Protein AF-0000000077598534 (afdb_homodimer)

Nearest PDB structures (foldseek):
  6v0t-assembly1_A  TM=7.546E-01  e=3.413E-24  Bos taurus
  7l4i-assembly1_B  TM=6.271E-01  e=1.918E-11  Homo sapiens
  2y09-assembly1_A  TM=6.834E-01  e=5.719E-09  Synechococcus elongatus
  5d2u-assembly1_A  TM=6.611E-01  e=3.705E-09  Thermosynechococcus vestitus BP-1
  2j82-assembly1_A-2  TM=6.887E-01  e=1.222E-08  Synechococcus elongatus

Sequence (996 aa):
MLSRLLGPATARRNARQLGSAVGFLGVILSGVRTIYADDEIEHGDDAPEPLLRRLISDAASRYRTPSEEPPSSKADSVLRKYEGSGVIKGDTGIARFDDISVPCESIKCSELAINSIKLSTGNSWTLFGLYDGRNGPHTSNYLGRVLLSTILDSLLSVYTKYTAQPDQHMPLEYSTIDAPPNEPLTNALDKSFIEAFLEVDRNVVESPVEALPSNPSRSHAVSMLEVAQSTSSALVMLYDSDTRLLKVGLTGDSRAVLGRNIGRHSGRAVYNVHVLTTEQDTNNQAELSRLRGLHPNENLMVDNRLLGRATTLRSFGDAALKWSNDVQQRLHEDYFGDRPLPGAKTPPYITAEPEVTTFEVQPGDFLIMGSSGLWKSLTNEEAVGLVGVWLESQSNPFDEDNILRPPGDGQNDDEGQARIIRRDQLPIRLREDDTSMYSRWRTEKKFIAVDDNAATHLARNALGGADRDLTDALLSVFPPFAARLRPDISTIVVFFKDMLSRLLGPATARRNARQLGSAVGFLGVILSGVRTIYADDEIEHGDDAPEPLLRRLISDAASRYRTPSEEPPSSKADSVLRKYEGSGVIKGDTGIARFDDISVPCESIKCSELAINSIKLSTGNSWTLFGLYDGRNGPHTSNYLGRVLLSTILDSLLSVYTKYTAQPDQHMPLEYSTIDAPPNEPLTNALDKSFIEAFLEVDRNVVESPVEALPSNPSRSHAVSMLEVAQSTSSALVMLYDSDTRLLKVGLTGDSRAVLGRNIGRHSGRAVYNVHVLTTEQDTNNQAELSRLRGLHPNENLMVDNRLLGRATTLRSFGDAALKWSNDVQQRLHEDYFGDRPLPGAKTPPYITAEPEVTTFEVQPGDFLIMGSSGLWKSLTNEEAVGLVGVWLESQSNPFDEDNILRPPGDGQNDDEGQARIIRRDQLPIRLREDDTSMYSRWRTEKKFIAVDDNAATHLARNALGGADRDLTDALLSVFPPFAARLRPDISTIVVFFKD

Structure (mmCIF, N/CA/C/O backbone):
data_AF-0000000077598534-model_v1
#
loop_
_entity.id
_entity.type
_entity.pdbx_description
1 polymer 'PPM-type phosphatase domain-containing protein'
#
loop_
_atom_site.group_PDB
_atom_site.id
_atom_site.type_symbol
_atom_site.label_atom_id
_atom_site.label_alt_id
_atom_site.label_comp_id
_atom_site.label_asym_id
_atom_site.label_entity_id
_atom_site.label_seq_id
_atom_site.pdbx_PDB_ins_code
_atom_site.Cartn_x
_atom_site.Cartn_y
_atom_site.Cartn_z
_atom_site.occupancy
_atom_site.B_iso_or_equiv
_atom_site.auth_seq_id
_atom_site.auth_comp_id
_atom_site.auth_asym_id
_atom_site.auth_atom_id
_atom_site.pdbx_PDB_model_num
ATOM 1 N N . MET A 1 1 ? 35.656 -44.719 -91.25 1 18.97 1 MET A N 1
ATOM 2 C CA . MET A 1 1 ? 37.094 -44.75 -91 1 18.97 1 MET A CA 1
ATOM 3 C C . MET A 1 1 ? 37.469 -44.031 -89.75 1 18.97 1 MET A C 1
ATOM 5 O O . MET A 1 1 ? 38.312 -44.469 -88.938 1 18.97 1 MET A O 1
ATOM 9 N N . LEU A 1 2 ? 37.031 -42.75 -89.625 1 15.84 2 LEU A N 1
ATOM 10 C CA . LEU A 1 2 ? 37.688 -41.5 -89.25 1 15.84 2 LEU A CA 1
ATOM 11 C C . LEU A 1 2 ? 37.812 -41.375 -87.75 1 15.84 2 LEU A C 1
ATOM 13 O O . LEU A 1 2 ? 38.75 -40.781 -87.25 1 15.84 2 LEU A O 1
ATOM 17 N N . SER A 1 3 ? 36.719 -41.531 -87.062 1 16.56 3 SER A N 1
ATOM 18 C CA . SER A 1 3 ? 36.281 -40.562 -86.062 1 16.56 3 SER A CA 1
ATOM 19 C C . SER A 1 3 ? 37.094 -40.688 -84.75 1 16.56 3 SER A C 1
ATOM 21 O O . SER A 1 3 ? 37.125 -41.75 -84.125 1 16.56 3 SER A O 1
ATOM 23 N N . ARG A 1 4 ? 38.031 -39.844 -84.688 1 19.05 4 ARG A N 1
ATOM 24 C CA . ARG A 1 4 ? 39.312 -39.375 -84.125 1 19.05 4 ARG A CA 1
ATOM 25 C C . ARG A 1 4 ? 39.219 -39.281 -82.625 1 19.05 4 ARG A C 1
ATOM 27 O O . ARG A 1 4 ? 38.219 -38.75 -82.062 1 19.05 4 ARG A O 1
ATOM 34 N N . LEU A 1 5 ? 39.812 -40.125 -81.875 1 18.58 5 LEU A N 1
ATOM 35 C CA . LEU A 1 5 ? 40.062 -40.594 -80.5 1 18.58 5 LEU A CA 1
ATOM 36 C C . LEU A 1 5 ? 40.625 -39.5 -79.625 1 18.58 5 LEU A C 1
ATOM 38 O O . LEU A 1 5 ? 41.812 -39.125 -79.75 1 18.58 5 LEU A O 1
ATOM 42 N N . LEU A 1 6 ? 39.781 -38.344 -79.812 1 19.42 6 LEU A N 1
ATOM 43 C CA . LEU A 1 6 ? 40.188 -37.031 -79.375 1 19.42 6 LEU A CA 1
ATOM 44 C C . LEU A 1 6 ? 40.781 -37.094 -77.938 1 19.42 6 LEU A C 1
ATOM 46 O O . LEU A 1 6 ? 40.188 -37.656 -77.062 1 19.42 6 LEU A O 1
ATOM 50 N N . GLY A 1 7 ? 42.031 -37.062 -77.875 1 17.44 7 GLY A N 1
ATOM 51 C CA . GLY A 1 7 ? 43.125 -37.188 -76.938 1 17.44 7 GLY A CA 1
ATOM 52 C C . GLY A 1 7 ? 42.906 -36.344 -75.688 1 17.44 7 GLY A C 1
ATOM 53 O O . GLY A 1 7 ? 41.969 -35.562 -75.625 1 17.44 7 GLY A O 1
ATOM 54 N N . PRO A 1 8 ? 44.031 -36 -75.062 1 18.94 8 PRO A N 1
ATOM 55 C CA . PRO A 1 8 ? 44.531 -35.844 -73.688 1 18.94 8 PRO A CA 1
ATOM 56 C C . PRO A 1 8 ? 44.25 -34.469 -73.062 1 18.94 8 PRO A C 1
ATOM 58 O O . PRO A 1 8 ? 44.781 -34.156 -72 1 18.94 8 PRO A O 1
ATOM 61 N N . ALA A 1 9 ? 43.375 -33.688 -73.75 1 16.22 9 ALA A N 1
ATOM 62 C CA . ALA A 1 9 ? 43.531 -32.25 -73.625 1 16.22 9 ALA A CA 1
ATOM 63 C C . ALA A 1 9 ? 43.812 -31.828 -72.188 1 16.22 9 ALA A C 1
ATOM 65 O O . ALA A 1 9 ? 43.344 -32.469 -71.25 1 16.22 9 ALA A O 1
ATOM 66 N N . THR A 1 10 ? 44.562 -30.625 -71.938 1 15.88 10 THR A N 1
ATOM 67 C CA . THR A 1 10 ? 45.469 -29.812 -71.188 1 15.88 10 THR A CA 1
ATOM 68 C C . THR A 1 10 ? 44.812 -29.312 -69.875 1 15.88 10 THR A C 1
ATOM 70 O O . THR A 1 10 ? 45.344 -29.438 -68.812 1 15.88 10 THR A O 1
ATOM 73 N N . ALA A 1 11 ? 44.219 -28.016 -70 1 15.69 11 ALA A N 1
ATOM 74 C CA . ALA A 1 11 ? 44.625 -26.766 -69.375 1 15.69 11 ALA A CA 1
ATOM 75 C C . ALA A 1 11 ? 44.188 -26.672 -67.938 1 15.69 11 ALA A C 1
ATOM 77 O O . ALA A 1 11 ? 43.312 -27.422 -67.5 1 15.69 11 ALA A O 1
ATOM 78 N N . ARG A 1 12 ? 43.875 -25.328 -67.438 1 16.83 12 ARG A N 1
ATOM 79 C CA . ARG A 1 12 ? 44.125 -24.266 -66.438 1 16.83 12 ARG A CA 1
ATOM 80 C C . ARG A 1 12 ? 43.219 -24.375 -65.25 1 16.83 12 ARG A C 1
ATOM 82 O O . ARG A 1 12 ? 42.125 -24.922 -65.312 1 16.83 12 ARG A O 1
ATOM 89 N N . ARG A 1 13 ? 43.688 -23.703 -64.062 1 17.64 13 ARG A N 1
ATOM 90 C CA . ARG A 1 13 ? 43.875 -23.594 -62.625 1 17.64 13 ARG A CA 1
ATOM 91 C C . ARG A 1 13 ? 42.688 -22.938 -61.938 1 17.64 13 ARG A C 1
ATOM 93 O O . ARG A 1 13 ? 42.688 -22.688 -60.719 1 17.64 13 ARG A O 1
ATOM 100 N N . ASN A 1 14 ? 41.625 -22.469 -62.562 1 15.88 14 ASN A N 1
ATOM 101 C CA . ASN A 1 14 ? 40.969 -21.328 -61.938 1 15.88 14 ASN A CA 1
ATOM 102 C C . ASN A 1 14 ? 40.344 -21.703 -60.594 1 15.88 14 ASN A C 1
ATOM 104 O O . ASN A 1 14 ? 39.5 -22.609 -60.531 1 15.88 14 ASN A O 1
ATOM 108 N N . ALA A 1 15 ? 41 -21.344 -59.438 1 17.03 15 ALA A N 1
ATOM 109 C CA . ALA A 1 15 ? 40.812 -21.422 -58 1 17.03 15 ALA A CA 1
ATOM 110 C C . ALA A 1 15 ? 39.5 -20.797 -57.562 1 17.03 15 ALA A C 1
ATOM 112 O O . ALA A 1 15 ? 39.344 -19.578 -57.594 1 17.03 15 ALA A O 1
ATOM 113 N N . ARG A 1 16 ? 38.344 -21.172 -57.938 1 17.06 16 ARG A N 1
ATOM 114 C CA . ARG A 1 16 ? 37.031 -20.625 -57.562 1 17.06 16 ARG A CA 1
ATOM 115 C C . ARG A 1 16 ? 36.875 -20.562 -56.062 1 17.06 16 ARG A C 1
ATOM 117 O O . ARG A 1 16 ? 36.938 -21.594 -55.375 1 17.06 16 ARG A O 1
ATOM 124 N N . GLN A 1 17 ? 37.156 -19.375 -55.406 1 18.16 17 GLN A N 1
ATOM 125 C CA . GLN A 1 17 ? 37.125 -18.812 -54.062 1 18.16 17 GLN A CA 1
ATOM 126 C C . GLN A 1 17 ? 35.75 -18.984 -53.438 1 18.16 17 GLN A C 1
ATOM 128 O O . GLN A 1 17 ? 34.781 -18.312 -53.844 1 18.16 17 GLN A O 1
ATOM 133 N N . LEU A 1 18 ? 35.188 -20.125 -53.344 1 18.3 18 LEU A N 1
ATOM 134 C CA . LEU A 1 18 ? 33.875 -20.328 -52.75 1 18.3 18 LEU A CA 1
ATOM 135 C C . LEU A 1 18 ? 33.812 -19.656 -51.375 1 18.3 18 LEU A C 1
ATOM 137 O O . LEU A 1 18 ? 34.531 -20.078 -50.438 1 18.3 18 LEU A O 1
ATOM 141 N N . GLY A 1 19 ? 33.688 -18.328 -51.25 1 18.75 19 GLY A N 1
ATOM 142 C CA . GLY A 1 19 ? 33.531 -17.469 -50.062 1 18.75 19 GLY A CA 1
ATOM 143 C C . GLY A 1 19 ? 32.438 -17.938 -49.156 1 18.75 19 GLY A C 1
ATOM 144 O O . GLY A 1 19 ? 31.266 -18.031 -49.531 1 18.75 19 GLY A O 1
ATOM 145 N N . SER A 1 20 ? 32.625 -19.016 -48.312 1 19.28 20 SER A N 1
ATOM 146 C CA . SER A 1 20 ? 31.766 -19.609 -47.281 1 19.28 20 SER A CA 1
ATOM 147 C C . SER A 1 20 ? 31.234 -18.547 -46.312 1 19.28 20 SER A C 1
ATOM 149 O O . SER A 1 20 ? 32 -17.906 -45.625 1 19.28 20 SER A O 1
ATOM 151 N N . ALA A 1 21 ? 30.25 -17.688 -46.625 1 19.62 21 ALA A N 1
ATOM 152 C CA . ALA A 1 21 ? 29.609 -16.688 -45.781 1 19.62 21 ALA A CA 1
ATOM 153 C C . ALA A 1 21 ? 29.109 -17.297 -44.5 1 19.62 21 ALA A C 1
ATOM 155 O O . ALA A 1 21 ? 28.109 -18.016 -44.469 1 19.62 21 ALA A O 1
ATOM 156 N N . VAL A 1 22 ? 29.984 -17.953 -43.688 1 21.75 22 VAL A N 1
ATOM 157 C CA . VAL A 1 22 ? 29.641 -18.391 -42.344 1 21.75 22 VAL A CA 1
ATOM 158 C C . VAL A 1 22 ? 28.953 -17.266 -41.562 1 21.75 22 VAL A C 1
ATOM 160 O O . VAL A 1 22 ? 29.562 -16.234 -41.281 1 21.75 22 VAL A O 1
ATOM 163 N N . GLY A 1 23 ? 27.766 -16.891 -41.969 1 19.77 23 GLY A N 1
ATOM 164 C CA . GLY A 1 23 ? 27.031 -15.875 -41.219 1 19.77 23 GLY A CA 1
ATOM 165 C C . GLY A 1 23 ? 27.141 -16.062 -39.719 1 19.77 23 GLY A C 1
ATOM 166 O O . GLY A 1 23 ? 26.938 -17.172 -39.188 1 19.77 23 GLY A O 1
ATOM 167 N N . PHE A 1 24 ? 28.078 -15.367 -38.969 1 20.06 24 PHE A N 1
ATOM 168 C CA . PHE A 1 24 ? 28.328 -15.188 -37.562 1 20.06 24 PHE A CA 1
ATOM 169 C C . PHE A 1 24 ? 27.016 -14.977 -36.812 1 20.06 24 PHE A C 1
ATOM 171 O O . PHE A 1 24 ? 26.328 -13.969 -37 1 20.06 24 PHE A O 1
ATOM 178 N N . LEU A 1 25 ? 26.234 -16.047 -36.688 1 20.98 25 LEU A N 1
ATOM 179 C CA . LEU A 1 25 ? 25.125 -15.969 -35.719 1 20.98 25 LEU A CA 1
ATOM 180 C C . LEU A 1 25 ? 25.578 -15.367 -34.406 1 20.98 25 LEU A C 1
ATOM 182 O O . LEU A 1 25 ? 26.484 -15.906 -33.75 1 20.98 25 LEU A O 1
ATOM 186 N N . GLY A 1 26 ? 25.609 -14.031 -34.312 1 21.12 26 GLY A N 1
ATOM 187 C CA . GLY A 1 26 ? 25.859 -13.227 -33.125 1 21.12 26 GLY A CA 1
ATOM 188 C C . GLY A 1 26 ? 25.25 -13.82 -31.859 1 21.12 26 GLY A C 1
ATOM 189 O O . GLY A 1 26 ? 24.031 -13.906 -31.75 1 21.12 26 GLY A O 1
ATOM 190 N N . VAL A 1 27 ? 25.828 -14.891 -31.391 1 21.2 27 VAL A N 1
ATOM 191 C CA . VAL A 1 27 ? 25.547 -15.359 -30.031 1 21.2 27 VAL A CA 1
ATOM 192 C C . VAL A 1 27 ? 25.562 -14.18 -29.062 1 21.2 27 VAL A C 1
ATOM 194 O O . VAL A 1 27 ? 26.594 -13.508 -28.906 1 21.2 27 VAL A O 1
ATOM 197 N N . ILE A 1 28 ? 24.516 -13.438 -29.016 1 21.73 28 ILE A N 1
ATOM 198 C CA . ILE A 1 28 ? 24.375 -12.445 -27.953 1 21.73 28 ILE A CA 1
ATOM 199 C C . ILE A 1 28 ? 24.719 -13.086 -26.609 1 21.73 28 ILE A C 1
ATOM 201 O O . ILE A 1 28 ? 24.016 -13.992 -26.156 1 21.73 28 ILE A O 1
ATOM 205 N N . LEU A 1 29 ? 25.969 -13.383 -26.406 1 21.47 29 LEU A N 1
ATOM 206 C CA . LEU A 1 29 ? 26.469 -13.641 -25.062 1 21.47 29 LEU A CA 1
ATOM 207 C C . LEU A 1 29 ? 25.891 -12.641 -24.062 1 21.47 29 LEU A C 1
ATOM 209 O O . LEU A 1 29 ? 26.219 -11.453 -24.109 1 21.47 29 LEU A O 1
ATOM 213 N N . SER A 1 30 ? 24.672 -12.695 -23.875 1 24.61 30 SER A N 1
ATOM 214 C CA . SER A 1 30 ? 24.094 -11.906 -22.781 1 24.61 30 SER A CA 1
ATOM 215 C C . SER A 1 30 ? 24.891 -12.07 -21.5 1 24.61 30 SER A C 1
ATOM 217 O O . SER A 1 30 ? 24.938 -13.164 -20.922 1 24.61 30 SER A O 1
ATOM 219 N N . GLY A 1 31 ? 26.203 -11.695 -21.438 1 22.5 31 GLY A N 1
ATOM 220 C CA . GLY A 1 31 ? 26.906 -11.461 -20.203 1 22.5 31 GLY A CA 1
ATOM 221 C C . GLY A 1 31 ? 26 -11.023 -19.062 1 22.5 31 GLY A C 1
ATOM 222 O O . GLY A 1 31 ? 24.969 -10.375 -19.297 1 22.5 31 GLY A O 1
ATOM 223 N N . VAL A 1 32 ? 26.078 -11.805 -18.062 1 21.61 32 VAL A N 1
ATOM 224 C CA . VAL A 1 32 ? 25.516 -11.492 -16.75 1 21.61 32 VAL A CA 1
ATOM 225 C C . VAL A 1 32 ? 25.828 -10.039 -16.391 1 21.61 32 VAL A C 1
ATOM 227 O O . VAL A 1 32 ? 26.984 -9.688 -16.141 1 21.61 32 VAL A O 1
ATOM 230 N N . ARG A 1 33 ? 25.344 -9.047 -17.188 1 23.03 33 ARG A N 1
ATOM 231 C CA . ARG A 1 33 ? 25.5 -7.691 -16.656 1 23.03 33 ARG A CA 1
ATOM 232 C C . ARG A 1 33 ? 25.141 -7.637 -15.18 1 23.03 33 ARG A C 1
ATOM 234 O O . ARG A 1 33 ? 24.109 -8.156 -14.766 1 23.03 33 ARG A O 1
ATOM 241 N N . THR A 1 34 ? 26.141 -7.543 -14.383 1 22.7 34 THR A N 1
ATOM 242 C CA . THR A 1 34 ? 26.016 -7.023 -13.031 1 22.7 34 THR A CA 1
ATOM 243 C C . THR A 1 34 ? 24.984 -5.895 -12.977 1 22.7 34 THR A C 1
ATOM 245 O O . THR A 1 34 ? 25 -4.988 -13.812 1 22.7 34 THR A O 1
ATOM 248 N N . ILE A 1 35 ? 23.844 -6.18 -12.5 1 25.41 35 ILE A N 1
ATOM 249 C CA . ILE A 1 35 ? 22.812 -5.164 -12.242 1 25.41 35 ILE A CA 1
ATOM 250 C C . ILE A 1 35 ? 23.469 -3.93 -11.625 1 25.41 35 ILE A C 1
ATOM 252 O O . ILE A 1 35 ? 23.938 -3.975 -10.484 1 25.41 35 ILE A O 1
ATOM 256 N N . TYR A 1 36 ? 24.438 -3.178 -12.398 1 23.22 36 TYR A N 1
ATOM 257 C CA . TYR A 1 36 ? 24.844 -1.883 -11.867 1 23.22 36 TYR A CA 1
ATOM 258 C C . TYR A 1 36 ? 23.656 -0.95 -11.719 1 23.22 36 TYR A C 1
ATOM 260 O O . TYR A 1 36 ? 22.781 -0.901 -12.586 1 23.22 36 TYR A O 1
ATOM 268 N N . ALA A 1 37 ? 23.391 -0.476 -10.508 1 24.83 37 ALA A N 1
ATOM 269 C CA . ALA A 1 37 ? 22.453 0.546 -10.031 1 24.83 37 ALA A CA 1
ATOM 270 C C . ALA A 1 37 ? 22.562 1.812 -10.875 1 24.83 37 ALA A C 1
ATOM 272 O O . ALA A 1 37 ? 21.797 2.76 -10.672 1 24.83 37 ALA A O 1
ATOM 273 N N . ASP A 1 38 ? 23.625 2.02 -11.625 1 25 38 ASP A N 1
ATOM 274 C CA . ASP A 1 38 ? 23.766 3.355 -12.195 1 25 38 ASP A CA 1
ATOM 275 C C . ASP A 1 38 ? 22.766 3.6 -13.305 1 25 38 ASP A C 1
ATOM 277 O O . ASP A 1 38 ? 22.859 4.586 -14.039 1 25 38 ASP A O 1
ATOM 281 N N . ASP A 1 39 ? 22.266 2.676 -14.016 1 26.77 39 ASP A N 1
ATOM 282 C CA . ASP A 1 39 ? 21.453 3.232 -15.094 1 26.77 39 ASP A CA 1
ATOM 283 C C . ASP A 1 39 ? 20.328 4.102 -14.539 1 26.77 39 ASP A C 1
ATOM 285 O O . ASP A 1 39 ? 19.656 3.715 -13.594 1 26.77 39 ASP A O 1
ATOM 289 N N . GLU A 1 40 ? 20.438 5.41 -14.812 1 25.25 40 GLU A N 1
ATOM 290 C CA . GLU A 1 40 ? 19.609 6.574 -14.492 1 25.25 40 GLU A CA 1
ATOM 291 C C . GLU A 1 40 ? 18.125 6.266 -14.68 1 25.25 40 GLU A C 1
ATOM 293 O O . GLU A 1 40 ? 17.688 5.973 -15.789 1 25.25 40 GLU A O 1
ATOM 298 N N . ILE A 1 41 ? 17.562 5.555 -13.844 1 26.45 41 ILE A N 1
ATOM 299 C CA . ILE A 1 41 ? 16.094 5.512 -13.859 1 26.45 41 ILE A CA 1
ATOM 300 C C . ILE A 1 41 ? 15.547 6.918 -14.094 1 26.45 41 ILE A C 1
ATOM 302 O O . ILE A 1 41 ? 15.68 7.789 -13.227 1 26.45 41 ILE A O 1
ATOM 306 N N . GLU A 1 42 ? 15.781 7.434 -15.312 1 26.53 42 GLU A N 1
ATOM 307 C CA . GLU A 1 42 ? 15.031 8.641 -15.656 1 26.53 42 GLU A CA 1
ATOM 308 C C . GLU A 1 42 ? 13.602 8.578 -15.125 1 26.53 42 GLU A C 1
ATOM 310 O O . GLU A 1 42 ? 12.844 7.672 -15.477 1 26.53 42 GLU A O 1
ATOM 315 N N . HIS A 1 43 ? 13.414 8.953 -13.977 1 27.34 43 HIS A N 1
ATOM 316 C CA . HIS A 1 43 ? 12.156 9.156 -13.273 1 27.34 43 HIS A CA 1
ATOM 317 C C . HIS A 1 43 ? 11.234 10.086 -14.055 1 27.34 43 HIS A C 1
ATOM 319 O O . HIS A 1 43 ? 10.945 11.195 -13.609 1 27.34 43 HIS A O 1
ATOM 325 N N . GLY A 1 44 ? 11.492 10.32 -15.406 1 26.03 44 GLY A N 1
ATOM 326 C CA . GLY A 1 44 ? 10.461 11.188 -15.961 1 26.03 44 GLY A CA 1
ATOM 327 C C . GLY A 1 44 ? 9.062 10.828 -15.484 1 26.03 44 GLY A C 1
ATOM 328 O O . GLY A 1 44 ? 8.852 9.758 -14.914 1 26.03 44 GLY A O 1
ATOM 329 N N . ASP A 1 45 ? 8.07 11.82 -15.664 1 28.55 45 ASP A N 1
ATOM 330 C CA . ASP A 1 45 ? 6.652 11.766 -15.328 1 28.55 45 ASP A CA 1
ATOM 331 C C . ASP A 1 45 ? 6.102 10.352 -15.5 1 28.55 45 ASP A C 1
ATOM 333 O O . ASP A 1 45 ? 4.906 10.117 -15.297 1 28.55 45 ASP A O 1
ATOM 337 N N . ASP A 1 46 ? 6.641 9.727 -16.516 1 27.06 46 ASP A N 1
ATOM 338 C CA . ASP A 1 46 ? 6.258 8.367 -16.891 1 27.06 46 ASP A CA 1
ATOM 339 C C . ASP A 1 46 ? 6.691 7.359 -15.82 1 27.06 46 ASP A C 1
ATOM 341 O O . ASP A 1 46 ? 7.875 7.27 -15.484 1 27.06 46 ASP A O 1
ATOM 345 N N . ALA A 1 47 ? 5.922 7.133 -14.773 1 27.5 47 ALA A N 1
ATOM 346 C CA . ALA A 1 47 ? 6.199 5.898 -14.039 1 27.5 47 ALA A CA 1
ATOM 347 C C . ALA A 1 47 ? 7.094 4.969 -14.852 1 27.5 47 ALA A C 1
ATOM 349 O O . ALA A 1 47 ? 7.004 4.926 -16.078 1 27.5 47 ALA A O 1
ATOM 350 N N . PRO A 1 48 ? 8.406 4.785 -14.359 1 25.97 48 PRO A N 1
ATOM 351 C CA . PRO A 1 48 ? 9.086 3.82 -15.234 1 25.97 48 PRO A CA 1
ATOM 352 C C . PRO A 1 48 ? 8.109 2.941 -16.016 1 25.97 48 PRO A C 1
ATOM 354 O O . PRO A 1 48 ? 7.176 2.381 -15.422 1 25.97 48 PRO A O 1
ATOM 357 N N . GLU A 1 49 ? 7.691 3.484 -17.125 1 25.7 49 GLU A N 1
ATOM 358 C CA . GLU A 1 49 ? 7.172 2.432 -17.984 1 25.7 49 GLU A CA 1
ATOM 359 C C . GLU A 1 49 ? 7.902 1.111 -17.75 1 25.7 49 GLU A C 1
ATOM 361 O O . GLU A 1 49 ? 9.133 1.08 -17.672 1 25.7 49 GLU A O 1
ATOM 366 N N . PRO A 1 50 ? 7.324 0.275 -16.938 1 24.55 50 PRO A N 1
ATOM 367 C CA . PRO A 1 50 ? 8.031 -1 -16.812 1 24.55 50 PRO A CA 1
ATOM 368 C C . PRO A 1 50 ? 8.953 -1.281 -18 1 24.55 50 PRO A C 1
ATOM 370 O O . PRO A 1 50 ? 8.594 -0.994 -19.141 1 24.55 50 PRO A O 1
ATOM 373 N N . LEU A 1 51 ? 10.25 -0.88 -17.844 1 24.38 51 LEU A N 1
ATOM 374 C CA . LEU A 1 51 ? 11.211 -1.546 -18.703 1 24.38 51 LEU A CA 1
ATOM 375 C C . LEU A 1 51 ? 10.641 -2.848 -19.266 1 24.38 51 LEU A C 1
ATOM 377 O O . LEU A 1 51 ? 11.328 -3.568 -20 1 24.38 51 LEU A O 1
ATOM 381 N N . LEU A 1 52 ? 9.812 -3.234 -18.422 1 23.86 52 LEU A N 1
ATOM 382 C CA . LEU A 1 52 ? 9.375 -4.555 -18.859 1 23.86 52 LEU A CA 1
ATOM 383 C C . LEU A 1 52 ? 8.883 -4.52 -20.297 1 23.86 52 LEU A C 1
ATOM 385 O O . LEU A 1 52 ? 7.703 -4.262 -20.547 1 23.86 52 LEU A O 1
ATOM 389 N N . ARG A 1 53 ? 9.438 -3.66 -21.016 1 25.7 53 ARG A N 1
ATOM 390 C CA . ARG A 1 53 ? 9.195 -4.301 -22.312 1 25.7 53 ARG A CA 1
ATOM 391 C C . ARG A 1 53 ? 9.547 -5.785 -22.25 1 25.7 53 ARG A C 1
ATOM 393 O O . ARG A 1 53 ? 10.656 -6.152 -21.875 1 25.7 53 ARG A O 1
ATOM 400 N N . ARG A 1 54 ? 8.531 -6.508 -22.016 1 27.25 54 ARG A N 1
ATOM 401 C CA . ARG A 1 54 ? 8.312 -7.945 -22.141 1 27.25 54 ARG A CA 1
ATOM 402 C C . ARG A 1 54 ? 9.336 -8.578 -23.062 1 27.25 54 ARG A C 1
ATOM 404 O O . ARG A 1 54 ? 9.422 -8.219 -24.25 1 27.25 54 ARG A O 1
ATOM 411 N N . LEU A 1 55 ? 10.391 -8.555 -22.484 1 24.52 55 LEU A N 1
ATOM 412 C CA . LEU A 1 55 ? 11.039 -9.586 -23.281 1 24.52 55 LEU A CA 1
ATOM 413 C C . LEU A 1 55 ? 10.031 -10.633 -23.734 1 24.52 55 LEU A C 1
ATOM 415 O O . LEU A 1 55 ? 9.836 -11.656 -23.078 1 24.52 55 LEU A O 1
ATOM 419 N N . ILE A 1 56 ? 8.797 -10.156 -23.719 1 29.77 56 ILE A N 1
ATOM 420 C CA . ILE A 1 56 ? 8.023 -11.055 -24.562 1 29.77 56 ILE A CA 1
ATOM 421 C C . ILE A 1 56 ? 8.797 -11.344 -25.844 1 29.77 56 ILE A C 1
ATOM 423 O O . ILE A 1 56 ? 9.102 -10.438 -26.625 1 29.77 56 ILE A O 1
ATOM 427 N N . SER A 1 57 ? 9.562 -12.133 -25.734 1 28.33 57 SER A N 1
ATOM 428 C CA . SER A 1 57 ? 9.906 -12.523 -27.094 1 28.33 57 SER A CA 1
ATOM 429 C C . SER A 1 57 ? 8.797 -12.156 -28.078 1 28.33 57 SER A C 1
ATOM 431 O O . SER A 1 57 ? 7.633 -12.031 -27.688 1 28.33 57 SER A O 1
ATOM 433 N N . ASP A 1 58 ? 9.133 -11.523 -29.141 1 32.09 58 ASP A N 1
ATOM 434 C CA . ASP A 1 58 ? 8.32 -11.375 -30.344 1 32.09 58 ASP A CA 1
ATOM 435 C C . ASP A 1 58 ? 7.203 -12.414 -30.391 1 32.09 58 ASP A C 1
ATOM 437 O O . ASP A 1 58 ? 6.367 -12.398 -31.297 1 32.09 58 ASP A O 1
ATOM 441 N N . ALA A 1 59 ? 7.43 -13.352 -29.625 1 31.67 59 ALA A N 1
ATOM 442 C CA . ALA A 1 59 ? 6.523 -14.438 -29.984 1 31.67 59 ALA A CA 1
ATOM 443 C C . ALA A 1 59 ? 5.148 -14.242 -29.359 1 31.67 59 ALA A C 1
ATOM 445 O O . ALA A 1 59 ? 4.145 -14.734 -29.875 1 31.67 59 ALA A O 1
ATOM 446 N N . ALA A 1 60 ? 5.09 -13.922 -27.953 1 35.41 60 ALA A N 1
ATOM 447 C CA . ALA A 1 60 ? 3.717 -13.93 -27.469 1 35.41 60 ALA A CA 1
ATOM 448 C C . ALA A 1 60 ? 3.096 -12.539 -27.531 1 35.41 60 ALA A C 1
ATOM 450 O O . ALA A 1 60 ? 3.711 -11.555 -27.125 1 35.41 60 ALA A O 1
ATOM 451 N N . SER A 1 61 ? 2.465 -12.188 -28.516 1 35.62 61 SER A N 1
ATOM 452 C CA . SER A 1 61 ? 1.649 -10.984 -28.641 1 35.62 61 SER A CA 1
ATOM 453 C C . SER A 1 61 ? 0.644 -10.875 -27.5 1 35.62 61 SER A C 1
ATOM 455 O O . SER A 1 61 ? -0.285 -11.688 -27.406 1 35.62 61 SER A O 1
ATOM 457 N N . ARG A 1 62 ? 1.123 -10.609 -26.328 1 39.84 62 ARG A N 1
ATOM 458 C CA . ARG A 1 62 ? 0.12 -10.328 -25.312 1 39.84 62 ARG A CA 1
ATOM 459 C C . ARG A 1 62 ? -0.751 -9.141 -25.703 1 39.84 62 ARG A C 1
ATOM 461 O O . ARG A 1 62 ? -0.238 -8.07 -26.016 1 39.84 62 ARG A O 1
ATOM 468 N N . TYR A 1 63 ? -1.802 -9.289 -26.328 1 38.91 63 TYR A N 1
ATOM 469 C CA . TYR A 1 63 ? -2.697 -8.188 -26.656 1 38.91 63 TYR A CA 1
ATOM 470 C C . TYR A 1 63 ? -3.543 -7.789 -25.453 1 38.91 63 TYR A C 1
ATOM 472 O O . TYR A 1 63 ? -4.145 -8.641 -24.797 1 38.91 63 TYR A O 1
ATOM 480 N N . ARG A 1 64 ? -2.955 -6.914 -24.672 1 44 64 ARG A N 1
ATOM 481 C CA . ARG A 1 64 ? -3.904 -6.277 -23.766 1 44 64 ARG A CA 1
ATOM 482 C C . ARG A 1 64 ? -5.152 -5.82 -24.516 1 44 64 ARG A C 1
ATOM 484 O O . ARG A 1 64 ? -5.055 -5.129 -25.531 1 44 64 ARG A O 1
ATOM 491 N N . THR A 1 65 ? -6.219 -6.457 -24.406 1 37.69 65 THR A N 1
ATOM 492 C CA . THR A 1 65 ? -7.441 -6.051 -25.078 1 37.69 65 THR A CA 1
ATOM 493 C C . THR A 1 65 ? -8.039 -4.805 -24.438 1 37.69 65 THR A C 1
ATOM 495 O O . THR A 1 65 ? -8.531 -4.863 -23.312 1 37.69 65 THR A O 1
ATOM 498 N N . PRO A 1 66 ? -7.465 -3.641 -24.391 1 38.47 66 PRO A N 1
ATOM 499 C CA . PRO A 1 66 ? -8.367 -2.6 -23.891 1 38.47 66 PRO A CA 1
ATOM 500 C C . PRO A 1 66 ? -9.75 -2.656 -24.531 1 38.47 66 PRO A C 1
ATOM 502 O O . PRO A 1 66 ? -9.859 -2.705 -25.766 1 38.47 66 PRO A O 1
ATOM 505 N N . SER A 1 67 ? -10.633 -3.264 -23.906 1 38.16 67 SER A N 1
ATOM 506 C CA . SER A 1 67 ? -11.953 -3.223 -24.516 1 38.16 67 SER A CA 1
ATOM 507 C C . SER A 1 67 ? -12.453 -1.788 -24.656 1 38.16 67 SER A C 1
ATOM 509 O O . SER A 1 67 ? -12.344 -0.991 -23.734 1 38.16 67 SER A O 1
ATOM 511 N N . GLU A 1 68 ? -12.461 -1.408 -25.75 1 41.75 68 GLU A N 1
ATOM 512 C CA . GLU A 1 68 ? -13.062 -0.113 -26.062 1 41.75 68 GLU A CA 1
ATOM 513 C C . GLU A 1 68 ? -14.461 0.005 -25.484 1 41.75 68 GLU A C 1
ATOM 515 O O . GLU A 1 68 ? -15.047 1.092 -25.469 1 41.75 68 GLU A O 1
ATOM 520 N N . GLU A 1 69 ? -15.047 -1.244 -25.188 1 43.44 69 GLU A N 1
ATOM 521 C CA . GLU A 1 69 ? -16.422 -1.073 -24.719 1 43.44 69 GLU A CA 1
ATOM 522 C C . GLU A 1 69 ? -16.453 -0.608 -23.266 1 43.44 69 GLU A C 1
ATOM 524 O O . GLU A 1 69 ? -15.633 -1.043 -22.453 1 43.44 69 GLU A O 1
ATOM 529 N N . PRO A 1 70 ? -17.328 0.247 -23.031 1 51.94 70 PRO A N 1
ATOM 530 C CA . PRO A 1 70 ? -17.453 0.669 -21.641 1 51.94 70 PRO A CA 1
ATOM 531 C C . PRO A 1 70 ? -17.828 -0.4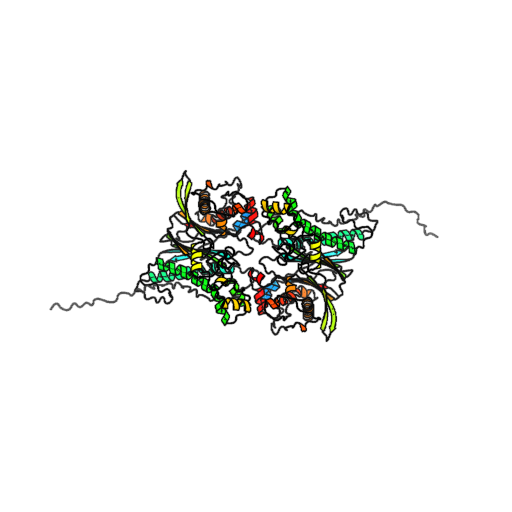83 -20.703 1 51.94 70 PRO A C 1
ATOM 533 O O . PRO A 1 70 ? -18.641 -1.331 -21.062 1 51.94 70 PRO A O 1
ATOM 536 N N . PRO A 1 71 ? -17.156 -0.806 -19.781 1 54.34 71 PRO A N 1
ATOM 537 C CA . PRO A 1 71 ? -17.453 -1.898 -18.859 1 54.34 71 PRO A CA 1
ATOM 538 C C . PRO A 1 71 ? -18.875 -1.866 -18.328 1 54.34 71 PRO A C 1
ATOM 540 O O . PRO A 1 71 ? -19.438 -0.787 -18.125 1 54.34 71 PRO A O 1
ATOM 543 N N . SER A 1 72 ? -19.609 -3.1 -18.297 1 56.38 72 SER A N 1
ATOM 544 C CA . SER A 1 72 ? -20.984 -3.256 -17.844 1 56.38 72 SER A CA 1
ATOM 545 C C . SER A 1 72 ? -21.094 -2.994 -16.344 1 56.38 72 SER A C 1
ATOM 547 O O . SER A 1 72 ? -22.156 -2.627 -15.844 1 56.38 72 SER A O 1
ATOM 549 N N . SER A 1 73 ? -20.047 -3.33 -15.703 1 73.38 73 SER A N 1
ATOM 550 C CA . SER A 1 73 ? -20 -3.152 -14.258 1 73.38 73 SER A CA 1
ATOM 551 C C . SER A 1 73 ? -18.609 -2.736 -13.781 1 73.38 73 SER A C 1
ATOM 553 O O . SER A 1 73 ? -17.656 -2.793 -14.547 1 73.38 73 SER A O 1
ATOM 555 N N . LYS A 1 74 ? -18.625 -2.33 -12.656 1 78.75 74 LYS A N 1
ATOM 556 C CA . LYS A 1 74 ? -17.344 -1.98 -12.039 1 78.75 74 LYS A CA 1
ATOM 557 C C . LYS A 1 74 ? -16.422 -3.193 -11.961 1 78.75 74 LYS A C 1
ATOM 559 O O . LYS A 1 74 ? -15.219 -3.084 -12.211 1 78.75 74 LYS A O 1
ATOM 564 N N . ALA A 1 75 ? -17.062 -4.309 -11.789 1 86.62 75 ALA A N 1
ATOM 565 C CA . ALA A 1 75 ? -16.297 -5.547 -11.703 1 86.62 75 ALA A CA 1
ATOM 566 C C . ALA A 1 75 ? -15.672 -5.898 -13.055 1 86.62 75 ALA A C 1
ATOM 568 O O . ALA A 1 75 ? -14.5 -6.27 -13.133 1 86.62 75 ALA A O 1
ATOM 569 N N . ASP A 1 76 ? -16.406 -5.703 -14.039 1 88.12 76 ASP A N 1
ATOM 570 C CA . ASP A 1 76 ? -15.922 -6.004 -15.383 1 88.12 76 ASP A CA 1
ATOM 571 C C . ASP A 1 76 ? -14.758 -5.09 -15.758 1 88.12 76 ASP A C 1
ATOM 573 O O . ASP A 1 76 ? -13.766 -5.543 -16.328 1 88.12 76 ASP A O 1
ATOM 577 N N . SER A 1 77 ? -14.977 -3.879 -15.383 1 86.31 77 SER A N 1
ATOM 578 C CA . SER A 1 77 ? -13.938 -2.908 -15.703 1 86.31 77 SER A CA 1
ATOM 579 C C . SER A 1 77 ? -12.625 -3.262 -15.016 1 86.31 77 SER A C 1
ATOM 581 O O . SER A 1 77 ? -11.562 -3.215 -15.633 1 86.31 77 SER A O 1
ATOM 583 N N . VAL A 1 78 ? -12.695 -3.662 -13.844 1 88.38 78 VAL A N 1
ATOM 584 C CA . VAL A 1 78 ? -11.5 -3.98 -13.07 1 88.38 78 VAL A CA 1
ATOM 585 C C . VAL A 1 78 ? -10.859 -5.254 -13.609 1 88.38 78 VAL A C 1
ATOM 587 O O . VAL A 1 78 ? -9.648 -5.301 -13.836 1 88.38 78 VAL A O 1
ATOM 590 N N . LEU A 1 79 ? -11.617 -6.262 -13.844 1 93.12 79 LEU A N 1
ATOM 591 C CA . LEU A 1 79 ? -11.086 -7.543 -14.297 1 93.12 79 LEU A CA 1
ATOM 592 C C . LEU A 1 79 ? -10.445 -7.406 -15.672 1 93.12 79 LEU A C 1
ATOM 594 O O . LEU A 1 79 ? -9.367 -7.957 -15.914 1 93.12 79 LEU A O 1
ATOM 598 N N . ARG A 1 80 ? -11.023 -6.637 -16.484 1 87.94 80 ARG A N 1
ATOM 599 C CA . ARG A 1 80 ? -10.508 -6.465 -17.828 1 87.94 80 ARG A CA 1
ATOM 600 C C . ARG A 1 80 ? -9.18 -5.719 -17.828 1 87.94 80 ARG A C 1
ATOM 602 O O . ARG A 1 80 ? -8.32 -5.953 -18.672 1 87.94 80 ARG A O 1
ATOM 609 N N . LYS A 1 81 ? -9.055 -4.902 -16.875 1 86.94 81 LYS A N 1
ATOM 610 C CA . LYS A 1 81 ? -7.82 -4.137 -16.75 1 86.94 81 LYS A CA 1
ATOM 611 C C . LYS A 1 81 ? -6.629 -5.051 -16.484 1 86.94 81 LYS A C 1
ATOM 613 O O . LYS A 1 81 ? -5.504 -4.746 -16.891 1 86.94 81 LYS A O 1
ATOM 618 N N . TYR A 1 82 ? -6.863 -6.199 -15.953 1 90.69 82 TYR A N 1
ATOM 619 C CA . TYR A 1 82 ? -5.746 -7 -15.461 1 90.69 82 TYR A CA 1
ATOM 620 C C . TYR A 1 82 ? -5.652 -8.32 -16.219 1 90.69 82 TYR A C 1
ATOM 622 O O . TYR A 1 82 ? -4.918 -9.227 -15.797 1 90.69 82 TYR A O 1
ATOM 630 N N . GLU A 1 83 ? -6.406 -8.492 -17.266 1 92.31 83 GLU A N 1
ATOM 631 C CA . GLU A 1 83 ? -6.422 -9.773 -17.969 1 92.31 83 GLU A CA 1
ATOM 632 C C . GLU A 1 83 ? -5.637 -9.703 -19.281 1 92.31 83 GLU A C 1
ATOM 634 O O . GLU A 1 83 ? -5.355 -8.609 -19.781 1 92.31 83 GLU A O 1
ATOM 639 N N . GLY A 1 84 ? -5.219 -10.891 -19.781 1 88.88 84 GLY A N 1
ATOM 640 C CA . GLY A 1 84 ? -4.586 -11.047 -21.078 1 88.88 84 GLY A CA 1
ATOM 641 C C . GLY A 1 84 ? -4.816 -12.414 -21.703 1 88.88 84 GLY A C 1
ATOM 642 O O . GLY A 1 84 ? -4.926 -13.414 -20.984 1 88.88 84 GLY A O 1
ATOM 643 N N . SER A 1 85 ? -5.004 -12.406 -23.047 1 90.69 85 SER A N 1
ATOM 644 C CA . SER A 1 85 ? -5.082 -13.641 -23.812 1 90.69 85 SER A CA 1
ATOM 645 C C . SER A 1 85 ? -4.082 -13.641 -24.969 1 90.69 85 SER A C 1
ATOM 647 O O . SER A 1 85 ? -3.729 -12.586 -25.484 1 90.69 85 SER A O 1
ATOM 649 N N . GLY A 1 86 ? -3.623 -14.891 -25.25 1 88.5 86 GLY A N 1
ATOM 650 C CA . GLY A 1 86 ? -2.676 -14.914 -26.359 1 88.5 86 GLY A CA 1
ATOM 651 C C . GLY A 1 86 ? -2.432 -16.312 -26.906 1 88.5 86 GLY A C 1
ATOM 652 O O . GLY A 1 86 ? -3.014 -17.281 -26.422 1 88.5 86 GLY A O 1
ATOM 653 N N . VAL A 1 87 ? -1.772 -16.312 -28.047 1 88 87 VAL A N 1
ATOM 654 C CA . VAL A 1 87 ? -1.261 -17.516 -28.703 1 88 87 VAL A CA 1
ATOM 655 C C . VAL A 1 87 ? 0.251 -17.406 -28.875 1 88 87 VAL A C 1
ATOM 657 O O . VAL A 1 87 ? 0.796 -16.297 -28.906 1 88 87 VAL A O 1
ATOM 660 N N . ILE A 1 88 ? 0.859 -18.5 -28.766 1 85.94 88 ILE A N 1
ATOM 661 C CA . ILE A 1 88 ? 2.295 -18.516 -29.031 1 85.94 88 ILE A CA 1
ATOM 662 C C . ILE A 1 88 ? 2.551 -18.953 -30.469 1 85.94 88 ILE A C 1
ATOM 664 O O . ILE A 1 88 ? 2.076 -20.016 -30.906 1 85.94 88 ILE A O 1
ATOM 668 N N . LYS A 1 89 ? 3.295 -18.172 -31.203 1 81.56 89 LYS A N 1
ATOM 669 C CA . LYS A 1 89 ? 3.576 -18.469 -32.594 1 81.56 89 LYS A CA 1
ATOM 670 C C . LYS A 1 89 ? 4.461 -19.703 -32.719 1 81.56 89 LYS A C 1
ATOM 672 O O . LYS A 1 89 ? 5.355 -19.922 -31.906 1 81.56 89 LYS A O 1
ATOM 677 N N . GLY A 1 90 ? 4.172 -20.391 -33.812 1 79.81 90 GLY A N 1
ATOM 678 C CA . GLY A 1 90 ? 4.949 -21.594 -34.094 1 79.81 90 GLY A CA 1
ATOM 679 C C . GLY A 1 90 ? 4.285 -22.859 -33.594 1 79.81 90 GLY A C 1
ATOM 680 O O . GLY A 1 90 ? 3.137 -22.828 -33.125 1 79.81 90 GLY A O 1
ATOM 681 N N . ASP A 1 91 ? 5.047 -23.922 -33.812 1 83.94 91 ASP A N 1
ATOM 682 C CA . ASP A 1 91 ? 4.539 -25.219 -33.406 1 83.94 91 ASP A CA 1
ATOM 683 C C . ASP A 1 91 ? 4.957 -25.516 -31.953 1 83.94 91 ASP A C 1
ATOM 685 O O . ASP A 1 91 ? 5.809 -26.375 -31.719 1 83.94 91 ASP A O 1
ATOM 689 N N . THR A 1 92 ? 4.277 -24.922 -30.984 1 91 92 THR A N 1
ATOM 690 C CA . THR A 1 92 ? 4.656 -25.016 -29.578 1 91 92 THR A CA 1
ATOM 691 C C . THR A 1 92 ? 3.807 -26.062 -28.859 1 91 92 THR A C 1
ATOM 693 O O . THR A 1 92 ? 4.086 -26.422 -27.719 1 91 92 THR A O 1
ATOM 696 N N . GLY A 1 93 ? 2.742 -26.547 -29.531 1 93.56 93 GLY A N 1
ATOM 697 C CA . GLY A 1 93 ? 1.812 -27.484 -28.906 1 93.56 93 GLY A CA 1
ATOM 698 C C . GLY A 1 93 ? 0.816 -26.797 -27.984 1 93.56 93 GLY A C 1
ATOM 699 O O . GLY A 1 93 ? -0 -27.453 -27.344 1 93.56 93 GLY A O 1
ATOM 700 N N . ILE A 1 94 ? 0.87 -25.516 -27.938 1 94.75 94 ILE A N 1
ATOM 701 C CA . ILE A 1 94 ? -0.041 -24.719 -27.125 1 94.75 94 ILE A CA 1
ATOM 702 C C . ILE A 1 94 ? -1.021 -23.969 -28.031 1 94.75 94 ILE A C 1
ATOM 704 O O . ILE A 1 94 ? -0.608 -23.266 -28.953 1 94.75 94 ILE A O 1
ATOM 708 N N . ALA A 1 95 ? -2.277 -24.125 -27.797 1 93.5 95 ALA A N 1
ATOM 709 C CA . ALA A 1 95 ? -3.32 -23.547 -28.641 1 93.5 95 ALA A CA 1
ATOM 710 C C . ALA A 1 95 ? -3.641 -22.125 -28.219 1 93.5 95 ALA A C 1
ATOM 712 O O . ALA A 1 95 ? -3.922 -21.266 -29.062 1 93.5 95 ALA A O 1
ATOM 713 N N . ARG A 1 96 ? -3.674 -21.984 -26.906 1 92.75 96 ARG A N 1
ATOM 714 C CA . ARG A 1 96 ? -4.105 -20.719 -26.328 1 92.75 96 ARG A CA 1
ATOM 715 C C . ARG A 1 96 ? -3.67 -20.594 -24.875 1 92.75 96 ARG A C 1
ATOM 717 O O . ARG A 1 96 ? -3.465 -21.609 -24.203 1 92.75 96 ARG A O 1
ATOM 724 N N . PHE A 1 97 ? -3.451 -19.328 -24.469 1 95.19 97 PHE A N 1
ATOM 725 C CA . PHE A 1 97 ? -3.326 -19.094 -23.031 1 95.19 97 PHE A CA 1
ATOM 726 C C . PHE A 1 97 ? -4.094 -17.844 -22.609 1 95.19 97 PHE A C 1
ATOM 728 O O . PHE A 1 97 ? -4.25 -16.906 -23.406 1 95.19 97 PHE A O 1
ATOM 735 N N . ASP A 1 98 ? -4.609 -17.891 -21.438 1 96.06 98 ASP A N 1
ATOM 736 C CA . ASP A 1 98 ? -5.309 -16.781 -20.781 1 96.06 98 ASP A CA 1
ATOM 737 C C . ASP A 1 98 ? -4.703 -16.484 -19.422 1 96.06 98 ASP A C 1
ATOM 739 O O . ASP A 1 98 ? -4.344 -17.406 -18.672 1 96.06 98 ASP A O 1
ATOM 743 N N . ASP A 1 99 ? -4.508 -15.203 -19.125 1 96.25 99 ASP A N 1
ATOM 744 C CA . ASP A 1 99 ? -3.957 -14.867 -17.812 1 96.25 99 ASP A CA 1
ATOM 745 C C . ASP A 1 99 ? -4.684 -13.672 -17.203 1 96.25 99 ASP A C 1
ATOM 747 O O . ASP A 1 99 ? -5.387 -12.945 -17.906 1 96.25 99 ASP A O 1
ATOM 751 N N . ILE A 1 100 ? -4.574 -13.562 -15.883 1 96.44 100 ILE A N 1
ATOM 752 C CA . ILE A 1 100 ? -5.094 -12.414 -15.148 1 96.44 100 ILE A CA 1
ATOM 753 C C . ILE A 1 100 ? -4.32 -12.25 -13.836 1 96.44 100 ILE A C 1
ATOM 755 O O . ILE A 1 100 ? -3.846 -13.234 -13.266 1 96.44 100 ILE A O 1
ATOM 759 N N . SER A 1 101 ? -4.105 -11.016 -13.422 1 95.88 101 SER A N 1
ATOM 760 C CA . SER A 1 101 ? -3.473 -10.711 -12.148 1 95.88 101 SER A CA 1
ATOM 761 C C . SER A 1 101 ? -4.168 -9.539 -11.453 1 95.88 101 SER A C 1
ATOM 763 O O . SER A 1 101 ? -3.764 -8.391 -11.609 1 95.88 101 SER A O 1
ATOM 765 N N . VAL A 1 102 ? -5.109 -9.891 -10.57 1 94.88 102 VAL A N 1
ATOM 766 C CA . VAL A 1 102 ? -5.887 -8.875 -9.867 1 94.88 102 VAL A CA 1
ATOM 767 C C . VAL A 1 102 ? -5.227 -8.555 -8.531 1 94.88 102 VAL A C 1
ATOM 769 O O . VAL A 1 102 ? -5.172 -9.398 -7.637 1 94.88 102 VAL A O 1
ATOM 772 N N . PRO A 1 103 ? -4.754 -7.281 -8.383 1 92.81 103 PRO A N 1
ATOM 773 C CA . PRO A 1 103 ? -4.117 -6.93 -7.105 1 92.81 103 PRO A CA 1
ATOM 774 C C . PRO A 1 103 ? -5.129 -6.594 -6.016 1 92.81 103 PRO A C 1
ATOM 776 O O . PRO A 1 103 ? -6.301 -6.34 -6.312 1 92.81 103 PRO A O 1
ATOM 779 N N . CYS A 1 104 ? -4.652 -6.754 -4.746 1 91.12 104 CYS A N 1
ATOM 780 C CA . CYS A 1 104 ? -5.465 -6.285 -3.631 1 91.12 104 CYS A CA 1
ATOM 781 C C . CYS A 1 104 ? -4.758 -5.168 -2.873 1 91.12 104 CYS A C 1
ATOM 783 O O . CYS A 1 104 ? -5.316 -4.598 -1.933 1 91.12 104 CYS A O 1
ATOM 785 N N . GLU A 1 105 ? -3.574 -4.918 -3.24 1 86.88 105 GLU A N 1
ATOM 786 C CA . GLU A 1 105 ? -2.801 -3.795 -2.717 1 86.88 105 GLU A CA 1
ATOM 787 C C . GLU A 1 105 ? -2.625 -2.707 -3.771 1 86.88 105 GLU A C 1
ATOM 789 O O . GLU A 1 105 ? -2.926 -2.92 -4.949 1 86.88 105 GLU A O 1
ATOM 794 N N . SER A 1 106 ? -2.182 -1.587 -3.309 1 81.38 106 SER A N 1
ATOM 795 C CA . SER A 1 106 ? -1.997 -0.47 -4.23 1 81.38 106 SER A CA 1
ATOM 796 C C . SER A 1 106 ? -0.916 -0.775 -5.258 1 81.38 106 SER A C 1
ATOM 798 O O . SER A 1 106 ? -0.963 -0.274 -6.383 1 81.38 106 SER A O 1
ATOM 800 N N . ILE A 1 107 ? -0.037 -1.507 -4.809 1 81.5 107 ILE A N 1
ATOM 801 C CA . ILE A 1 107 ? 1.014 -1.93 -5.73 1 81.5 107 ILE A CA 1
ATOM 802 C C . ILE A 1 107 ? 0.851 -3.412 -6.051 1 81.5 107 ILE A C 1
ATOM 804 O O . ILE A 1 107 ? 0.658 -4.234 -5.152 1 81.5 107 ILE A O 1
ATOM 808 N N . LYS A 1 108 ? 0.838 -3.668 -7.332 1 83.75 108 LYS A N 1
ATOM 809 C CA . LYS A 1 108 ? 0.749 -5.062 -7.754 1 83.75 108 LYS A CA 1
ATOM 810 C C . LYS A 1 108 ? 2.023 -5.824 -7.402 1 83.75 108 LYS A C 1
ATOM 812 O O . LYS A 1 108 ? 3.113 -5.457 -7.848 1 83.75 108 LYS A O 1
ATOM 817 N N . CYS A 1 109 ? 1.865 -6.895 -6.672 1 87.94 109 CYS A N 1
ATOM 818 C CA . CYS A 1 109 ? 3.037 -7.625 -6.199 1 87.94 109 CYS A CA 1
ATOM 819 C C . CYS A 1 109 ? 3.23 -8.914 -6.984 1 87.94 109 CYS A C 1
ATOM 821 O O . CYS A 1 109 ? 4.281 -9.555 -6.891 1 87.94 109 CYS A O 1
ATOM 823 N N . SER A 1 110 ? 2.277 -9.312 -7.758 1 93.56 110 SER A N 1
ATOM 824 C CA . SER A 1 110 ? 2.408 -10.539 -8.539 1 93.56 110 SER A CA 1
ATOM 825 C C . SER A 1 110 ? 2.867 -10.242 -9.961 1 93.56 110 SER A C 1
ATOM 827 O O . SER A 1 110 ? 2.555 -9.188 -10.516 1 93.56 110 SER A O 1
ATOM 829 N N . GLU A 1 111 ? 3.604 -11.203 -10.484 1 94.5 111 GLU A N 1
ATOM 830 C CA . GLU A 1 111 ? 4.109 -11.078 -11.844 1 94.5 111 GLU A CA 1
ATOM 831 C C . GLU A 1 111 ? 3.918 -12.367 -12.633 1 94.5 111 GLU A C 1
ATOM 833 O O . GLU A 1 111 ? 4.047 -13.461 -12.078 1 94.5 111 GLU A O 1
ATOM 838 N N . LEU A 1 112 ? 3.52 -12.219 -13.867 1 95.88 112 LEU A N 1
ATOM 839 C CA . LEU A 1 112 ? 3.416 -13.328 -14.812 1 95.88 112 LEU A CA 1
ATOM 840 C C . LEU A 1 112 ? 4.43 -13.18 -15.938 1 95.88 112 LEU A C 1
ATOM 842 O O . LEU A 1 112 ? 4.73 -12.062 -16.359 1 95.88 112 LEU A O 1
ATOM 846 N N . ALA A 1 113 ? 4.977 -14.32 -16.359 1 95 113 ALA A N 1
ATOM 847 C CA . ALA A 1 113 ? 5.973 -14.289 -17.422 1 95 113 ALA A CA 1
ATOM 848 C C . ALA A 1 113 ? 5.805 -15.477 -18.359 1 95 113 ALA A C 1
ATOM 850 O O . ALA A 1 113 ? 5.305 -16.531 -17.969 1 95 113 ALA A O 1
ATOM 851 N N . ILE A 1 114 ? 6.141 -15.242 -19.609 1 94.38 114 ILE A N 1
ATOM 852 C CA . ILE A 1 114 ? 6.137 -16.281 -20.641 1 94.38 114 ILE A CA 1
ATOM 853 C C . ILE A 1 114 ? 7.426 -16.203 -21.453 1 94.38 114 ILE A C 1
ATOM 855 O O . ILE A 1 114 ? 7.93 -15.109 -21.719 1 94.38 114 ILE A O 1
ATOM 859 N N . ASN A 1 115 ? 7.984 -17.312 -21.719 1 92.19 115 ASN A N 1
ATOM 860 C CA . ASN A 1 115 ? 9.133 -17.438 -22.594 1 92.19 115 ASN A CA 1
ATOM 861 C C . ASN A 1 115 ? 9.07 -18.703 -23.438 1 92.19 115 ASN A C 1
ATOM 863 O O . ASN A 1 115 ? 8.578 -19.734 -22.984 1 92.19 115 ASN A O 1
ATOM 867 N N . SER A 1 116 ? 9.445 -18.609 -24.688 1 91.38 116 SER A N 1
ATOM 868 C CA . SER A 1 116 ? 9.438 -19.75 -25.578 1 91.38 116 SER A CA 1
ATOM 869 C C . SER A 1 116 ? 10.648 -19.734 -26.5 1 91.38 116 SER A C 1
ATOM 871 O O . SER A 1 116 ? 11.055 -18.672 -26.984 1 91.38 116 SER A O 1
ATOM 873 N N . ILE A 1 117 ? 11.219 -20.953 -26.734 1 89 117 ILE A N 1
ATOM 874 C CA . ILE A 1 117 ? 12.359 -21.047 -27.641 1 89 117 ILE A CA 1
ATOM 875 C C . ILE A 1 117 ? 12.156 -22.234 -28.578 1 89 117 ILE A C 1
ATOM 877 O O . ILE A 1 117 ? 11.609 -23.266 -28.172 1 89 117 ILE A O 1
ATOM 881 N N . LYS A 1 118 ? 12.625 -22.031 -29.797 1 88.94 118 LYS A N 1
ATOM 882 C CA . LYS A 1 118 ? 12.672 -23.125 -30.766 1 88.94 118 LYS A CA 1
ATOM 883 C C . LYS A 1 118 ? 14.023 -23.828 -30.734 1 88.94 118 LYS A C 1
ATOM 885 O O . LYS A 1 118 ? 15.07 -23.172 -30.766 1 88.94 118 LYS A O 1
ATOM 890 N N . LEU A 1 119 ? 13.914 -25.125 -30.625 1 83.38 119 LEU A N 1
ATOM 891 C CA . LEU A 1 119 ? 15.141 -25.922 -30.562 1 83.38 119 LEU A CA 1
ATOM 892 C C . LEU A 1 119 ? 15.586 -26.328 -31.969 1 83.38 119 LEU A C 1
ATOM 894 O O . LEU A 1 119 ? 14.812 -26.219 -32.938 1 83.38 119 LEU A O 1
ATOM 898 N N . SER A 1 120 ? 16.859 -26.719 -32.062 1 77.94 120 SER A N 1
ATOM 899 C CA . SER A 1 120 ? 17.438 -27.109 -33.344 1 77.94 120 SER A CA 1
ATOM 900 C C . SER A 1 120 ? 16.719 -28.312 -33.938 1 77.94 120 SER A C 1
ATOM 902 O O . SER A 1 120 ? 16.672 -28.469 -35.156 1 77.94 120 SER A O 1
ATOM 904 N N . THR A 1 121 ? 16.172 -29.094 -33.125 1 79.12 121 THR A N 1
ATOM 905 C CA . THR A 1 121 ? 15.461 -30.297 -33.562 1 79.12 121 THR A CA 1
ATOM 906 C C . THR A 1 121 ? 14.078 -29.938 -34.094 1 79.12 121 THR A C 1
ATOM 908 O O . THR A 1 121 ? 13.367 -30.797 -34.594 1 79.12 121 THR A O 1
ATOM 911 N N . GLY A 1 122 ? 13.711 -28.719 -34.062 1 80.88 122 GLY A N 1
ATOM 912 C CA . GLY A 1 122 ? 12.422 -28.281 -34.562 1 80.88 122 GLY A CA 1
ATOM 913 C C . GLY A 1 122 ? 11.359 -28.125 -33.5 1 80.88 122 GLY A C 1
ATOM 914 O O . GLY A 1 122 ? 10.375 -27.406 -33.688 1 80.88 122 GLY A O 1
ATOM 915 N N . ASN A 1 123 ? 11.578 -28.859 -32.406 1 86.75 123 ASN A N 1
ATOM 916 C CA . ASN A 1 123 ? 10.617 -28.75 -31.297 1 86.75 123 ASN A CA 1
ATOM 917 C C . ASN A 1 123 ? 10.836 -27.469 -30.5 1 86.75 123 ASN A C 1
ATOM 919 O O . ASN A 1 123 ? 11.812 -26.75 -30.719 1 86.75 123 ASN A O 1
ATOM 923 N N . SER A 1 124 ? 9.844 -27.141 -29.594 1 90.88 124 SER A N 1
ATOM 924 C CA . SER A 1 124 ? 9.914 -25.906 -28.812 1 90.88 124 SER A CA 1
ATOM 925 C C . SER A 1 124 ? 9.812 -26.203 -27.312 1 90.88 124 SER A C 1
ATOM 927 O O . SER A 1 124 ? 9.172 -27.172 -26.906 1 90.88 124 SER A O 1
ATOM 929 N N . TRP A 1 125 ? 10.516 -25.438 -26.578 1 92.81 125 TRP A N 1
ATOM 930 C CA . TRP A 1 125 ? 10.305 -25.328 -25.141 1 92.81 125 TRP A CA 1
ATOM 931 C C . TRP A 1 125 ? 9.555 -24.047 -24.797 1 92.81 125 TRP A C 1
ATOM 933 O O . TRP A 1 125 ? 9.953 -22.953 -25.203 1 92.81 125 TRP A O 1
ATOM 943 N N . THR A 1 126 ? 8.469 -24.234 -24.172 1 95.25 126 THR A N 1
ATOM 944 C CA . THR A 1 126 ? 7.695 -23.078 -23.734 1 95.25 126 THR A CA 1
ATOM 945 C C . THR A 1 126 ? 7.586 -23.047 -22.219 1 95.25 126 THR A C 1
ATOM 947 O O . THR A 1 126 ? 7.266 -24.062 -21.594 1 95.25 126 THR A O 1
ATOM 950 N N . LEU A 1 127 ? 7.871 -21.859 -21.625 1 96.75 127 LEU A N 1
ATOM 951 C CA . LEU A 1 127 ? 7.828 -21.703 -20.172 1 96.75 127 LEU A CA 1
ATOM 952 C C . LEU A 1 127 ? 6.812 -20.641 -19.781 1 96.75 127 LEU A C 1
ATOM 954 O O . LEU A 1 127 ? 6.703 -19.594 -20.438 1 96.75 127 LEU A O 1
ATOM 958 N N . PHE A 1 128 ? 6.039 -20.922 -18.797 1 97.88 128 PHE A N 1
ATOM 959 C CA . PHE A 1 128 ? 5.207 -19.953 -18.094 1 97.88 128 PHE A CA 1
ATOM 960 C C . PHE A 1 128 ? 5.645 -19.812 -16.641 1 97.88 128 PHE A C 1
ATOM 962 O O . PHE A 1 128 ? 6 -20.797 -16 1 97.88 128 PHE A O 1
ATOM 969 N N . GLY A 1 129 ? 5.703 -18.594 -16.156 1 98.44 129 GLY A N 1
ATOM 970 C CA . GLY A 1 129 ? 6.031 -18.312 -14.758 1 98.44 129 GLY A CA 1
ATOM 971 C C . GLY A 1 129 ? 4.977 -17.484 -14.055 1 98.44 129 GLY A C 1
ATOM 972 O O . GLY A 1 129 ? 4.453 -16.516 -14.617 1 98.44 129 GLY A O 1
ATOM 973 N N . LEU A 1 130 ? 4.57 -17.922 -12.898 1 98.69 130 LEU A N 1
ATOM 974 C CA . LEU A 1 130 ? 3.699 -17.188 -11.984 1 98.69 130 LEU A CA 1
ATOM 975 C C . LEU A 1 130 ? 4.418 -16.891 -10.672 1 98.69 130 LEU A C 1
ATOM 977 O O . LEU A 1 130 ? 4.809 -17.812 -9.945 1 98.69 130 LEU A O 1
ATOM 981 N N . TYR A 1 131 ? 4.617 -15.586 -10.398 1 98.5 131 TYR A N 1
ATOM 982 C CA . TYR A 1 131 ? 5.34 -15.133 -9.219 1 98.5 131 TYR A CA 1
ATOM 983 C C . TYR A 1 131 ? 4.422 -14.344 -8.289 1 98.5 131 TYR A C 1
ATOM 985 O O . TYR A 1 131 ? 3.98 -13.25 -8.625 1 98.5 131 TYR A O 1
ATOM 993 N N . ASP A 1 132 ? 4.141 -14.945 -7.133 1 97.38 132 ASP A N 1
ATOM 994 C CA . ASP A 1 132 ? 3.273 -14.336 -6.129 1 97.38 132 ASP A CA 1
ATOM 995 C C . ASP A 1 132 ? 4.09 -13.633 -5.047 1 97.38 132 ASP A C 1
ATOM 997 O O . ASP A 1 132 ? 4.488 -14.258 -4.062 1 97.38 132 ASP A O 1
ATOM 1001 N N . GLY A 1 133 ? 4.188 -12.336 -5.25 1 95 133 GLY A N 1
ATOM 1002 C CA . GLY A 1 133 ? 5.051 -11.547 -4.383 1 95 133 GLY A CA 1
ATOM 1003 C C . GLY A 1 133 ? 4.359 -11.086 -3.117 1 95 133 GLY A C 1
ATOM 1004 O O . GLY A 1 133 ? 3.141 -10.891 -3.104 1 95 133 GLY A O 1
ATOM 1005 N N . ARG A 1 134 ? 5.141 -10.922 -2.051 1 91.31 134 ARG A N 1
ATOM 1006 C CA . ARG A 1 134 ? 4.719 -10.359 -0.77 1 91.31 134 ARG A CA 1
ATOM 1007 C C . ARG A 1 134 ? 5.77 -9.406 -0.214 1 91.31 134 ARG A C 1
ATOM 1009 O O . ARG A 1 134 ? 6.957 -9.539 -0.514 1 91.31 134 ARG A O 1
ATOM 1016 N N . ASN A 1 135 ? 5.262 -8.469 0.601 1 88.75 135 ASN A N 1
ATOM 1017 C CA . ASN A 1 135 ? 6.133 -7.473 1.214 1 88.75 135 ASN A CA 1
ATOM 1018 C C . ASN A 1 135 ? 6.844 -6.625 0.161 1 88.75 135 ASN A C 1
ATOM 1020 O O . ASN A 1 135 ? 8.055 -6.406 0.248 1 88.75 135 ASN A O 1
ATOM 1024 N N . GLY A 1 136 ? 6.129 -6.301 -0.878 1 87.31 136 GLY A N 1
ATOM 1025 C CA . GLY A 1 136 ? 6.633 -5.484 -1.97 1 87.31 136 GLY A CA 1
ATOM 1026 C C . GLY A 1 136 ? 6.719 -6.234 -3.285 1 87.31 136 GLY A C 1
ATOM 1027 O O . GLY A 1 136 ? 6.703 -7.469 -3.305 1 87.31 136 GLY A O 1
ATOM 1028 N N . PRO A 1 137 ? 6.879 -5.535 -4.355 1 90.12 137 PRO A N 1
ATOM 1029 C CA . PRO A 1 137 ? 6.859 -6.141 -5.691 1 90.12 137 PRO A CA 1
ATOM 1030 C C . PRO A 1 137 ? 8.258 -6.496 -6.199 1 90.12 137 PRO A C 1
ATOM 1032 O O . PRO A 1 137 ? 8.398 -7.039 -7.297 1 90.12 137 PRO A O 1
ATOM 1035 N N . HIS A 1 138 ? 9.297 -6.281 -5.445 1 90.25 138 HIS A N 1
ATOM 1036 C CA . HIS A 1 138 ? 10.664 -6.234 -5.969 1 90.25 138 HIS A CA 1
ATOM 1037 C C . HIS A 1 138 ? 11.148 -7.629 -6.363 1 90.25 138 HIS A C 1
ATOM 1039 O O . HIS A 1 138 ? 11.688 -7.816 -7.453 1 90.25 138 HIS A O 1
ATOM 1045 N N . THR A 1 139 ? 10.922 -8.57 -5.5 1 94.69 139 THR A N 1
ATOM 1046 C CA . THR A 1 139 ? 11.398 -9.922 -5.801 1 94.69 139 THR A CA 1
ATOM 1047 C C . THR A 1 139 ? 10.617 -10.516 -6.969 1 94.69 139 THR A C 1
ATOM 1049 O O . THR A 1 139 ? 11.219 -11.07 -7.898 1 94.69 139 THR A O 1
ATOM 1052 N N . SER A 1 140 ? 9.32 -10.438 -6.926 1 95.94 140 SER A N 1
ATOM 1053 C CA . SER A 1 140 ? 8.516 -10.984 -8.008 1 95.94 140 SER A CA 1
ATOM 1054 C C . SER A 1 140 ? 8.836 -10.305 -9.336 1 95.94 140 SER A C 1
ATOM 1056 O O . SER A 1 140 ? 8.898 -10.961 -10.375 1 95.94 140 SER A O 1
ATOM 1058 N N . ASN A 1 141 ? 9.031 -9.008 -9.273 1 91.75 141 ASN A N 1
ATOM 1059 C CA . ASN A 1 141 ? 9.422 -8.273 -10.469 1 91.75 141 ASN A CA 1
ATOM 1060 C C . ASN A 1 141 ? 10.758 -8.766 -11.023 1 91.75 141 ASN A C 1
ATOM 1062 O O . ASN A 1 141 ? 10.906 -8.938 -12.234 1 91.75 141 ASN A O 1
ATOM 1066 N N . TYR A 1 142 ? 11.656 -8.953 -10.141 1 92.12 142 TYR A N 1
ATOM 1067 C CA . TYR A 1 142 ? 12.969 -9.461 -10.531 1 92.12 142 TYR A CA 1
ATOM 1068 C C . TYR A 1 142 ? 12.844 -10.836 -11.172 1 92.12 142 TYR A C 1
ATOM 1070 O O . TYR A 1 142 ? 13.438 -1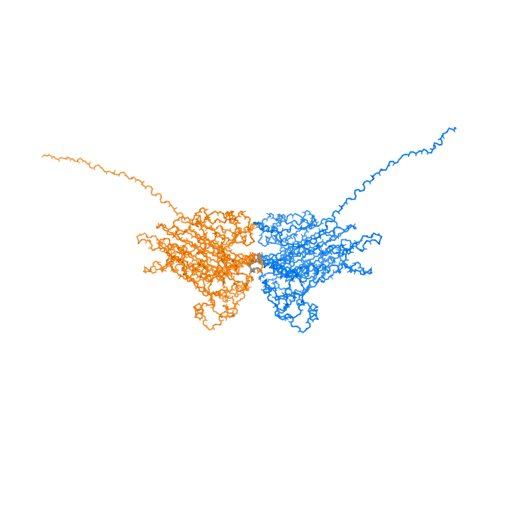1.094 -12.219 1 92.12 142 TYR A O 1
ATOM 1078 N N . LEU A 1 143 ? 12.086 -11.664 -10.594 1 96.38 143 LEU A N 1
ATOM 1079 C CA . LEU A 1 143 ? 11.875 -13.008 -11.125 1 96.38 143 LEU A CA 1
ATOM 1080 C C . LEU A 1 143 ? 11.234 -12.953 -12.508 1 96.38 143 LEU A C 1
ATOM 1082 O O . LEU A 1 143 ? 11.617 -13.703 -13.406 1 96.38 143 LEU A O 1
ATOM 1086 N N . GLY A 1 144 ? 10.242 -12.141 -12.617 1 94.12 144 GLY A N 1
ATOM 1087 C CA . GLY A 1 144 ? 9.562 -12 -13.898 1 94.12 144 GLY A CA 1
ATOM 1088 C C . GLY A 1 144 ? 10.508 -11.672 -15.039 1 94.12 144 GLY A C 1
ATOM 1089 O O . GLY A 1 144 ? 10.266 -12.047 -16.188 1 94.12 144 GLY A O 1
ATOM 1090 N N . ARG A 1 145 ? 11.664 -11.141 -14.711 1 91 145 ARG A N 1
ATOM 1091 C CA . ARG A 1 145 ? 12.602 -10.68 -15.727 1 91 145 ARG A CA 1
ATOM 1092 C C . ARG A 1 145 ? 13.695 -11.719 -15.969 1 91 145 ARG A C 1
ATOM 1094 O O . ARG A 1 145 ? 14.219 -11.82 -17.078 1 91 145 ARG A O 1
ATOM 1101 N N . VAL A 1 146 ? 13.93 -12.492 -14.984 1 93.75 146 VAL A N 1
ATOM 1102 C CA . VAL A 1 146 ? 15.227 -13.156 -15.078 1 93.75 146 VAL A CA 1
ATOM 1103 C C . VAL A 1 146 ? 15.031 -14.672 -15 1 93.75 146 VAL A C 1
ATOM 1105 O O . VAL A 1 146 ? 15.789 -15.438 -15.609 1 93.75 146 VAL A O 1
ATOM 1108 N N . LEU A 1 147 ? 14.094 -15.141 -14.297 1 96.81 147 LEU A N 1
ATOM 1109 C CA . LEU A 1 147 ? 14.086 -16.547 -13.883 1 96.81 147 LEU A CA 1
ATOM 1110 C C . LEU A 1 147 ? 13.898 -17.453 -15.094 1 96.81 147 LEU A C 1
ATOM 1112 O O . LEU A 1 147 ? 14.648 -18.422 -15.258 1 96.81 147 LEU A O 1
ATOM 1116 N N . LEU A 1 148 ? 12.938 -17.156 -15.953 1 96.25 148 LEU A N 1
ATOM 1117 C CA . LEU A 1 148 ? 12.672 -18.047 -17.094 1 96.25 148 LEU A CA 1
ATOM 1118 C C . LEU A 1 148 ? 13.875 -18.109 -18.016 1 96.25 148 LEU A C 1
ATOM 1120 O O . LEU A 1 148 ? 14.234 -19.188 -18.5 1 96.25 148 LEU A O 1
ATOM 1124 N N . SER A 1 149 ? 14.5 -16.984 -18.234 1 93.5 149 SER A N 1
ATOM 1125 C CA . SER A 1 149 ? 15.68 -16.969 -19.094 1 93.5 149 SER A CA 1
ATOM 1126 C C . SER A 1 149 ? 16.828 -17.75 -18.484 1 93.5 149 SER A C 1
ATOM 1128 O O . SER A 1 149 ? 17.562 -18.453 -19.188 1 93.5 149 SER A O 1
ATOM 1130 N N . THR A 1 150 ? 16.984 -17.609 -17.219 1 95.06 150 THR A N 1
ATOM 1131 C CA . THR A 1 150 ? 18.031 -18.344 -16.531 1 95.06 150 THR A CA 1
ATOM 1132 C C . THR A 1 150 ? 17.781 -19.859 -16.641 1 95.06 150 THR A C 1
ATOM 1134 O O . THR A 1 150 ? 18.719 -20.625 -16.859 1 95.06 150 THR A O 1
ATOM 1137 N N . ILE A 1 151 ? 16.578 -20.25 -16.469 1 96.19 151 ILE A N 1
ATOM 1138 C CA . ILE A 1 151 ? 16.234 -21.656 -16.594 1 96.19 151 ILE A CA 1
ATOM 1139 C C . ILE A 1 151 ? 16.531 -22.156 -18 1 96.19 151 ILE A C 1
ATOM 1141 O O . ILE A 1 151 ? 17.172 -23.188 -18.188 1 96.19 151 ILE A O 1
ATOM 1145 N N . LEU A 1 152 ? 16.109 -21.422 -19 1 92.62 152 LEU A N 1
ATOM 1146 C CA . LEU A 1 152 ? 16.312 -21.812 -20.391 1 92.62 152 LEU A CA 1
ATOM 1147 C C . LEU A 1 152 ? 17.797 -21.938 -20.703 1 92.62 152 LEU A C 1
ATOM 1149 O O . LEU A 1 152 ? 18.219 -22.906 -21.328 1 92.62 152 LEU A O 1
ATOM 1153 N N . ASP A 1 153 ? 18.531 -20.969 -20.25 1 89.75 153 ASP A N 1
ATOM 1154 C CA . ASP A 1 153 ? 19.969 -20.984 -20.484 1 89.75 153 ASP A CA 1
ATOM 1155 C C . ASP A 1 153 ? 20.609 -22.219 -19.859 1 89.75 153 ASP A C 1
ATOM 1157 O O . ASP A 1 153 ? 21.469 -22.859 -20.469 1 89.75 153 ASP A O 1
ATOM 1161 N N . SER A 1 154 ? 20.203 -22.469 -18.703 1 90.81 154 SER A N 1
ATOM 1162 C CA . SER A 1 154 ? 20.734 -23.625 -17.984 1 90.81 154 SER A CA 1
ATOM 1163 C C . SER A 1 154 ? 20.359 -24.922 -18.688 1 90.81 154 SER A C 1
ATOM 1165 O O . SER A 1 154 ? 21.203 -25.812 -18.828 1 90.81 154 SER A O 1
ATOM 1167 N N . LEU A 1 155 ? 19.203 -25.047 -19.125 1 90.75 155 LEU A N 1
ATOM 1168 C CA . LEU A 1 155 ? 18.719 -26.266 -19.781 1 90.75 155 LEU A CA 1
ATOM 1169 C C . LEU A 1 155 ? 19.391 -26.438 -21.141 1 90.75 155 LEU A C 1
ATOM 1171 O O . LEU A 1 155 ? 19.75 -27.562 -21.516 1 90.75 155 LEU A O 1
ATOM 1175 N N . LEU A 1 156 ? 19.531 -25.375 -21.844 1 87.19 156 LEU A N 1
ATOM 1176 C CA . LEU A 1 156 ? 20.172 -25.422 -23.156 1 87.19 156 LEU A CA 1
ATOM 1177 C C . LEU A 1 156 ? 21.625 -25.875 -23.047 1 87.19 156 LEU A C 1
ATOM 1179 O O . LEU A 1 156 ? 22.109 -26.609 -23.906 1 87.19 156 LEU A O 1
ATOM 1183 N N . SER A 1 157 ? 22.234 -25.391 -22.047 1 85.31 157 SER A N 1
ATOM 1184 C CA . SER A 1 157 ? 23.609 -25.797 -21.812 1 85.31 157 SER A CA 1
ATOM 1185 C C . SER A 1 157 ? 23.719 -27.312 -21.609 1 85.31 157 SER A C 1
ATOM 1187 O O . SER A 1 157 ? 24.609 -27.953 -22.172 1 85.31 157 SER A O 1
ATOM 1189 N N . VAL A 1 158 ? 22.844 -27.844 -20.828 1 85.75 158 VAL A N 1
ATOM 1190 C CA . VAL A 1 158 ? 22.812 -29.281 -20.578 1 85.75 158 VAL A CA 1
ATOM 1191 C C . VAL A 1 158 ? 22.422 -30.031 -21.859 1 85.75 158 VAL A C 1
ATOM 1193 O O . VAL A 1 158 ? 23.031 -31.031 -22.219 1 85.75 158 VAL A O 1
ATOM 1196 N N . TYR A 1 159 ? 21.469 -29.516 -22.516 1 81.31 159 TYR A N 1
ATOM 1197 C CA . TYR A 1 159 ? 20.953 -30.141 -23.719 1 81.31 159 TYR A CA 1
ATOM 1198 C C . TYR A 1 159 ? 22.031 -30.219 -24.797 1 81.31 159 TYR A C 1
ATOM 1200 O O . TYR A 1 159 ? 22.203 -31.266 -25.438 1 81.31 159 TYR A O 1
ATOM 1208 N N . THR A 1 160 ? 22.719 -29.219 -25.031 1 79.06 160 THR A N 1
ATOM 1209 C CA . THR A 1 160 ? 23.781 -29.156 -26.047 1 79.06 160 THR A CA 1
ATOM 1210 C C . THR A 1 160 ? 24.906 -30.109 -25.703 1 79.06 160 THR A C 1
ATOM 1212 O O . THR A 1 160 ? 25.469 -30.75 -26.594 1 79.06 160 THR A O 1
ATOM 1215 N N . LYS A 1 161 ? 25.203 -30.203 -24.5 1 77.06 161 LYS A N 1
ATOM 1216 C CA . LYS A 1 161 ? 26.25 -31.109 -24.047 1 77.06 161 LYS A CA 1
ATOM 1217 C C . LYS A 1 161 ? 25.875 -32.562 -24.328 1 77.06 161 LYS A C 1
ATOM 1219 O O . LYS A 1 161 ? 26.719 -33.375 -24.688 1 77.06 161 LYS A O 1
ATOM 1224 N N . TYR A 1 162 ? 24.672 -32.812 -24.141 1 76.56 162 TYR A N 1
ATOM 1225 C CA . TYR A 1 162 ? 24.203 -34.188 -24.312 1 76.56 162 TYR A CA 1
ATOM 1226 C C . TYR A 1 162 ? 24 -34.531 -25.797 1 76.56 162 TYR A C 1
ATOM 1228 O O . TYR A 1 162 ? 24.156 -35.688 -26.203 1 76.56 162 TYR A O 1
ATOM 1236 N N . THR A 1 163 ? 23.625 -33.594 -26.547 1 65.38 163 THR A N 1
ATOM 1237 C CA . THR A 1 163 ? 23.359 -33.844 -27.953 1 65.38 163 THR A CA 1
ATOM 1238 C C . THR A 1 163 ? 24.625 -33.688 -28.797 1 65.38 163 THR A C 1
ATOM 1240 O O . THR A 1 163 ? 24.672 -34.094 -29.953 1 65.38 163 THR A O 1
ATOM 1243 N N . ALA A 1 164 ? 25.688 -32.969 -28.266 1 59.34 164 ALA A N 1
ATOM 1244 C CA . ALA A 1 164 ? 26.938 -32.781 -29 1 59.34 164 ALA A CA 1
ATOM 1245 C C . ALA A 1 164 ? 27.609 -34.125 -29.234 1 59.34 164 ALA A C 1
ATOM 1247 O O . ALA A 1 164 ? 27.734 -34.938 -28.312 1 59.34 164 ALA A O 1
ATOM 1248 N N . GLN A 1 165 ? 27.359 -34.688 -30.312 1 50.97 165 GLN A N 1
ATOM 1249 C CA . GLN A 1 165 ? 28.094 -35.844 -30.812 1 50.97 165 GLN A CA 1
ATOM 1250 C C . GLN A 1 165 ? 29.578 -35.75 -30.469 1 50.97 165 GLN A C 1
ATOM 1252 O O . GLN A 1 165 ? 30.125 -34.656 -30.406 1 50.97 165 GLN A O 1
ATOM 1257 N N . PRO A 1 166 ? 30.234 -36.906 -29.906 1 45.59 166 PRO A N 1
ATOM 1258 C CA . PRO A 1 166 ? 31.641 -37 -29.531 1 45.59 166 PRO A CA 1
ATOM 1259 C C . PRO A 1 166 ? 32.562 -36.188 -30.438 1 45.59 166 PRO A C 1
ATOM 1261 O O . PRO A 1 166 ? 33.656 -35.781 -30.016 1 45.59 166 PRO A O 1
ATOM 1264 N N . ASP A 1 167 ? 32.406 -36.188 -31.734 1 41.09 167 ASP A N 1
ATOM 1265 C CA . ASP A 1 167 ? 33.469 -35.688 -32.594 1 41.09 167 ASP A CA 1
ATOM 1266 C C . ASP A 1 167 ? 33.594 -34.156 -32.5 1 41.09 167 ASP A C 1
ATOM 1268 O O . ASP A 1 167 ? 34.5 -33.562 -33.031 1 41.09 167 ASP A O 1
ATOM 1272 N N . GLN A 1 168 ? 32.531 -33.438 -32.375 1 38.94 168 GLN A N 1
ATOM 1273 C CA . GLN A 1 168 ? 32.719 -31.984 -32.438 1 38.94 168 GLN A CA 1
ATOM 1274 C C . GLN A 1 168 ? 33.125 -31.406 -31.078 1 38.94 168 GLN A C 1
ATOM 1276 O O . GLN A 1 168 ? 32.375 -31.484 -30.109 1 38.94 168 GLN A O 1
ATOM 1281 N N . HIS A 1 169 ? 34.406 -31.344 -30.656 1 36.56 169 HIS A N 1
ATOM 1282 C CA . HIS A 1 169 ? 35.219 -30.766 -29.594 1 36.56 169 HIS A CA 1
ATOM 1283 C C . HIS A 1 169 ? 34.75 -29.375 -29.234 1 36.56 169 HIS A C 1
ATOM 1285 O O . HIS A 1 169 ? 35.406 -28.375 -29.547 1 36.56 169 HIS A O 1
ATOM 1291 N N . MET A 1 170 ? 33.531 -29.016 -29.438 1 36.19 170 MET A N 1
ATOM 1292 C CA . MET A 1 170 ? 33.375 -27.641 -28.969 1 36.19 170 MET A CA 1
ATOM 1293 C C . MET A 1 170 ? 33.625 -27.547 -27.469 1 36.19 170 MET A C 1
ATOM 1295 O O . MET A 1 170 ? 33.031 -28.281 -26.688 1 36.19 170 MET A O 1
ATOM 1299 N N . PRO A 1 171 ? 34.781 -27.031 -26.906 1 34.03 171 PRO A N 1
ATOM 1300 C CA . PRO A 1 171 ? 35.031 -26.719 -25.5 1 34.03 171 PRO A CA 1
ATOM 1301 C C . PRO A 1 171 ? 33.875 -25.984 -24.844 1 34.03 171 PRO A C 1
ATOM 1303 O O . PRO A 1 171 ? 33.594 -24.828 -25.172 1 34.03 171 PRO A O 1
ATOM 1306 N N . LEU A 1 172 ? 32.719 -26.484 -24.891 1 36.28 172 LEU A N 1
ATOM 1307 C CA . LEU A 1 172 ? 31.797 -25.688 -24.078 1 36.28 172 LEU A CA 1
ATOM 1308 C C . LEU A 1 172 ? 32.312 -25.578 -22.641 1 36.28 172 LEU A C 1
ATOM 1310 O O . LEU A 1 172 ? 32.375 -26.578 -21.922 1 36.28 172 LEU A O 1
ATOM 1314 N N . GLU A 1 173 ? 33.281 -24.734 -22.297 1 35.09 173 GLU A N 1
ATOM 1315 C CA . GLU A 1 173 ? 33.875 -24.359 -21.031 1 35.09 173 GLU A CA 1
ATOM 1316 C C . GLU A 1 173 ? 32.812 -24.219 -19.938 1 35.09 173 GLU A C 1
ATOM 1318 O O . GLU A 1 173 ? 33.156 -24.141 -18.75 1 35.09 173 GLU A O 1
ATOM 1323 N N . TYR A 1 174 ? 31.609 -23.75 -20.203 1 33.19 174 TYR A N 1
ATOM 1324 C CA . TYR A 1 174 ? 30.922 -23.125 -19.094 1 33.19 174 TYR A CA 1
ATOM 1325 C C . TYR A 1 174 ? 30.188 -24.156 -18.25 1 33.19 174 TYR A C 1
ATOM 1327 O O . TYR A 1 174 ? 29.453 -23.797 -17.312 1 33.19 174 TYR A O 1
ATOM 1335 N N . SER A 1 175 ? 29.922 -25.391 -18.75 1 35.88 175 SER A N 1
ATOM 1336 C CA . SER A 1 175 ? 28.938 -26.078 -17.922 1 35.88 175 SER A CA 1
ATOM 1337 C C . SER A 1 175 ? 29.578 -26.641 -16.656 1 35.88 175 SER A C 1
ATOM 1339 O O . SER A 1 175 ? 30.5 -27.453 -16.734 1 35.88 175 SER A O 1
ATOM 1341 N N . THR A 1 176 ? 29.734 -25.891 -15.711 1 37.62 176 THR A N 1
ATOM 1342 C CA . THR A 1 176 ? 30.156 -26.344 -14.391 1 37.62 176 THR A CA 1
ATOM 1343 C C . THR A 1 176 ? 29.344 -27.562 -13.953 1 37.62 176 THR A C 1
ATOM 1345 O O . THR A 1 176 ? 29.547 -28.078 -12.844 1 37.62 176 THR A O 1
ATOM 1348 N N . ILE A 1 177 ? 28.172 -27.797 -14.531 1 40.56 177 ILE A N 1
ATOM 1349 C CA . ILE A 1 177 ? 27.469 -28.922 -13.953 1 40.56 177 ILE A CA 1
ATOM 1350 C C . ILE A 1 177 ? 28.125 -30.234 -14.422 1 40.56 177 ILE A C 1
ATOM 1352 O O . ILE A 1 177 ? 28.141 -30.531 -15.617 1 40.56 177 ILE A O 1
ATOM 1356 N N . ASP A 1 178 ? 29.094 -30.844 -13.789 1 41.53 178 ASP A N 1
ATOM 1357 C CA . ASP A 1 178 ? 29.688 -32.156 -13.984 1 41.53 178 ASP A CA 1
ATOM 1358 C C . ASP A 1 178 ? 28.609 -33.25 -14.031 1 41.53 178 ASP A C 1
ATOM 1360 O O . ASP A 1 178 ? 28.109 -33.688 -12.984 1 41.53 178 ASP A O 1
ATOM 1364 N N . ALA A 1 179 ? 27.766 -33.312 -15.031 1 43.44 179 ALA A N 1
ATOM 1365 C CA . ALA A 1 179 ? 26.938 -34.5 -15.094 1 43.44 179 ALA A CA 1
ATOM 1366 C C . ALA A 1 179 ? 27.797 -35.75 -15.312 1 43.44 179 ALA A C 1
ATOM 1368 O O . ALA A 1 179 ? 28.703 -35.75 -16.141 1 43.44 179 ALA A O 1
ATOM 1369 N N . PRO A 1 180 ? 27.688 -36.594 -14.43 1 47.66 180 PRO A N 1
ATOM 1370 C CA . PRO A 1 180 ? 28.391 -37.844 -14.742 1 47.66 180 PRO A CA 1
ATOM 1371 C C . PRO A 1 180 ? 28.062 -38.375 -16.141 1 47.66 180 PRO A C 1
ATOM 1373 O O . PRO A 1 180 ? 26.969 -38.125 -16.656 1 47.66 180 PRO A O 1
ATOM 1376 N N . PRO A 1 181 ? 28.969 -38.844 -16.969 1 50.12 181 PRO A N 1
ATOM 1377 C CA . PRO A 1 181 ? 28.812 -39.344 -18.328 1 50.12 181 PRO A CA 1
ATOM 1378 C C . PRO A 1 181 ? 27.562 -40.219 -18.484 1 50.12 181 PRO A C 1
ATOM 1380 O O . PRO A 1 181 ? 26.969 -40.281 -19.562 1 50.12 181 PRO A O 1
ATOM 1383 N N . ASN A 1 182 ? 26.969 -40.906 -17.375 1 54.09 182 ASN A N 1
ATOM 1384 C CA . ASN A 1 182 ? 25.906 -41.875 -17.547 1 54.09 182 ASN A CA 1
ATOM 1385 C C . ASN A 1 182 ? 24.578 -41.375 -17.016 1 54.09 182 ASN A C 1
ATOM 1387 O O . ASN A 1 182 ? 23.656 -42.156 -16.75 1 54.09 182 ASN A O 1
ATOM 1391 N N . GLU A 1 183 ? 24.375 -40.125 -16.812 1 63.94 183 GLU A N 1
ATOM 1392 C CA . GLU A 1 183 ? 23.094 -39.688 -16.266 1 63.94 183 GLU A CA 1
ATOM 1393 C C . GLU A 1 183 ? 22.094 -39.406 -17.391 1 63.94 183 GLU A C 1
ATOM 1395 O O . GLU A 1 183 ? 22.438 -38.781 -18.406 1 63.94 183 GLU A O 1
ATOM 1400 N N . PRO A 1 184 ? 20.891 -40 -17.188 1 71 184 PRO A N 1
ATOM 1401 C CA . PRO A 1 184 ? 19.859 -39.719 -18.172 1 71 184 PRO A CA 1
ATOM 1402 C C . PRO A 1 184 ? 19.578 -38.219 -18.344 1 71 184 PRO A C 1
ATOM 1404 O O . PRO A 1 184 ? 19.672 -37.469 -17.359 1 71 184 PRO A O 1
ATOM 1407 N N . LEU A 1 185 ? 19.422 -37.875 -19.531 1 78.38 185 LEU A N 1
ATOM 1408 C CA . LEU A 1 185 ? 19.203 -36.469 -19.891 1 78.38 185 LEU A CA 1
ATOM 1409 C C . LEU A 1 185 ? 18.094 -35.844 -19.031 1 78.38 185 LEU A C 1
ATOM 1411 O O . LEU A 1 185 ? 18.203 -34.719 -18.594 1 78.38 185 LEU A O 1
ATOM 1415 N N . THR A 1 186 ? 17.094 -36.625 -18.688 1 80.5 186 THR A N 1
ATOM 1416 C CA . THR A 1 186 ? 15.945 -36.156 -17.938 1 80.5 186 THR A CA 1
ATOM 1417 C C . THR A 1 186 ? 16.375 -35.719 -16.531 1 80.5 186 THR A C 1
ATOM 1419 O O . THR A 1 186 ? 15.945 -34.656 -16.047 1 80.5 186 THR A O 1
ATOM 1422 N N . ASN A 1 187 ? 17.172 -36.469 -15.938 1 86.44 187 ASN A N 1
ATOM 1423 C CA . ASN A 1 187 ? 17.672 -36.125 -14.609 1 86.44 187 ASN A CA 1
ATOM 1424 C C . ASN A 1 187 ? 18.562 -34.906 -14.633 1 86.44 187 ASN A C 1
ATOM 1426 O O . ASN A 1 187 ? 18.516 -34.062 -13.719 1 86.44 187 ASN A O 1
ATOM 1430 N N . ALA A 1 188 ? 19.359 -34.844 -15.648 1 86.88 188 ALA A N 1
ATOM 1431 C CA . ALA A 1 188 ? 20.25 -33.688 -15.789 1 86.88 188 ALA A CA 1
ATOM 1432 C C . ALA A 1 188 ? 19.438 -32.406 -16 1 86.88 188 ALA A C 1
ATOM 1434 O O . ALA A 1 188 ? 19.812 -31.344 -15.484 1 86.88 188 ALA A O 1
ATOM 1435 N N . LEU A 1 189 ? 18.422 -32.531 -16.703 1 88.06 189 LEU A N 1
ATOM 1436 C CA . LEU A 1 189 ? 17.562 -31.375 -16.953 1 88.06 189 LEU A CA 1
ATOM 1437 C C . LEU A 1 189 ? 16.875 -30.938 -15.672 1 88.06 189 LEU A C 1
ATOM 1439 O O . LEU A 1 189 ? 16.75 -29.734 -15.406 1 88.06 189 LEU A O 1
ATOM 1443 N N . ASP A 1 190 ? 16.469 -31.875 -14.859 1 92 190 ASP A N 1
ATOM 1444 C CA . ASP A 1 190 ? 15.82 -31.547 -13.586 1 92 190 ASP A CA 1
ATOM 1445 C C . ASP A 1 190 ? 16.797 -30.828 -12.648 1 92 190 ASP A C 1
ATOM 1447 O O . ASP A 1 190 ? 16.438 -29.844 -12.008 1 92 190 ASP A O 1
ATOM 1451 N N . LYS A 1 191 ? 17.938 -31.375 -12.578 1 93.12 191 LYS A N 1
ATOM 1452 C CA . LYS A 1 191 ? 18.953 -30.75 -11.734 1 93.12 191 LYS A CA 1
ATOM 1453 C C . LYS A 1 191 ? 19.266 -29.328 -12.188 1 93.12 191 LYS A C 1
ATOM 1455 O O . LYS A 1 191 ? 19.422 -28.422 -11.359 1 93.12 191 LYS A O 1
ATOM 1460 N N . SER A 1 192 ? 19.359 -29.219 -13.477 1 92.62 192 SER A N 1
ATOM 1461 C CA . SER A 1 192 ? 19.609 -27.891 -14.039 1 92.62 192 SER A CA 1
ATOM 1462 C C . SER A 1 192 ? 18.469 -26.938 -13.734 1 92.62 192 SER A C 1
ATOM 1464 O O . SER A 1 192 ? 18.703 -25.75 -13.461 1 92.62 192 SER A O 1
ATOM 1466 N N . PHE A 1 193 ? 17.281 -27.469 -13.852 1 93.94 193 PHE A N 1
ATOM 1467 C CA . PHE A 1 193 ? 16.078 -26.719 -13.523 1 93.94 193 PHE A CA 1
ATOM 1468 C C . PHE A 1 193 ? 16.125 -26.234 -12.078 1 93.94 193 PHE A C 1
ATOM 1470 O O . PHE A 1 193 ? 15.891 -25.047 -11.812 1 93.94 193 PHE A O 1
ATOM 1477 N N . ILE A 1 194 ? 16.5 -26.984 -11.164 1 97.19 194 ILE A N 1
ATOM 1478 C CA . ILE A 1 194 ? 16.578 -26.703 -9.734 1 97.19 194 ILE A CA 1
ATOM 1479 C C . ILE A 1 194 ? 17.719 -25.703 -9.484 1 97.19 194 ILE A C 1
ATOM 1481 O O . ILE A 1 194 ? 17.531 -24.719 -8.766 1 97.19 194 ILE A O 1
ATOM 1485 N N . GLU A 1 195 ? 18.781 -25.906 -10.148 1 96.31 195 GLU A N 1
ATOM 1486 C CA . GLU A 1 195 ? 19.953 -25.062 -9.945 1 96.31 195 GLU A CA 1
ATOM 1487 C C . GLU A 1 195 ? 19.688 -23.625 -10.422 1 96.31 195 GLU A C 1
ATOM 1489 O O . GLU A 1 195 ? 20.188 -22.672 -9.836 1 96.31 195 GLU A O 1
ATOM 1494 N N . ALA A 1 196 ? 18.922 -23.547 -11.445 1 96.62 196 ALA A N 1
ATOM 1495 C CA . ALA A 1 196 ? 18.578 -22.219 -11.945 1 96.62 196 ALA A CA 1
ATOM 1496 C C . ALA A 1 196 ? 17.797 -21.422 -10.906 1 96.62 196 ALA A C 1
ATOM 1498 O O . ALA A 1 196 ? 18.047 -20.234 -10.711 1 96.62 196 ALA A O 1
ATOM 1499 N N . PHE A 1 197 ? 16.844 -22.094 -10.18 1 98.44 197 PHE A N 1
ATOM 1500 C CA . PHE A 1 197 ? 16.109 -21.453 -9.094 1 98.44 197 PHE A CA 1
ATOM 1501 C C . PHE A 1 197 ? 17.062 -20.969 -8.008 1 98.44 197 PHE A C 1
ATOM 1503 O O . PHE A 1 197 ? 16.984 -19.812 -7.574 1 98.44 197 PHE A O 1
ATOM 1510 N N . LEU A 1 198 ? 17.953 -21.828 -7.66 1 98.06 198 LEU A N 1
ATOM 1511 C CA . LEU A 1 198 ? 18.859 -21.547 -6.559 1 98.06 198 LEU A CA 1
ATOM 1512 C C . LEU A 1 198 ? 19.828 -20.438 -6.922 1 98.06 198 LEU A C 1
ATOM 1514 O O . LEU A 1 198 ? 20.141 -19.578 -6.094 1 98.06 198 LEU A O 1
ATOM 1518 N N . GLU A 1 199 ? 20.25 -20.453 -8.148 1 96.5 199 GLU A N 1
ATOM 1519 C CA . GLU A 1 199 ? 21.188 -19.422 -8.617 1 96.5 199 GLU A CA 1
ATOM 1520 C C . GLU A 1 199 ? 20.531 -18.031 -8.586 1 96.5 199 GLU A C 1
ATOM 1522 O O . GLU A 1 199 ? 21.141 -17.078 -8.109 1 96.5 199 GLU A O 1
ATOM 1527 N N . VAL A 1 200 ? 19.359 -17.969 -9.055 1 96.75 200 VAL A N 1
ATOM 1528 C CA . VAL A 1 200 ? 18.656 -16.703 -9.086 1 96.75 200 VAL A CA 1
ATOM 1529 C C . VAL A 1 200 ? 18.438 -16.203 -7.66 1 96.75 200 VAL A C 1
ATOM 1531 O O . VAL A 1 200 ? 18.625 -15.016 -7.371 1 96.75 200 VAL A O 1
ATOM 1534 N N . ASP A 1 201 ? 18.031 -17.047 -6.73 1 98 201 ASP A N 1
ATOM 1535 C CA . ASP A 1 201 ? 17.797 -16.656 -5.348 1 98 201 ASP A CA 1
ATOM 1536 C C . ASP A 1 201 ? 19.094 -16.219 -4.672 1 98 201 ASP A C 1
ATOM 1538 O O . ASP A 1 201 ? 19.094 -15.266 -3.883 1 98 201 ASP A O 1
ATOM 1542 N N . ARG A 1 202 ? 20.125 -16.938 -4.984 1 95.88 202 ARG A N 1
ATOM 1543 C CA . ARG A 1 202 ? 21.422 -16.562 -4.43 1 95.88 202 ARG A CA 1
ATOM 1544 C C . ARG A 1 202 ? 21.797 -15.141 -4.832 1 95.88 202 ARG A C 1
ATOM 1546 O O . ARG A 1 202 ? 22.297 -14.367 -4.008 1 95.88 202 ARG A O 1
ATOM 1553 N N . ASN A 1 203 ? 21.562 -14.844 -6.027 1 92.88 203 ASN A N 1
ATOM 1554 C CA . ASN A 1 203 ? 21.859 -13.5 -6.5 1 92.88 203 ASN A CA 1
ATOM 1555 C C . ASN A 1 203 ? 21.031 -12.453 -5.746 1 92.88 203 ASN A C 1
ATOM 1557 O O . ASN A 1 203 ? 21.547 -11.375 -5.422 1 92.88 203 ASN A O 1
ATOM 1561 N N . VAL A 1 204 ? 19.844 -12.734 -5.465 1 92.75 204 VAL A N 1
ATOM 1562 C CA . VAL A 1 204 ? 18.938 -11.828 -4.773 1 92.75 204 VAL A CA 1
ATOM 1563 C C . VAL A 1 204 ? 19.391 -11.656 -3.324 1 92.75 204 VAL A C 1
ATOM 1565 O O . VAL A 1 204 ? 19.5 -10.531 -2.834 1 92.75 204 VAL A O 1
ATOM 1568 N N . VAL A 1 205 ? 19.688 -12.703 -2.674 1 94.5 205 VAL A N 1
ATOM 1569 C CA . VAL A 1 205 ? 19.906 -12.742 -1.23 1 94.5 205 VAL A CA 1
ATOM 1570 C C . VAL A 1 205 ? 21.328 -12.297 -0.909 1 94.5 205 VAL A C 1
ATOM 1572 O O . VAL A 1 205 ? 21.578 -11.641 0.108 1 94.5 205 VAL A O 1
ATOM 1575 N N . GLU A 1 206 ? 22.266 -12.633 -1.763 1 91.81 206 GLU A N 1
ATOM 1576 C CA . GLU A 1 206 ? 23.672 -12.391 -1.451 1 91.81 206 GLU A CA 1
ATOM 1577 C C . GLU A 1 206 ? 24.109 -11.008 -1.922 1 91.81 206 GLU A C 1
ATOM 1579 O O . GLU A 1 206 ? 25.141 -10.492 -1.479 1 91.81 206 GLU A O 1
ATOM 1584 N N . SER A 1 207 ? 23.375 -10.398 -2.777 1 85.5 207 SER A N 1
ATOM 1585 C CA . SER A 1 207 ? 23.781 -9.125 -3.361 1 85.5 207 SER A CA 1
ATOM 1586 C C . SER A 1 207 ? 24.078 -8.086 -2.281 1 85.5 207 SER A C 1
ATOM 1588 O O . SER A 1 207 ? 25.141 -7.473 -2.277 1 85.5 207 SER A O 1
ATOM 1590 N N . PRO A 1 208 ? 23.188 -7.855 -1.299 1 83.56 208 PRO A N 1
ATOM 1591 C CA . PRO A 1 208 ? 23.5 -6.883 -0.25 1 83.56 208 PRO A CA 1
ATOM 1592 C C . PRO A 1 208 ? 24.719 -7.285 0.585 1 83.56 208 PRO A C 1
ATOM 1594 O O . PRO A 1 208 ? 25.5 -6.426 1.007 1 83.56 208 PRO A O 1
ATOM 1597 N N . VAL A 1 209 ? 24.875 -8.523 0.79 1 87.19 209 VAL A N 1
ATOM 1598 C CA . VAL A 1 209 ? 25.953 -9.047 1.615 1 87.19 209 VAL A CA 1
ATOM 1599 C C . VAL A 1 209 ? 27.297 -8.836 0.913 1 87.19 209 VAL A C 1
ATOM 1601 O O . VAL A 1 209 ? 28.266 -8.406 1.536 1 87.19 209 VAL A O 1
ATOM 1604 N N . GLU A 1 210 ? 27.266 -9.094 -0.311 1 87.25 210 GLU A N 1
ATOM 1605 C CA . GLU A 1 210 ? 28.484 -8.977 -1.101 1 87.25 210 GLU A CA 1
ATOM 1606 C C . GLU A 1 210 ? 28.922 -7.52 -1.229 1 87.25 210 GLU A C 1
ATOM 1608 O O . GLU A 1 210 ? 30.094 -7.23 -1.451 1 87.25 210 GLU A O 1
ATOM 1613 N N . ALA A 1 211 ? 27.969 -6.645 -1.096 1 84.75 211 ALA A N 1
ATOM 1614 C CA . ALA A 1 211 ? 28.281 -5.223 -1.238 1 84.75 211 ALA A CA 1
ATOM 1615 C C . ALA A 1 211 ? 28.844 -4.648 0.058 1 84.75 211 ALA A C 1
ATOM 1617 O O . ALA A 1 211 ? 29.469 -3.584 0.053 1 84.75 211 ALA A O 1
ATOM 1618 N N . LEU A 1 212 ? 28.672 -5.277 1.195 1 83.62 212 LEU A N 1
ATOM 1619 C CA . LEU A 1 212 ? 28.953 -4.75 2.525 1 83.62 212 LEU A CA 1
ATOM 1620 C C . LEU A 1 212 ? 30.438 -4.375 2.656 1 83.62 212 LEU A C 1
ATOM 1622 O O . LEU A 1 212 ? 30.766 -3.303 3.162 1 83.62 212 LEU A O 1
ATOM 1626 N N . PRO A 1 213 ? 31.359 -5.266 2.107 1 81.75 213 PRO A N 1
ATOM 1627 C CA . PRO A 1 213 ? 32.781 -4.945 2.268 1 81.75 213 PRO A CA 1
ATOM 1628 C C . PRO A 1 213 ? 33.156 -3.631 1.593 1 81.75 213 PRO A C 1
ATOM 1630 O O . PRO A 1 213 ? 34.125 -2.98 2.004 1 81.75 213 PRO A O 1
ATOM 1633 N N . SER A 1 214 ? 32.406 -3.213 0.629 1 84.81 214 SER A N 1
ATOM 1634 C CA . SER A 1 214 ? 32.719 -1.986 -0.1 1 84.81 214 SER A CA 1
ATOM 1635 C C . SER A 1 214 ? 32.094 -0.769 0.579 1 84.81 214 SER A C 1
ATOM 1637 O O . SER A 1 214 ? 32.219 0.353 0.081 1 84.81 214 SER A O 1
ATOM 1639 N N . ASN A 1 215 ? 31.5 -0.969 1.682 1 83.62 215 ASN A N 1
ATOM 1640 C CA . ASN A 1 215 ? 30.828 0.098 2.416 1 83.62 215 ASN A CA 1
ATOM 1641 C C . ASN A 1 215 ? 29.984 0.974 1.492 1 83.62 215 ASN A C 1
ATOM 1643 O O . ASN A 1 215 ? 30.219 2.178 1.386 1 83.62 215 ASN A O 1
ATOM 1647 N N . PRO A 1 216 ? 29.047 0.377 0.917 1 84.88 216 PRO A N 1
ATOM 1648 C CA . PRO A 1 216 ? 28.203 1.133 -0.013 1 84.88 216 PRO A CA 1
ATOM 1649 C C . PRO A 1 216 ? 27.484 2.307 0.656 1 84.88 216 PRO A C 1
ATOM 1651 O O . PRO A 1 216 ? 27.391 2.359 1.885 1 84.88 216 PRO A O 1
ATOM 1654 N N . SER A 1 217 ? 27.094 3.227 -0.206 1 88.31 217 SER A N 1
ATOM 1655 C CA . SER A 1 217 ? 26.234 4.285 0.313 1 88.31 217 SER A CA 1
ATOM 1656 C C . SER A 1 217 ? 24.938 3.715 0.882 1 88.31 217 SER A C 1
ATOM 1658 O O . SER A 1 217 ? 24.531 2.613 0.518 1 88.31 217 SER A O 1
ATOM 1660 N N . ARG A 1 218 ? 24.297 4.336 1.808 1 88.12 218 ARG A N 1
ATOM 1661 C CA . ARG A 1 218 ? 23.031 3.896 2.379 1 88.12 218 ARG A CA 1
ATOM 1662 C C . ARG A 1 218 ? 21.953 3.779 1.304 1 88.12 218 ARG A C 1
ATOM 1664 O O . ARG A 1 218 ? 21.141 2.855 1.332 1 88.12 218 ARG A O 1
ATOM 1671 N N . SER A 1 219 ? 21.984 4.719 0.395 1 84.94 219 SER A N 1
ATOM 1672 C CA . SER A 1 219 ? 21.016 4.695 -0.689 1 84.94 219 SER A CA 1
ATOM 1673 C C . SER A 1 219 ? 21.156 3.436 -1.536 1 84.94 219 SER A C 1
ATOM 1675 O O . SER A 1 219 ? 20.156 2.805 -1.892 1 84.94 219 SER A O 1
ATOM 1677 N N . HIS A 1 220 ? 22.328 3.074 -1.79 1 84.94 220 HIS A N 1
ATOM 1678 C CA . HIS A 1 220 ? 22.578 1.868 -2.572 1 84.94 220 HIS A CA 1
ATOM 1679 C C . HIS A 1 220 ? 22.234 0.614 -1.777 1 84.94 220 HIS A C 1
ATOM 1681 O O . HIS A 1 220 ? 21.625 -0.317 -2.311 1 84.94 220 HIS A O 1
ATOM 1687 N N . ALA A 1 221 ? 22.594 0.64 -0.535 1 85.38 221 ALA A N 1
ATOM 1688 C CA . ALA A 1 221 ? 22.344 -0.508 0.329 1 85.38 221 ALA A CA 1
ATOM 1689 C C . ALA A 1 221 ? 20.844 -0.756 0.479 1 85.38 221 ALA A C 1
ATOM 1691 O O . ALA A 1 221 ? 20.391 -1.902 0.429 1 85.38 221 ALA A O 1
ATOM 1692 N N . VAL A 1 222 ? 20.141 0.262 0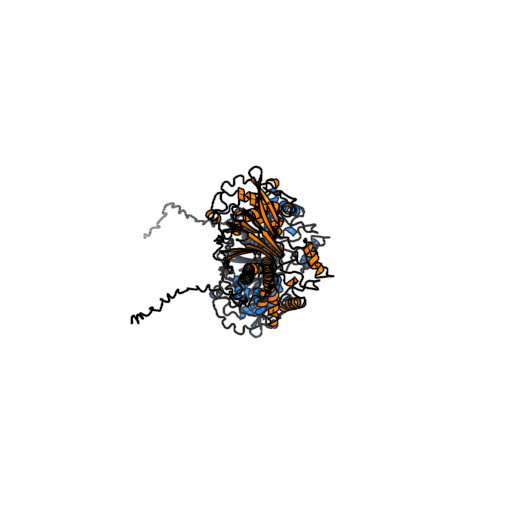.613 1 85.5 222 VAL A N 1
ATOM 1693 C CA . VAL A 1 222 ? 18.703 0.153 0.811 1 85.5 222 VAL A CA 1
ATOM 1694 C C . VAL A 1 222 ? 18.047 -0.431 -0.441 1 85.5 222 VAL A C 1
ATOM 1696 O O . VAL A 1 222 ? 17.109 -1.228 -0.346 1 85.5 222 VAL A O 1
ATOM 1699 N N . SER A 1 223 ? 18.531 -0.114 -1.555 1 82.31 223 SER A N 1
ATOM 1700 C CA . SER A 1 223 ? 17.984 -0.64 -2.801 1 82.31 223 SER A CA 1
ATOM 1701 C C . SER A 1 223 ? 18.188 -2.145 -2.91 1 82.31 223 SER A C 1
ATOM 1703 O O . SER A 1 223 ? 17.312 -2.871 -3.387 1 82.31 223 SER A O 1
ATOM 1705 N N . MET A 1 224 ? 19.297 -2.551 -2.484 1 84.31 224 MET A N 1
ATOM 1706 C CA . MET A 1 224 ? 19.594 -3.98 -2.506 1 84.31 224 MET A CA 1
ATOM 1707 C C . MET A 1 224 ? 18.781 -4.719 -1.445 1 84.31 224 MET A C 1
ATOM 1709 O O . MET A 1 224 ? 18.328 -5.836 -1.678 1 84.31 224 MET A O 1
ATOM 1713 N N . LEU A 1 225 ? 18.594 -4.035 -0.357 1 87.12 225 LEU A N 1
ATOM 1714 C CA . LEU A 1 225 ? 17.844 -4.633 0.75 1 87.12 225 LEU A CA 1
ATOM 1715 C C . LEU A 1 225 ? 16.375 -4.816 0.386 1 87.12 225 LEU A C 1
ATOM 1717 O O . LEU A 1 225 ? 15.758 -5.801 0.794 1 87.12 225 LEU A O 1
ATOM 1721 N N . GLU A 1 226 ? 15.859 -3.941 -0.418 1 87.38 226 GLU A N 1
ATOM 1722 C CA . GLU A 1 226 ? 14.461 -4.023 -0.811 1 87.38 226 GLU A CA 1
ATOM 1723 C C . GLU A 1 226 ? 14.18 -5.305 -1.593 1 87.38 226 GLU A C 1
ATOM 1725 O O . GLU A 1 226 ? 13.172 -5.973 -1.36 1 87.38 226 GLU A O 1
ATOM 1730 N N . VAL A 1 227 ? 15.031 -5.672 -2.471 1 88.12 227 VAL A N 1
ATOM 1731 C CA . VAL A 1 227 ? 14.844 -6.867 -3.289 1 88.12 227 VAL A CA 1
ATOM 1732 C C . VAL A 1 227 ? 15.023 -8.117 -2.428 1 88.12 227 VAL A C 1
ATOM 1734 O O . VAL A 1 227 ? 14.211 -9.047 -2.502 1 88.12 227 VAL A O 1
ATOM 1737 N N . ALA A 1 228 ? 16 -8.008 -1.556 1 91.12 228 ALA A N 1
ATOM 1738 C CA . ALA A 1 228 ? 16.344 -9.18 -0.753 1 91.12 228 ALA A CA 1
ATOM 1739 C C . ALA A 1 228 ? 15.289 -9.43 0.322 1 91.12 228 ALA A C 1
ATOM 1741 O O . ALA A 1 228 ? 15.039 -10.578 0.697 1 91.12 228 ALA A O 1
ATOM 1742 N N . GLN A 1 229 ? 14.688 -8.391 0.738 1 89.25 229 GLN A N 1
ATOM 1743 C CA . GLN A 1 229 ? 13.766 -8.523 1.859 1 89.25 229 GLN A CA 1
ATOM 1744 C C . GLN A 1 229 ? 12.344 -8.805 1.373 1 89.25 229 GLN A C 1
ATOM 1746 O O . GLN A 1 229 ? 11.523 -9.328 2.123 1 89.25 229 GLN A O 1
ATOM 1751 N N . SER A 1 230 ? 12.039 -8.43 0.103 1 92.38 230 SER A N 1
ATOM 1752 C CA . SER A 1 230 ? 10.773 -8.859 -0.484 1 92.38 230 SER A CA 1
ATOM 1753 C C . SER A 1 230 ? 10.766 -10.367 -0.726 1 92.38 230 SER A C 1
ATOM 1755 O O . SER A 1 230 ? 11.812 -11.016 -0.702 1 92.38 230 SER A O 1
ATOM 1757 N N . THR A 1 231 ? 9.586 -10.883 -0.86 1 95.31 231 THR A N 1
ATOM 1758 C CA . THR A 1 231 ? 9.484 -12.328 -1.064 1 95.31 231 THR A CA 1
ATOM 1759 C C . THR A 1 231 ? 8.586 -12.641 -2.256 1 95.31 231 THR A C 1
ATOM 1761 O O . THR A 1 231 ? 7.777 -11.812 -2.668 1 95.31 231 THR A O 1
ATOM 1764 N N . SER A 1 232 ? 8.789 -13.859 -2.814 1 97.88 232 SER A N 1
ATOM 1765 C CA . SER A 1 232 ? 7.926 -14.312 -3.9 1 97.88 232 SER A CA 1
ATOM 1766 C C . SER A 1 232 ? 7.914 -15.828 -4.004 1 97.88 232 SER A C 1
ATOM 1768 O O . SER A 1 232 ? 8.961 -16.469 -3.867 1 97.88 232 SER A O 1
ATOM 1770 N N . SER A 1 233 ? 6.711 -16.359 -4.125 1 98.25 233 SER A N 1
ATOM 1771 C CA . SER A 1 233 ? 6.625 -17.719 -4.648 1 98.25 233 SER A CA 1
ATOM 1772 C C . SER A 1 233 ? 6.926 -17.766 -6.145 1 98.25 233 SER A C 1
ATOM 1774 O O . SER A 1 233 ? 6.902 -16.719 -6.812 1 98.25 233 SER A O 1
ATOM 1776 N N . ALA A 1 234 ? 7.324 -18.906 -6.598 1 98.75 234 ALA A N 1
ATOM 1777 C CA . ALA A 1 234 ? 7.535 -19.094 -8.031 1 98.75 234 ALA A CA 1
ATOM 1778 C C . ALA A 1 234 ? 6.961 -20.438 -8.492 1 98.75 234 ALA A C 1
ATOM 1780 O O . ALA A 1 234 ? 7.344 -21.484 -7.984 1 98.75 234 ALA A O 1
ATOM 1781 N N . LEU A 1 235 ? 6.016 -20.359 -9.328 1 98.88 235 LEU A N 1
ATOM 1782 C CA . LEU A 1 235 ? 5.473 -21.516 -10.047 1 98.88 235 LEU A CA 1
ATOM 1783 C C . LEU A 1 235 ? 5.832 -21.438 -11.531 1 98.88 235 LEU A C 1
ATOM 1785 O O . LEU A 1 235 ? 5.402 -20.531 -12.234 1 98.88 235 LEU A O 1
ATOM 1789 N N . VAL A 1 236 ? 6.676 -22.422 -11.961 1 98.75 236 VAL A N 1
ATOM 1790 C CA . VAL A 1 236 ? 7.16 -22.391 -13.336 1 98.75 236 VAL A CA 1
ATOM 1791 C C . VAL A 1 236 ? 6.816 -23.703 -14.039 1 98.75 236 VAL A C 1
ATOM 1793 O O . VAL A 1 236 ? 7.008 -24.781 -13.469 1 98.75 236 VAL A O 1
ATOM 1796 N N . MET A 1 237 ? 6.27 -23.625 -15.203 1 98.19 237 MET A N 1
ATOM 1797 C CA . MET A 1 237 ? 6.07 -24.812 -16.016 1 98.19 237 MET A CA 1
ATOM 1798 C C . MET A 1 237 ? 6.926 -24.766 -17.281 1 98.19 237 MET A C 1
ATOM 1800 O O . MET A 1 237 ? 7.164 -23.688 -17.828 1 98.19 237 MET A O 1
ATOM 1804 N N . LEU A 1 238 ? 7.453 -25.844 -17.688 1 96.94 238 LEU A N 1
ATOM 1805 C CA . LEU A 1 238 ? 8.172 -26.078 -18.938 1 96.94 238 LEU A CA 1
ATOM 1806 C C . LEU A 1 238 ? 7.504 -27.172 -19.75 1 96.94 238 LEU A C 1
ATOM 1808 O O . LEU A 1 238 ? 7.352 -28.297 -19.281 1 96.94 238 LEU A O 1
ATOM 1812 N N . TYR A 1 239 ? 7.098 -26.781 -20.938 1 96.94 239 TYR A N 1
ATOM 1813 C CA . TYR A 1 239 ? 6.461 -27.75 -21.828 1 96.94 239 TYR A CA 1
ATOM 1814 C C . TYR A 1 239 ? 7.344 -28.031 -23.031 1 96.94 239 TYR A C 1
ATOM 1816 O O . TYR A 1 239 ? 7.809 -27.109 -23.703 1 96.94 239 TYR A O 1
ATOM 1824 N N . ASP A 1 240 ? 7.555 -29.281 -23.203 1 93.44 240 ASP A N 1
ATOM 1825 C CA . ASP A 1 240 ? 8.273 -29.75 -24.391 1 93.44 240 ASP A CA 1
ATOM 1826 C C . ASP A 1 240 ? 7.309 -30.25 -25.453 1 93.44 240 ASP A C 1
ATOM 1828 O O . ASP A 1 240 ? 6.637 -31.266 -25.281 1 93.44 240 ASP A O 1
ATOM 1832 N N . SER A 1 241 ? 7.352 -29.625 -26.641 1 93.81 241 SER A N 1
ATOM 1833 C CA . SER A 1 241 ? 6.355 -29.891 -27.672 1 93.81 241 SER A CA 1
ATOM 1834 C C . SER A 1 241 ? 6.594 -31.25 -28.328 1 93.81 241 SER A C 1
ATOM 1836 O O . SER A 1 241 ? 5.699 -31.797 -28.984 1 93.81 241 SER A O 1
ATOM 1838 N N . ASP A 1 242 ? 7.766 -31.781 -28.234 1 90.38 242 ASP A N 1
ATOM 1839 C CA . ASP A 1 242 ? 8.086 -33.062 -28.844 1 90.38 242 ASP A CA 1
ATOM 1840 C C . ASP A 1 242 ? 7.645 -34.219 -27.953 1 90.38 242 ASP A C 1
ATOM 1842 O O . ASP A 1 242 ? 6.855 -35.062 -28.375 1 90.38 242 ASP A O 1
ATOM 1846 N N . THR A 1 243 ? 8.117 -34.188 -26.781 1 89.94 243 THR A N 1
ATOM 1847 C CA . THR A 1 243 ? 7.832 -35.281 -25.875 1 89.94 243 THR A CA 1
ATOM 1848 C C . THR A 1 243 ? 6.469 -35.125 -25.219 1 89.94 243 THR A C 1
ATOM 1850 O O . THR A 1 243 ? 5.938 -36.031 -24.609 1 89.94 243 THR A O 1
ATOM 1853 N N . ARG A 1 244 ? 5.902 -33.938 -25.203 1 95.06 244 ARG A N 1
ATOM 1854 C CA . ARG A 1 244 ? 4.656 -33.531 -24.547 1 95.06 244 ARG A CA 1
ATOM 1855 C C . ARG A 1 244 ? 4.762 -33.656 -23.031 1 95.06 244 ARG A C 1
ATOM 1857 O O . ARG A 1 244 ? 3.76 -33.875 -22.359 1 95.06 244 ARG A O 1
ATOM 1864 N N . LEU A 1 245 ? 5.98 -33.625 -22.625 1 94.81 245 LEU A N 1
ATOM 1865 C CA . LEU A 1 245 ? 6.207 -33.625 -21.188 1 94.81 245 LEU A CA 1
ATOM 1866 C C . LEU A 1 245 ? 6.113 -32.219 -20.609 1 94.81 245 LEU A C 1
ATOM 1868 O O . LEU A 1 245 ? 6.578 -31.266 -21.219 1 94.81 245 LEU A O 1
ATOM 1872 N N . LEU A 1 246 ? 5.402 -32.188 -19.484 1 96.94 246 LEU A N 1
ATOM 1873 C CA . LEU A 1 246 ? 5.238 -30.953 -18.703 1 96.94 246 LEU A CA 1
ATOM 1874 C C . LEU A 1 246 ? 6 -31.047 -17.391 1 96.94 246 LEU A C 1
ATOM 1876 O O . LEU A 1 246 ? 5.699 -31.891 -16.547 1 96.94 246 LEU A O 1
ATOM 1880 N N . LYS A 1 247 ? 7.043 -30.25 -17.281 1 96.56 247 LYS A N 1
ATOM 1881 C CA . LYS A 1 247 ? 7.75 -30.109 -16.016 1 96.56 247 LYS A CA 1
ATOM 1882 C C . LYS A 1 247 ? 7.246 -28.906 -15.227 1 96.56 247 LYS A C 1
ATOM 1884 O O . LYS A 1 247 ? 7.129 -27.812 -15.766 1 96.56 247 LYS A O 1
ATOM 1889 N N . VAL A 1 248 ? 6.922 -29.125 -13.945 1 98.31 248 VAL A N 1
ATOM 1890 C CA . VAL A 1 248 ? 6.422 -28.047 -13.102 1 98.31 248 VAL A CA 1
ATOM 1891 C C . VAL A 1 248 ? 7.293 -27.922 -11.859 1 98.31 248 VAL A C 1
ATOM 1893 O O . VAL A 1 248 ? 7.504 -28.891 -11.133 1 98.31 248 VAL A O 1
ATOM 1896 N N . GLY A 1 249 ? 7.91 -26.719 -11.711 1 98.56 249 GLY A N 1
ATOM 1897 C CA . GLY A 1 249 ? 8.672 -26.406 -10.508 1 98.56 249 GLY A CA 1
ATOM 1898 C C . GLY A 1 249 ? 7.965 -25.422 -9.594 1 98.56 249 GLY A C 1
ATOM 1899 O O . GLY A 1 249 ? 7.5 -24.375 -10.047 1 98.56 249 GLY A O 1
ATOM 1900 N N . LEU A 1 250 ? 7.875 -25.797 -8.258 1 98.75 250 LEU A N 1
ATOM 1901 C CA . LEU A 1 250 ? 7.211 -24.922 -7.305 1 98.75 250 LEU A CA 1
ATOM 1902 C C . LEU A 1 250 ? 8.148 -24.562 -6.156 1 98.75 250 LEU A C 1
ATOM 1904 O O . LEU A 1 250 ? 8.797 -25.438 -5.582 1 98.75 250 LEU A O 1
ATOM 1908 N N . THR A 1 251 ? 8.273 -23.297 -5.91 1 98.75 251 THR A N 1
ATOM 1909 C CA . THR A 1 251 ? 8.758 -22.719 -4.668 1 98.75 251 THR A CA 1
ATOM 1910 C C . THR A 1 251 ? 7.695 -21.812 -4.043 1 98.75 251 THR A C 1
ATOM 1912 O O . THR A 1 251 ? 7.391 -20.75 -4.574 1 98.75 251 THR A O 1
ATOM 1915 N N . GLY A 1 252 ? 7.094 -22.312 -2.941 1 98.38 252 GLY A N 1
ATOM 1916 C CA . GLY A 1 252 ? 6.117 -21.453 -2.287 1 98.38 252 GLY A CA 1
ATOM 1917 C C . GLY A 1 252 ? 4.738 -22.078 -2.197 1 98.38 252 GLY A C 1
ATOM 1918 O O . GLY A 1 252 ? 4.613 -23.281 -1.937 1 98.38 252 GLY A O 1
ATOM 1919 N N . ASP A 1 253 ? 3.736 -21.203 -2.359 1 97.69 253 ASP A N 1
ATOM 1920 C CA . ASP A 1 253 ? 2.404 -21.688 -2.014 1 97.69 253 ASP A CA 1
ATOM 1921 C C . ASP A 1 253 ? 1.434 -21.516 -3.178 1 97.69 253 ASP A C 1
ATOM 1923 O O . ASP A 1 253 ? 0.22 -21.422 -2.975 1 97.69 253 ASP A O 1
ATOM 1927 N N . SER A 1 254 ? 1.929 -21.328 -4.418 1 98.31 254 SER A N 1
ATOM 1928 C CA . SER A 1 254 ? 1.083 -21.406 -5.605 1 98.31 254 SER A CA 1
ATOM 1929 C C . SER A 1 254 ? 0.797 -22.859 -5.98 1 98.31 254 SER A C 1
ATOM 1931 O O . SER A 1 254 ? 1.368 -23.781 -5.398 1 98.31 254 SER A O 1
ATOM 1933 N N . ARG A 1 255 ? -0.187 -23.016 -6.98 1 98.62 255 ARG A N 1
ATOM 1934 C CA . ARG A 1 255 ? -0.579 -24.391 -7.297 1 98.62 255 ARG A CA 1
ATOM 1935 C C . ARG A 1 255 ? -0.86 -24.547 -8.789 1 98.62 255 ARG A C 1
ATOM 1937 O O . ARG A 1 255 ? -1.43 -23.656 -9.414 1 98.62 255 ARG A O 1
ATOM 1944 N N . ALA A 1 256 ? -0.417 -25.656 -9.32 1 98.88 256 ALA A N 1
ATOM 1945 C CA . ALA A 1 256 ? -0.732 -26.062 -10.688 1 98.88 256 ALA A CA 1
ATOM 1946 C C . ALA A 1 256 ? -1.658 -27.266 -10.711 1 98.88 256 ALA A C 1
ATOM 1948 O O . ALA A 1 256 ? -1.41 -28.266 -10.023 1 98.88 256 ALA A O 1
ATOM 1949 N N . VAL A 1 257 ? -2.725 -27.156 -11.469 1 98.81 257 VAL A N 1
ATOM 1950 C CA . VAL A 1 257 ? -3.719 -28.203 -11.609 1 98.81 257 VAL A CA 1
ATOM 1951 C C . VAL A 1 257 ? -4.016 -28.438 -13.094 1 98.81 257 VAL A C 1
ATOM 1953 O O . VAL A 1 257 ? -4.25 -27.484 -13.836 1 98.81 257 VAL A O 1
ATOM 1956 N N . LEU A 1 258 ? -3.984 -29.719 -13.5 1 98.81 258 LEU A N 1
ATOM 1957 C CA . LEU A 1 258 ? -4.27 -30.047 -14.891 1 98.81 258 LEU A CA 1
ATOM 1958 C C . LEU A 1 258 ? -5.641 -30.703 -15.023 1 98.81 258 LEU A C 1
ATOM 1960 O O . LEU A 1 258 ? -6.008 -31.562 -14.211 1 98.81 258 LEU A O 1
ATOM 1964 N N . GLY A 1 259 ? -6.438 -30.25 -15.992 1 98.69 259 GLY A N 1
ATOM 1965 C CA . GLY A 1 259 ? -7.699 -30.875 -16.359 1 98.69 259 GLY A CA 1
ATOM 1966 C C . GLY A 1 259 ? -7.609 -31.719 -17.609 1 98.69 259 GLY A C 1
ATOM 1967 O O . GLY A 1 259 ? -6.996 -31.312 -18.594 1 98.69 259 GLY A O 1
ATOM 1968 N N . ARG A 1 260 ? -8.211 -32.938 -17.516 1 97.94 260 ARG A N 1
ATOM 1969 C CA . ARG A 1 260 ? -8.234 -33.844 -18.656 1 97.94 260 ARG A CA 1
ATOM 1970 C C . ARG A 1 260 ? -9.656 -34.312 -18.953 1 97.94 260 ARG A C 1
ATOM 1972 O O . ARG A 1 260 ? -10.352 -34.812 -18.047 1 97.94 260 ARG A O 1
ATOM 1979 N N . ASN A 1 261 ? -10.008 -34.062 -20.172 1 95.94 261 ASN A N 1
ATOM 1980 C CA . ASN A 1 261 ? -11.297 -34.562 -20.609 1 95.94 261 ASN A CA 1
ATOM 1981 C C . ASN A 1 261 ? -11.297 -36.094 -20.641 1 95.94 261 ASN A C 1
ATOM 1983 O O . ASN A 1 261 ? -10.469 -36.719 -21.312 1 95.94 261 ASN A O 1
ATOM 1987 N N . ILE A 1 262 ? -12.227 -36.75 -19.938 1 94.69 262 ILE A N 1
ATOM 1988 C CA . ILE A 1 262 ? -12.211 -38.219 -19.844 1 94.69 262 ILE A CA 1
ATOM 1989 C C . ILE A 1 262 ? -13.406 -38.812 -20.594 1 94.69 262 ILE A C 1
ATOM 1991 O O . ILE A 1 262 ? -13.75 -39.969 -20.406 1 94.69 262 ILE A O 1
ATOM 1995 N N . GLY A 1 263 ? -13.992 -38 -21.328 1 91.25 263 GLY A N 1
ATOM 1996 C CA . GLY A 1 263 ? -15.125 -38.469 -22.109 1 91.25 263 GLY A CA 1
ATOM 1997 C C . GLY A 1 263 ? -16.375 -37.625 -21.922 1 91.25 263 GLY A C 1
ATOM 1998 O O . GLY A 1 263 ? -16.281 -36.438 -21.594 1 91.25 263 GLY A O 1
ATOM 1999 N N . ARG A 1 264 ? -17.438 -38.188 -22.406 1 89 264 ARG A N 1
ATOM 2000 C CA . ARG A 1 264 ? -18.719 -37.5 -22.328 1 89 264 ARG A CA 1
ATOM 2001 C C . ARG A 1 264 ? -19.719 -38.25 -21.469 1 89 264 ARG A C 1
ATOM 2003 O O . ARG A 1 264 ? -19.719 -39.5 -21.469 1 89 264 ARG A O 1
ATOM 2010 N N . HIS A 1 265 ? -20.328 -37.625 -20.609 1 84.69 265 HIS A N 1
ATOM 2011 C CA . HIS A 1 265 ? -21.469 -38.156 -19.844 1 84.69 265 HIS A CA 1
ATOM 2012 C C . HIS A 1 265 ? -22.719 -37.344 -20.125 1 84.69 265 HIS A C 1
ATOM 2014 O O . HIS A 1 265 ? -22.734 -36.125 -19.891 1 84.69 265 HIS A O 1
ATOM 2020 N N . SER A 1 266 ? -23.828 -37.969 -20.625 1 83.75 266 SER A N 1
ATOM 2021 C CA . SER A 1 266 ? -25.078 -37.312 -20.969 1 83.75 266 SER A CA 1
ATOM 2022 C C . SER A 1 266 ? -24.859 -36.156 -21.938 1 83.75 266 SER A C 1
ATOM 2024 O O . SER A 1 266 ? -25.375 -35.062 -21.719 1 83.75 266 SER A O 1
ATOM 2026 N N . GLY A 1 267 ? -23.938 -36.25 -22.891 1 82.88 267 GLY A N 1
ATOM 2027 C CA . GLY A 1 267 ? -23.688 -35.281 -23.969 1 82.88 267 GLY A CA 1
ATOM 2028 C C . GLY A 1 267 ? -22.734 -34.188 -23.562 1 82.88 267 GLY A C 1
ATOM 2029 O O . GLY A 1 267 ? -22.406 -33.312 -24.375 1 82.88 267 GLY A O 1
ATOM 2030 N N . ARG A 1 268 ? -22.297 -34.25 -22.297 1 85.94 268 ARG A N 1
ATOM 2031 C CA . ARG A 1 268 ? -21.391 -33.188 -21.828 1 85.94 268 ARG A CA 1
ATOM 2032 C C . ARG A 1 268 ? -20.016 -33.75 -21.484 1 85.94 268 ARG A C 1
ATOM 2034 O O . ARG A 1 268 ? -19.906 -34.875 -21 1 85.94 268 ARG A O 1
ATOM 2041 N N . ALA A 1 269 ? -19.031 -33 -21.734 1 91.69 269 ALA A N 1
ATOM 2042 C CA . ALA A 1 269 ? -17.656 -33.406 -21.391 1 91.69 269 ALA A CA 1
ATOM 2043 C C . ALA A 1 269 ? -17.5 -33.531 -19.875 1 91.69 269 ALA A C 1
ATOM 2045 O O . ALA A 1 269 ? -18.141 -32.781 -19.109 1 91.69 269 ALA A O 1
ATOM 2046 N N . VAL A 1 270 ? -16.703 -34.531 -19.469 1 95 270 VAL A N 1
ATOM 2047 C CA . VAL A 1 270 ? -16.359 -34.719 -18.062 1 95 270 VAL A CA 1
ATOM 2048 C C . VAL A 1 270 ? -14.844 -34.688 -17.891 1 95 270 VAL A C 1
ATOM 2050 O O . VAL A 1 270 ? -14.102 -35.188 -18.719 1 95 270 VAL A O 1
ATOM 2053 N N . TYR A 1 271 ? -14.469 -34.062 -16.766 1 97.44 271 TYR A N 1
ATOM 2054 C CA . TYR A 1 271 ? -13.031 -33.844 -16.609 1 97.44 271 TYR A CA 1
ATOM 2055 C C . TYR A 1 271 ? -12.516 -34.5 -15.344 1 97.44 271 TYR A C 1
ATOM 2057 O O . TYR A 1 271 ? -13.273 -34.719 -14.391 1 97.44 271 TYR A O 1
ATOM 2065 N N . ASN A 1 272 ? -11.312 -34.906 -15.383 1 97.44 272 ASN A N 1
ATOM 2066 C CA . ASN A 1 272 ? -10.555 -35.312 -14.211 1 97.44 272 ASN A CA 1
ATOM 2067 C C . ASN A 1 272 ? -9.508 -34.281 -13.812 1 97.44 272 ASN A C 1
ATOM 2069 O O . ASN A 1 272 ? -9.016 -33.531 -14.656 1 97.44 272 ASN A O 1
ATOM 2073 N N . VAL A 1 273 ? -9.188 -34.344 -12.484 1 98 273 VAL A N 1
ATOM 2074 C CA . VAL A 1 273 ? -8.234 -33.375 -11.922 1 98 273 VAL A CA 1
ATOM 2075 C C . VAL A 1 273 ? -6.891 -34.062 -11.688 1 98 273 VAL A C 1
ATOM 2077 O O . VAL A 1 273 ? -6.844 -35.188 -11.125 1 98 273 VAL A O 1
ATOM 2080 N N . HIS A 1 274 ? -5.812 -33.469 -12.148 1 98.5 274 HIS A N 1
ATOM 2081 C CA . HIS A 1 274 ? -4.453 -33.875 -11.789 1 98.5 274 HIS A CA 1
ATOM 2082 C C . HIS A 1 274 ? -3.721 -32.75 -11.078 1 98.5 274 HIS A C 1
ATOM 2084 O O . HIS A 1 274 ? -3.342 -31.75 -11.711 1 98.5 274 HIS A O 1
ATOM 2090 N N . VAL A 1 275 ? -3.535 -32.875 -9.766 1 98.31 275 VAL A N 1
ATOM 2091 C CA . VAL A 1 275 ? -2.801 -31.875 -9 1 98.31 275 VAL A CA 1
ATOM 2092 C C . VAL A 1 275 ? -1.3 -32.094 -9.172 1 98.31 275 VAL A C 1
ATOM 2094 O O . VAL A 1 275 ? -0.778 -33.156 -8.852 1 98.31 275 VAL A O 1
ATOM 2097 N N . LEU A 1 276 ? -0.581 -31.047 -9.633 1 98.56 276 LEU A N 1
ATOM 2098 C CA . LEU A 1 276 ? 0.8 -31.266 -10.055 1 98.56 276 LEU A CA 1
ATOM 2099 C C . LEU A 1 276 ? 1.774 -30.734 -9 1 98.56 276 LEU A C 1
ATOM 2101 O O . LEU A 1 276 ? 2.963 -31.078 -9.031 1 98.56 276 LEU A O 1
ATOM 2105 N N . THR A 1 277 ? 1.29 -29.891 -8.094 1 98.38 277 THR A N 1
ATOM 2106 C CA . THR A 1 277 ? 2.176 -29.328 -7.078 1 98.38 277 THR A CA 1
ATOM 2107 C C . THR A 1 277 ? 1.512 -29.359 -5.707 1 98.38 277 THR A C 1
ATOM 2109 O O . THR A 1 277 ? 0.287 -29.453 -5.605 1 98.38 277 THR A O 1
ATOM 2112 N N . THR A 1 278 ? 2.338 -29.328 -4.711 1 97.25 278 THR A N 1
ATOM 2113 C CA . THR A 1 278 ? 1.878 -29.234 -3.33 1 97.25 278 THR A CA 1
ATOM 2114 C C . THR A 1 278 ? 2.455 -28 -2.654 1 97.25 278 THR A C 1
ATOM 2116 O O . THR A 1 278 ? 3.67 -27.781 -2.656 1 97.25 278 THR A O 1
ATOM 2119 N N . GLU A 1 279 ? 1.572 -27.219 -2.039 1 97.19 279 GLU A N 1
ATOM 2120 C CA . GLU A 1 279 ? 1.985 -25.969 -1.403 1 97.19 279 GLU A CA 1
ATOM 2121 C C . GLU A 1 279 ? 2.973 -26.234 -0.269 1 97.19 279 GLU A C 1
ATOM 2123 O O . GLU A 1 279 ? 2.832 -27.203 0.475 1 97.19 279 GLU A O 1
ATOM 2128 N N . GLN A 1 280 ? 3.889 -25.359 -0.152 1 98.06 280 GLN A N 1
ATOM 2129 C CA . GLN A 1 280 ? 4.953 -25.484 0.837 1 98.06 280 GLN A CA 1
ATOM 2130 C C . GLN A 1 280 ? 4.773 -24.484 1.975 1 98.06 280 GLN A C 1
ATOM 2132 O O . GLN A 1 280 ? 5.594 -23.578 2.15 1 98.06 280 GLN A O 1
ATOM 2137 N N . ASP A 1 281 ? 3.725 -24.672 2.725 1 95.88 281 ASP A N 1
ATOM 2138 C CA . ASP A 1 281 ? 3.393 -23.781 3.834 1 95.88 281 ASP A CA 1
ATOM 2139 C C . ASP A 1 281 ? 3.354 -24.547 5.156 1 95.88 281 ASP A C 1
ATOM 2141 O O . ASP A 1 281 ? 3.824 -25.688 5.238 1 95.88 281 ASP A O 1
ATOM 2145 N N . THR A 1 282 ? 2.908 -23.953 6.191 1 95.31 282 THR A N 1
ATOM 2146 C CA . THR A 1 282 ? 2.992 -24.484 7.547 1 95.31 282 THR A CA 1
ATOM 2147 C C . THR A 1 282 ? 2.006 -25.641 7.738 1 95.31 282 THR A C 1
ATOM 2149 O O . THR A 1 282 ? 2.053 -26.344 8.75 1 95.31 282 THR A O 1
ATOM 2152 N N . ASN A 1 283 ? 1.14 -25.906 6.695 1 93.31 283 ASN A N 1
ATOM 2153 C CA . ASN A 1 283 ? 0.244 -27.047 6.758 1 93.31 283 ASN A CA 1
ATOM 2154 C C . ASN A 1 283 ? 0.87 -28.281 6.113 1 93.31 283 ASN A C 1
ATOM 2156 O O . ASN A 1 283 ? 0.32 -29.375 6.199 1 93.31 283 ASN A O 1
ATOM 2160 N N . ASN A 1 284 ? 1.964 -28.156 5.461 1 96.38 284 ASN A N 1
ATOM 2161 C CA . ASN A 1 284 ? 2.668 -29.234 4.793 1 96.38 284 ASN A CA 1
ATOM 2162 C C . ASN A 1 284 ? 3.562 -30.016 5.758 1 96.38 284 ASN A C 1
ATOM 2164 O O . ASN A 1 284 ? 4.668 -29.562 6.078 1 96.38 284 ASN A O 1
ATOM 2168 N N . GLN A 1 285 ? 3.199 -31.188 6.113 1 95.94 285 GLN A N 1
ATOM 2169 C CA . GLN A 1 285 ? 3.893 -31.969 7.125 1 95.94 285 GLN A CA 1
ATOM 2170 C C . GLN A 1 285 ? 5.297 -32.344 6.664 1 95.94 285 GLN A C 1
ATOM 2172 O O . GLN A 1 285 ? 6.223 -32.438 7.473 1 95.94 285 GLN A O 1
ATOM 2177 N N . ALA A 1 286 ? 5.441 -32.594 5.434 1 96.5 286 ALA A N 1
ATOM 2178 C CA . ALA A 1 286 ? 6.758 -32.938 4.902 1 96.5 286 ALA A CA 1
ATOM 2179 C C . ALA A 1 286 ? 7.73 -31.781 5.047 1 96.5 286 ALA A C 1
ATOM 2181 O O . ALA A 1 286 ? 8.898 -31.984 5.379 1 96.5 286 ALA A O 1
ATOM 2182 N N . GLU A 1 287 ? 7.227 -30.562 4.785 1 96.56 287 GLU A N 1
ATOM 2183 C CA . GLU A 1 287 ? 8.055 -29.359 4.93 1 96.56 287 GLU A CA 1
ATOM 2184 C C . GLU A 1 287 ? 8.422 -29.125 6.387 1 96.56 287 GLU A C 1
ATOM 2186 O O . GLU A 1 287 ? 9.555 -28.719 6.691 1 96.56 287 GLU A O 1
ATOM 2191 N N . LEU A 1 288 ? 7.492 -29.344 7.27 1 95.81 288 LEU A N 1
ATOM 2192 C CA . LEU A 1 288 ? 7.75 -29.156 8.695 1 95.81 288 LEU A CA 1
ATOM 2193 C C . LEU A 1 288 ? 8.797 -30.156 9.188 1 95.81 288 LEU A C 1
ATOM 2195 O O . LEU A 1 288 ? 9.688 -29.797 9.961 1 95.81 288 LEU A O 1
ATOM 2199 N N . SER A 1 289 ? 8.656 -31.375 8.711 1 96.25 289 SER A N 1
ATOM 2200 C CA . SER A 1 289 ? 9.633 -32.406 9.078 1 96.25 289 SER A CA 1
ATOM 2201 C C . SER A 1 289 ? 11.023 -32.031 8.57 1 96.25 289 SER A C 1
ATOM 2203 O O . SER A 1 289 ? 12.016 -32.219 9.281 1 96.25 289 SER A O 1
ATOM 2205 N N . ARG A 1 290 ? 11.047 -31.547 7.352 1 95.69 290 ARG A N 1
ATOM 2206 C CA . ARG A 1 290 ? 12.312 -31.125 6.77 1 95.69 290 ARG A CA 1
ATOM 2207 C C . ARG A 1 290 ? 12.969 -30.047 7.625 1 95.69 290 ARG A C 1
ATOM 2209 O O . ARG A 1 290 ? 14.164 -30.141 7.938 1 95.69 290 ARG A O 1
ATOM 2216 N N . LEU A 1 291 ? 12.219 -29.078 8.062 1 95.88 291 LEU A N 1
ATOM 2217 C CA . LEU A 1 291 ? 12.727 -27.953 8.844 1 95.88 291 LEU A CA 1
ATOM 2218 C C . LEU A 1 291 ? 13.203 -28.422 10.219 1 95.88 291 LEU A C 1
ATOM 2220 O O . LEU A 1 291 ? 14.25 -27.984 10.703 1 95.88 291 LEU A O 1
ATOM 2224 N N . ARG A 1 292 ? 12.469 -29.281 10.82 1 95.25 292 ARG A N 1
ATOM 2225 C CA . ARG A 1 292 ? 12.828 -29.812 12.133 1 95.25 292 ARG A CA 1
ATOM 2226 C C . ARG A 1 292 ? 14.125 -30.609 12.062 1 95.25 292 ARG A C 1
ATOM 2228 O O . ARG A 1 292 ? 14.914 -30.609 13.008 1 95.25 292 ARG A O 1
ATOM 2235 N N . GLY A 1 293 ? 14.258 -31.25 10.969 1 96.44 293 GLY A N 1
ATOM 2236 C CA . GLY A 1 293 ? 15.492 -32 10.773 1 96.44 293 GLY A CA 1
ATOM 2237 C C . GLY A 1 293 ? 16.703 -31.109 10.617 1 96.44 293 GLY A C 1
ATOM 2238 O O . GLY A 1 293 ? 17.781 -31.438 11.117 1 96.44 293 GLY A O 1
ATOM 2239 N N . LEU A 1 294 ? 16.547 -30 10.008 1 95.81 294 LEU A N 1
ATOM 2240 C CA . LEU A 1 294 ? 17.656 -29.078 9.727 1 95.81 294 LEU A CA 1
ATOM 2241 C C . LEU A 1 294 ? 17.969 -28.219 10.938 1 95.81 294 LEU A C 1
ATOM 2243 O O . LEU A 1 294 ? 19.094 -27.734 11.086 1 95.81 294 LEU A O 1
ATOM 2247 N N . HIS A 1 295 ? 16.984 -27.984 11.727 1 95.81 295 HIS A N 1
ATOM 2248 C CA . HIS A 1 295 ? 17.125 -27.109 12.891 1 95.81 295 HIS A CA 1
ATOM 2249 C C . HIS A 1 295 ? 16.641 -27.797 14.164 1 95.81 295 HIS A C 1
ATOM 2251 O O . HIS A 1 295 ? 15.695 -27.344 14.797 1 95.81 295 HIS A O 1
ATOM 2257 N N . PRO A 1 296 ? 17.5 -28.688 14.531 1 91.62 296 PRO A N 1
ATOM 2258 C CA . PRO A 1 296 ? 17.078 -29.438 15.711 1 91.62 296 PRO A CA 1
ATOM 2259 C C . PRO A 1 296 ? 17.125 -28.609 16.984 1 91.62 296 PRO A C 1
ATOM 2261 O O . PRO A 1 296 ? 17.984 -27.75 17.141 1 91.62 296 PRO A O 1
ATOM 2264 N N . ASN A 1 297 ? 16.125 -28.594 17.875 1 89.31 297 ASN A N 1
ATOM 2265 C CA . ASN A 1 297 ? 16.094 -27.984 19.203 1 89.31 297 ASN A CA 1
ATOM 2266 C C . ASN A 1 297 ? 15.656 -26.531 19.141 1 89.31 297 ASN A C 1
ATOM 2268 O O . ASN A 1 297 ? 16.031 -25.719 20 1 89.31 297 ASN A O 1
ATOM 2272 N N . GLU A 1 298 ? 15.156 -26.141 18.062 1 93.31 298 GLU A N 1
ATOM 2273 C CA . GLU A 1 298 ? 14.625 -24.781 17.953 1 93.31 298 GLU A CA 1
ATOM 2274 C C . GLU A 1 298 ? 13.102 -24.797 17.906 1 93.31 298 GLU A C 1
ATOM 2276 O O . GLU A 1 298 ? 12.5 -25.719 17.359 1 93.31 298 GLU A O 1
ATOM 2281 N N . ASN A 1 299 ? 12.547 -23.844 18.578 1 92.69 299 ASN A N 1
ATOM 2282 C CA . ASN A 1 299 ? 11.117 -23.609 18.438 1 92.69 299 ASN A CA 1
ATOM 2283 C C . ASN A 1 299 ? 10.805 -22.812 17.172 1 92.69 299 ASN A C 1
ATOM 2285 O O . ASN A 1 299 ? 10.75 -21.578 17.203 1 92.69 299 ASN A O 1
ATOM 2289 N N . LEU A 1 300 ? 10.469 -23.5 16.172 1 94.19 300 LEU A N 1
ATOM 2290 C CA . LEU A 1 300 ? 10.414 -22.906 14.852 1 94.19 300 LEU A CA 1
ATOM 2291 C C . LEU A 1 300 ? 9.055 -22.25 14.609 1 94.19 300 LEU A C 1
ATOM 2293 O O . LEU A 1 300 ? 8.961 -21.297 13.836 1 94.19 300 LEU A O 1
ATOM 2297 N N . MET A 1 301 ? 8.016 -22.781 15.211 1 93 301 MET A N 1
ATOM 2298 C CA . MET A 1 301 ? 6.668 -22.297 14.906 1 93 301 MET A CA 1
ATOM 2299 C C . MET A 1 301 ? 6.121 -21.438 16.031 1 93 301 MET A C 1
ATOM 2301 O O . MET A 1 301 ? 6.094 -21.875 17.188 1 93 301 MET A O 1
ATOM 2305 N N . VAL A 1 302 ? 5.867 -20.172 15.695 1 91.69 302 VAL A N 1
ATOM 2306 C CA . VAL A 1 302 ? 5.195 -19.25 16.609 1 91.69 302 VAL A CA 1
ATOM 2307 C C . VAL A 1 302 ? 3.881 -18.781 15.984 1 91.69 302 VAL A C 1
ATOM 2309 O O . VAL A 1 302 ? 3.881 -18.109 14.945 1 91.69 302 VAL A O 1
ATOM 2312 N N . ASP A 1 303 ? 2.717 -19.109 16.5 1 91 303 ASP A N 1
ATOM 2313 C CA . ASP A 1 303 ? 1.398 -18.766 15.977 1 91 303 ASP A CA 1
ATOM 2314 C C . ASP A 1 303 ? 1.25 -19.234 14.523 1 91 303 ASP A C 1
ATOM 2316 O O . ASP A 1 303 ? 0.875 -18.438 13.656 1 91 303 ASP A O 1
ATOM 2320 N N . ASN A 1 304 ? 1.688 -20.422 14.273 1 91.38 304 ASN A N 1
ATOM 2321 C CA . ASN A 1 304 ? 1.574 -21.109 12.984 1 91.38 304 ASN A CA 1
ATOM 2322 C C . ASN A 1 304 ? 2.377 -20.391 11.898 1 91.38 304 ASN A C 1
ATOM 2324 O O . ASN A 1 304 ? 2.014 -20.438 10.727 1 91.38 304 ASN A O 1
ATOM 2328 N N . ARG A 1 305 ? 3.406 -19.703 12.398 1 95.06 305 ARG A N 1
ATOM 2329 C CA . ARG A 1 305 ? 4.332 -19.047 11.484 1 95.06 305 ARG A CA 1
ATOM 2330 C C . ARG A 1 305 ? 5.777 -19.406 11.812 1 95.06 305 ARG A C 1
ATOM 2332 O O . ARG A 1 305 ? 6.141 -19.531 12.984 1 95.06 305 ARG A O 1
ATOM 2339 N N . LEU A 1 306 ? 6.547 -19.578 10.758 1 96.06 306 LEU A N 1
ATOM 2340 C CA . LEU A 1 306 ? 7.973 -19.828 10.953 1 96.06 306 LEU A CA 1
ATOM 2341 C C . LEU A 1 306 ? 8.641 -18.641 11.648 1 96.06 306 LEU A C 1
ATOM 2343 O O . LEU A 1 306 ? 8.695 -17.547 11.094 1 96.06 306 LEU A O 1
ATOM 2347 N N . LEU A 1 307 ? 9.055 -18.844 12.938 1 94.44 307 LEU A N 1
ATOM 2348 C CA . LEU A 1 307 ? 9.688 -17.844 13.789 1 94.44 307 LEU A CA 1
ATOM 2349 C C . LEU A 1 307 ? 8.797 -16.609 13.938 1 94.44 307 LEU A C 1
ATOM 2351 O O . LEU A 1 307 ? 9.289 -15.492 14.07 1 94.44 307 LEU A O 1
ATOM 2355 N N . GLY A 1 308 ? 7.516 -16.844 13.711 1 91.69 308 GLY A N 1
ATOM 2356 C CA . GLY A 1 308 ? 6.531 -15.789 13.867 1 91.69 308 GLY A CA 1
ATOM 2357 C C . GLY A 1 308 ? 6.445 -14.875 12.656 1 91.69 308 GLY A C 1
ATOM 2358 O O . GLY A 1 308 ? 5.773 -13.844 12.695 1 91.69 308 GLY A O 1
ATOM 2359 N N . ARG A 1 309 ? 7.078 -15.25 11.578 1 90.5 309 ARG A N 1
ATOM 2360 C CA . ARG A 1 309 ? 7.184 -14.336 10.438 1 90.5 309 ARG A CA 1
ATOM 2361 C C . ARG A 1 309 ? 6.512 -14.922 9.203 1 90.5 309 ARG A C 1
ATOM 2363 O O . ARG A 1 309 ? 5.629 -14.297 8.617 1 90.5 309 ARG A O 1
ATOM 2370 N N . ALA A 1 310 ? 6.824 -16.109 8.883 1 93.38 310 ALA A N 1
ATOM 2371 C CA . ALA A 1 310 ? 6.477 -16.594 7.547 1 93.38 310 ALA A CA 1
ATOM 2372 C C . ALA A 1 310 ? 5.484 -17.75 7.621 1 93.38 310 ALA A C 1
ATOM 2374 O O . ALA A 1 310 ? 5.574 -18.594 8.516 1 93.38 310 ALA A O 1
ATOM 2375 N N . THR A 1 311 ? 4.598 -17.781 6.645 1 94.31 311 THR A N 1
ATOM 2376 C CA . THR A 1 311 ? 3.666 -18.891 6.512 1 94.31 311 THR A CA 1
ATOM 2377 C C . THR A 1 311 ? 4.125 -19.859 5.422 1 94.31 311 THR A C 1
ATOM 2379 O O . THR A 1 311 ? 3.658 -20.984 5.352 1 94.31 311 THR A O 1
ATOM 2382 N N . THR A 1 312 ? 4.988 -19.406 4.539 1 96.62 312 THR A N 1
ATOM 2383 C CA . THR A 1 312 ? 5.57 -20.234 3.488 1 96.62 312 THR A CA 1
ATOM 2384 C C . THR A 1 312 ? 6.965 -20.703 3.885 1 96.62 312 THR A C 1
ATOM 2386 O O . THR A 1 312 ? 7.754 -19.938 4.438 1 96.62 312 THR A O 1
ATOM 2389 N N . LEU A 1 313 ? 7.277 -21.922 3.586 1 97.81 313 LEU A N 1
ATOM 2390 C CA . LEU A 1 313 ? 8.508 -22.531 4.082 1 97.81 313 LEU A CA 1
ATOM 2391 C C . LEU A 1 313 ? 9.555 -22.625 2.975 1 97.81 313 LEU A C 1
ATOM 2393 O O . LEU A 1 313 ? 10.68 -23.062 3.215 1 97.81 313 LEU A O 1
ATOM 2397 N N . ARG A 1 314 ? 9.195 -22.234 1.8 1 98.06 314 ARG A N 1
ATOM 2398 C CA . ARG A 1 314 ? 10.102 -21.969 0.684 1 98.06 314 ARG A CA 1
ATOM 2399 C C . ARG A 1 314 ? 9.734 -20.672 -0.02 1 98.06 314 ARG A C 1
ATOM 2401 O O . ARG A 1 314 ? 8.547 -20.344 -0.157 1 98.06 314 ARG A O 1
ATOM 2408 N N . SER A 1 315 ? 10.75 -19.938 -0.339 1 97.88 315 SER A N 1
ATOM 2409 C CA . SER A 1 315 ? 10.469 -18.672 -1.013 1 97.88 315 SER A CA 1
ATOM 2410 C C . SER A 1 315 ? 11.734 -18.078 -1.631 1 97.88 315 SER A C 1
ATOM 2412 O O . SER A 1 315 ? 12.844 -18.391 -1.203 1 97.88 315 SER A O 1
ATOM 2414 N N . PHE A 1 316 ? 11.539 -17.328 -2.719 1 98.06 316 PHE A N 1
ATOM 2415 C CA . PHE A 1 316 ? 12.594 -16.422 -3.168 1 98.06 316 PHE A CA 1
ATOM 2416 C C . PHE A 1 316 ? 12.672 -15.195 -2.264 1 98.06 316 PHE A C 1
ATOM 2418 O O . PHE A 1 316 ? 11.664 -14.766 -1.697 1 98.06 316 PHE A O 1
ATOM 2425 N N . GLY A 1 317 ? 13.875 -14.68 -2.17 1 96.44 317 GLY A N 1
ATOM 2426 C CA . GLY A 1 317 ? 14.039 -13.531 -1.293 1 96.44 317 GLY A CA 1
ATOM 2427 C C . GLY A 1 317 ? 13.914 -13.875 0.177 1 96.44 317 GLY A C 1
ATOM 2428 O O . GLY A 1 317 ? 14.555 -14.812 0.658 1 96.44 317 GLY A O 1
ATOM 2429 N N . ASP A 1 318 ? 13.109 -13.078 0.927 1 95.25 318 ASP A N 1
ATOM 2430 C CA . ASP A 1 318 ? 12.953 -13.273 2.365 1 95.25 318 ASP A CA 1
ATOM 2431 C C . ASP A 1 318 ? 14.305 -13.5 3.039 1 95.25 318 ASP A C 1
ATOM 2433 O O . ASP A 1 318 ? 14.484 -14.469 3.783 1 95.25 318 ASP A O 1
ATOM 2437 N N . ALA A 1 319 ? 15.203 -12.633 2.781 1 94.38 319 ALA A N 1
ATOM 2438 C CA . ALA A 1 319 ? 16.609 -12.805 3.156 1 94.38 319 ALA A CA 1
ATOM 2439 C C . ALA A 1 319 ? 16.766 -12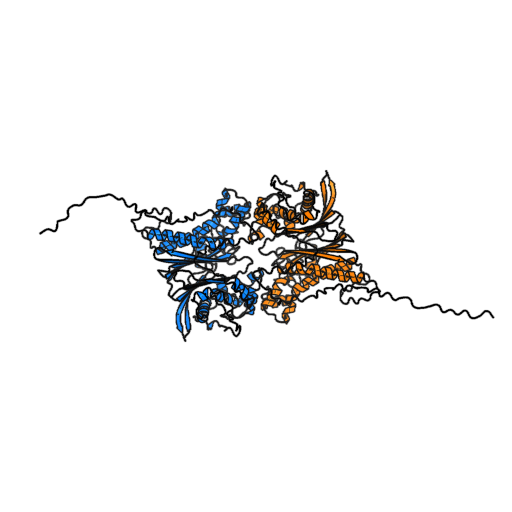.797 4.672 1 94.38 319 ALA A C 1
ATOM 2441 O O . ALA A 1 319 ? 17.734 -13.352 5.199 1 94.38 319 ALA A O 1
ATOM 2442 N N . ALA A 1 320 ? 15.844 -12.258 5.375 1 92.06 320 ALA A N 1
ATOM 2443 C CA . ALA A 1 320 ? 15.883 -12.227 6.832 1 92.06 320 ALA A CA 1
ATOM 2444 C C . ALA A 1 320 ? 15.836 -13.633 7.414 1 92.06 320 ALA A C 1
ATOM 2446 O O . ALA A 1 320 ? 16.281 -13.867 8.539 1 92.06 320 ALA A O 1
ATOM 2447 N N . LEU A 1 321 ? 15.367 -14.578 6.672 1 95.44 321 LEU A N 1
ATOM 2448 C CA . LEU A 1 321 ? 15.305 -15.961 7.133 1 95.44 321 LEU A CA 1
ATOM 2449 C C . LEU A 1 321 ? 16.469 -16.781 6.578 1 95.44 321 LEU A C 1
ATOM 2451 O O . LEU A 1 321 ? 16.594 -17.969 6.867 1 95.44 321 LEU A O 1
ATOM 2455 N N . LYS A 1 322 ? 17.312 -16.109 5.812 1 96.06 322 LYS A N 1
ATOM 2456 C CA . LYS A 1 322 ? 18.406 -16.828 5.141 1 96.06 322 LYS A CA 1
ATOM 2457 C C . LYS A 1 322 ? 19.766 -16.312 5.602 1 96.06 322 LYS A C 1
ATOM 2459 O O . LYS A 1 322 ? 20.719 -17.094 5.699 1 96.06 322 LYS A O 1
ATOM 2464 N N . TRP A 1 323 ? 19.844 -15.047 5.953 1 95.62 323 TRP A N 1
ATOM 2465 C CA . TRP A 1 323 ? 21.109 -14.43 6.348 1 95.62 323 TRP A CA 1
ATOM 2466 C C . TRP A 1 323 ? 21.547 -14.906 7.734 1 95.62 323 TRP A C 1
ATOM 2468 O O . TRP A 1 323 ? 20.703 -15.172 8.594 1 95.62 323 TRP A O 1
ATOM 2478 N N . SER A 1 324 ? 22.859 -14.953 7.883 1 94.44 324 SER A N 1
ATOM 2479 C CA . SER A 1 324 ? 23.391 -15.195 9.219 1 94.44 324 SER A CA 1
ATOM 2480 C C . SER A 1 324 ? 23.047 -14.047 10.164 1 94.44 324 SER A C 1
ATOM 2482 O O . SER A 1 324 ? 22.766 -12.938 9.719 1 94.44 324 SER A O 1
ATOM 2484 N N . ASN A 1 325 ? 23.078 -14.352 11.445 1 93.88 325 ASN A N 1
ATOM 2485 C CA . ASN A 1 325 ? 22.781 -13.328 12.438 1 93.88 325 ASN A CA 1
ATOM 2486 C C . ASN A 1 325 ? 23.781 -12.18 12.383 1 93.88 325 ASN A C 1
ATOM 2488 O O . ASN A 1 325 ? 23.422 -11.023 12.578 1 93.88 325 ASN A O 1
ATOM 2492 N N . ASP A 1 326 ? 25.016 -12.5 12.109 1 92.5 326 ASP A N 1
ATOM 2493 C CA . ASP A 1 326 ? 26.062 -11.477 12.016 1 92.5 326 ASP A CA 1
ATOM 2494 C C . ASP A 1 326 ? 25.781 -10.508 10.875 1 92.5 326 ASP A C 1
ATOM 2496 O O . ASP A 1 326 ? 25.906 -9.289 11.039 1 92.5 326 ASP A O 1
ATOM 2500 N N . VAL A 1 327 ? 25.391 -11.094 9.781 1 92.38 327 VAL A N 1
ATOM 2501 C CA . VAL A 1 327 ? 25.078 -10.273 8.617 1 92.38 327 VAL A CA 1
ATOM 2502 C C . VAL A 1 327 ? 23.859 -9.398 8.906 1 92.38 327 VAL A C 1
ATOM 2504 O O . VAL A 1 327 ? 23.859 -8.203 8.602 1 92.38 327 VAL A O 1
ATOM 2507 N N . GLN A 1 328 ? 22.875 -9.93 9.523 1 92.56 328 GLN A N 1
ATOM 2508 C CA . GLN A 1 328 ? 21.656 -9.188 9.836 1 92.56 328 GLN A CA 1
ATOM 2509 C C . GLN A 1 328 ? 21.938 -8.047 10.812 1 92.56 328 GLN A C 1
ATOM 2511 O O . GLN A 1 328 ? 21.391 -6.953 10.672 1 92.56 328 GLN A O 1
ATOM 2516 N N . GLN A 1 329 ? 22.766 -8.312 11.734 1 91.69 329 GLN A N 1
ATOM 2517 C CA . GLN A 1 329 ? 23.125 -7.285 12.711 1 91.69 329 GLN A CA 1
ATOM 2518 C C . GLN A 1 329 ? 23.844 -6.113 12.031 1 91.69 329 GLN A C 1
ATOM 2520 O O . GLN A 1 329 ? 23.547 -4.953 12.328 1 91.69 329 GLN A O 1
ATOM 2525 N N . ARG A 1 330 ? 24.734 -6.418 11.219 1 89.62 330 ARG A N 1
ATOM 2526 C CA . ARG A 1 330 ? 25.469 -5.379 10.508 1 89.62 330 ARG A CA 1
ATOM 2527 C C . ARG A 1 330 ? 24.531 -4.551 9.625 1 89.62 330 ARG A C 1
ATOM 2529 O O . ARG A 1 330 ? 24.641 -3.322 9.594 1 89.62 330 ARG A O 1
ATOM 2536 N N . LEU A 1 331 ? 23.688 -5.266 8.922 1 89.69 331 LEU A N 1
ATOM 2537 C CA . LEU A 1 331 ? 22.734 -4.582 8.047 1 89.69 331 LEU A CA 1
ATOM 2538 C C . LEU A 1 331 ? 21.781 -3.703 8.852 1 89.69 331 LEU A C 1
ATOM 2540 O O . LEU A 1 331 ? 21.422 -2.613 8.406 1 89.69 331 LEU A O 1
ATOM 2544 N N . HIS A 1 332 ? 21.344 -4.16 9.984 1 88.81 332 HIS A N 1
ATOM 2545 C CA . HIS A 1 332 ? 20.453 -3.41 10.859 1 88.81 332 HIS A CA 1
ATOM 2546 C C . HIS A 1 332 ? 21.125 -2.145 11.375 1 88.81 332 HIS A C 1
ATOM 2548 O O . HIS A 1 332 ? 20.516 -1.071 11.391 1 88.81 332 HIS A O 1
ATOM 2554 N N . GLU A 1 333 ? 22.328 -2.244 11.75 1 87.44 333 GLU A N 1
ATOM 2555 C CA . GLU A 1 333 ? 23.031 -1.143 12.383 1 87.44 333 GLU A CA 1
ATOM 2556 C C . GLU A 1 333 ? 23.453 -0.089 11.359 1 87.44 333 GLU A C 1
ATOM 2558 O O . GLU A 1 333 ? 23.359 1.111 11.633 1 87.44 333 GLU A O 1
ATOM 2563 N N . ASP A 1 334 ? 23.766 -0.576 10.172 1 86.5 334 ASP A N 1
ATOM 2564 C CA . ASP A 1 334 ? 24.438 0.353 9.266 1 86.5 334 ASP A CA 1
ATOM 2565 C C . ASP A 1 334 ? 23.516 0.753 8.109 1 86.5 334 ASP A C 1
ATOM 2567 O O . ASP A 1 334 ? 23.734 1.785 7.469 1 86.5 334 ASP A O 1
ATOM 2571 N N . TYR A 1 335 ? 22.562 -0.089 7.82 1 87.81 335 TYR A N 1
ATOM 2572 C CA . TYR A 1 335 ? 21.875 0.138 6.551 1 87.81 335 TYR A CA 1
ATOM 2573 C C . TYR A 1 335 ? 20.359 -0.056 6.703 1 87.81 335 TYR A C 1
ATOM 2575 O O . TYR A 1 335 ? 19.688 -0.467 5.754 1 87.81 335 TYR A O 1
ATOM 2583 N N . PHE A 1 336 ? 19.781 0.079 7.812 1 85.31 336 PHE A N 1
ATOM 2584 C CA . PHE A 1 336 ? 18.359 0.114 8.086 1 85.31 336 PHE A CA 1
ATOM 2585 C C . PHE A 1 336 ? 17.734 -1.268 7.902 1 85.31 336 PHE A C 1
ATOM 2587 O O . PHE A 1 336 ? 16.547 -1.386 7.578 1 85.31 336 PHE A O 1
ATOM 2594 N N . GLY A 1 337 ? 18.531 -2.258 7.941 1 85.19 337 GLY A N 1
ATOM 2595 C CA . GLY A 1 337 ? 17.969 -3.602 7.914 1 85.19 337 GLY A CA 1
ATOM 2596 C C . GLY A 1 337 ? 17.109 -3.922 9.125 1 85.19 337 GLY A C 1
ATOM 2597 O O . GLY A 1 337 ? 17.141 -3.197 10.117 1 85.19 337 GLY A O 1
ATOM 2598 N N . ASP A 1 338 ? 16.328 -4.957 8.953 1 84.5 338 ASP A N 1
ATOM 2599 C CA . ASP A 1 338 ? 15.508 -5.402 10.078 1 84.5 338 ASP A CA 1
ATOM 2600 C C . ASP A 1 338 ? 16.375 -5.977 11.195 1 84.5 338 ASP A C 1
ATOM 2602 O O . ASP A 1 338 ? 17.484 -6.449 10.945 1 84.5 338 ASP A O 1
ATOM 2606 N N . ARG A 1 339 ? 15.844 -5.895 12.406 1 85.06 339 ARG A N 1
ATOM 2607 C CA . ARG A 1 339 ? 16.5 -6.582 13.516 1 85.06 339 ARG A CA 1
ATOM 2608 C C . ARG A 1 339 ? 16.453 -8.094 13.32 1 85.06 339 ARG A C 1
ATOM 2610 O O . ARG A 1 339 ? 15.453 -8.633 12.859 1 85.06 339 ARG A O 1
ATOM 2617 N N . PRO A 1 340 ? 17.531 -8.672 13.734 1 88.44 340 PRO A N 1
ATOM 2618 C CA . PRO A 1 340 ? 17.484 -10.133 13.672 1 88.44 340 PRO A CA 1
ATOM 2619 C C . PRO A 1 340 ? 16.281 -10.719 14.414 1 88.44 340 PRO A C 1
ATOM 2621 O O . PRO A 1 340 ? 15.898 -10.211 15.477 1 88.44 340 PRO A O 1
ATOM 2624 N N . LEU A 1 341 ? 15.609 -11.758 13.797 1 87.94 341 LEU A N 1
ATOM 2625 C CA . LEU A 1 341 ? 14.422 -12.383 14.367 1 87.94 341 LEU A CA 1
ATOM 2626 C C . LEU A 1 341 ? 14.75 -13.055 15.695 1 87.94 341 LEU A C 1
ATOM 2628 O O . LEU A 1 341 ? 15.773 -13.734 15.82 1 87.94 341 LEU A O 1
ATOM 2632 N N . PRO A 1 342 ? 13.828 -12.766 16.578 1 85.81 342 PRO A N 1
ATOM 2633 C CA . PRO A 1 342 ? 14.039 -13.469 17.844 1 85.81 342 PRO A CA 1
ATOM 2634 C C . PRO A 1 342 ? 13.945 -14.992 17.688 1 85.81 342 PRO A C 1
ATOM 2636 O O . PRO A 1 342 ? 13.078 -15.484 16.969 1 85.81 342 PRO A O 1
ATOM 2639 N N . GLY A 1 343 ? 14.812 -15.766 18.156 1 86.19 343 GLY A N 1
ATOM 2640 C CA . GLY A 1 343 ? 14.758 -17.219 18.141 1 86.19 343 GLY A CA 1
ATOM 2641 C C . GLY A 1 343 ? 15.562 -17.828 17.016 1 86.19 343 GLY A C 1
ATOM 2642 O O . GLY A 1 343 ? 15.758 -19.047 16.969 1 86.19 343 GLY A O 1
ATOM 2643 N N . ALA A 1 344 ? 15.852 -16.906 16.078 1 90.69 344 ALA A N 1
ATOM 2644 C CA . ALA A 1 344 ? 16.656 -17.422 14.969 1 90.69 344 ALA A CA 1
ATOM 2645 C C . ALA A 1 344 ? 18.062 -17.75 15.422 1 90.69 344 ALA A C 1
ATOM 2647 O O . ALA A 1 344 ? 18.875 -16.844 15.648 1 90.69 344 ALA A O 1
ATOM 2648 N N . LYS A 1 345 ? 18.391 -19.062 15.445 1 93.69 345 LYS A N 1
ATOM 2649 C CA . LYS A 1 345 ? 19.719 -19.453 15.93 1 93.69 345 LYS A CA 1
ATOM 2650 C C . LYS A 1 345 ? 20.578 -20 14.797 1 93.69 345 LYS A C 1
ATOM 2652 O O . LYS A 1 345 ? 21.797 -19.812 14.789 1 93.69 345 LYS A O 1
ATOM 2657 N N . THR A 1 346 ? 19.875 -20.656 13.844 1 94.81 346 THR A N 1
ATOM 2658 C CA . THR A 1 346 ? 20.688 -21.359 12.859 1 94.81 346 THR A CA 1
ATOM 2659 C C . THR A 1 346 ? 20.203 -21.047 11.445 1 94.81 346 THR A C 1
ATOM 2661 O O . THR A 1 346 ? 19.922 -21.969 10.664 1 94.81 346 THR A O 1
ATOM 2664 N N . PRO A 1 347 ? 20.125 -19.828 11.047 1 94.81 347 PRO A N 1
ATOM 2665 C CA . PRO A 1 347 ? 19.797 -19.609 9.641 1 94.81 347 PRO A CA 1
ATOM 2666 C C . PRO A 1 347 ? 20.797 -20.25 8.688 1 94.81 347 PRO A C 1
ATOM 2668 O O . PRO A 1 347 ? 21.938 -20.5 9.07 1 94.81 347 PRO A O 1
ATOM 2671 N N . PRO A 1 348 ? 20.406 -20.516 7.5 1 95.94 348 PRO A N 1
ATOM 2672 C CA . PRO A 1 348 ? 19.156 -20.188 6.805 1 95.94 348 PRO A CA 1
ATOM 2673 C C . PRO A 1 348 ? 18.016 -21.141 7.152 1 95.94 348 PRO A C 1
ATOM 2675 O O . PRO A 1 348 ? 18.234 -22.344 7.273 1 95.94 348 PRO A O 1
ATOM 2678 N N . TYR A 1 349 ? 16.781 -20.672 7.172 1 96.75 349 TYR A N 1
ATOM 2679 C CA . TYR A 1 349 ? 15.625 -21.469 7.555 1 96.75 349 TYR A CA 1
ATOM 2680 C C . TYR A 1 349 ? 14.82 -21.875 6.328 1 96.75 349 TYR A C 1
ATOM 2682 O O . TYR A 1 349 ? 14.102 -22.875 6.355 1 96.75 349 TYR A O 1
ATOM 2690 N N . ILE A 1 350 ? 14.828 -21.016 5.312 1 96.94 350 ILE A N 1
ATOM 2691 C CA . ILE A 1 350 ? 14.031 -21.328 4.133 1 96.94 350 ILE A CA 1
ATOM 2692 C C . ILE A 1 350 ? 14.93 -21.391 2.9 1 96.94 350 ILE A C 1
ATOM 2694 O O . ILE A 1 350 ? 16.094 -20.969 2.953 1 96.94 350 ILE A O 1
ATOM 2698 N N . THR A 1 351 ? 14.414 -21.969 1.82 1 97.38 351 THR A N 1
ATOM 2699 C CA . THR A 1 351 ? 15.141 -22.156 0.57 1 97.38 351 THR A CA 1
ATOM 2700 C C . THR A 1 351 ? 14.258 -21.812 -0.626 1 97.38 351 THR A C 1
ATOM 2702 O O . THR A 1 351 ? 13.031 -21.734 -0.5 1 97.38 351 THR A O 1
ATOM 2705 N N . ALA A 1 352 ? 14.891 -21.484 -1.698 1 98.31 352 ALA A N 1
ATOM 2706 C CA . ALA A 1 352 ? 14.156 -21.266 -2.945 1 98.31 352 ALA A CA 1
ATOM 2707 C C . ALA A 1 352 ? 14.148 -22.547 -3.793 1 98.31 352 ALA A C 1
ATOM 2709 O O . ALA A 1 352 ? 13.688 -22.531 -4.938 1 98.31 352 ALA A O 1
ATOM 2710 N N . GLU A 1 353 ? 14.672 -23.609 -3.26 1 98.31 353 GLU A N 1
ATOM 2711 C CA . GLU A 1 353 ? 14.703 -24.875 -4 1 98.31 353 GLU A CA 1
ATOM 2712 C C . GLU A 1 353 ? 13.297 -25.328 -4.371 1 98.31 353 GLU A C 1
ATOM 2714 O O . GLU A 1 353 ? 12.453 -25.516 -3.5 1 98.31 353 GLU A O 1
ATOM 2719 N N . PRO A 1 354 ? 13.062 -25.547 -5.676 1 98.44 354 PRO A N 1
ATOM 2720 C CA . PRO A 1 354 ? 11.727 -26.016 -6.074 1 98.44 354 PRO A CA 1
ATOM 2721 C C . PRO A 1 354 ? 11.555 -27.516 -5.934 1 98.44 354 PRO A C 1
ATOM 2723 O O . PRO A 1 354 ? 12.539 -28.266 -5.938 1 98.44 354 PRO A O 1
ATOM 2726 N N . GLU A 1 355 ? 10.367 -27.906 -5.676 1 97.69 355 GLU A N 1
ATOM 2727 C CA . GLU A 1 355 ? 9.977 -29.281 -5.969 1 97.69 355 GLU A CA 1
ATOM 2728 C C . GLU A 1 355 ? 9.508 -29.422 -7.414 1 97.69 355 GLU A C 1
ATOM 2730 O O . GLU A 1 355 ? 8.695 -28.625 -7.891 1 97.69 355 GLU A O 1
ATOM 2735 N N . VAL A 1 356 ? 10.086 -30.422 -8.102 1 97 356 VAL A N 1
ATOM 2736 C CA . VAL A 1 356 ? 9.82 -30.562 -9.531 1 97 356 VAL A CA 1
ATOM 2737 C C . VAL A 1 356 ? 9 -31.828 -9.781 1 97 356 VAL A C 1
ATOM 2739 O O . VAL A 1 356 ? 9.297 -32.875 -9.227 1 97 356 VAL A O 1
ATOM 2742 N N . THR A 1 357 ? 7.977 -31.688 -10.578 1 96.69 357 THR A N 1
ATOM 2743 C CA . THR A 1 357 ? 7.184 -32.812 -11.047 1 96.69 357 THR A CA 1
ATOM 2744 C C . THR A 1 357 ? 7.141 -32.844 -12.57 1 96.69 357 THR A C 1
ATOM 2746 O O . THR A 1 357 ? 7.344 -31.828 -13.227 1 96.69 357 THR A O 1
ATOM 2749 N N . THR A 1 358 ? 7.023 -34.031 -13.078 1 95.69 358 THR A N 1
ATOM 2750 C CA . THR A 1 358 ? 6.875 -34.219 -14.516 1 95.69 358 THR A CA 1
ATOM 2751 C C . THR A 1 358 ? 5.574 -34.938 -14.836 1 95.69 358 THR A C 1
ATOM 2753 O O . THR A 1 358 ? 5.199 -35.906 -14.141 1 95.69 358 THR A O 1
ATOM 2756 N N . PHE A 1 359 ? 4.898 -34.469 -15.867 1 96.94 359 PHE A N 1
ATOM 2757 C CA . PHE A 1 359 ? 3.607 -35 -16.25 1 96.94 359 PHE A CA 1
ATOM 2758 C C . PHE A 1 359 ? 3.48 -35.062 -17.766 1 96.94 359 PHE A C 1
ATOM 2760 O O . PHE A 1 359 ? 3.926 -34.156 -18.469 1 96.94 359 PHE A O 1
ATOM 2767 N N . GLU A 1 360 ? 2.871 -36.156 -18.281 1 97.06 360 GLU A N 1
ATOM 2768 C CA . GLU A 1 360 ? 2.633 -36.25 -19.719 1 97.06 360 GLU A CA 1
ATOM 2769 C C . GLU A 1 360 ? 1.307 -35.594 -20.109 1 97.06 360 GLU A C 1
ATOM 2771 O O . GLU A 1 360 ? 0.244 -36.031 -19.656 1 97.06 360 GLU A O 1
ATOM 2776 N N . VAL A 1 361 ? 1.383 -34.656 -20.969 1 97.81 361 VAL A N 1
ATOM 2777 C CA . VAL A 1 361 ? 0.203 -33.938 -21.438 1 97.81 361 VAL A CA 1
ATOM 2778 C C . VAL A 1 361 ? -0.448 -34.688 -22.594 1 97.81 361 VAL A C 1
ATOM 2780 O O . VAL A 1 361 ? 0.245 -35.219 -23.469 1 97.81 361 VAL A O 1
ATOM 2783 N N . GLN A 1 362 ? -1.742 -34.781 -22.547 1 96.75 362 GLN A N 1
ATOM 2784 C CA . GLN A 1 362 ? -2.514 -35.375 -23.641 1 96.75 362 GLN A CA 1
ATOM 2785 C C . GLN A 1 362 ? -3.238 -34.281 -24.438 1 96.75 362 GLN A C 1
ATOM 2787 O O . GLN A 1 362 ? -3.467 -33.188 -23.938 1 96.75 362 GLN A O 1
ATOM 2792 N N . PRO A 1 363 ? -3.543 -34.625 -25.766 1 93.19 363 PRO A N 1
ATOM 2793 C CA . PRO A 1 363 ? -4.301 -33.656 -26.547 1 93.19 363 PRO A CA 1
ATOM 2794 C C . PRO A 1 363 ? -5.594 -33.219 -25.859 1 93.19 363 PRO A C 1
ATOM 2796 O O . PRO A 1 363 ? -6.348 -34.062 -25.359 1 93.19 363 PRO A O 1
ATOM 2799 N N . GLY A 1 364 ? -5.789 -31.938 -25.734 1 92.62 364 GLY A N 1
ATOM 2800 C CA . GLY A 1 364 ? -7.02 -31.422 -25.172 1 92.62 364 GLY A CA 1
ATOM 2801 C C . GLY A 1 364 ? -6.895 -31.062 -23.703 1 92.62 364 GLY A C 1
ATOM 2802 O O . GLY A 1 364 ? -7.785 -30.422 -23.125 1 92.62 364 GLY A O 1
ATOM 2803 N N . ASP A 1 365 ? -5.785 -31.453 -23.078 1 97.88 365 ASP A N 1
ATOM 2804 C CA . ASP A 1 365 ? -5.543 -31.078 -21.688 1 97.88 365 ASP A CA 1
ATOM 2805 C C . ASP A 1 365 ? -5.445 -29.562 -21.531 1 97.88 365 ASP A C 1
ATOM 2807 O O . ASP A 1 365 ? -5.172 -28.844 -22.5 1 97.88 365 ASP A O 1
ATOM 2811 N N . PHE A 1 366 ? -5.766 -29.062 -20.422 1 98.5 366 PHE A N 1
ATOM 2812 C CA . PHE A 1 366 ? -5.453 -27.672 -20.062 1 98.5 366 PHE A CA 1
ATOM 2813 C C . PHE A 1 366 ? -4.832 -27.609 -18.672 1 98.5 366 PHE A C 1
ATOM 2815 O O . PHE A 1 366 ? -5.059 -28.484 -17.844 1 98.5 366 PHE A O 1
ATOM 2822 N N . LEU A 1 367 ? -3.982 -26.609 -18.469 1 98.88 367 LEU A N 1
ATOM 2823 C CA . LEU A 1 367 ? -3.273 -26.375 -17.203 1 98.88 367 LEU A CA 1
ATOM 2824 C C . LEU A 1 367 ? -3.732 -25.094 -16.547 1 98.88 367 LEU A C 1
ATOM 2826 O O . LEU A 1 367 ? -3.857 -24.062 -17.203 1 98.88 367 LEU A O 1
ATOM 2830 N N . ILE A 1 368 ? -4.043 -25.188 -15.234 1 98.94 368 ILE A N 1
ATOM 2831 C CA . ILE A 1 368 ? -4.352 -24.016 -14.43 1 98.94 368 ILE A CA 1
ATOM 2832 C C . ILE A 1 368 ? -3.205 -23.734 -13.461 1 98.94 368 ILE A C 1
ATOM 2834 O O . ILE A 1 368 ? -2.895 -24.578 -12.602 1 98.94 368 ILE A O 1
ATOM 2838 N N . MET A 1 369 ? -2.559 -22.625 -13.633 1 98.88 369 MET A N 1
ATOM 2839 C CA . MET A 1 369 ? -1.606 -22.109 -12.656 1 98.88 369 MET A CA 1
ATOM 2840 C C . MET A 1 369 ? -2.225 -20.969 -11.836 1 98.88 369 MET A C 1
ATOM 2842 O O . MET A 1 369 ? -2.678 -19.969 -12.398 1 98.88 369 MET A O 1
ATOM 2846 N N . GLY A 1 370 ? -2.252 -21.141 -10.516 1 98.81 370 GLY A N 1
ATOM 2847 C CA . GLY A 1 370 ? -2.904 -20.141 -9.688 1 98.81 370 GLY A CA 1
ATOM 2848 C C . GLY A 1 370 ? -2.115 -19.797 -8.445 1 98.81 370 GLY A C 1
ATOM 2849 O O . GLY A 1 370 ? -1.488 -20.656 -7.832 1 98.81 370 GLY A O 1
ATOM 2850 N N . SER A 1 371 ? -2.184 -18.516 -8.102 1 98.25 371 SER A N 1
ATOM 2851 C CA . SER A 1 371 ? -1.649 -18.078 -6.812 1 98.25 371 SER A CA 1
ATOM 2852 C C . SER A 1 371 ? -2.518 -18.578 -5.66 1 98.25 371 SER A C 1
ATOM 2854 O O . SER A 1 371 ? -3.6 -19.125 -5.883 1 98.25 371 SER A O 1
ATOM 2856 N N . SER A 1 372 ? -2.037 -18.422 -4.453 1 96.81 372 SER A N 1
ATOM 2857 C CA . SER A 1 372 ? -2.74 -18.922 -3.279 1 96.81 372 SER A CA 1
ATOM 2858 C C . SER A 1 372 ? -4.141 -18.328 -3.172 1 96.81 372 SER A C 1
ATOM 2860 O O . SER A 1 372 ? -5.066 -18.984 -2.699 1 96.81 372 SER A O 1
ATOM 2862 N N . GLY A 1 373 ? -4.273 -17.094 -3.656 1 97 373 GLY A N 1
ATOM 2863 C CA . GLY A 1 373 ? -5.562 -16.438 -3.555 1 97 373 GLY A CA 1
ATOM 2864 C C . GLY A 1 373 ? -6.668 -17.156 -4.301 1 97 373 GLY A C 1
ATOM 2865 O O . GLY A 1 373 ? -7.82 -17.156 -3.863 1 97 373 GLY A O 1
ATOM 2866 N N . LEU A 1 374 ? -6.363 -17.719 -5.441 1 98.5 374 LEU A N 1
ATOM 2867 C CA . LEU A 1 374 ? -7.344 -18.469 -6.211 1 98.5 374 LEU A CA 1
ATOM 2868 C C . LEU A 1 374 ? -7.863 -19.656 -5.418 1 98.5 374 LEU A C 1
ATOM 2870 O O . LEU A 1 374 ? -9.07 -19.891 -5.363 1 98.5 374 LEU A O 1
ATOM 2874 N N . TRP A 1 375 ? -7.012 -20.266 -4.758 1 98.19 375 TRP A N 1
ATOM 2875 C CA . TRP A 1 375 ? -7.301 -21.547 -4.145 1 98.19 375 TRP A CA 1
ATOM 2876 C C . TRP A 1 375 ? -7.938 -21.375 -2.77 1 98.19 375 TRP A C 1
ATOM 2878 O O . TRP A 1 375 ? -8.445 -22.328 -2.182 1 98.19 375 TRP A O 1
ATOM 2888 N N . LYS A 1 376 ? -7.922 -20.203 -2.246 1 97.19 376 LYS A N 1
ATOM 2889 C CA . LYS A 1 376 ? -8.688 -19.891 -1.037 1 97.19 376 LYS A CA 1
ATOM 2890 C C . LYS A 1 376 ? -10.188 -19.859 -1.326 1 97.19 376 LYS A C 1
ATOM 2892 O O . LYS A 1 376 ? -11 -19.984 -0.412 1 97.19 376 LYS A O 1
ATOM 2897 N N . SER A 1 377 ? -10.492 -19.766 -2.621 1 98.06 377 SER A N 1
ATOM 2898 C CA . SER A 1 377 ? -11.898 -19.609 -3 1 98.06 377 SER A CA 1
ATOM 2899 C C . SER A 1 377 ? -12.398 -20.812 -3.779 1 98.06 377 SER A C 1
ATOM 2901 O O . SER A 1 377 ? -13.594 -21.125 -3.74 1 98.06 377 SER A O 1
ATOM 2903 N N . LEU A 1 378 ? -11.57 -21.438 -4.559 1 98.56 378 LEU A N 1
ATOM 2904 C CA . LEU A 1 378 ? -11.984 -22.531 -5.426 1 98.56 378 LEU A CA 1
ATOM 2905 C C . LEU A 1 378 ? -11.211 -23.797 -5.105 1 98.56 378 LEU A C 1
ATOM 2907 O O . LEU A 1 378 ? -9.992 -23.75 -4.922 1 98.56 378 LEU A O 1
ATOM 2911 N N . THR A 1 379 ? -11.938 -24.906 -5.062 1 98.19 379 THR A N 1
ATOM 2912 C CA . THR A 1 379 ? -11.266 -26.203 -5 1 98.19 379 THR A CA 1
ATOM 2913 C C . THR A 1 379 ? -10.672 -26.562 -6.355 1 98.19 379 THR A C 1
ATOM 2915 O O . THR A 1 379 ? -11 -25.953 -7.371 1 98.19 379 THR A O 1
ATOM 2918 N N . ASN A 1 380 ? -9.836 -27.609 -6.316 1 98.38 380 ASN A N 1
ATOM 2919 C CA . ASN A 1 380 ? -9.297 -28.109 -7.574 1 98.38 380 ASN A CA 1
ATOM 2920 C C . ASN A 1 380 ? -10.406 -28.5 -8.555 1 98.38 380 ASN A C 1
ATOM 2922 O O . ASN A 1 380 ? -10.344 -28.125 -9.727 1 98.38 380 ASN A O 1
ATOM 2926 N N . GLU A 1 381 ? -11.352 -29.188 -8.016 1 98.12 381 GLU A N 1
ATOM 2927 C CA . GLU A 1 381 ? -12.453 -29.703 -8.828 1 98.12 381 GLU A CA 1
ATOM 2928 C C . GLU A 1 381 ? -13.289 -28.562 -9.398 1 98.12 381 GLU A C 1
ATOM 2930 O O . GLU A 1 381 ? -13.672 -28.594 -10.57 1 98.12 381 GLU A O 1
ATOM 2935 N N . GLU A 1 382 ? -13.508 -27.625 -8.555 1 98.44 382 GLU A N 1
ATOM 2936 C CA . GLU A 1 382 ? -14.297 -26.484 -9.016 1 98.44 382 GLU A CA 1
ATOM 2937 C C . GLU A 1 382 ? -13.57 -25.734 -10.133 1 98.44 382 GLU A C 1
ATOM 2939 O O . GLU A 1 382 ? -14.195 -25.344 -11.125 1 98.44 382 GLU A O 1
ATOM 2944 N N . ALA A 1 383 ? -12.312 -25.453 -9.969 1 98.81 383 ALA A N 1
ATOM 2945 C CA . ALA A 1 383 ? -11.547 -24.734 -10.977 1 98.81 383 ALA A CA 1
ATOM 2946 C C . ALA A 1 383 ? -11.555 -25.469 -12.312 1 98.81 383 ALA A C 1
ATOM 2948 O O . ALA A 1 383 ? -11.828 -24.875 -13.352 1 98.81 383 ALA A O 1
ATOM 2949 N N . VAL A 1 384 ? -11.305 -26.75 -12.305 1 98.69 384 VAL A N 1
ATOM 2950 C CA . VAL A 1 384 ? -11.289 -27.547 -13.523 1 98.69 384 VAL A CA 1
ATOM 2951 C C . VAL A 1 384 ? -12.695 -27.594 -14.125 1 98.69 384 VAL A C 1
ATOM 2953 O O . VAL A 1 384 ? -12.859 -27.438 -15.336 1 98.69 384 VAL A O 1
ATOM 2956 N N . GLY A 1 385 ? -13.664 -27.875 -13.297 1 98.12 385 GLY A N 1
ATOM 2957 C CA . GLY A 1 385 ? -15.039 -27.859 -13.773 1 98.12 385 GLY A CA 1
ATOM 2958 C C . GLY A 1 385 ? -15.438 -26.562 -14.43 1 98.12 385 GLY A C 1
ATOM 2959 O O . GLY A 1 385 ? -16.125 -26.562 -15.453 1 98.12 385 GLY A O 1
ATOM 2960 N N . LEU A 1 386 ? -15.031 -25.5 -13.805 1 98.31 386 LEU A N 1
ATOM 2961 C CA . LEU A 1 386 ? -15.352 -24.172 -14.344 1 98.31 386 LEU A CA 1
ATOM 2962 C C . LEU A 1 386 ? -14.703 -23.969 -15.703 1 98.31 386 LEU A C 1
ATOM 2964 O O . LEU A 1 386 ? -15.305 -23.375 -16.594 1 98.31 386 LEU A O 1
ATOM 2968 N N . VAL A 1 387 ? -13.453 -24.344 -15.859 1 98.38 387 VAL A N 1
ATOM 2969 C CA . VAL A 1 387 ? -12.836 -24.25 -17.188 1 98.38 387 VAL A CA 1
ATOM 2970 C C . VAL A 1 387 ? -13.609 -25.109 -18.172 1 98.38 387 VAL A C 1
ATOM 2972 O O . VAL A 1 387 ? -13.789 -24.719 -19.328 1 98.38 387 VAL A O 1
ATOM 2975 N N . GLY A 1 388 ? -14.062 -26.312 -17.75 1 96.62 388 GLY A N 1
ATOM 2976 C CA . GLY A 1 388 ? -14.922 -27.125 -18.594 1 96.62 388 GLY A CA 1
ATOM 2977 C C . GLY A 1 388 ? -16.172 -26.406 -19.062 1 96.62 388 GLY A C 1
ATOM 2978 O O . GLY A 1 388 ? -16.516 -26.438 -20.234 1 96.62 388 GLY A O 1
ATOM 2979 N N . VAL A 1 389 ? -16.812 -25.766 -18.109 1 95.19 389 VAL A N 1
ATOM 2980 C CA . VAL A 1 389 ? -18 -24.969 -18.422 1 95.19 389 VAL A CA 1
ATOM 2981 C C . VAL A 1 389 ? -17.625 -23.859 -19.406 1 95.19 389 VAL A C 1
ATOM 2983 O O . VAL A 1 389 ? -18.391 -23.562 -20.328 1 95.19 389 VAL A O 1
ATOM 2986 N N . TRP A 1 390 ? -16.547 -23.234 -19.172 1 95.75 390 TRP A N 1
ATOM 2987 C CA . TRP A 1 390 ? -16.078 -22.172 -20.062 1 95.75 390 TRP A CA 1
ATOM 2988 C C . TRP A 1 390 ? -15.906 -22.672 -21.484 1 95.75 390 TRP A C 1
ATOM 2990 O O . TRP A 1 390 ? -16.344 -22.047 -22.438 1 95.75 390 TRP A O 1
ATOM 3000 N N . LEU A 1 391 ? -15.305 -23.797 -21.672 1 94.69 391 LEU A N 1
ATOM 3001 C CA . LEU A 1 391 ? -15.07 -24.406 -22.969 1 94.69 391 LEU A CA 1
ATOM 3002 C C . LEU A 1 391 ? -16.391 -24.703 -23.672 1 94.69 391 LEU A C 1
ATOM 3004 O O . LEU A 1 391 ? -16.516 -24.531 -24.891 1 94.69 391 LEU A O 1
ATOM 3008 N N . GLU A 1 392 ? -17.344 -25.109 -22.906 1 90.06 392 GLU A N 1
ATOM 3009 C CA . GLU A 1 392 ? -18.656 -25.406 -23.469 1 90.06 392 GLU A CA 1
ATOM 3010 C C . GLU A 1 392 ? -19.359 -24.141 -23.953 1 90.06 392 GLU A C 1
ATOM 3012 O O . GLU A 1 392 ? -20.141 -24.172 -24.906 1 90.06 392 GLU A O 1
ATOM 3017 N N . SER A 1 393 ? -19.047 -23.141 -23.25 1 87.44 393 SER A N 1
ATOM 3018 C CA . SER A 1 393 ? -19.75 -21.891 -23.5 1 87.44 393 SER A CA 1
ATOM 3019 C C . SER A 1 393 ? -19.156 -21.156 -24.688 1 87.44 393 SER A C 1
ATOM 3021 O O . SER A 1 393 ? -19.797 -20.281 -25.281 1 87.44 393 SER A O 1
ATOM 3023 N N . GLN A 1 394 ? -17.953 -21.547 -25.031 1 84.31 394 GLN A N 1
ATOM 3024 C CA . GLN A 1 394 ? -17.266 -20.844 -26.094 1 84.31 394 GLN A CA 1
ATOM 3025 C C . GLN A 1 394 ? -17.547 -21.469 -27.453 1 84.31 394 GLN A C 1
ATOM 3027 O O . GLN A 1 394 ? -17.609 -22.703 -27.578 1 84.31 394 GLN A O 1
ATOM 3032 N N . SER A 1 395 ? -17.922 -20.75 -28.453 1 72.56 395 SER A N 1
ATOM 3033 C CA . SER A 1 395 ? -18.188 -21.281 -29.781 1 72.56 395 SER A CA 1
ATOM 3034 C C . SER A 1 395 ? -16.891 -21.719 -30.469 1 72.56 395 SER A C 1
ATOM 3036 O O . SER A 1 395 ? -16.797 -22.828 -30.984 1 72.56 395 SER A O 1
ATOM 3038 N N . ASN A 1 396 ? -15.859 -20.859 -30.531 1 78.06 396 ASN A N 1
ATOM 3039 C CA . ASN A 1 396 ? -14.57 -21.125 -31.141 1 78.06 396 ASN A CA 1
ATOM 3040 C C . ASN A 1 396 ? -13.422 -20.578 -30.312 1 78.06 396 ASN A C 1
ATOM 3042 O O . ASN A 1 396 ? -12.727 -19.641 -30.734 1 78.06 396 ASN A O 1
ATOM 3046 N N . PRO A 1 397 ? -13.195 -21.281 -29.25 1 80 397 PRO A N 1
ATOM 3047 C CA . PRO A 1 397 ? -12.242 -20.703 -28.312 1 80 397 PRO A CA 1
ATOM 3048 C C . PRO A 1 397 ? -10.805 -20.75 -28.828 1 80 397 PRO A C 1
ATOM 3050 O O . PRO A 1 397 ? -9.93 -20.062 -28.281 1 80 397 PRO A O 1
ATOM 3053 N N . PHE A 1 398 ? -10.547 -21.469 -29.922 1 80.31 398 PHE A N 1
ATOM 3054 C CA . PHE A 1 398 ? -9.172 -21.656 -30.359 1 80.31 398 PHE A CA 1
ATOM 3055 C C . PHE A 1 398 ? -8.922 -20.984 -31.703 1 80.31 398 PHE A C 1
ATOM 3057 O O . PHE A 1 398 ? -7.871 -21.172 -32.312 1 80.31 398 PHE A O 1
ATOM 3064 N N . ASP A 1 399 ? -9.898 -20.234 -32.094 1 80.31 399 ASP A N 1
ATOM 3065 C CA . ASP A 1 399 ? -9.719 -19.406 -33.281 1 80.31 399 ASP A CA 1
ATOM 3066 C C . ASP A 1 399 ? -8.867 -18.172 -32.969 1 80.31 399 ASP A C 1
ATOM 3068 O O . ASP A 1 399 ? -9.211 -17.375 -32.094 1 80.31 399 ASP A O 1
ATOM 3072 N N . GLU A 1 400 ? -7.816 -18.062 -33.75 1 75 400 GLU A N 1
ATOM 3073 C CA . GLU A 1 400 ? -6.832 -17.016 -33.469 1 75 400 GLU A CA 1
ATOM 3074 C C . GLU A 1 400 ? -7.461 -15.633 -33.562 1 75 400 GLU A C 1
ATOM 3076 O O . GLU A 1 400 ? -7.129 -14.758 -32.75 1 75 400 GLU A O 1
ATOM 3081 N N . ASP A 1 401 ? -8.32 -15.406 -34.469 1 70.19 401 ASP A N 1
ATOM 3082 C CA . ASP A 1 401 ? -8.969 -14.109 -34.625 1 70.19 401 ASP A CA 1
ATOM 3083 C C . ASP A 1 401 ? -9.828 -13.773 -33.406 1 70.19 401 ASP A C 1
ATOM 3085 O O . ASP A 1 401 ? -9.906 -12.617 -33 1 70.19 401 ASP A O 1
ATOM 3089 N N . ASN A 1 402 ? -10.383 -14.836 -32.906 1 70.38 402 ASN A N 1
ATOM 3090 C CA . ASN A 1 402 ? -11.227 -14.648 -31.719 1 70.38 402 ASN A CA 1
ATOM 3091 C C . ASN A 1 402 ? -10.398 -14.406 -30.469 1 70.38 402 ASN A C 1
ATOM 3093 O O . ASN A 1 402 ? -10.805 -13.648 -29.594 1 70.38 402 ASN A O 1
ATOM 3097 N N . ILE A 1 403 ? -9.289 -15.039 -30.422 1 69.94 403 ILE A N 1
ATOM 3098 C CA . ILE A 1 403 ? -8.414 -14.953 -29.266 1 69.94 403 ILE A CA 1
ATOM 3099 C C . ILE A 1 403 ? -7.828 -13.547 -29.156 1 69.94 403 ILE A C 1
ATOM 3101 O O . ILE A 1 403 ? -7.707 -12.992 -28.062 1 69.94 403 ILE A O 1
ATOM 3105 N N . LEU A 1 404 ? -7.473 -13.008 -30.312 1 66.25 404 LEU A N 1
ATOM 3106 C CA . LEU A 1 404 ? -6.719 -11.758 -30.359 1 66.25 404 LEU A CA 1
ATOM 3107 C C . LEU A 1 404 ? -7.656 -10.562 -30.5 1 66.25 404 LEU A C 1
ATOM 3109 O O . LEU A 1 404 ? -7.207 -9.414 -30.516 1 66.25 404 LEU A O 1
ATOM 3113 N N . ARG A 1 405 ? -8.945 -10.977 -30.734 1 57.66 405 ARG A N 1
ATOM 3114 C CA . ARG A 1 405 ? -9.914 -9.891 -30.859 1 57.66 405 ARG A CA 1
ATOM 3115 C C . ARG A 1 405 ? -10.094 -9.164 -29.531 1 57.66 405 ARG A C 1
ATOM 3117 O O . ARG A 1 405 ? -10.18 -9.805 -28.469 1 57.66 405 ARG A O 1
ATOM 3124 N N . PRO A 1 406 ? -9.836 -7.883 -29.672 1 54.28 406 PRO A N 1
ATOM 3125 C CA . PRO A 1 406 ? -10.203 -7.188 -28.422 1 54.28 406 PRO A CA 1
ATOM 3126 C C . PRO A 1 406 ? -11.609 -7.527 -27.953 1 54.28 406 PRO A C 1
ATOM 3128 O O . PRO A 1 406 ? -12.477 -7.848 -28.766 1 54.28 406 PRO A O 1
ATOM 3131 N N . PRO A 1 407 ? -11.68 -7.977 -26.828 1 48.56 407 PRO A N 1
ATOM 3132 C CA . PRO A 1 407 ? -13.039 -8.297 -26.391 1 48.56 407 PRO A CA 1
ATOM 3133 C C . PRO A 1 407 ? -14.086 -7.336 -26.969 1 48.56 407 PRO A C 1
ATOM 3135 O O . PRO A 1 407 ? -13.891 -6.117 -26.938 1 48.56 407 PRO A O 1
ATOM 3138 N N . GLY A 1 408 ? -14.367 -7.547 -28.234 1 38.72 408 GLY A N 1
ATOM 3139 C CA . GLY A 1 408 ? -15.422 -6.73 -28.828 1 38.72 408 GLY A CA 1
ATOM 3140 C C . GLY A 1 408 ? -16.641 -6.613 -27.938 1 38.72 408 GLY A C 1
ATOM 3141 O O . GLY A 1 408 ? -16.734 -7.27 -26.891 1 38.72 408 GLY A O 1
ATOM 3142 N N . ASP A 1 409 ? -17.438 -5.52 -28.406 1 36.28 409 ASP A N 1
ATOM 3143 C CA . ASP A 1 409 ? -18.812 -5.367 -27.938 1 36.28 409 ASP A CA 1
ATOM 3144 C C . ASP A 1 409 ? -19.547 -6.703 -27.938 1 36.28 409 ASP A C 1
ATOM 3146 O O . ASP A 1 409 ? -20.781 -6.738 -28.062 1 36.28 409 ASP A O 1
ATOM 3150 N N . GLY A 1 410 ? -18.906 -7.621 -28.422 1 34.88 410 GLY A N 1
ATOM 3151 C CA . GLY A 1 410 ? -19.969 -8.625 -28.453 1 34.88 410 GLY A CA 1
ATOM 3152 C C . GLY A 1 410 ? -20.844 -8.594 -27.219 1 34.88 410 GLY A C 1
ATOM 3153 O O . GLY A 1 410 ? -20.344 -8.516 -26.094 1 34.88 410 GLY A O 1
ATOM 3154 N N . GLN A 1 411 ? -21.812 -7.703 -27.453 1 34.28 411 GLN A N 1
ATOM 3155 C CA . GLN A 1 411 ? -23.062 -7.637 -26.703 1 34.28 411 GLN A CA 1
ATOM 3156 C C . GLN A 1 411 ? -23.375 -8.977 -26.031 1 34.28 411 GLN A C 1
ATOM 3158 O O . GLN A 1 411 ? -23.891 -9.883 -26.672 1 34.28 411 GLN A O 1
ATOM 3163 N N . ASN A 1 412 ? -22.422 -9.664 -25.594 1 36.53 412 ASN A N 1
ATOM 3164 C CA . ASN A 1 412 ? -23.391 -10.484 -24.875 1 36.53 412 ASN A CA 1
ATOM 3165 C C . ASN A 1 412 ? -24.438 -9.633 -24.172 1 36.53 412 ASN A C 1
ATOM 3167 O O . ASN A 1 412 ? -24.219 -9.133 -23.062 1 36.53 412 ASN A O 1
ATOM 3171 N N . ASP A 1 413 ? -24.875 -8.539 -24.859 1 38.31 413 ASP A N 1
ATOM 3172 C CA . ASP A 1 413 ? -26.031 -7.703 -24.594 1 38.31 413 ASP A CA 1
ATOM 3173 C C . ASP A 1 413 ? -26.969 -8.383 -23.594 1 38.31 413 ASP A C 1
ATOM 3175 O O . ASP A 1 413 ? -27.859 -7.73 -23.031 1 38.31 413 ASP A O 1
ATOM 3179 N N . ASP A 1 414 ? -27.422 -9.586 -24.031 1 35.97 414 ASP A N 1
ATOM 3180 C CA . ASP A 1 414 ? -28.484 -10.047 -23.141 1 35.97 414 ASP A CA 1
ATOM 3181 C C . ASP A 1 414 ? -27.953 -10.234 -21.719 1 35.97 414 ASP A C 1
ATOM 3183 O O . ASP A 1 414 ? -27.5 -11.32 -21.359 1 35.97 414 ASP A O 1
ATOM 3187 N N . GLU A 1 415 ? -27.156 -9.367 -21.219 1 43.19 415 GLU A N 1
ATOM 3188 C CA . GLU A 1 415 ? -27.141 -9.312 -19.766 1 43.19 415 GLU A CA 1
ATOM 3189 C C . GLU A 1 415 ? -28.297 -10.117 -19.172 1 43.19 415 GLU A C 1
ATOM 3191 O O . GLU A 1 415 ? -28.562 -10.047 -17.969 1 43.19 415 GLU A O 1
ATOM 3196 N N . GLY A 1 416 ? -29.25 -10.297 -20.016 1 43.28 416 GLY A N 1
ATOM 3197 C CA . GLY A 1 416 ? -30.281 -11.219 -19.562 1 43.28 416 GLY A CA 1
ATOM 3198 C C . GLY A 1 416 ? -29.75 -12.289 -18.625 1 43.28 416 GLY A C 1
ATOM 3199 O O . GLY A 1 416 ? -28.562 -12.266 -18.25 1 43.28 416 GLY A O 1
ATOM 3200 N N . GLN A 1 417 ? -30.391 -13.547 -18.438 1 55.09 417 GLN A N 1
ATOM 3201 C CA . GLN A 1 417 ? -30.344 -14.555 -17.391 1 55.09 417 GLN A CA 1
ATOM 3202 C C . GLN A 1 417 ? -29.062 -15.375 -17.469 1 55.09 417 GLN A C 1
ATOM 3204 O O . GLN A 1 417 ? -29.047 -16.453 -18.062 1 55.09 417 GLN A O 1
ATOM 3209 N N . ALA A 1 418 ? -27.734 -14.703 -17.391 1 72.38 418 ALA A N 1
ATOM 3210 C CA . ALA A 1 418 ? -26.578 -15.594 -17.25 1 72.38 418 ALA A CA 1
ATOM 3211 C C . ALA A 1 418 ? -26.922 -16.797 -16.375 1 72.38 418 ALA A C 1
ATOM 3213 O O . ALA A 1 418 ? -27.594 -16.656 -15.344 1 72.38 418 ALA A O 1
ATOM 3214 N N . ARG A 1 419 ? -26.656 -17.797 -17.016 1 81.06 419 ARG A N 1
ATOM 3215 C CA . ARG A 1 419 ? -26.969 -19.047 -16.344 1 81.06 419 ARG A CA 1
ATOM 3216 C C . ARG A 1 419 ? -26.141 -19.219 -15.07 1 81.06 419 ARG A C 1
ATOM 3218 O O . ARG A 1 419 ? -24.906 -19.078 -15.109 1 81.06 419 ARG A O 1
ATOM 3225 N N . ILE A 1 420 ? -26.797 -19.281 -14.008 1 92.81 420 ILE A N 1
ATOM 3226 C CA . ILE A 1 420 ? -26.188 -19.609 -12.727 1 92.81 420 ILE A CA 1
ATOM 3227 C C . ILE A 1 420 ? -25.828 -21.094 -12.695 1 92.81 420 ILE A C 1
ATOM 3229 O O . ILE A 1 420 ? -26.625 -21.938 -13.094 1 92.81 420 ILE A O 1
ATOM 3233 N N . ILE A 1 421 ? -24.594 -21.312 -12.359 1 95.56 421 ILE A N 1
ATOM 3234 C CA . ILE A 1 421 ? -24.094 -22.688 -12.297 1 95.56 421 ILE A CA 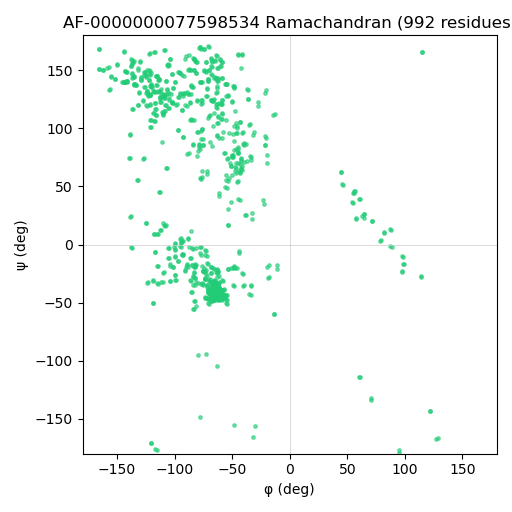1
ATOM 3235 C C . ILE A 1 421 ? -23.906 -23.094 -10.836 1 95.56 421 ILE A C 1
ATOM 3237 O O . ILE A 1 421 ? -23.125 -22.469 -10.109 1 95.56 421 ILE A O 1
ATOM 3241 N N . ARG A 1 422 ? -24.609 -24.125 -10.469 1 95.06 422 ARG A N 1
ATOM 3242 C CA . ARG A 1 422 ? -24.406 -24.672 -9.133 1 95.06 422 ARG A CA 1
ATOM 3243 C C . ARG A 1 422 ? -23.203 -25.625 -9.094 1 95.06 422 ARG A C 1
ATOM 3245 O O . ARG A 1 422 ? -22.797 -26.141 -10.133 1 95.06 422 ARG A O 1
ATOM 3252 N N . ARG A 1 423 ? -22.703 -25.828 -7.938 1 94.5 423 ARG A N 1
ATOM 3253 C CA . ARG A 1 423 ? -21.516 -26.641 -7.746 1 94.5 423 ARG A CA 1
ATOM 3254 C C . ARG A 1 423 ? -21.719 -28.047 -8.312 1 94.5 423 ARG A C 1
ATOM 3256 O O . ARG A 1 423 ? -20.828 -28.609 -8.945 1 94.5 423 ARG A O 1
ATOM 3263 N N . ASP A 1 424 ? -22.891 -28.594 -8.148 1 92.56 424 ASP A N 1
ATOM 3264 C CA . ASP A 1 424 ? -23.188 -29.969 -8.547 1 92.56 424 ASP A CA 1
ATOM 3265 C C . ASP A 1 424 ? -23.391 -30.062 -10.055 1 92.56 424 ASP A C 1
ATOM 3267 O O . ASP A 1 424 ? -23.453 -31.172 -10.602 1 92.56 424 ASP A O 1
ATOM 3271 N N . GLN A 1 425 ? -23.453 -28.953 -10.75 1 93.38 425 GLN A N 1
ATOM 3272 C CA . GLN A 1 425 ? -23.656 -28.938 -12.195 1 93.38 425 GLN A CA 1
ATOM 3273 C C . GLN A 1 425 ? -22.328 -28.875 -12.938 1 93.38 425 GLN A C 1
ATOM 3275 O O . GLN A 1 425 ? -22.297 -28.922 -14.164 1 93.38 425 GLN A O 1
ATOM 3280 N N . LEU A 1 426 ? -21.266 -28.797 -12.258 1 95.38 426 LEU A N 1
ATOM 3281 C CA . LEU A 1 426 ? -19.953 -28.766 -12.898 1 95.38 426 LEU A CA 1
ATOM 3282 C C . LEU A 1 426 ? -19.609 -30.125 -13.5 1 95.38 426 LEU A C 1
ATOM 3284 O O . LEU A 1 426 ? -19.953 -31.156 -12.938 1 95.38 426 LEU A O 1
ATOM 3288 N N . PRO A 1 427 ? -18.969 -30.125 -14.656 1 95.38 427 PRO A N 1
ATOM 3289 C CA . PRO A 1 427 ? -18.656 -31.375 -15.344 1 95.38 427 PRO A CA 1
ATOM 3290 C C . PRO A 1 427 ? -17.453 -32.094 -14.742 1 95.38 427 PRO A C 1
ATOM 3292 O O . PRO A 1 427 ? -16.516 -32.438 -15.453 1 95.38 427 PRO A O 1
ATOM 3295 N N . ILE A 1 428 ? -17.516 -32.406 -13.461 1 95.19 428 ILE A N 1
ATOM 3296 C CA . ILE A 1 428 ? -16.422 -33 -12.703 1 95.19 428 ILE A CA 1
ATOM 3297 C C . ILE A 1 428 ? -16.969 -33.688 -11.469 1 95.19 428 ILE A C 1
ATOM 3299 O O . ILE A 1 428 ? -18.062 -33.344 -10.984 1 95.19 428 ILE A O 1
ATOM 3303 N N . ARG A 1 429 ? -16.25 -34.719 -11.023 1 92.81 429 ARG A N 1
ATOM 3304 C CA . ARG A 1 429 ? -16.594 -35.312 -9.734 1 92.81 429 ARG A CA 1
ATOM 3305 C C . ARG A 1 429 ? -16.109 -34.438 -8.586 1 92.81 429 ARG A C 1
ATOM 3307 O O . ARG A 1 429 ? -14.906 -34.219 -8.422 1 92.81 429 ARG A O 1
ATOM 3314 N N . LEU A 1 430 ? -17.047 -34.062 -7.816 1 92.94 430 LEU A N 1
ATOM 3315 C CA . LEU A 1 430 ? -16.734 -33.094 -6.773 1 92.94 430 LEU A CA 1
ATOM 3316 C C . LEU A 1 430 ? -16.266 -33.781 -5.5 1 92.94 430 LEU A C 1
ATOM 3318 O O . LEU A 1 430 ? -16.641 -34.938 -5.246 1 92.94 430 LEU A O 1
ATOM 3322 N N . ARG A 1 431 ? -15.414 -33.031 -4.789 1 91.94 431 ARG A N 1
ATOM 3323 C CA . ARG A 1 431 ? -15.039 -33.375 -3.426 1 91.94 431 ARG A CA 1
ATOM 3324 C C . ARG A 1 431 ? -15.516 -32.344 -2.432 1 91.94 431 ARG A C 1
ATOM 3326 O O . ARG A 1 431 ? -16.25 -31.406 -2.799 1 91.94 431 ARG A O 1
ATOM 3333 N N . GLU A 1 432 ? -15.156 -32.562 -1.172 1 92.19 432 GLU A N 1
ATOM 3334 C CA . GLU A 1 432 ? -15.539 -31.609 -0.133 1 92.19 432 GLU A CA 1
ATOM 3335 C C . GLU A 1 432 ? -14.914 -30.234 -0.386 1 92.19 432 GLU A C 1
ATOM 3337 O O . GLU A 1 432 ? -13.789 -30.141 -0.869 1 92.19 432 GLU A O 1
ATOM 3342 N N . ASP A 1 433 ? -15.695 -29.266 -0.12 1 93.31 433 ASP A N 1
ATOM 3343 C CA . ASP A 1 433 ? -15.227 -27.891 -0.257 1 93.31 433 ASP A CA 1
ATOM 3344 C C . ASP A 1 433 ? -14.523 -27.422 1.017 1 93.31 433 ASP A C 1
ATOM 3346 O O . ASP A 1 433 ? -15.188 -27.062 1.996 1 93.31 433 ASP A O 1
ATOM 3350 N N . ASP A 1 434 ? -13.273 -27.281 0.978 1 91.75 434 ASP A N 1
ATOM 3351 C CA . ASP A 1 434 ? -12.5 -26.875 2.148 1 91.75 434 ASP A CA 1
ATOM 3352 C C . ASP A 1 434 ? -11.992 -25.438 1.989 1 91.75 434 ASP A C 1
ATOM 3354 O O . ASP A 1 434 ? -11.078 -25.016 2.703 1 91.75 434 ASP A O 1
ATOM 3358 N N . THR A 1 435 ? -12.562 -24.688 1.052 1 95.5 435 THR A N 1
ATOM 3359 C CA . THR A 1 435 ? -12.141 -23.312 0.844 1 95.5 435 THR A CA 1
ATOM 3360 C C . THR A 1 435 ? -12.82 -22.375 1.842 1 95.5 435 THR A C 1
ATOM 3362 O O . THR A 1 435 ? -13.859 -22.719 2.414 1 95.5 435 THR A O 1
ATOM 3365 N N . SER A 1 436 ? -12.242 -21.203 2.09 1 94.62 436 SER A N 1
ATOM 3366 C CA . SER A 1 436 ? -12.68 -20.422 3.242 1 94.62 436 SER A CA 1
ATOM 3367 C C . SER A 1 436 ? -13.336 -19.109 2.811 1 94.62 436 SER A C 1
ATOM 3369 O O . SER A 1 436 ? -14.125 -18.531 3.559 1 94.62 436 SER A O 1
ATOM 3371 N N . MET A 1 437 ? -13.141 -18.609 1.608 1 95.94 437 MET A N 1
ATOM 3372 C CA . MET A 1 437 ? -13.477 -17.219 1.29 1 95.94 437 MET A CA 1
ATOM 3373 C C . MET A 1 437 ? -14.984 -17.047 1.18 1 95.94 437 MET A C 1
ATOM 3375 O O . MET A 1 437 ? -15.539 -16.078 1.726 1 95.94 437 MET A O 1
ATOM 3379 N N . TYR A 1 438 ? -15.711 -17.938 0.496 1 96.06 438 TYR A N 1
ATOM 3380 C CA . TYR A 1 438 ? -17.156 -17.797 0.341 1 96.06 438 TYR A CA 1
ATOM 3381 C C . TYR A 1 438 ? -17.859 -17.859 1.692 1 96.06 438 TYR A C 1
ATOM 3383 O O . TYR A 1 438 ? -18.844 -17.156 1.916 1 96.06 438 TYR A O 1
ATOM 3391 N N . SER A 1 439 ? -17.297 -18.719 2.545 1 93.81 439 SER A N 1
ATOM 3392 C CA . SER A 1 439 ? -17.828 -18.781 3.902 1 93.81 439 SER A CA 1
ATOM 3393 C C . SER A 1 439 ? -17.594 -17.469 4.645 1 93.81 439 SER A C 1
ATOM 3395 O O . SER A 1 439 ? -18.469 -16.984 5.359 1 93.81 439 SER A O 1
ATOM 3397 N N . ARG A 1 440 ? -16.438 -16.922 4.414 1 91.5 440 ARG A N 1
ATOM 3398 C CA . ARG A 1 440 ? -16.094 -15.648 5.043 1 91.5 440 ARG A CA 1
ATOM 3399 C C . ARG A 1 440 ? -17.016 -14.531 4.57 1 91.5 440 ARG A C 1
ATOM 3401 O O . ARG A 1 440 ? -17.391 -13.656 5.352 1 91.5 440 ARG A O 1
ATOM 3408 N N . TRP A 1 441 ? -17.391 -14.578 3.322 1 92.81 441 TRP A N 1
ATOM 3409 C CA . TRP A 1 441 ? -18.266 -13.555 2.754 1 92.81 441 TRP A CA 1
ATOM 3410 C C . TRP A 1 441 ? -19.734 -13.883 3.021 1 92.81 441 TRP A C 1
ATOM 3412 O O . TRP A 1 441 ? -20.625 -13.141 2.602 1 92.81 441 TRP A O 1
ATOM 3422 N N . ARG A 1 442 ? -20.047 -14.984 3.619 1 90 442 ARG A N 1
ATOM 3423 C CA . ARG A 1 442 ? -21.391 -15.445 3.963 1 90 442 ARG A CA 1
ATOM 3424 C C . ARG A 1 442 ? -22.281 -15.508 2.727 1 90 442 ARG A C 1
ATOM 3426 O O . ARG A 1 442 ? -23.391 -14.961 2.723 1 90 442 ARG A O 1
ATOM 3433 N N . THR A 1 443 ? -21.75 -16.062 1.726 1 92.81 443 THR A N 1
ATOM 3434 C CA . THR A 1 443 ? -22.469 -16.234 0.469 1 92.81 443 THR A CA 1
ATOM 3435 C C . THR A 1 443 ? -22.375 -17.688 -0.018 1 92.81 443 THR A C 1
ATOM 3437 O O . THR A 1 443 ? -21.344 -18.344 0.198 1 92.81 443 THR A O 1
ATOM 3440 N N . GLU A 1 444 ? -23.484 -18.141 -0.611 1 93.38 444 GLU A N 1
ATOM 3441 C CA . GLU A 1 444 ? -23.469 -19.469 -1.206 1 93.38 444 GLU A CA 1
ATOM 3442 C C . GLU A 1 444 ? -22.609 -19.5 -2.469 1 93.38 444 GLU A C 1
ATOM 3444 O O . GLU A 1 444 ? -22.656 -18.578 -3.277 1 93.38 444 GLU A O 1
ATOM 3449 N N . LYS A 1 445 ? -21.891 -20.594 -2.604 1 94.69 445 LYS A N 1
ATOM 3450 C CA . LYS A 1 445 ? -21.016 -20.734 -3.76 1 94.69 445 LYS A CA 1
ATOM 3451 C C . LYS A 1 445 ? -21.812 -21.078 -5.016 1 94.69 445 LYS A C 1
ATOM 3453 O O . LYS A 1 445 ? -22.203 -22.234 -5.207 1 94.69 445 LYS A O 1
ATOM 3458 N N . LYS A 1 446 ? -22.078 -20.094 -5.812 1 97.06 446 LYS A N 1
ATOM 3459 C CA . LYS A 1 446 ? -22.656 -20.219 -7.145 1 97.06 446 LYS A CA 1
ATOM 3460 C C . LYS A 1 446 ? -21.797 -19.531 -8.195 1 97.06 446 LYS A C 1
ATOM 3462 O O . LYS A 1 446 ? -21.172 -18.5 -7.914 1 97.06 446 LYS A O 1
ATOM 3467 N N . PHE A 1 447 ? -21.812 -20.109 -9.375 1 97.62 447 PHE A N 1
ATOM 3468 C CA . PHE A 1 447 ? -20.859 -19.641 -10.383 1 97.62 447 PHE A CA 1
ATOM 3469 C C . PHE A 1 447 ? -21.594 -19.062 -11.586 1 97.62 447 PHE A C 1
ATOM 3471 O O . PHE A 1 447 ? -22.812 -19.203 -11.703 1 97.62 447 PHE A O 1
ATOM 3478 N N . ILE A 1 448 ? -20.859 -18.359 -12.414 1 95.75 448 ILE A N 1
ATOM 3479 C CA . ILE A 1 448 ? -21.391 -17.75 -13.625 1 95.75 448 ILE A CA 1
ATOM 3480 C C . ILE A 1 448 ? -20.359 -17.828 -14.742 1 95.75 448 ILE A C 1
ATOM 3482 O O . ILE A 1 448 ? -19.156 -17.922 -14.484 1 95.75 448 ILE A O 1
ATOM 3486 N N . ALA A 1 449 ? -20.812 -17.922 -15.977 1 93.75 449 ALA A N 1
ATOM 3487 C CA . ALA A 1 449 ? -19.938 -17.953 -17.141 1 93.75 449 ALA A CA 1
ATOM 3488 C C . ALA A 1 449 ? -20.25 -16.797 -18.094 1 93.75 449 ALA A C 1
ATOM 3490 O O . ALA A 1 449 ? -21.203 -16.875 -18.891 1 93.75 449 ALA A O 1
ATOM 3491 N N . VAL A 1 450 ? -19.406 -15.734 -18.031 1 90.88 450 VAL A N 1
ATOM 3492 C CA . VAL A 1 450 ? -19.719 -14.562 -18.844 1 90.88 450 VAL A CA 1
ATOM 3493 C C . VAL A 1 450 ? -18.438 -14.031 -19.5 1 90.88 450 VAL A C 1
ATOM 3495 O O . VAL A 1 450 ? -18.484 -13.102 -20.297 1 90.88 450 VAL A O 1
ATOM 3498 N N . ASP A 1 451 ? -17.328 -14.648 -19.188 1 91.75 451 ASP A N 1
ATOM 3499 C CA . ASP A 1 451 ? -16.047 -14.094 -19.609 1 91.75 451 ASP A CA 1
ATOM 3500 C C . ASP A 1 451 ? -15.492 -14.844 -20.828 1 91.75 451 ASP A C 1
ATOM 3502 O O . ASP A 1 451 ? -15.617 -16.062 -20.922 1 91.75 451 ASP A O 1
ATOM 3506 N N . ASP A 1 452 ? -14.797 -14.109 -21.672 1 89.56 452 ASP A N 1
ATOM 3507 C CA . ASP A 1 452 ? -14.125 -14.719 -22.812 1 89.56 452 ASP A CA 1
ATOM 3508 C C . ASP A 1 452 ? -12.758 -15.273 -22.422 1 89.56 452 ASP A C 1
ATOM 3510 O O . ASP A 1 452 ? -12.219 -16.141 -23.109 1 89.56 452 ASP A O 1
ATOM 3514 N N . ASN A 1 453 ? -12.219 -14.68 -21.438 1 93.44 453 ASN A N 1
ATOM 3515 C CA . ASN A 1 453 ? -10.938 -15.102 -20.891 1 93.44 453 ASN A CA 1
ATOM 3516 C C . ASN A 1 453 ? -11.117 -16.125 -19.781 1 93.44 453 ASN A C 1
ATOM 3518 O O . ASN A 1 453 ? -11.742 -15.844 -18.75 1 93.44 453 ASN A O 1
ATOM 3522 N N . ALA A 1 454 ? -10.531 -17.297 -20 1 97.19 454 ALA A N 1
ATOM 3523 C CA . ALA A 1 454 ? -10.742 -18.406 -19.062 1 97.19 454 ALA A CA 1
ATOM 3524 C C . ALA A 1 454 ? -10.188 -18.062 -17.688 1 97.19 454 ALA A C 1
ATOM 3526 O O . ALA A 1 454 ? -10.742 -18.469 -16.672 1 97.19 454 ALA A O 1
ATOM 3527 N N . ALA A 1 455 ? -9.008 -17.391 -17.641 1 98.25 455 ALA A N 1
ATOM 3528 C CA . ALA A 1 455 ? -8.438 -16.984 -16.359 1 98.25 455 ALA A CA 1
ATOM 3529 C C . ALA A 1 455 ? -9.336 -15.969 -15.664 1 98.25 455 ALA A C 1
ATOM 3531 O O . ALA A 1 455 ? -9.523 -16.047 -14.445 1 98.25 455 ALA A O 1
ATOM 3532 N N . THR A 1 456 ? -9.883 -15.039 -16.438 1 96.62 456 THR A N 1
ATOM 3533 C CA . THR A 1 456 ? -10.836 -14.078 -15.898 1 96.62 456 THR A CA 1
ATOM 3534 C C . THR A 1 456 ? -12.086 -14.781 -15.375 1 96.62 456 THR A C 1
ATOM 3536 O O . THR A 1 456 ? -12.617 -14.406 -14.328 1 96.62 456 THR A O 1
ATOM 3539 N N . HIS A 1 457 ? -12.5 -15.758 -16.125 1 97.06 457 HIS A N 1
ATOM 3540 C CA . HIS A 1 457 ? -13.625 -16.594 -15.719 1 97.06 457 HIS A CA 1
ATOM 3541 C C . HIS A 1 457 ? -13.375 -17.219 -14.352 1 97.06 457 HIS A C 1
ATOM 3543 O O . HIS A 1 457 ? -14.258 -17.188 -13.484 1 97.06 457 HIS A O 1
ATOM 3549 N N . LEU A 1 458 ? -12.227 -17.719 -14.125 1 98.69 458 LEU A N 1
ATOM 3550 C CA . LEU A 1 458 ? -11.875 -18.312 -12.844 1 98.69 458 LEU A CA 1
ATOM 3551 C C . LEU A 1 458 ? -11.797 -17.266 -11.742 1 98.69 458 LEU A C 1
ATOM 3553 O O . LEU A 1 458 ? -12.328 -17.453 -10.648 1 98.69 458 LEU A O 1
ATOM 3557 N N . ALA A 1 459 ? -11.172 -16.125 -12.016 1 98.38 459 ALA A N 1
ATOM 3558 C CA . ALA A 1 459 ? -11.023 -15.07 -11.031 1 98.38 459 ALA A CA 1
ATOM 3559 C C . ALA A 1 459 ? -12.375 -14.523 -10.594 1 98.38 459 ALA A C 1
ATOM 3561 O O . ALA A 1 459 ? -12.617 -14.312 -9.398 1 98.38 459 ALA A O 1
ATOM 3562 N N . ARG A 1 460 ? -13.227 -14.273 -11.602 1 97.56 460 ARG A N 1
ATOM 3563 C CA . ARG A 1 460 ? -14.562 -13.773 -11.289 1 97.56 460 ARG A CA 1
ATOM 3564 C C . ARG A 1 460 ? -15.289 -14.727 -10.344 1 97.56 460 ARG A C 1
ATOM 3566 O O . ARG A 1 460 ? -15.898 -14.289 -9.367 1 97.56 460 ARG A O 1
ATOM 3573 N N . ASN A 1 461 ? -15.219 -15.992 -10.625 1 98.44 461 ASN A N 1
ATOM 3574 C CA . ASN A 1 461 ? -15.938 -16.969 -9.82 1 98.44 461 ASN A CA 1
ATOM 3575 C C . ASN A 1 461 ? -15.258 -17.203 -8.477 1 98.44 461 ASN A C 1
ATOM 3577 O O . ASN A 1 461 ? -15.891 -17.656 -7.523 1 98.44 461 ASN A O 1
ATOM 3581 N N . ALA A 1 462 ? -14 -16.922 -8.414 1 98.62 462 ALA A N 1
ATOM 3582 C CA . ALA A 1 462 ? -13.312 -16.938 -7.129 1 98.62 462 ALA A CA 1
ATOM 3583 C C . ALA A 1 462 ? -13.703 -15.742 -6.27 1 98.62 462 ALA A C 1
ATOM 3585 O O . ALA A 1 462 ? -13.531 -15.758 -5.051 1 98.62 462 ALA A O 1
ATOM 3586 N N . LEU A 1 463 ? -14.188 -14.711 -6.918 1 97.5 463 LEU A N 1
ATOM 3587 C CA . LEU A 1 463 ? -14.5 -13.469 -6.219 1 97.5 463 LEU A CA 1
ATOM 3588 C C . LEU A 1 463 ? -16 -13.211 -6.227 1 97.5 463 LEU A C 1
ATOM 3590 O O . LEU A 1 463 ? -16.453 -12.117 -6.574 1 97.5 463 LEU A O 1
ATOM 3594 N N . GLY A 1 464 ? -16.766 -14.219 -5.941 1 96.19 464 GLY A N 1
ATOM 3595 C CA . GLY A 1 464 ? -18.188 -14.031 -5.711 1 96.19 464 GLY A CA 1
ATOM 3596 C C . GLY A 1 464 ? -19.062 -14.703 -6.766 1 96.19 464 GLY A C 1
ATOM 3597 O O . GLY A 1 464 ? -20.234 -14.984 -6.52 1 96.19 464 GLY A O 1
ATOM 3598 N N . GLY A 1 465 ? -18.562 -14.859 -8.008 1 96.31 465 GLY A N 1
ATOM 3599 C CA . GLY A 1 465 ? -19.25 -15.617 -9.055 1 96.31 465 GLY A CA 1
ATOM 3600 C C . GLY A 1 465 ? -20.594 -15.047 -9.414 1 96.31 465 GLY A C 1
ATOM 3601 O O . GLY A 1 465 ? -20.703 -13.883 -9.805 1 96.31 465 GLY A O 1
ATOM 3602 N N . ALA A 1 466 ? -21.672 -15.812 -9.117 1 95.88 466 ALA A N 1
ATOM 3603 C CA . ALA A 1 466 ? -23.016 -15.438 -9.508 1 95.88 466 ALA A CA 1
ATOM 3604 C C . ALA A 1 466 ? -23.562 -14.32 -8.617 1 95.88 466 ALA A C 1
ATOM 3606 O O . ALA A 1 466 ? -24.531 -13.648 -8.969 1 95.88 466 ALA A O 1
ATOM 3607 N N . ASP A 1 467 ? -23 -14.211 -7.441 1 94.56 467 ASP A N 1
ATOM 3608 C CA . ASP A 1 467 ? -23.344 -13.078 -6.598 1 94.56 467 ASP A CA 1
ATOM 3609 C C . ASP A 1 467 ? -22.672 -11.797 -7.098 1 94.56 467 ASP A C 1
ATOM 3611 O O . ASP A 1 467 ? -21.656 -11.367 -6.547 1 94.56 467 ASP A O 1
ATOM 3615 N N . ARG A 1 468 ? -23.344 -11.195 -8.008 1 92.56 468 ARG A N 1
ATOM 3616 C CA . ARG A 1 468 ? -22.766 -10.062 -8.719 1 92.56 468 ARG A CA 1
ATOM 3617 C C . ARG A 1 468 ? -22.562 -8.867 -7.785 1 92.56 468 ARG A C 1
ATOM 3619 O O . ARG A 1 468 ? -21.609 -8.102 -7.945 1 92.56 468 ARG A O 1
ATOM 3626 N N . ASP A 1 469 ? -23.422 -8.703 -6.852 1 92.62 469 ASP A N 1
ATOM 3627 C CA . ASP A 1 469 ? -23.281 -7.629 -5.875 1 92.62 469 ASP A CA 1
ATOM 3628 C C . ASP A 1 469 ? -22 -7.805 -5.055 1 92.62 469 ASP A C 1
ATOM 3630 O O . ASP A 1 469 ? -21.266 -6.84 -4.824 1 92.62 469 ASP A O 1
ATOM 3634 N N . LEU A 1 470 ? -21.766 -9.031 -4.68 1 93.69 470 LEU A N 1
ATOM 3635 C CA . LEU A 1 470 ? -20.547 -9.32 -3.932 1 93.69 470 LEU A CA 1
ATOM 3636 C C . LEU A 1 470 ? -19.312 -9.086 -4.793 1 93.69 470 LEU A C 1
ATOM 3638 O O . LEU A 1 470 ? -18.344 -8.477 -4.34 1 93.69 470 LEU A O 1
ATOM 3642 N N . THR A 1 471 ? -19.359 -9.562 -5.992 1 95.25 471 THR A N 1
ATOM 3643 C CA . THR A 1 471 ? -18.234 -9.391 -6.898 1 95.25 471 THR A CA 1
ATOM 3644 C C . THR A 1 471 ? -17.922 -7.914 -7.105 1 95.25 471 THR A C 1
ATOM 3646 O O . THR A 1 471 ? -16.766 -7.508 -7.059 1 95.25 471 THR A O 1
ATOM 3649 N N . ASP A 1 472 ? -18.953 -7.16 -7.27 1 92.62 472 ASP A N 1
ATOM 3650 C CA . ASP A 1 472 ? -18.781 -5.719 -7.438 1 92.62 472 ASP A CA 1
ATOM 3651 C C . ASP A 1 472 ? -18.188 -5.086 -6.18 1 92.62 472 ASP A C 1
ATOM 3653 O O . ASP A 1 472 ? -17.312 -4.227 -6.27 1 92.62 472 ASP A O 1
ATOM 3657 N N . ALA A 1 473 ? -18.656 -5.496 -5.09 1 91.81 473 ALA A N 1
ATOM 3658 C CA . ALA A 1 473 ? -18.156 -4.961 -3.822 1 91.81 473 ALA A CA 1
ATOM 3659 C C . ALA A 1 473 ? -16.672 -5.27 -3.633 1 91.81 473 ALA A C 1
ATOM 3661 O O . ALA A 1 473 ? -15.891 -4.387 -3.297 1 91.81 473 ALA A O 1
ATOM 3662 N N . LEU A 1 474 ? -16.328 -6.5 -3.902 1 94 474 LEU A N 1
ATOM 3663 C CA . LEU A 1 474 ? -14.961 -6.957 -3.686 1 94 474 LEU A CA 1
ATOM 3664 C C . LEU A 1 474 ? -13.992 -6.242 -4.625 1 94 474 LEU A C 1
ATOM 3666 O O . LEU A 1 474 ? -12.844 -5.988 -4.262 1 94 474 LEU A O 1
ATOM 3670 N N . LEU A 1 475 ? -14.484 -5.898 -5.762 1 92.56 475 LEU A N 1
ATOM 3671 C CA . LEU A 1 475 ? -13.578 -5.355 -6.77 1 92.56 475 LEU A CA 1
ATOM 3672 C C . LEU A 1 475 ? -13.656 -3.832 -6.812 1 92.56 475 LEU A C 1
ATOM 3674 O O . LEU A 1 475 ? -12.852 -3.182 -7.477 1 92.56 475 LEU A O 1
ATOM 3678 N N . SER A 1 476 ? -14.539 -3.256 -6.051 1 83.94 476 SER A N 1
ATOM 3679 C CA . SER A 1 476 ? -14.68 -1.804 -6.027 1 83.94 476 SER A CA 1
ATOM 3680 C C . SER A 1 476 ? -13.914 -1.192 -4.859 1 83.94 476 SER A C 1
ATOM 3682 O O . SER A 1 476 ? -13.68 0.017 -4.832 1 83.94 476 SER A O 1
ATOM 3684 N N . VAL A 1 477 ? -13.531 -2.01 -3.971 1 83.12 477 VAL A N 1
ATOM 3685 C CA . VAL A 1 477 ? -12.875 -1.524 -2.76 1 83.12 477 VAL A CA 1
ATOM 3686 C C . VAL A 1 477 ? -11.422 -1.182 -3.061 1 83.12 477 VAL A C 1
ATOM 3688 O O . VAL A 1 477 ? -10.75 -1.9 -3.805 1 83.12 477 VAL A O 1
ATOM 3691 N N . PHE A 1 478 ? -11.016 -0.04 -2.426 1 78.06 478 PHE A N 1
ATOM 3692 C CA . PHE A 1 478 ? -9.648 0.438 -2.619 1 78.06 478 PHE A CA 1
ATOM 3693 C C . PHE A 1 478 ? -8.742 -0.057 -1.501 1 78.06 478 PHE A C 1
ATOM 3695 O O . PHE A 1 478 ? -9.188 -0.274 -0.375 1 78.06 478 PHE A O 1
ATOM 3702 N N . PRO A 1 479 ? -7.484 -0.271 -1.932 1 80.56 479 PRO A N 1
ATOM 3703 C CA . PRO A 1 479 ? -6.527 -0.524 -0.852 1 80.56 479 PRO A CA 1
ATOM 3704 C C . PRO A 1 479 ? -6.445 0.63 0.145 1 80.56 479 PRO A C 1
ATOM 3706 O O . PRO A 1 479 ? -6.617 1.791 -0.234 1 80.56 479 PRO A O 1
ATOM 3709 N N . PRO A 1 480 ? -6.273 0.283 1.4 1 80.75 480 PRO A N 1
ATOM 3710 C CA . PRO A 1 480 ? -5.879 -0.999 1.989 1 80.75 480 PRO A CA 1
ATOM 3711 C C . PRO A 1 480 ? -7.074 -1.869 2.365 1 80.75 480 PRO A C 1
ATOM 3713 O O . PRO A 1 480 ? -6.902 -3.021 2.77 1 80.75 480 PRO A O 1
ATOM 3716 N N . PHE A 1 481 ? -8.211 -1.42 2.076 1 85.12 481 PHE A N 1
ATOM 3717 C CA . PHE A 1 481 ? -9.398 -2.148 2.5 1 85.12 481 PHE A CA 1
ATOM 3718 C C . PHE A 1 481 ? -9.594 -3.404 1.656 1 85.12 481 PHE A C 1
ATOM 3720 O O . PHE A 1 481 ? -10.094 -4.418 2.146 1 85.12 481 PHE A O 1
ATOM 3727 N N . ALA A 1 482 ? -9.148 -3.309 0.497 1 89.06 482 ALA A N 1
ATOM 3728 C CA . ALA A 1 482 ? -9.297 -4.445 -0.411 1 89.06 482 ALA A CA 1
ATOM 3729 C C . ALA A 1 482 ? -8.594 -5.684 0.141 1 89.06 482 ALA A C 1
ATOM 3731 O O . ALA A 1 482 ? -9.141 -6.789 0.081 1 89.06 482 ALA A O 1
ATOM 3732 N N . ALA A 1 483 ? -7.453 -5.445 0.715 1 89.38 483 ALA A N 1
ATOM 3733 C CA . ALA A 1 483 ? -6.641 -6.555 1.201 1 89.38 483 ALA A CA 1
ATOM 3734 C C . ALA A 1 483 ? -7.305 -7.246 2.389 1 89.38 483 ALA A C 1
ATOM 3736 O O . ALA A 1 483 ? -7.031 -8.414 2.67 1 89.38 483 ALA A O 1
ATOM 3737 N N . ARG A 1 484 ? -8.164 -6.59 2.977 1 8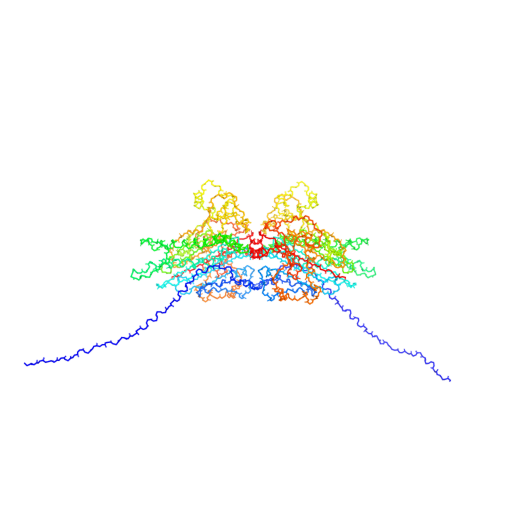7.25 484 ARG A N 1
ATOM 3738 C CA . ARG A 1 484 ? -8.875 -7.172 4.113 1 87.25 484 ARG A CA 1
ATOM 3739 C C . ARG A 1 484 ? -10.039 -8.039 3.643 1 87.25 484 ARG A C 1
ATOM 3741 O O . ARG A 1 484 ? -10.453 -8.961 4.344 1 87.25 484 ARG A O 1
ATOM 3748 N N . LEU A 1 485 ? -10.516 -7.746 2.475 1 90.56 485 LEU A N 1
ATOM 3749 C CA . LEU A 1 485 ? -11.75 -8.383 2.025 1 90.56 485 LEU A CA 1
ATOM 3750 C C . LEU A 1 485 ? -11.453 -9.555 1.102 1 90.56 485 LEU A C 1
ATOM 3752 O O . LEU A 1 485 ? -12.25 -10.492 1.003 1 90.56 485 LEU A O 1
ATOM 3756 N N . ARG A 1 486 ? -10.406 -9.391 0.45 1 94.25 486 ARG A N 1
ATOM 3757 C CA . ARG A 1 486 ? -10.125 -10.406 -0.564 1 94.25 486 ARG A CA 1
ATOM 3758 C C . ARG A 1 486 ? -8.625 -10.578 -0.761 1 94.25 486 ARG A C 1
ATOM 3760 O O . ARG A 1 486 ? -7.844 -9.656 -0.52 1 94.25 486 ARG A O 1
ATOM 3767 N N . PRO A 1 487 ? -8.266 -11.719 -1.209 1 94.38 487 PRO A N 1
ATOM 3768 C CA . PRO A 1 487 ? -6.871 -11.906 -1.609 1 94.38 487 PRO A CA 1
ATOM 3769 C C . PRO A 1 487 ? -6.598 -11.414 -3.031 1 94.38 487 PRO A C 1
ATOM 3771 O O . PRO A 1 487 ? -7.535 -11.148 -3.787 1 94.38 487 PRO A O 1
ATOM 3774 N N . ASP A 1 488 ? -5.301 -11.156 -3.336 1 95.31 488 ASP A N 1
ATOM 3775 C CA . ASP A 1 488 ? -4.949 -10.992 -4.742 1 95.31 488 ASP A CA 1
ATOM 3776 C C . ASP A 1 488 ? -5.031 -12.32 -5.488 1 95.31 488 ASP A C 1
ATOM 3778 O O . ASP A 1 488 ? -4.867 -13.391 -4.891 1 95.31 488 ASP A O 1
ATOM 3782 N N . ILE A 1 489 ? -5.34 -12.266 -6.738 1 97.81 489 ILE A N 1
ATOM 3783 C CA . ILE A 1 489 ? -5.496 -13.477 -7.531 1 97.81 489 ILE A CA 1
ATOM 3784 C C . ILE A 1 489 ? -4.711 -13.352 -8.836 1 97.81 489 ILE A C 1
ATOM 3786 O O . ILE A 1 489 ? -4.941 -12.422 -9.617 1 97.81 489 ILE A O 1
ATOM 3790 N N . SER A 1 490 ? -3.793 -14.219 -9.031 1 97.94 490 SER A N 1
ATOM 3791 C CA . SER A 1 490 ? -3.078 -14.383 -10.289 1 97.94 490 SER A CA 1
ATOM 3792 C C . SER A 1 490 ? -3.242 -15.797 -10.844 1 97.94 490 SER A C 1
ATOM 3794 O O . SER A 1 490 ? -3.07 -16.781 -10.117 1 97.94 490 SER A O 1
ATOM 3796 N N . THR A 1 491 ? -3.637 -15.828 -12.117 1 98.5 491 THR A N 1
ATOM 3797 C CA . THR A 1 491 ? -3.932 -17.125 -12.711 1 98.5 491 THR A CA 1
ATOM 3798 C C . THR A 1 491 ? -3.537 -17.156 -14.18 1 98.5 491 THR A C 1
ATOM 3800 O O . THR A 1 491 ? -3.707 -16.156 -14.891 1 98.5 491 THR A O 1
ATOM 3803 N N . ILE A 1 492 ? -2.973 -18.266 -14.625 1 98.62 492 ILE A N 1
ATOM 3804 C CA . ILE A 1 492 ? -2.732 -18.562 -16.031 1 98.62 492 ILE A CA 1
ATOM 3805 C C . ILE A 1 492 ? -3.422 -19.875 -16.406 1 98.62 492 ILE A C 1
ATOM 3807 O O . ILE A 1 492 ? -3.291 -20.875 -15.703 1 98.62 492 ILE A O 1
ATOM 3811 N N . VAL A 1 493 ? -4.176 -19.844 -17.453 1 98.75 493 VAL A N 1
ATOM 3812 C CA . VAL A 1 493 ? -4.742 -21.062 -18.031 1 98.75 493 VAL A CA 1
ATOM 3813 C C . VAL A 1 493 ? -4.117 -21.344 -19.391 1 98.75 493 VAL A C 1
ATOM 3815 O O . VAL A 1 493 ? -4.168 -20.484 -20.297 1 98.75 493 VAL A O 1
ATOM 3818 N N . VAL A 1 494 ? -3.547 -22.469 -19.516 1 98.25 494 VAL A N 1
ATOM 3819 C CA . VAL A 1 494 ? -2.895 -22.859 -20.75 1 98.25 494 VAL A CA 1
ATOM 3820 C C . VAL A 1 494 ? -3.66 -24.016 -21.391 1 98.25 494 VAL A C 1
ATOM 3822 O O . VAL A 1 494 ? -3.908 -25.047 -20.75 1 98.25 494 VAL A O 1
ATOM 3825 N N . PHE A 1 495 ? -4.035 -23.875 -22.656 1 97.62 495 PHE A N 1
ATOM 3826 C CA . PHE A 1 495 ? -4.707 -24.938 -23.406 1 97.62 495 PHE A CA 1
ATOM 3827 C C . PHE A 1 495 ? -3.754 -25.594 -24.391 1 97.62 495 PHE A C 1
ATOM 3829 O O . PHE A 1 495 ? -3.158 -24.906 -25.234 1 97.62 495 PHE A O 1
ATOM 3836 N N . PHE A 1 496 ? -3.646 -26.875 -24.312 1 97.12 496 PHE A N 1
ATOM 3837 C CA . PHE A 1 496 ? -2.732 -27.594 -25.188 1 97.12 496 PHE A CA 1
ATOM 3838 C C . PHE A 1 496 ? -3.449 -28.078 -26.438 1 97.12 496 PHE A C 1
ATOM 3840 O O . PHE A 1 496 ? -4.633 -28.438 -26.391 1 97.12 496 PHE A O 1
ATOM 3847 N N . LYS A 1 497 ? -2.725 -28.078 -27.531 1 91.31 497 LYS A N 1
ATOM 3848 C CA . LYS A 1 497 ? -3.285 -28.469 -28.828 1 91.31 497 LYS A CA 1
ATOM 3849 C C . LYS A 1 497 ? -3.639 -29.953 -28.859 1 91.31 497 LYS A C 1
ATOM 3851 O O . LYS A 1 497 ? -3.064 -30.75 -28.109 1 91.31 497 LYS A O 1
ATOM 3856 N N . ASP A 1 498 ? -4.566 -30.297 -29.781 1 78.06 498 ASP A N 1
ATOM 3857 C CA . ASP A 1 498 ? -5.004 -31.672 -30.031 1 78.06 498 ASP A CA 1
ATOM 3858 C C . ASP A 1 498 ? -3.939 -32.469 -30.797 1 78.06 498 ASP A C 1
ATOM 3860 O O . ASP A 1 498 ? -3.195 -31.891 -31.594 1 78.06 498 ASP A O 1
ATOM 3864 N N . MET B 1 1 ? -59.438 98.562 -5.91 1 15.3 1 MET B N 1
ATOM 3865 C CA . MET B 1 1 ? -59.125 98.125 -7.266 1 15.3 1 MET B CA 1
ATOM 3866 C C . MET B 1 1 ? -58.062 97 -7.25 1 15.3 1 MET B C 1
ATOM 3868 O O . MET B 1 1 ? -58.219 96.062 -7.98 1 15.3 1 MET B O 1
ATOM 3872 N N . LEU B 1 2 ? -56.75 97.188 -6.957 1 17.33 2 LEU B N 1
ATOM 3873 C CA . LEU B 1 2 ? -55.688 96.75 -7.859 1 17.33 2 LEU B CA 1
ATOM 3874 C C . LEU B 1 2 ? -55.438 95.25 -7.684 1 17.33 2 LEU B C 1
ATOM 3876 O O . LEU B 1 2 ? -54.906 94.812 -6.652 1 17.33 2 LEU B O 1
ATOM 3880 N N . SER B 1 3 ? -56.156 94.25 -8.125 1 15.83 3 SER B N 1
ATOM 3881 C CA . SER B 1 3 ? -56.688 92.875 -7.82 1 15.83 3 SER B CA 1
ATOM 3882 C C . SER B 1 3 ? -55.656 91.812 -8.047 1 15.83 3 SER B C 1
ATOM 3884 O O . SER B 1 3 ? -55.375 91 -7.145 1 15.83 3 SER B O 1
ATOM 3886 N N . ARG B 1 4 ? -55.688 91.188 -9.266 1 17.36 4 ARG B N 1
ATOM 3887 C CA . ARG B 1 4 ? -56.156 89.812 -9.602 1 17.36 4 ARG B CA 1
ATOM 3888 C C . ARG B 1 4 ? -54.969 88.875 -9.758 1 17.36 4 ARG B C 1
ATOM 3890 O O . ARG B 1 4 ? -55.125 87.75 -10.258 1 17.36 4 ARG B O 1
ATOM 3897 N N . LEU B 1 5 ? -53.625 89.25 -9.656 1 17.91 5 LEU B N 1
ATOM 3898 C CA . LEU B 1 5 ? -52.562 88.938 -10.586 1 17.91 5 LEU B CA 1
ATOM 3899 C C . LEU B 1 5 ? -52.062 87.5 -10.352 1 17.91 5 LEU B C 1
ATOM 3901 O O . LEU B 1 5 ? -51.438 87.188 -9.328 1 17.91 5 LEU B O 1
ATOM 3905 N N . LEU B 1 6 ? -52.75 86.375 -10.859 1 18.17 6 LEU B N 1
ATOM 3906 C CA . LEU B 1 6 ? -53.031 84.938 -10.477 1 18.17 6 LEU B CA 1
ATOM 3907 C C . LEU B 1 6 ? -51.844 84.062 -10.844 1 18.17 6 LEU B C 1
ATOM 3909 O O . LEU B 1 6 ? -51.875 82.875 -10.555 1 18.17 6 LEU B O 1
ATOM 3913 N N . GLY B 1 7 ? -50.719 84.5 -11.477 1 18.61 7 GLY B N 1
ATOM 3914 C CA . GLY B 1 7 ? -50.188 83.688 -12.547 1 18.61 7 GLY B CA 1
ATOM 3915 C C . GLY B 1 7 ? -49.562 82.375 -12.047 1 18.61 7 GLY B C 1
ATOM 3916 O O . GLY B 1 7 ? -48.781 82.375 -11.078 1 18.61 7 GLY B O 1
ATOM 3917 N N . PRO B 1 8 ? -50.156 81.125 -12.266 1 19.39 8 PRO B N 1
ATOM 3918 C CA . PRO B 1 8 ? -50.094 79.75 -11.695 1 19.39 8 PRO B CA 1
ATOM 3919 C C . PRO B 1 8 ? -48.75 79.062 -11.898 1 19.39 8 PRO B C 1
ATOM 3921 O O . PRO B 1 8 ? -48.062 79.375 -12.883 1 19.39 8 PRO B O 1
ATOM 3924 N N . ALA B 1 9 ? -48 78.812 -10.836 1 19.08 9 ALA B N 1
ATOM 3925 C CA . ALA B 1 9 ? -46.75 78.188 -10.336 1 19.08 9 ALA B CA 1
ATOM 3926 C C . ALA B 1 9 ? -46.594 76.75 -10.867 1 19.08 9 ALA B C 1
ATOM 3928 O O . ALA B 1 9 ? -47.344 75.875 -10.5 1 19.08 9 ALA B O 1
ATOM 3929 N N . THR B 1 10 ? -46.188 76.562 -12.172 1 17.05 10 THR B N 1
ATOM 3930 C CA . THR B 1 10 ? -45.938 75.5 -13.148 1 17.05 10 THR B CA 1
ATOM 3931 C C . THR B 1 10 ? -45.094 74.375 -12.547 1 17.05 10 THR B C 1
ATOM 3933 O O . THR B 1 10 ? -44.031 74.625 -11.992 1 17.05 10 THR B O 1
ATOM 3936 N N . ALA B 1 11 ? -45.656 73.062 -12.391 1 17.33 11 ALA B N 1
ATOM 3937 C CA . ALA B 1 11 ? -45.625 71.812 -11.633 1 17.33 11 ALA B CA 1
ATOM 3938 C C . ALA B 1 11 ? -44.281 71.125 -11.797 1 17.33 11 ALA B C 1
ATOM 3940 O O . ALA B 1 11 ? -43.625 70.75 -10.805 1 17.33 11 ALA B O 1
ATOM 3941 N N . ARG B 1 12 ? -44.125 69.938 -12.68 1 17.75 12 ARG B N 1
ATOM 3942 C CA . ARG B 1 12 ? -43.969 68.5 -12.492 1 17.75 12 ARG B CA 1
ATOM 3943 C C . ARG B 1 12 ? -42.562 68.062 -12.898 1 17.75 12 ARG B C 1
ATOM 3945 O O . ARG B 1 12 ? -42.188 68.188 -14.062 1 17.75 12 ARG B O 1
ATOM 3952 N N . ARG B 1 13 ? -41.562 68.062 -12.109 1 17.56 13 ARG B N 1
ATOM 3953 C CA . ARG B 1 13 ? -40.156 67.75 -12.141 1 17.56 13 ARG B CA 1
ATOM 3954 C C . ARG B 1 13 ? -39.969 66.312 -12.648 1 17.56 13 ARG B C 1
ATOM 3956 O O . ARG B 1 13 ? -40.75 65.438 -12.312 1 17.56 13 ARG B O 1
ATOM 3963 N N . ASN B 1 14 ? -39.125 66 -13.688 1 16.59 14 ASN B N 1
ATOM 3964 C CA . ASN B 1 14 ? -38.594 65 -14.609 1 16.59 14 ASN B CA 1
ATOM 3965 C C . ASN B 1 14 ? -37.938 63.812 -13.859 1 16.59 14 ASN B C 1
ATOM 3967 O O . ASN B 1 14 ? -37 64 -13.07 1 16.59 14 ASN B O 1
ATOM 3971 N N . ALA B 1 15 ? -38.625 62.562 -13.586 1 18.03 15 ALA B N 1
ATOM 3972 C CA . ALA B 1 15 ? -38.469 61.25 -12.984 1 18.03 15 ALA B CA 1
ATOM 3973 C C . ALA B 1 15 ? -37.281 60.5 -13.555 1 18.03 15 ALA B C 1
ATOM 3975 O O . ALA B 1 15 ? -37.344 59.938 -14.641 1 18.03 15 ALA B O 1
ATOM 3976 N N . ARG B 1 16 ? -36.062 61 -13.703 1 17.5 16 ARG B N 1
ATOM 3977 C CA . ARG B 1 16 ? -34.875 60.344 -14.25 1 17.5 16 ARG B CA 1
ATOM 3978 C C . ARG B 1 16 ? -34.656 58.969 -13.594 1 17.5 16 ARG B C 1
ATOM 3980 O O . ARG B 1 16 ? -34.531 58.875 -12.375 1 17.5 16 ARG B O 1
ATOM 3987 N N . GLN B 1 17 ? -35.125 57.812 -14.188 1 18.45 17 GLN B N 1
ATOM 3988 C CA . GLN B 1 17 ? -35.219 56.375 -13.969 1 18.45 17 GLN B CA 1
ATOM 3989 C C . GLN B 1 17 ? -33.844 55.75 -13.711 1 18.45 17 GLN B C 1
ATOM 3991 O O . GLN B 1 17 ? -33.031 55.656 -14.633 1 18.45 17 GLN B O 1
ATOM 3996 N N . LEU B 1 18 ? -33 56.156 -12.742 1 18.5 18 LEU B N 1
ATOM 3997 C CA . LEU B 1 18 ? -31.719 55.562 -12.406 1 18.5 18 LEU B CA 1
ATOM 3998 C C . LEU B 1 18 ? -31.828 54.062 -12.266 1 18.5 18 LEU B C 1
ATOM 4000 O O . LEU B 1 18 ? -32.531 53.562 -11.391 1 18.5 18 LEU B O 1
ATOM 4004 N N . GLY B 1 19 ? -31.812 53.219 -13.352 1 19.22 19 GLY B N 1
ATOM 4005 C CA . GLY B 1 19 ? -31.828 51.781 -13.539 1 19.22 19 GLY B CA 1
ATOM 4006 C C . GLY B 1 19 ? -30.797 51.062 -12.68 1 19.22 19 GLY B C 1
ATOM 4007 O O . GLY B 1 19 ? -29.594 51.281 -12.828 1 19.22 19 GLY B O 1
ATOM 4008 N N . SER B 1 20 ? -30.984 50.875 -11.32 1 19.45 20 SER B N 1
ATOM 4009 C CA . SER B 1 20 ? -30.172 50.188 -10.32 1 19.45 20 SER B CA 1
ATOM 4010 C C . SER B 1 20 ? -29.891 48.75 -10.742 1 19.45 20 SER B C 1
ATOM 4012 O O . SER B 1 20 ? -30.797 47.938 -10.828 1 19.45 20 SER B O 1
ATOM 4014 N N . ALA B 1 21 ? -29 48.438 -11.75 1 20.45 21 ALA B N 1
ATOM 4015 C CA . ALA B 1 21 ? -28.547 47.094 -12.164 1 20.45 21 ALA B CA 1
ATOM 4016 C C . ALA B 1 21 ? -28.078 46.281 -10.969 1 20.45 21 ALA B C 1
ATOM 4018 O O . ALA B 1 21 ? -27.016 46.531 -10.398 1 20.45 21 ALA B O 1
ATOM 4019 N N . VAL B 1 22 ? -28.953 46.031 -9.961 1 22.38 22 VAL B N 1
ATOM 4020 C CA . VAL B 1 22 ? -28.672 45.062 -8.891 1 22.38 22 VAL B CA 1
ATOM 4021 C C . VAL B 1 22 ? -28.141 43.781 -9.484 1 22.38 22 VAL B C 1
ATOM 4023 O O . VAL B 1 22 ? -28.859 43.062 -10.188 1 22.38 22 VAL B O 1
ATOM 4026 N N . GLY B 1 23 ? -26.953 43.781 -10.102 1 20.2 23 GLY B N 1
ATOM 4027 C CA . GLY B 1 23 ? -26.359 42.531 -10.555 1 20.2 23 GLY B CA 1
ATOM 4028 C C . GLY B 1 23 ? -26.531 41.406 -9.578 1 20.2 23 GLY B C 1
ATOM 4029 O O . GLY B 1 23 ? -26.266 41.562 -8.383 1 20.2 23 GLY B O 1
ATOM 4030 N N . PHE B 1 24 ? -27.562 40.5 -9.742 1 20.31 24 PHE B N 1
ATOM 4031 C CA . PHE B 1 24 ? -27.875 39.219 -9.117 1 20.31 24 PHE B CA 1
ATOM 4032 C C . PHE B 1 24 ? -26.609 38.406 -8.914 1 20.31 24 PHE B C 1
ATOM 4034 O O . PHE B 1 24 ? -25.984 37.969 -9.891 1 20.31 24 PHE B O 1
ATOM 4041 N N . LEU B 1 25 ? -25.766 38.812 -7.992 1 21.89 25 LEU B N 1
ATOM 4042 C CA . LEU B 1 25 ? -24.703 37.906 -7.574 1 21.89 25 LEU B CA 1
ATOM 4043 C C . LEU B 1 25 ? -25.266 36.531 -7.312 1 21.89 25 LEU B C 1
ATOM 4045 O O . LEU B 1 25 ? -26.125 36.344 -6.453 1 21.89 25 LEU B O 1
ATOM 4049 N N . GLY B 1 26 ? -25.453 35.719 -8.383 1 21.81 26 GLY B N 1
ATOM 4050 C CA . GLY B 1 26 ? -25.766 34.312 -8.352 1 21.81 26 GLY B CA 1
ATOM 4051 C C . GLY B 1 26 ? -25.125 33.562 -7.188 1 21.81 26 GLY B C 1
ATOM 4052 O O . GLY B 1 26 ? -23.906 33.438 -7.117 1 21.81 26 GLY B O 1
ATOM 4053 N N . VAL B 1 27 ? -25.656 33.812 -6.016 1 21.48 27 VAL B N 1
ATOM 4054 C CA . VAL B 1 27 ? -25.359 32.969 -4.879 1 21.48 27 VAL B CA 1
ATOM 4055 C C . VAL B 1 27 ? -25.453 31.5 -5.301 1 21.48 27 VAL B C 1
ATOM 4057 O O . VAL B 1 27 ? -26.516 31.031 -5.715 1 21.48 27 VAL B O 1
ATOM 4060 N N . ILE B 1 28 ? -24.469 30.984 -5.949 1 21.95 28 ILE B N 1
ATOM 4061 C CA . ILE B 1 28 ? -24.375 29.547 -6.145 1 21.95 28 ILE B CA 1
ATOM 4062 C C . ILE B 1 28 ? -24.688 28.828 -4.836 1 21.95 28 ILE B C 1
ATOM 4064 O O . ILE B 1 28 ? -23.953 28.953 -3.857 1 21.95 28 ILE B O 1
ATOM 4068 N N . LEU B 1 29 ? -25.938 28.875 -4.426 1 21.7 29 LEU B N 1
ATOM 4069 C CA . LEU B 1 29 ? -26.422 27.938 -3.416 1 21.7 29 LEU B CA 1
ATOM 4070 C C . LEU B 1 29 ? -25.891 26.531 -3.68 1 21.7 29 LEU B C 1
ATOM 4072 O O . LEU B 1 29 ? -26.281 25.891 -4.652 1 21.7 29 LEU B O 1
ATOM 4076 N N . SER B 1 30 ? -24.656 26.375 -3.57 1 24.81 30 SER B N 1
ATOM 4077 C CA . SER B 1 30 ? -24.125 25.031 -3.598 1 24.81 30 SER B CA 1
ATOM 4078 C C . SER B 1 30 ? -24.906 24.109 -2.67 1 24.81 30 SER B C 1
ATOM 4080 O O . SER B 1 30 ? -24.906 24.297 -1.452 1 24.81 30 SER B O 1
ATOM 4082 N N . GLY B 1 31 ? -26.234 23.859 -2.9 1 22.64 31 GLY B N 1
ATOM 4083 C CA . GLY B 1 31 ? -26.938 22.734 -2.311 1 22.64 31 GLY B CA 1
ATOM 4084 C C . GLY B 1 31 ? -26.031 21.562 -2 1 22.64 31 GLY B C 1
ATOM 4085 O O . GLY B 1 31 ? -25.047 21.312 -2.717 1 22.64 31 GLY B O 1
ATOM 4086 N N . VAL B 1 32 ? -26.031 21.281 -0.762 1 21.78 32 VAL B N 1
ATOM 4087 C CA . VAL B 1 32 ? -25.438 20.062 -0.246 1 21.78 32 VAL B CA 1
ATOM 4088 C C . VAL B 1 32 ? -25.844 18.875 -1.137 1 21.78 32 VAL B C 1
ATOM 4090 O O . VAL B 1 32 ? -27.016 18.5 -1.181 1 21.78 32 VAL B O 1
ATOM 4093 N N . ARG B 1 33 ? -25.438 18.875 -2.441 1 23.09 33 ARG B N 1
ATOM 4094 C CA . ARG B 1 33 ? -25.656 17.625 -3.158 1 23.09 33 ARG B CA 1
ATOM 4095 C C . ARG B 1 33 ? -25.266 16.422 -2.297 1 23.09 33 ARG B C 1
ATOM 4097 O O . ARG B 1 33 ? -24.203 16.406 -1.687 1 23.09 33 ARG B O 1
ATOM 4104 N N . THR B 1 34 ? -26.234 15.75 -1.806 1 22.45 34 THR B N 1
ATOM 4105 C CA . THR B 1 34 ? -26.094 14.367 -1.379 1 22.45 34 THR B CA 1
ATOM 4106 C C . THR B 1 34 ? -25.109 13.625 -2.273 1 22.45 34 THR B C 1
ATOM 4108 O O . THR B 1 34 ? -25.172 13.727 -3.5 1 22.45 34 THR B O 1
ATOM 4111 N N . ILE B 1 35 ? -23.938 13.398 -1.817 1 25.3 35 ILE B N 1
ATOM 4112 C CA . ILE B 1 35 ? -22.938 12.57 -2.496 1 25.3 35 ILE B CA 1
ATOM 4113 C C . ILE B 1 35 ? -23.609 11.312 -3.035 1 25.3 35 ILE B C 1
ATOM 4115 O O . ILE B 1 35 ? -24.047 10.453 -2.264 1 25.3 35 ILE B O 1
ATOM 4119 N N . TYR B 1 36 ? -24.641 11.438 -4.035 1 22.97 36 TYR B N 1
ATOM 4120 C CA . TYR B 1 36 ? -25.094 10.211 -4.684 1 22.97 36 TYR B CA 1
ATOM 4121 C C . TYR B 1 36 ? -23.938 9.5 -5.379 1 22.97 36 TYR B C 1
ATOM 4123 O O . TYR B 1 36 ? -23.078 10.141 -5.984 1 22.97 36 TYR B O 1
ATOM 4131 N N . ALA B 1 37 ? -23.656 8.242 -4.996 1 24.94 37 ALA B N 1
ATOM 4132 C CA . ALA B 1 37 ? -22.75 7.238 -5.555 1 24.94 37 ALA B CA 1
ATOM 4133 C C . ALA B 1 37 ? -22.906 7.145 -7.07 1 24.94 37 ALA B C 1
ATOM 4135 O O . ALA B 1 37 ? -22.156 6.43 -7.734 1 24.94 37 ALA B O 1
ATOM 4136 N N . ASP B 1 38 ? -24 7.598 -7.648 1 25.02 38 ASP B N 1
ATOM 4137 C CA . ASP B 1 38 ? -24.219 7.234 -9.047 1 25.02 38 ASP B CA 1
ATOM 4138 C C . ASP B 1 38 ? -23.281 7.996 -9.969 1 25.02 38 ASP B C 1
ATOM 4140 O O . ASP B 1 38 ? -23.438 7.977 -11.188 1 25.02 38 ASP B O 1
ATOM 4144 N N . ASP B 1 39 ? -22.766 9.133 -9.672 1 26.86 39 ASP B N 1
ATOM 4145 C CA . ASP B 1 39 ? -22.016 9.68 -10.797 1 26.86 39 ASP B CA 1
ATOM 4146 C C . ASP B 1 39 ? -20.906 8.734 -11.219 1 26.86 39 ASP B C 1
ATOM 4148 O O . ASP B 1 39 ? -20.156 8.219 -10.383 1 26.86 39 ASP B O 1
ATOM 4152 N N . GLU B 1 40 ? -21.047 8.18 -12.422 1 25.16 40 GLU B N 1
ATOM 4153 C CA . GLU B 1 40 ? -20.25 7.25 -13.203 1 25.16 40 GLU B CA 1
ATOM 4154 C C . GLU B 1 40 ? -18.766 7.602 -13.117 1 25.16 40 GLU B C 1
ATOM 4156 O O . GLU B 1 40 ? -18.344 8.672 -13.562 1 25.16 40 GLU B O 1
ATOM 4161 N N . ILE B 1 41 ? -18.172 7.363 -12.07 1 26.73 41 ILE B N 1
ATOM 4162 C CA . ILE B 1 41 ? -16.703 7.426 -12.086 1 26.73 41 ILE B CA 1
ATOM 4163 C C . ILE B 1 41 ? -16.172 6.754 -13.352 1 26.73 41 ILE B C 1
ATOM 4165 O O . ILE B 1 41 ? -16.297 5.535 -13.508 1 26.73 41 ILE B O 1
ATOM 4169 N N . GLU B 1 42 ? -16.422 7.406 -14.484 1 26.5 42 GLU B N 1
ATOM 4170 C CA . GLU B 1 42 ? -15.719 6.949 -15.672 1 26.5 42 GLU B CA 1
ATOM 4171 C C . GLU B 1 42 ? -14.273 6.586 -15.344 1 26.5 42 GLU B C 1
ATOM 4173 O O . GLU B 1 42 ? -13.508 7.426 -14.875 1 26.5 42 GLU B O 1
ATOM 4178 N N . HIS B 1 43 ? -14.055 5.449 -14.938 1 27.33 43 HIS B N 1
ATOM 4179 C CA . HIS B 1 43 ? -12.781 4.785 -14.703 1 27.33 43 HIS B CA 1
ATOM 4180 C C . HIS B 1 43 ? -11.891 4.844 -15.938 1 27.33 43 HIS B C 1
ATOM 4182 O O . HIS B 1 43 ? -11.594 3.811 -16.547 1 27.33 43 HIS B O 1
ATOM 4188 N N . GLY B 1 44 ? -12.18 5.75 -16.953 1 26.05 44 GLY B N 1
ATOM 4189 C CA . GLY B 1 44 ? -11.18 5.656 -18.016 1 26.05 44 GLY B CA 1
ATOM 4190 C C . GLY B 1 44 ? -9.766 5.512 -17.469 1 26.05 44 GLY B C 1
ATOM 4191 O O . GLY B 1 44 ? -9.523 5.711 -16.281 1 26.05 44 GLY B O 1
ATOM 4192 N N . ASP B 1 45 ? -8.805 5.074 -18.391 1 28.5 45 ASP B N 1
ATOM 4193 C CA . ASP B 1 45 ? -7.375 4.84 -18.172 1 28.5 45 ASP B CA 1
ATOM 4194 C C . ASP B 1 45 ? -6.809 5.82 -17.156 1 28.5 45 ASP B C 1
ATOM 4196 O O . ASP B 1 45 ? -5.609 5.801 -16.875 1 28.5 45 ASP B O 1
ATOM 4200 N N . ASP B 1 46 ? -7.371 6.992 -17.234 1 26.66 46 ASP B N 1
ATOM 4201 C CA . ASP B 1 46 ? -6.938 8.109 -16.391 1 26.66 46 ASP B CA 1
ATOM 4202 C C . ASP B 1 46 ? -7.316 7.871 -14.93 1 26.66 46 ASP B C 1
ATOM 4204 O O . ASP B 1 46 ? -8.484 7.617 -14.617 1 26.66 46 ASP B O 1
ATOM 4208 N N . ALA B 1 47 ? -6.512 7.227 -14.125 1 27.86 47 ALA B N 1
ATOM 4209 C CA . ALA B 1 47 ? -6.742 7.406 -12.695 1 27.86 47 ALA B CA 1
ATOM 4210 C C . ALA B 1 47 ? -7.691 8.57 -12.43 1 27.86 47 ALA B C 1
ATOM 4212 O O . ALA B 1 47 ? -7.695 9.555 -13.172 1 27.86 47 ALA B O 1
ATOM 4213 N N . PRO B 1 48 ? -8.977 8.234 -11.906 1 26.11 48 PRO B N 1
ATOM 4214 C CA . PRO B 1 48 ? -9.711 9.484 -11.68 1 26.11 48 PRO B CA 1
ATOM 4215 C C . PRO B 1 48 ? -8.781 10.688 -11.555 1 26.11 48 PRO B C 1
ATOM 4217 O O . PRO B 1 48 ? -7.812 10.648 -10.789 1 26.11 48 PRO B O 1
ATOM 4220 N N . GLU B 1 49 ? -8.461 11.219 -12.711 1 25.53 49 GLU B N 1
ATOM 4221 C CA . GLU B 1 49 ? -7.984 12.578 -12.453 1 25.53 49 GLU B CA 1
ATOM 4222 C C . GLU B 1 49 ? -8.688 13.188 -11.25 1 25.53 49 GLU B C 1
ATOM 4224 O O . GLU B 1 49 ? -9.914 13.109 -11.133 1 25.53 49 GLU B O 1
ATOM 4229 N N . PRO B 1 50 ? -8.086 13.078 -10.102 1 24.31 50 PRO B N 1
ATOM 4230 C CA . PRO B 1 50 ? -8.773 13.766 -9.016 1 24.31 50 PRO B CA 1
ATOM 4231 C C . PRO B 1 50 ? -9.734 14.852 -9.508 1 24.31 50 PRO B C 1
ATOM 4233 O O . PRO B 1 50 ? -9.398 15.594 -10.438 1 24.31 50 PRO B O 1
ATOM 4236 N N . LEU B 1 51 ? -11.039 14.461 -9.727 1 24 51 LEU B N 1
ATOM 4237 C CA . LEU B 1 51 ? -12.031 15.531 -9.75 1 24 51 LEU B CA 1
ATOM 4238 C C . LEU B 1 51 ? -11.492 16.781 -9.07 1 24 51 LEU B C 1
ATOM 4240 O O . LEU B 1 51 ? -12.211 17.781 -8.93 1 24 51 LEU B O 1
ATOM 4244 N N . LEU B 1 52 ? -10.672 16.422 -8.203 1 23.47 52 LEU B N 1
ATOM 4245 C CA . LEU B 1 52 ? -10.305 17.609 -7.43 1 23.47 52 LEU B CA 1
ATOM 4246 C C . LEU B 1 52 ? -9.883 18.734 -8.352 1 23.47 52 LEU B C 1
ATOM 4248 O O . LEU B 1 52 ? -8.727 18.812 -8.781 1 23.47 52 LEU B O 1
ATOM 4252 N N . ARG B 1 53 ? -10.547 18.781 -9.43 1 24.05 53 ARG B N 1
ATOM 4253 C CA . ARG B 1 53 ? -10.32 20.203 -9.695 1 24.05 53 ARG B CA 1
ATOM 4254 C C . ARG B 1 53 ? -10.602 21.047 -8.453 1 24.05 53 ARG B C 1
ATOM 4256 O O . ARG B 1 53 ? -11.695 21 -7.898 1 24.05 53 ARG B O 1
ATOM 4263 N N . ARG B 1 54 ? -9.508 21.141 -7.75 1 28.44 54 ARG B N 1
ATOM 4264 C CA . ARG B 1 54 ? -9.258 22.094 -6.688 1 28.44 54 ARG B CA 1
ATOM 4265 C C . ARG B 1 54 ? -10.203 23.281 -6.789 1 28.44 54 ARG B C 1
ATOM 4267 O O . ARG B 1 54 ? -10.258 23.953 -7.824 1 28.44 54 ARG B O 1
ATOM 4274 N N . LEU B 1 55 ? -11.297 23 -6.379 1 24.61 55 LEU B N 1
ATOM 4275 C CA . LEU B 1 55 ? -11.852 24.312 -6.098 1 24.61 55 LEU B CA 1
ATOM 4276 C C . LEU B 1 55 ? -10.766 25.281 -5.645 1 24.61 55 LEU B C 1
ATOM 4278 O O . LEU B 1 55 ? -10.469 25.391 -4.453 1 24.61 55 LEU B O 1
ATOM 4282 N N . ILE B 1 56 ? -9.586 24.984 -6.102 1 28.05 56 ILE B N 1
ATOM 4283 C CA . ILE B 1 56 ? -8.773 26.188 -6 1 28.05 56 ILE B CA 1
ATOM 4284 C C . ILE B 1 56 ? -9.57 27.391 -6.5 1 28.05 56 ILE B C 1
ATOM 4286 O O . ILE B 1 56 ? -9.977 27.438 -7.664 1 28.05 56 ILE B O 1
ATOM 4290 N N . SER B 1 57 ? -10.336 27.812 -5.738 1 28.28 57 SER B N 1
ATOM 4291 C CA . SER B 1 57 ? -10.695 29.141 -6.227 1 28.28 57 SER B CA 1
ATOM 4292 C C . SER B 1 57 ? -9.633 29.688 -7.176 1 28.28 57 SER B C 1
ATOM 4294 O O . SER B 1 57 ? -8.469 29.281 -7.109 1 28.28 57 SER B O 1
ATOM 4296 N N . ASP B 1 58 ? -10.031 30.203 -8.281 1 31.78 58 ASP B N 1
ATOM 4297 C CA . ASP B 1 58 ? -9.281 31.078 -9.18 1 31.78 58 ASP B CA 1
ATOM 4298 C C . ASP B 1 58 ? -8.102 31.734 -8.453 1 31.78 58 ASP B C 1
ATOM 4300 O O . ASP B 1 58 ? -7.312 32.438 -9.062 1 31.78 58 ASP B O 1
ATOM 4304 N N . ALA B 1 59 ? -8.227 31.719 -7.207 1 31.56 59 ALA B N 1
ATOM 4305 C CA . ALA B 1 59 ? -7.297 32.688 -6.617 1 31.56 59 ALA B CA 1
ATOM 4306 C C . ALA B 1 59 ? -5.902 32.062 -6.465 1 31.56 59 ALA B C 1
ATOM 4308 O O . ALA B 1 59 ? -4.906 32.812 -6.449 1 31.56 59 ALA B O 1
ATOM 4309 N N . ALA B 1 60 ? -5.781 30.766 -5.867 1 35.34 60 ALA B N 1
ATOM 4310 C CA . ALA B 1 60 ? -4.387 30.406 -5.629 1 35.34 60 ALA B CA 1
ATOM 4311 C C . ALA B 1 60 ? -3.814 29.625 -6.801 1 35.34 60 ALA B C 1
ATOM 4313 O O . ALA B 1 60 ? -4.445 28.688 -7.293 1 35.34 60 ALA B O 1
ATOM 4314 N N . SER B 1 61 ? -3.225 30.203 -7.707 1 35.47 61 SER B N 1
ATOM 4315 C CA . SER B 1 61 ? -2.451 29.547 -8.766 1 35.47 61 SER B CA 1
ATOM 4316 C C . SER B 1 61 ? -1.408 28.609 -8.18 1 35.47 61 SER B C 1
ATOM 4318 O O . SER B 1 61 ? -0.468 29.031 -7.516 1 35.47 61 SER B O 1
ATOM 4320 N N . ARG B 1 62 ? -1.836 27.484 -7.695 1 39.66 62 ARG B N 1
ATOM 4321 C CA . ARG B 1 62 ? -0.804 26.531 -7.328 1 39.66 62 ARG B CA 1
ATOM 4322 C C . ARG B 1 62 ? 0.032 26.125 -8.539 1 39.66 62 ARG B C 1
ATOM 4324 O O . ARG B 1 62 ? -0.511 25.719 -9.57 1 39.66 62 ARG B O 1
ATOM 4331 N N . TYR B 1 63 ? 1.064 26.719 -8.844 1 37.53 63 TYR B N 1
ATOM 4332 C CA . TYR B 1 63 ? 1.924 26.328 -9.953 1 37.53 63 TYR B CA 1
ATOM 4333 C C . TYR B 1 63 ? 2.799 25.141 -9.57 1 37.53 63 TYR B C 1
ATOM 4335 O O . TYR B 1 63 ? 3.445 25.141 -8.516 1 37.53 63 TYR B O 1
ATOM 4343 N N . ARG B 1 64 ? 2.234 23.984 -9.742 1 43.34 64 ARG B N 1
ATOM 4344 C CA . ARG B 1 64 ? 3.191 22.875 -9.727 1 43.34 64 ARG B CA 1
ATOM 4345 C C . ARG B 1 64 ? 4.383 23.172 -10.633 1 43.34 64 ARG B C 1
ATOM 4347 O O . ARG B 1 64 ? 4.211 23.484 -11.805 1 43.34 64 ARG B O 1
ATOM 4354 N N . THR B 1 65 ? 5.488 23.547 -10.148 1 36.84 65 THR B N 1
ATOM 4355 C CA . THR B 1 65 ? 6.645 23.844 -10.984 1 36.84 65 THR B CA 1
ATOM 4356 C C . THR B 1 65 ? 7.293 22.547 -11.484 1 36.84 65 THR B C 1
ATOM 4358 O O . THR B 1 65 ? 7.887 21.812 -10.703 1 36.84 65 THR B O 1
ATOM 4361 N N . PRO B 1 66 ? 6.707 21.688 -12.266 1 37.81 66 PRO B N 1
ATOM 4362 C CA . PRO B 1 66 ? 7.66 20.672 -12.734 1 37.81 66 PRO B CA 1
ATOM 4363 C C . PRO B 1 66 ? 8.977 21.281 -13.211 1 37.81 66 PRO B C 1
ATOM 4365 O O . PRO B 1 66 ? 8.977 22.234 -14 1 37.81 66 PRO B O 1
ATOM 4368 N N . SER B 1 67 ? 9.93 21.234 -12.414 1 37.59 67 SER B N 1
ATOM 4369 C CA . SER B 1 67 ? 11.203 21.734 -12.914 1 37.59 67 SER B CA 1
ATOM 4370 C C . SER B 1 67 ? 11.648 20.969 -14.156 1 37.59 67 SER B C 1
ATOM 4372 O O . SER B 1 67 ? 11.562 19.734 -14.188 1 37.59 67 SER B O 1
ATOM 4374 N N . GLU B 1 68 ? 11.57 21.578 -15.125 1 41.31 68 GLU B N 1
ATOM 4375 C CA . GLU B 1 68 ? 12.117 21.031 -16.359 1 41.31 68 GLU B CA 1
ATOM 4376 C C . GLU B 1 68 ? 13.547 20.531 -16.172 1 41.31 68 GLU B C 1
ATOM 4378 O O . GLU B 1 68 ? 14.109 19.875 -17.047 1 41.31 68 GLU B O 1
ATOM 4383 N N . GLU B 1 69 ? 14.18 21.094 -15.031 1 43.34 69 GLU B N 1
ATOM 4384 C CA . GLU B 1 69 ? 15.562 20.641 -14.938 1 43.34 69 GLU B CA 1
ATOM 4385 C C . GLU B 1 69 ? 15.641 19.203 -14.422 1 43.34 69 GLU B C 1
ATOM 4387 O O . GLU B 1 69 ? 14.867 18.812 -13.555 1 43.34 69 GLU B O 1
ATOM 4392 N N . PRO B 1 70 ? 16.5 18.531 -15.008 1 51.81 70 PRO B N 1
ATOM 4393 C CA . PRO B 1 70 ? 16.688 17.172 -14.492 1 51.81 70 PRO B CA 1
ATOM 4394 C C . PRO B 1 70 ? 17.109 17.156 -13.023 1 51.81 70 PRO B C 1
ATOM 4396 O O . PRO B 1 70 ? 17.938 17.953 -12.609 1 51.81 70 PRO B O 1
ATOM 4399 N N . PRO B 1 71 ? 16.469 16.609 -12.172 1 54.53 71 PRO B N 1
ATOM 4400 C CA . PRO B 1 71 ? 16.812 16.562 -10.742 1 54.53 71 PRO B CA 1
ATOM 4401 C C . PRO B 1 71 ? 18.266 16.156 -10.5 1 54.53 71 PRO B C 1
ATOM 4403 O O . PRO B 1 71 ? 18.812 15.32 -11.242 1 54.53 71 PRO B O 1
ATOM 4406 N N . SER B 1 72 ? 19 16.906 -9.555 1 56.5 72 SER B N 1
ATOM 4407 C CA . SER B 1 72 ? 20.391 16.672 -9.203 1 56.5 72 SER B CA 1
ATOM 4408 C C . SER B 1 72 ? 20.562 15.328 -8.492 1 56.5 72 SER B C 1
ATOM 4410 O O . SER B 1 72 ? 21.641 14.727 -8.531 1 56.5 72 SER B O 1
ATOM 4412 N N . SER B 1 73 ? 19.547 15.016 -7.801 1 73.69 73 SER B N 1
ATOM 4413 C CA . SER B 1 73 ? 19.562 13.758 -7.055 1 73.69 73 SER B CA 1
ATOM 4414 C C . SER B 1 73 ? 18.188 13.102 -7.035 1 73.69 73 SER B C 1
ATOM 4416 O O . SER B 1 73 ? 17.203 13.719 -7.414 1 73.69 73 SER B O 1
ATOM 4418 N N . LYS B 1 74 ? 18.219 11.969 -6.668 1 78.75 74 LYS B N 1
ATOM 4419 C CA . LYS B 1 74 ? 16.969 11.242 -6.512 1 78.75 74 LYS B CA 1
ATOM 4420 C C . LYS B 1 74 ? 16.078 11.906 -5.465 1 78.75 74 LYS B C 1
ATOM 4422 O O . LYS B 1 74 ? 14.859 12.008 -5.656 1 78.75 74 LYS B O 1
ATOM 4427 N N . ALA B 1 75 ? 16.75 12.469 -4.496 1 86.5 75 ALA B N 1
ATOM 4428 C CA . ALA B 1 75 ? 16.016 13.148 -3.438 1 86.5 75 ALA B CA 1
ATOM 4429 C C . ALA B 1 75 ? 15.344 14.422 -3.963 1 86.5 75 ALA B C 1
ATOM 4431 O O . ALA B 1 75 ? 14.18 14.68 -3.664 1 86.5 75 ALA B O 1
ATOM 4432 N N . ASP B 1 76 ? 16.031 15.086 -4.75 1 88.12 76 ASP B N 1
ATOM 4433 C CA . ASP B 1 76 ? 15.492 16.312 -5.32 1 88.12 76 ASP B CA 1
ATOM 4434 C C . ASP B 1 76 ? 14.297 16.031 -6.219 1 88.12 76 ASP B C 1
ATOM 4436 O O . ASP B 1 76 ? 13.289 16.734 -6.176 1 88.12 76 ASP B O 1
ATOM 4440 N N . SER B 1 77 ? 14.516 14.984 -6.961 1 86.5 77 SER B N 1
ATOM 4441 C CA . SER B 1 77 ? 13.445 14.617 -7.879 1 86.5 77 SER B CA 1
ATOM 4442 C C . SER B 1 77 ? 12.164 14.266 -7.121 1 86.5 77 SER B C 1
ATOM 4444 O O . SER B 1 77 ? 11.078 14.695 -7.496 1 86.5 77 SER B O 1
ATOM 4446 N N . VAL B 1 78 ? 12.305 13.594 -6.09 1 88.44 78 VAL B N 1
ATOM 4447 C CA . VAL B 1 78 ? 11.148 13.156 -5.316 1 88.44 78 VAL B CA 1
ATOM 4448 C C . VAL B 1 78 ? 10.508 14.352 -4.613 1 88.44 78 VAL B C 1
ATOM 4450 O O . VAL B 1 78 ? 9.289 14.531 -4.664 1 88.44 78 VAL B O 1
ATOM 4453 N N . LEU B 1 79 ? 11.273 15.172 -3.99 1 93.19 79 LEU B N 1
ATOM 4454 C CA . LEU B 1 79 ? 10.75 16.312 -3.236 1 93.19 79 LEU B CA 1
ATOM 4455 C C . LEU B 1 79 ? 10.047 17.297 -4.16 1 93.19 79 LEU B C 1
ATOM 4457 O O . LEU B 1 79 ? 8.969 17.797 -3.832 1 93.19 79 LEU B O 1
ATOM 4461 N N . ARG B 1 80 ? 10.562 17.469 -5.285 1 88 80 ARG B N 1
ATOM 4462 C CA . ARG B 1 80 ? 9.992 18.422 -6.23 1 88 80 ARG B CA 1
ATOM 4463 C C . ARG B 1 80 ? 8.648 17.922 -6.758 1 88 80 ARG B C 1
ATOM 4465 O O . ARG B 1 80 ? 7.762 18.719 -7.062 1 88 80 ARG B O 1
ATOM 4472 N N . LYS B 1 81 ? 8.555 16.672 -6.816 1 87 81 LYS B N 1
ATOM 4473 C CA . LYS B 1 81 ? 7.309 16.062 -7.289 1 87 81 LYS B CA 1
ATOM 4474 C C . LYS B 1 81 ? 6.148 16.406 -6.359 1 87 81 LYS B C 1
ATOM 4476 O O . LYS B 1 81 ? 5 16.5 -6.801 1 87 81 LYS B O 1
ATOM 4481 N N . TYR B 1 82 ? 6.434 16.703 -5.133 1 90.69 82 TYR B N 1
ATOM 4482 C CA . TYR B 1 82 ? 5.359 16.781 -4.152 1 90.69 82 TYR B CA 1
ATOM 4483 C C . TYR B 1 82 ? 5.258 18.188 -3.568 1 90.69 82 TYR B C 1
ATOM 4485 O O . TYR B 1 82 ? 4.559 18.406 -2.576 1 90.69 82 TYR B O 1
ATOM 4493 N N . GLU B 1 83 ? 5.969 19.141 -4.105 1 92.38 83 GLU B N 1
ATOM 4494 C CA . GLU B 1 83 ? 5.98 20.484 -3.525 1 92.38 83 GLU B CA 1
ATOM 4495 C C . GLU B 1 83 ? 5.137 21.453 -4.352 1 92.38 83 GLU B C 1
ATOM 4497 O O . GLU B 1 83 ? 4.809 21.172 -5.504 1 92.38 83 GLU B O 1
ATOM 4502 N N . GLY B 1 84 ? 4.715 22.578 -3.715 1 88.94 84 GLY B N 1
ATOM 4503 C CA . GLY B 1 84 ? 4.031 23.688 -4.359 1 88.94 84 GLY B CA 1
ATOM 4504 C C . GLY B 1 84 ? 4.27 25.016 -3.666 1 88.94 84 GLY B C 1
ATOM 4505 O O . GLY B 1 84 ? 4.434 25.062 -2.445 1 88.94 84 GLY B O 1
ATOM 4506 N N . SER B 1 85 ? 4.395 26.062 -4.504 1 90.75 85 SER B N 1
ATOM 4507 C CA . SER B 1 85 ? 4.473 27.438 -4.008 1 90.75 85 SER B CA 1
ATOM 4508 C C . SER B 1 85 ? 3.424 28.312 -4.672 1 90.75 85 SER B C 1
ATOM 4510 O O . SER B 1 85 ? 3.027 28.078 -5.812 1 90.75 85 SER B O 1
ATOM 4512 N N . GLY B 1 86 ? 2.982 29.312 -3.836 1 88.56 86 GLY B N 1
ATOM 4513 C CA . GLY B 1 86 ? 1.987 30.172 -4.453 1 88.56 86 GLY B CA 1
ATOM 4514 C C . GLY B 1 86 ? 1.752 31.453 -3.68 1 88.56 86 GLY B C 1
ATOM 4515 O O . GLY B 1 86 ? 2.379 31.688 -2.645 1 88.56 86 GLY B O 1
ATOM 4516 N N . VAL B 1 87 ? 1.036 32.344 -4.355 1 87.94 87 VAL B N 1
ATOM 4517 C CA . VAL B 1 87 ? 0.527 33.594 -3.775 1 87.94 87 VAL B CA 1
ATOM 4518 C C . VAL B 1 87 ? -0.993 33.625 -3.916 1 87.94 87 VAL B C 1
ATOM 4520 O O . VAL B 1 87 ? -1.564 32.969 -4.781 1 87.94 87 VAL B O 1
ATOM 4523 N N . ILE B 1 88 ? -1.577 34.219 -2.963 1 85.81 88 ILE B N 1
ATOM 4524 C CA . ILE B 1 88 ? -3.021 34.406 -3.051 1 85.81 88 ILE B CA 1
ATOM 4525 C C . ILE B 1 88 ? -3.324 35.812 -3.574 1 85.81 88 ILE B C 1
ATOM 4527 O O . ILE B 1 88 ? -2.85 36.812 -3.02 1 85.81 88 ILE B O 1
ATOM 4531 N N . LYS B 1 89 ? -4.113 35.875 -4.609 1 81.44 89 LYS B N 1
ATOM 4532 C CA . LYS B 1 89 ? -4.441 37.156 -5.223 1 81.44 89 LYS B CA 1
ATOM 4533 C C . LYS B 1 89 ? -5.305 38.031 -4.293 1 81.44 89 LYS B C 1
ATOM 4535 O O . LYS B 1 89 ? -6.156 37.5 -3.572 1 81.44 89 LYS B O 1
ATOM 4540 N N . GLY B 1 90 ? -5.055 39.312 -4.418 1 79.62 90 GLY B N 1
ATOM 4541 C CA . GLY B 1 90 ? -5.816 40.25 -3.609 1 79.62 90 GLY B CA 1
ATOM 4542 C C . GLY B 1 90 ? -5.105 40.625 -2.326 1 79.62 90 GLY B C 1
ATOM 4543 O O . GLY B 1 90 ? -3.947 40.281 -2.117 1 79.62 90 GLY B O 1
ATOM 4544 N N . ASP B 1 91 ? -5.844 41.469 -1.611 1 83.88 91 ASP B N 1
ATOM 4545 C CA . ASP B 1 91 ? -5.297 41.906 -0.341 1 83.88 91 ASP B CA 1
ATOM 4546 C C . ASP B 1 91 ? -5.645 40.969 0.792 1 83.88 91 ASP B C 1
ATOM 4548 O O . ASP B 1 91 ? -6.477 41.281 1.646 1 83.88 91 ASP B O 1
ATOM 4552 N N . THR B 1 92 ? -4.938 39.844 0.897 1 90.88 92 THR B N 1
ATOM 4553 C CA . THR B 1 92 ? -5.254 38.781 1.851 1 90.88 92 THR B CA 1
ATOM 4554 C C . THR B 1 92 ? -4.352 38.875 3.078 1 90.88 92 THR B C 1
ATOM 4556 O O . THR B 1 92 ? -4.578 38.188 4.07 1 90.88 92 THR B O 1
ATOM 4559 N N . GLY B 1 93 ? -3.318 39.719 3.021 1 93.56 93 GLY B N 1
ATOM 4560 C CA . GLY B 1 93 ? -2.344 39.812 4.098 1 93.56 93 GLY B CA 1
ATOM 4561 C C . GLY B 1 93 ? -1.325 38.688 4.074 1 93.56 93 GLY B C 1
ATOM 4562 O O . GLY B 1 93 ? -0.463 38.594 4.949 1 93.56 93 GLY B O 1
ATOM 4563 N N . ILE B 1 94 ? -1.408 37.844 3.084 1 94.75 94 ILE B N 1
ATOM 4564 C CA . ILE B 1 94 ? -0.481 36.75 2.914 1 94.75 94 ILE B CA 1
ATOM 4565 C C . ILE B 1 94 ? 0.444 37.031 1.731 1 94.75 94 ILE B C 1
ATOM 4567 O O . ILE B 1 94 ? -0.02 37.312 0.624 1 94.75 94 ILE B O 1
ATOM 4571 N N . ALA B 1 95 ? 1.715 36.969 1.949 1 93.56 95 ALA B N 1
ATOM 4572 C CA . ALA B 1 95 ? 2.709 37.281 0.933 1 93.56 95 ALA B CA 1
ATOM 4573 C C . ALA B 1 95 ? 3.02 36.094 0.049 1 93.56 95 ALA B C 1
ATOM 4575 O O . ALA B 1 95 ? 3.275 36.25 -1.147 1 93.56 95 ALA B O 1
ATOM 4576 N N . ARG B 1 96 ? 3.105 34.969 0.733 1 92.75 96 ARG B N 1
ATOM 4577 C CA . ARG B 1 96 ? 3.537 33.75 0.073 1 92.75 96 ARG B CA 1
ATOM 4578 C C . ARG B 1 96 ? 3.16 32.5 0.896 1 92.75 96 ARG B C 1
ATOM 4580 O O . ARG B 1 96 ? 2.998 32.594 2.115 1 92.75 96 ARG B O 1
ATOM 4587 N N . PHE B 1 97 ? 2.934 31.406 0.15 1 95.25 97 PHE B N 1
ATOM 4588 C CA . PHE B 1 97 ? 2.865 30.125 0.855 1 95.25 97 PHE B CA 1
ATOM 4589 C C . PHE B 1 97 ? 3.623 29.047 0.094 1 95.25 97 PHE B C 1
ATOM 4591 O O . PHE B 1 97 ? 3.721 29.094 -1.134 1 95.25 97 PHE B O 1
ATOM 4598 N N . ASP B 1 98 ? 4.184 28.156 0.815 1 96.06 98 ASP B N 1
ATOM 4599 C CA . ASP B 1 98 ? 4.887 26.984 0.315 1 96.06 98 ASP B CA 1
ATOM 4600 C C . ASP B 1 98 ? 4.336 25.703 0.944 1 96.06 98 ASP B C 1
ATOM 4602 O O . ASP B 1 98 ? 4.023 25.688 2.137 1 96.06 98 ASP B O 1
ATOM 4606 N N . ASP B 1 99 ? 4.137 24.688 0.126 1 96.25 99 ASP B N 1
ATOM 4607 C CA . ASP B 1 99 ? 3.637 23.438 0.691 1 96.25 99 ASP B CA 1
ATOM 4608 C C . ASP B 1 99 ? 4.367 22.234 0.094 1 96.25 99 ASP B C 1
ATOM 4610 O O . ASP B 1 99 ? 5.027 22.359 -0.938 1 96.25 99 ASP B O 1
ATOM 4614 N N . ILE B 1 100 ? 4.309 21.125 0.811 1 96.56 100 ILE B N 1
ATOM 4615 C CA . ILE B 1 100 ? 4.832 19.844 0.34 1 96.56 100 ILE B CA 1
ATOM 4616 C C . ILE B 1 100 ? 4.109 18.703 1.045 1 96.56 100 ILE B C 1
ATOM 4618 O O . ILE B 1 100 ? 3.672 18.844 2.189 1 96.56 100 ILE B O 1
ATOM 4622 N N . SER B 1 101 ? 3.893 17.609 0.343 1 95.94 101 SER B N 1
ATOM 4623 C CA . SER B 1 101 ? 3.307 16.406 0.912 1 95.94 101 SER B CA 1
ATOM 4624 C C . SER B 1 101 ? 4.008 15.156 0.388 1 95.94 101 SER B C 1
ATOM 4626 O O . SER B 1 101 ? 3.57 14.562 -0.601 1 95.94 101 SER B O 1
ATOM 4628 N N . VAL B 1 102 ? 4.988 14.688 1.163 1 94.88 102 VAL B N 1
ATOM 4629 C CA . VAL B 1 102 ? 5.773 13.531 0.756 1 94.88 102 VAL B CA 1
ATOM 4630 C C . VAL B 1 102 ? 5.16 12.258 1.35 1 94.88 102 VAL B C 1
ATOM 4632 O O . VAL B 1 102 ? 5.16 12.078 2.57 1 94.88 102 VAL B O 1
ATOM 4635 N N . PRO B 1 103 ? 4.668 11.352 0.46 1 92.81 103 PRO B N 1
ATOM 4636 C CA . PRO B 1 103 ? 4.082 10.117 0.988 1 92.81 103 PRO B CA 1
ATOM 4637 C C . PRO B 1 103 ? 5.133 9.078 1.354 1 92.81 103 PRO B C 1
ATOM 4639 O O . PRO B 1 103 ? 6.289 9.18 0.931 1 92.81 103 PRO B O 1
ATOM 4642 N N . CYS B 1 104 ? 4.711 8.156 2.273 1 91.19 104 CYS B N 1
ATOM 4643 C CA . CYS B 1 104 ? 5.562 7.008 2.555 1 91.19 104 CYS B CA 1
ATOM 4644 C C . CYS B 1 104 ? 4.867 5.711 2.17 1 91.19 104 CYS B C 1
ATOM 4646 O O . CYS B 1 104 ? 5.449 4.629 2.285 1 91.19 104 CYS B O 1
ATOM 4648 N N . GLU B 1 105 ? 3.662 5.816 1.798 1 86.94 105 GLU B N 1
ATOM 4649 C CA . GLU B 1 105 ? 2.895 4.699 1.265 1 86.94 105 GLU B CA 1
ATOM 4650 C C . GLU B 1 105 ? 2.652 4.859 -0.233 1 86.94 105 GLU B C 1
ATOM 4652 O O . GLU B 1 105 ? 2.906 5.926 -0.798 1 86.94 105 GLU B O 1
ATOM 4657 N N . SER B 1 106 ? 2.203 3.805 -0.819 1 81.38 106 SER B N 1
ATOM 4658 C CA . SER B 1 106 ? 1.958 3.846 -2.258 1 81.38 106 SER B CA 1
ATOM 4659 C C . SER B 1 106 ? 0.839 4.824 -2.602 1 81.38 106 SER B C 1
ATOM 4661 O O . SER B 1 106 ? 0.83 5.406 -3.688 1 81.38 106 SER B O 1
ATOM 4663 N N . ILE B 1 107 ? 0.001 4.895 -1.696 1 81.69 107 ILE B N 1
ATOM 4664 C CA . ILE B 1 107 ? -1.081 5.855 -1.883 1 81.69 107 ILE B CA 1
ATOM 4665 C C . ILE B 1 107 ? -0.901 7.027 -0.921 1 81.69 107 ILE B C 1
ATOM 4667 O O . ILE B 1 107 ? -0.652 6.828 0.271 1 81.69 107 ILE B O 1
ATOM 4671 N N . LYS B 1 108 ? -0.941 8.195 -1.509 1 83.69 108 LYS B N 1
ATOM 4672 C CA . LYS B 1 108 ? -0.84 9.383 -0.672 1 83.69 108 LYS B CA 1
ATOM 4673 C C . LYS B 1 108 ? -2.084 9.555 0.196 1 83.69 108 LYS B C 1
ATOM 4675 O O . LYS B 1 108 ? -3.197 9.672 -0.321 1 83.69 108 LYS B O 1
ATOM 4680 N N . CYS B 1 109 ? -1.884 9.648 1.483 1 88.12 109 CYS B N 1
ATOM 4681 C CA . CYS B 1 109 ? -3.021 9.695 2.396 1 88.12 109 CYS B CA 1
ATOM 4682 C C . CYS B 1 109 ? -3.221 11.102 2.941 1 88.12 109 CYS B C 1
ATOM 4684 O O . CYS B 1 109 ? -4.25 11.398 3.551 1 88.12 109 CYS B O 1
ATOM 4686 N N . SER B 1 110 ? -2.291 11.977 2.736 1 93.75 110 SER B N 1
ATOM 4687 C CA . SER B 1 110 ? -2.43 13.336 3.23 1 93.75 110 SER B CA 1
ATOM 4688 C C . SER B 1 110 ? -2.953 14.273 2.145 1 93.75 110 SER B C 1
ATOM 4690 O O . SER B 1 110 ? -2.686 14.062 0.958 1 93.75 110 SER B O 1
ATOM 4692 N N . GLU B 1 111 ? -3.689 15.258 2.607 1 94.56 111 GLU B N 1
ATOM 4693 C CA . GLU B 1 111 ? -4.258 16.25 1.692 1 94.56 111 GLU B CA 1
ATOM 4694 C C . GLU B 1 111 ? -4.074 17.656 2.223 1 94.56 111 GLU B C 1
ATOM 4696 O O . GLU B 1 111 ? -4.152 17.891 3.432 1 94.56 111 GLU B O 1
ATOM 4701 N N . LEU B 1 112 ? -3.73 18.547 1.325 1 95.94 112 LEU B N 1
ATOM 4702 C CA . LEU B 1 112 ? -3.641 19.969 1.619 1 95.94 112 LEU B CA 1
ATOM 4703 C C . LEU B 1 112 ? -4.703 20.75 0.852 1 95.94 112 LEU B C 1
ATOM 4705 O O . LEU B 1 112 ? -5.051 20.391 -0.275 1 95.94 112 LEU B O 1
ATOM 4709 N N . ALA B 1 113 ? -5.238 21.766 1.521 1 94.94 113 ALA B N 1
ATOM 4710 C CA . ALA B 1 113 ? -6.281 22.578 0.885 1 94.94 113 ALA B CA 1
ATOM 4711 C C . ALA B 1 113 ? -6.125 24.047 1.234 1 94.94 113 ALA B C 1
ATOM 4713 O O . ALA B 1 113 ? -5.582 24.391 2.287 1 94.94 113 ALA B O 1
ATOM 4714 N N . ILE B 1 114 ? -6.52 24.875 0.3 1 94.31 114 ILE B N 1
ATOM 4715 C CA . ILE B 1 114 ? -6.539 26.328 0.484 1 94.31 114 ILE B CA 1
ATOM 4716 C C . ILE B 1 114 ? -7.867 26.891 -0.014 1 94.31 114 ILE B C 1
ATOM 4718 O O . ILE B 1 114 ? -8.406 26.422 -1.019 1 94.31 114 ILE B O 1
ATOM 4722 N N . ASN B 1 115 ? -8.414 27.781 0.724 1 92.12 115 ASN B N 1
ATOM 4723 C CA . ASN B 1 115 ? -9.594 28.531 0.324 1 92.12 115 ASN B CA 1
ATOM 4724 C C . ASN B 1 115 ? -9.539 29.969 0.809 1 92.12 115 ASN B C 1
ATOM 4726 O O . ASN B 1 115 ? -8.992 30.25 1.877 1 92.12 115 ASN B O 1
ATOM 4730 N N . SER B 1 116 ? -9.969 30.875 -0.008 1 91.19 116 SER B N 1
ATOM 4731 C CA . SER B 1 116 ? -9.977 32.281 0.349 1 91.19 116 SER B CA 1
ATOM 4732 C C . SER B 1 116 ? -11.227 33 -0.184 1 91.19 116 SER B C 1
ATOM 4734 O O . SER B 1 116 ? -11.672 32.719 -1.3 1 91.19 116 SER B O 1
ATOM 4736 N N . ILE B 1 117 ? -11.773 33.906 0.656 1 88.88 117 ILE B N 1
ATOM 4737 C CA . ILE B 1 117 ? -12.945 34.656 0.234 1 88.88 117 ILE B CA 1
ATOM 4738 C C . ILE B 1 117 ? -12.766 36.125 0.589 1 88.88 117 ILE B C 1
ATOM 4740 O O . ILE B 1 117 ? -12.18 36.469 1.624 1 88.88 117 ILE B O 1
ATOM 4744 N N . LYS B 1 118 ? -13.281 36.969 -0.312 1 88.75 118 LYS B N 1
ATOM 4745 C CA . LYS B 1 118 ? -13.336 38.375 -0.036 1 88.75 118 LYS B CA 1
ATOM 4746 C C . LYS B 1 118 ? -14.672 38.781 0.596 1 88.75 118 LYS B C 1
ATOM 4748 O O . LYS B 1 118 ? -15.734 38.375 0.109 1 88.75 118 LYS B O 1
ATOM 4753 N N . LEU B 1 119 ? -14.531 39.469 1.707 1 83.12 119 LEU B N 1
ATOM 4754 C CA . LEU B 1 119 ? -15.734 39.906 2.412 1 83.12 119 LEU B CA 1
ATOM 4755 C C . LEU B 1 119 ? -16.219 41.25 1.887 1 83.12 119 LEU B C 1
ATOM 4757 O O . LEU B 1 119 ? -15.484 41.969 1.198 1 83.12 119 LEU B O 1
ATOM 4761 N N . SER B 1 120 ? -17.484 41.562 2.199 1 78 120 SER B N 1
ATOM 4762 C CA . SER B 1 120 ? -18.094 42.781 1.738 1 78 120 SER B CA 1
ATOM 4763 C C . SER B 1 120 ? -17.375 44 2.299 1 78 120 SER B C 1
ATOM 4765 O O . SER B 1 120 ? -17.375 45.062 1.678 1 78 120 SER B O 1
ATOM 4767 N N . THR B 1 121 ? -16.797 43.875 3.4 1 79 121 THR B N 1
ATOM 4768 C CA . THR B 1 121 ? -16.094 44.969 4.047 1 79 121 THR B CA 1
ATOM 4769 C C . THR B 1 121 ? -14.742 45.188 3.379 1 79 121 THR B C 1
ATOM 4771 O O . THR B 1 121 ? -14.031 46.125 3.723 1 79 121 THR B O 1
ATOM 4774 N N . GLY B 1 122 ? -14.391 44.406 2.418 1 80.81 122 GLY B N 1
ATOM 4775 C CA . GLY B 1 122 ? -13.133 44.562 1.7 1 80.81 122 GLY B CA 1
ATOM 4776 C C . GLY B 1 122 ? -12.039 43.656 2.203 1 80.81 122 GLY B C 1
ATOM 4777 O O . GLY B 1 122 ? -11.078 43.375 1.482 1 80.81 122 GLY B O 1
ATOM 4778 N N . ASN B 1 123 ? -12.195 43.219 3.465 1 86.5 123 ASN B N 1
ATOM 4779 C CA . ASN B 1 123 ? -11.195 42.312 4.004 1 86.5 123 ASN B CA 1
ATOM 4780 C C . ASN B 1 123 ? -11.406 40.875 3.494 1 86.5 123 ASN B C 1
ATOM 4782 O O . ASN B 1 123 ? -12.406 40.594 2.832 1 86.5 123 ASN B O 1
ATOM 4786 N N . SER B 1 124 ? -10.391 40 3.75 1 90.75 124 SER B N 1
ATOM 4787 C CA . SER B 1 124 ? -10.453 38.625 3.252 1 90.75 124 SER B CA 1
ATOM 4788 C C . SER B 1 124 ? -10.281 37.625 4.387 1 90.75 124 SER B C 1
ATOM 4790 O O . SER B 1 124 ? -9.617 37.906 5.379 1 90.75 124 SER B O 1
ATOM 4792 N N . TRP B 1 125 ? -10.977 36.562 4.262 1 92.69 125 TRP B N 1
ATOM 4793 C CA . TRP B 1 125 ? -10.711 35.344 5.051 1 92.69 125 TRP B CA 1
ATOM 4794 C C . TRP B 1 125 ? -9.969 34.312 4.223 1 92.69 125 TRP B C 1
ATOM 4796 O O . TRP B 1 125 ? -10.414 33.938 3.127 1 92.69 125 TRP B O 1
ATOM 4806 N N . THR B 1 126 ? -8.852 33.938 4.688 1 95.19 126 THR B N 1
ATOM 4807 C CA . THR B 1 126 ? -8.086 32.906 4.016 1 95.19 126 THR B CA 1
ATOM 4808 C C . THR B 1 126 ? -7.914 31.688 4.922 1 95.19 126 THR B C 1
ATOM 4810 O O . THR B 1 126 ? -7.543 31.828 6.09 1 95.19 126 THR B O 1
ATOM 4813 N N . LEU B 1 127 ? -8.195 30.5 4.352 1 96.75 127 LEU B N 1
ATOM 4814 C CA . LEU B 1 127 ? -8.094 29.266 5.117 1 96.75 127 LEU B CA 1
ATOM 4815 C C . LEU B 1 127 ? -7.086 28.312 4.48 1 96.75 127 LEU B C 1
ATOM 4817 O O . LEU B 1 127 ? -7.023 28.188 3.256 1 96.75 127 LEU B O 1
ATOM 4821 N N . PHE B 1 128 ? -6.27 27.734 5.273 1 97.94 128 PHE B N 1
ATOM 4822 C CA . PHE B 1 128 ? -5.426 26.609 4.902 1 97.94 128 PHE B CA 1
ATOM 4823 C C . PHE B 1 128 ? -5.809 25.359 5.699 1 97.94 128 PHE B C 1
ATOM 4825 O O . PHE B 1 128 ? -6.117 25.453 6.891 1 97.94 128 PHE B O 1
ATOM 4832 N N . GLY B 1 129 ? -5.867 24.219 5.043 1 98.44 129 GLY B N 1
ATOM 4833 C CA . GLY B 1 129 ? -6.145 22.938 5.691 1 98.44 129 GLY B CA 1
ATOM 4834 C C . GLY B 1 129 ? -5.078 21.891 5.43 1 98.44 129 GLY B C 1
ATOM 4835 O O . GLY B 1 129 ? -4.598 21.766 4.301 1 98.44 129 GLY B O 1
ATOM 4836 N N . LEU B 1 130 ? -4.609 21.266 6.465 1 98.69 130 LEU B N 1
ATOM 4837 C CA . LEU B 1 130 ? -3.719 20.109 6.41 1 98.69 130 LEU B CA 1
ATOM 4838 C C . LEU B 1 130 ? -4.391 18.875 7.008 1 98.69 130 LEU B C 1
ATOM 4840 O O . LEU B 1 130 ? -4.73 18.859 8.195 1 98.69 130 LEU B O 1
ATOM 4844 N N . TYR B 1 131 ? -4.605 17.859 6.16 1 98.5 131 TYR B N 1
ATOM 4845 C CA . TYR B 1 131 ? -5.289 16.641 6.555 1 98.5 131 TYR B CA 1
ATOM 4846 C C . TYR B 1 131 ? -4.348 15.438 6.469 1 98.5 131 TYR B C 1
ATOM 4848 O O . TYR B 1 131 ? -3.941 15.039 5.375 1 98.5 131 TYR B O 1
ATOM 4856 N N . ASP B 1 132 ? -4.008 14.906 7.641 1 97.44 132 ASP B N 1
ATOM 4857 C CA . ASP B 1 132 ? -3.113 13.758 7.742 1 97.44 132 ASP B CA 1
ATOM 4858 C C . ASP B 1 132 ? -3.9 12.453 7.887 1 97.44 132 ASP B C 1
ATOM 4860 O O . ASP B 1 132 ? -4.25 12.055 9 1 97.44 132 ASP B O 1
ATOM 4864 N N . GLY B 1 133 ? -4.031 11.805 6.738 1 95 133 GLY B N 1
ATOM 4865 C CA . GLY B 1 133 ? -4.871 10.617 6.684 1 95 133 GLY B CA 1
ATOM 4866 C C . GLY B 1 133 ? -4.137 9.352 7.066 1 95 133 GLY B C 1
ATOM 4867 O O . GLY B 1 133 ? -2.924 9.242 6.867 1 95 133 GLY B O 1
ATOM 4868 N N . ARG B 1 134 ? -4.879 8.398 7.625 1 91.31 134 ARG B N 1
ATOM 4869 C CA . ARG B 1 134 ? -4.414 7.051 7.953 1 91.31 134 ARG B CA 1
ATOM 4870 C C . ARG B 1 134 ? -5.465 6.004 7.59 1 91.31 134 ARG B C 1
ATOM 4872 O O . ARG B 1 134 ? -6.66 6.305 7.555 1 91.31 134 ARG B O 1
ATOM 4879 N N . ASN B 1 135 ? -4.949 4.789 7.332 1 88.81 135 ASN B N 1
ATOM 4880 C CA . ASN B 1 135 ? -5.812 3.676 6.957 1 88.81 135 ASN B CA 1
ATOM 4881 C C . ASN B 1 135 ? -6.582 3.971 5.676 1 88.81 135 ASN B C 1
ATOM 4883 O O . ASN B 1 135 ? -7.793 3.752 5.609 1 88.81 135 ASN B O 1
ATOM 4887 N N . GLY B 1 136 ? -5.914 4.609 4.738 1 87.44 136 GLY B N 1
ATOM 4888 C CA . GLY B 1 136 ? -6.484 4.961 3.445 1 87.44 136 GLY B CA 1
ATOM 4889 C C . GLY B 1 136 ? -6.605 6.457 3.232 1 87.44 136 GLY B C 1
ATOM 4890 O O . GLY B 1 136 ? -6.562 7.23 4.191 1 87.44 136 GLY B O 1
ATOM 4891 N N . PRO B 1 137 ? -6.824 6.871 2.029 1 90.12 137 PRO B N 1
ATOM 4892 C CA . PRO B 1 137 ? -6.848 8.297 1.688 1 90.12 137 PRO B CA 1
ATOM 4893 C C . PRO B 1 137 ? -8.258 8.883 1.712 1 90.12 137 PRO B C 1
ATOM 4895 O O . PRO B 1 137 ? -8.43 10.078 1.471 1 90.12 137 PRO B O 1
ATOM 4898 N N . HIS B 1 138 ? -9.266 8.141 2.059 1 90.25 138 HIS B N 1
ATOM 4899 C CA . HIS B 1 138 ? -10.648 8.5 1.757 1 90.25 138 HIS B CA 1
ATOM 4900 C C . HIS B 1 138 ? -11.125 9.656 2.633 1 90.25 138 HIS B C 1
ATOM 4902 O O . HIS B 1 138 ? -11.711 10.617 2.133 1 90.25 138 HIS B O 1
ATOM 4908 N N . THR B 1 139 ? -10.844 9.562 3.896 1 94.75 139 THR B N 1
ATOM 4909 C CA . THR B 1 139 ? -11.297 10.609 4.797 1 94.75 139 THR B CA 1
ATOM 4910 C C . THR B 1 139 ? -10.562 11.922 4.516 1 94.75 139 THR B C 1
ATOM 4912 O O . THR B 1 139 ? -11.188 12.977 4.406 1 94.75 139 THR B O 1
ATOM 4915 N N . SER B 1 140 ? -9.266 11.859 4.422 1 95.88 140 SER B N 1
ATOM 4916 C CA . SER B 1 140 ? -8.492 13.07 4.16 1 95.88 140 SER B CA 1
ATOM 4917 C C . SER B 1 140 ? -8.875 13.688 2.818 1 95.88 140 SER B C 1
ATOM 4919 O O . SER B 1 140 ? -8.977 14.914 2.697 1 95.88 140 SER B O 1
ATOM 4921 N N . ASN B 1 141 ? -9.102 12.836 1.851 1 91.62 141 ASN B N 1
ATOM 4922 C CA . ASN B 1 141 ? -9.547 13.328 0.553 1 91.62 141 ASN B CA 1
ATOM 4923 C C . ASN B 1 141 ? -10.898 14.031 0.658 1 91.62 141 ASN B C 1
ATOM 4925 O O . ASN B 1 141 ? -11.094 15.086 0.052 1 91.62 141 ASN B O 1
ATOM 4929 N N . TYR B 1 142 ? -11.766 13.43 1.378 1 92.12 142 TYR B N 1
ATOM 4930 C CA . TYR B 1 142 ? -13.078 14.031 1.59 1 92.12 142 TYR B CA 1
ATOM 4931 C C . TYR B 1 142 ? -12.953 15.383 2.277 1 92.12 142 TYR B C 1
ATOM 4933 O O . TYR B 1 142 ? -13.586 16.359 1.865 1 92.12 142 TYR B O 1
ATOM 4941 N N . LEU B 1 143 ? -12.156 15.453 3.256 1 96.38 143 LEU B N 1
ATOM 4942 C CA . LEU B 1 143 ? -11.945 16.703 3.979 1 96.38 143 LEU B CA 1
ATOM 4943 C C . LEU B 1 143 ? -11.359 17.766 3.061 1 96.38 143 LEU B C 1
ATOM 4945 O O . LEU B 1 143 ? -11.766 18.938 3.123 1 96.38 143 LEU B O 1
ATOM 4949 N N . GLY B 1 144 ? -10.383 17.375 2.314 1 94.06 144 GLY B N 1
ATOM 4950 C CA . GLY B 1 144 ? -9.766 18.312 1.39 1 94.06 144 GLY B CA 1
ATOM 4951 C C . GLY B 1 144 ? -10.766 18.984 0.47 1 94.06 144 GLY B C 1
ATOM 4952 O O . GLY B 1 144 ? -10.562 20.141 0.062 1 94.06 144 GLY B O 1
ATOM 4953 N N . ARG B 1 145 ? -11.914 18.375 0.307 1 90.69 145 ARG B N 1
ATOM 4954 C CA . ARG B 1 145 ? -12.898 18.891 -0.641 1 90.69 145 ARG B CA 1
ATOM 4955 C C . ARG B 1 145 ? -13.977 19.703 0.07 1 90.69 145 ARG B C 1
ATOM 4957 O O . ARG B 1 145 ? -14.547 20.625 -0.507 1 90.69 145 ARG B O 1
ATOM 4964 N N . VAL B 1 146 ? -14.164 19.375 1.29 1 93.69 146 VAL B N 1
ATOM 4965 C CA . VAL B 1 146 ? -15.445 19.844 1.811 1 93.69 146 VAL B CA 1
ATOM 4966 C C . VAL B 1 146 ? -15.219 20.703 3.047 1 93.69 146 VAL B C 1
ATOM 4968 O O . VAL B 1 146 ? -15.992 21.641 3.311 1 93.69 146 VAL B O 1
ATOM 4971 N N . LEU B 1 147 ? -14.242 20.453 3.809 1 96.75 147 LEU B N 1
ATOM 4972 C CA . LEU B 1 147 ? -14.188 21 5.16 1 96.75 147 LEU B CA 1
ATOM 4973 C C . LEU B 1 147 ? -14.039 22.516 5.137 1 96.75 147 LEU B C 1
ATOM 4975 O O . LEU B 1 147 ? -14.766 23.219 5.828 1 96.75 147 LEU B O 1
ATOM 4979 N N . LEU B 1 148 ? -13.117 23.031 4.332 1 96.19 148 LEU B N 1
ATOM 4980 C CA . LEU B 1 148 ? -12.875 24.469 4.32 1 96.19 148 LEU B CA 1
ATOM 4981 C C . LEU B 1 148 ? -14.117 25.219 3.852 1 96.19 148 LEU B C 1
ATOM 4983 O O . LEU B 1 148 ? -14.477 26.25 4.426 1 96.19 148 LEU B O 1
ATOM 4987 N N . SER B 1 149 ? -14.781 24.703 2.873 1 93.44 149 SER B N 1
ATOM 4988 C CA . SER B 1 149 ? -15.992 25.344 2.377 1 93.44 149 SER B CA 1
ATOM 4989 C C . SER B 1 149 ? -17.109 25.312 3.426 1 93.44 149 SER B C 1
ATOM 4991 O O . SER B 1 149 ? -17.844 26.297 3.574 1 93.44 149 SER B O 1
ATOM 4993 N N . THR B 1 150 ? -17.188 24.219 4.078 1 94.94 150 THR B N 1
ATOM 4994 C CA . THR B 1 150 ? -18.203 24.109 5.129 1 94.94 150 THR B CA 1
ATOM 4995 C C . THR B 1 150 ? -17.938 25.125 6.246 1 94.94 150 THR B C 1
ATOM 4997 O O . THR B 1 150 ? -18.859 25.75 6.758 1 94.94 150 THR B O 1
ATOM 5000 N N . ILE B 1 151 ? -16.719 25.266 6.605 1 96.12 151 ILE B N 1
ATOM 5001 C CA . ILE B 1 151 ? -16.344 26.234 7.633 1 96.12 151 ILE B CA 1
ATOM 5002 C C . ILE B 1 151 ? -16.688 27.641 7.168 1 96.12 151 ILE B C 1
ATOM 5004 O O . ILE B 1 151 ? -17.312 28.406 7.906 1 96.12 151 ILE B O 1
ATOM 5008 N N . LEU B 1 152 ? -16.328 27.969 5.965 1 92.44 152 LEU B N 1
ATOM 5009 C CA . LEU B 1 152 ? -16.578 29.312 5.434 1 92.44 152 LEU B CA 1
ATOM 5010 C C . LEU B 1 152 ? -18.062 29.609 5.395 1 92.44 152 LEU B C 1
ATOM 5012 O O . LEU B 1 152 ? -18.5 30.703 5.797 1 92.44 152 LEU B O 1
ATOM 5016 N N . ASP B 1 153 ? -18.797 28.641 4.945 1 89.56 153 ASP B N 1
ATOM 5017 C CA . ASP B 1 153 ? -20.25 28.828 4.875 1 89.56 153 ASP B CA 1
ATOM 5018 C C . ASP B 1 153 ? -20.844 29.062 6.262 1 89.56 153 ASP B C 1
ATOM 5020 O O . ASP B 1 153 ? -21.719 29.922 6.43 1 89.56 153 ASP B O 1
ATOM 5024 N N . SER B 1 154 ? -20.375 28.312 7.145 1 90.69 154 SER B N 1
ATOM 5025 C CA . SER B 1 154 ? -20.844 28.453 8.516 1 90.69 154 SER B CA 1
ATOM 5026 C C . SER B 1 154 ? -20.484 29.812 9.102 1 90.69 154 SER B C 1
ATOM 5028 O O . SER B 1 154 ? -21.312 30.453 9.758 1 90.69 154 SER B O 1
ATOM 5030 N N . LEU B 1 155 ? -19.344 30.25 8.875 1 90.69 155 LEU B N 1
ATOM 5031 C CA . LEU B 1 155 ? -18.859 31.531 9.406 1 90.69 155 LEU B CA 1
ATOM 5032 C C . LEU B 1 155 ? -19.594 32.688 8.75 1 90.69 155 LEU B C 1
ATOM 5034 O O . LEU B 1 155 ? -19.938 33.656 9.422 1 90.69 155 LEU B O 1
ATOM 5038 N N . LEU B 1 156 ? -19.781 32.594 7.484 1 87.06 156 LEU B N 1
ATOM 5039 C CA . LEU B 1 156 ? -20.469 33.656 6.75 1 87.06 156 LEU B CA 1
ATOM 5040 C C . LEU B 1 156 ? -21.906 33.812 7.23 1 87.06 156 LEU B C 1
ATOM 5042 O O . LEU B 1 156 ? -22.422 34.906 7.312 1 87.06 156 LEU B O 1
ATOM 5046 N N . SER B 1 157 ? -22.484 32.688 7.508 1 85.31 157 SER B N 1
ATOM 5047 C CA . SER B 1 157 ? -23.844 32.75 8.031 1 85.31 157 SER B CA 1
ATOM 5048 C C . SER B 1 157 ? -23.906 33.5 9.344 1 85.31 157 SER B C 1
ATOM 5050 O O . SER B 1 157 ? -24.812 34.312 9.547 1 85.31 157 SER B O 1
ATOM 5052 N N . VAL B 1 158 ? -22.984 33.219 10.195 1 85.62 158 VAL B N 1
ATOM 5053 C CA . VAL B 1 158 ? -22.922 33.906 11.484 1 85.62 158 VAL B CA 1
ATOM 5054 C C . VAL B 1 158 ? -22.578 35.375 11.273 1 85.62 158 VAL B C 1
ATOM 5056 O O . VAL B 1 158 ? -23.172 36.281 11.883 1 85.62 158 VAL B O 1
ATOM 5059 N N . TYR B 1 159 ? -21.656 35.594 10.43 1 81.25 159 TYR B N 1
ATOM 5060 C CA . TYR B 1 159 ? -21.172 36.938 10.164 1 81.25 159 TYR B CA 1
ATOM 5061 C C . TYR B 1 159 ? -22.297 37.812 9.609 1 81.25 159 TYR B C 1
ATOM 5063 O O . TYR B 1 159 ? -22.484 38.969 10.055 1 81.25 159 TYR B O 1
ATOM 5071 N N . THR B 1 160 ? -23.031 37.406 8.703 1 79 160 THR B N 1
ATOM 5072 C CA . THR B 1 160 ? -24.125 38.125 8.078 1 79 160 THR B CA 1
ATOM 5073 C C . THR B 1 160 ? -25.219 38.438 9.094 1 79 160 THR B C 1
ATOM 5075 O O . THR B 1 160 ? -25.812 39.5 9.078 1 79 160 THR B O 1
ATOM 5078 N N . LYS B 1 161 ? -25.438 37.531 9.914 1 77.31 161 LYS B N 1
ATOM 5079 C CA . LYS B 1 161 ? -26.453 37.719 10.945 1 77.31 161 LYS B CA 1
ATOM 5080 C C . LYS B 1 161 ? -26.062 38.812 11.914 1 77.31 161 LYS B C 1
ATOM 5082 O O . LYS B 1 161 ? -26.922 39.594 12.375 1 77.31 161 LYS B O 1
ATOM 5087 N N . TYR B 1 162 ? -24.859 38.875 12.164 1 76.5 162 TYR B N 1
ATOM 5088 C CA . TYR B 1 162 ? -24.375 39.844 13.125 1 76.5 162 TYR B CA 1
ATOM 5089 C C . TYR B 1 162 ? -24.234 41.219 12.477 1 76.5 162 TYR B C 1
ATOM 5091 O O . TYR B 1 162 ? -24.391 42.25 13.141 1 76.5 162 TYR B O 1
ATOM 5099 N N . THR B 1 163 ? -23.922 41.25 11.266 1 65.31 163 THR B N 1
ATOM 5100 C CA . THR B 1 163 ? -23.703 42.531 10.609 1 65.31 163 THR B CA 1
ATOM 5101 C C . THR B 1 163 ? -25 43.062 10.008 1 65.31 163 THR B C 1
ATOM 5103 O O . THR B 1 163 ? -25.094 44.219 9.641 1 65.31 163 THR B O 1
ATOM 5106 N N . ALA B 1 164 ? -26.062 42.156 9.781 1 59.12 164 ALA B N 1
ATOM 5107 C CA . ALA B 1 164 ? -27.344 42.625 9.25 1 59.12 164 ALA B CA 1
ATOM 5108 C C . ALA B 1 164 ? -28.016 43.594 10.195 1 59.12 164 ALA B C 1
ATOM 5110 O O . ALA B 1 164 ? -28.094 43.344 11.406 1 59.12 164 ALA B O 1
ATOM 5111 N N . GLN B 1 165 ? -27.797 44.781 9.969 1 50.81 165 GLN B N 1
ATOM 5112 C CA . GLN B 1 165 ? -28.531 45.875 10.617 1 50.81 165 GLN B CA 1
ATOM 5113 C C . GLN B 1 165 ? -30 45.5 10.797 1 50.81 165 GLN B C 1
ATOM 5115 O O . GLN B 1 165 ? -30.562 44.781 9.984 1 50.81 165 GLN B O 1
ATOM 5120 N N . PRO B 1 166 ? -30.625 45.75 12.086 1 45.62 166 PRO B N 1
ATOM 5121 C CA . PRO B 1 166 ? -32 45.469 12.453 1 45.62 166 PRO B CA 1
ATOM 5122 C C . PRO B 1 166 ? -32.969 45.688 11.289 1 45.62 166 PRO B C 1
ATOM 5124 O O . PRO B 1 166 ? -34.031 45.031 11.258 1 45.62 166 PRO B O 1
ATOM 5127 N N . ASP B 1 167 ? -32.906 46.688 10.5 1 40.75 167 ASP B N 1
ATOM 5128 C CA . ASP B 1 167 ? -34 47.062 9.609 1 40.75 167 ASP B CA 1
ATOM 5129 C C . ASP B 1 167 ? -34.125 46.031 8.477 1 40.75 167 ASP B C 1
ATOM 5131 O O . ASP B 1 167 ? -35.094 46.062 7.715 1 40.75 167 ASP B O 1
ATOM 5135 N N . GLN B 1 168 ? -33.094 45.5 7.941 1 38.91 168 GLN B N 1
ATOM 5136 C CA . GLN B 1 168 ? -33.281 44.656 6.758 1 38.91 168 GLN B CA 1
ATOM 5137 C C . GLN B 1 168 ? -33.656 43.219 7.145 1 38.91 168 GLN B C 1
ATOM 5139 O O . GLN B 1 168 ? -32.875 42.531 7.781 1 38.91 168 GLN B O 1
ATOM 5144 N N . HIS B 1 169 ? -34.938 42.844 7.395 1 36.59 169 HIS B N 1
ATOM 5145 C CA . HIS B 1 169 ? -35.719 41.625 7.633 1 36.59 169 HIS B CA 1
ATOM 5146 C C . HIS B 1 169 ? -35.25 40.469 6.742 1 36.59 169 HIS B C 1
ATOM 5148 O O . HIS B 1 169 ? -35.938 40.094 5.789 1 36.59 169 HIS B O 1
ATOM 5154 N N . MET B 1 170 ? -34.062 40.438 6.289 1 36.09 170 MET B N 1
ATOM 5155 C CA . MET B 1 170 ? -33.906 39.219 5.484 1 36.09 170 MET B CA 1
ATOM 5156 C C . MET B 1 170 ? -34.094 37.969 6.344 1 36.09 170 MET B C 1
ATOM 5158 O O . MET B 1 170 ? -33.438 37.812 7.379 1 36.09 170 MET B O 1
ATOM 5162 N N . PRO B 1 171 ? -35.219 37.188 6.316 1 33.91 171 PRO B N 1
ATOM 5163 C CA . PRO B 1 171 ? -35.438 35.906 6.941 1 33.91 171 PRO B CA 1
ATOM 5164 C C . PRO B 1 171 ? -34.25 34.938 6.719 1 33.91 171 PRO B C 1
ATOM 5166 O O . PRO B 1 171 ? -34.031 34.5 5.594 1 33.91 171 PRO B O 1
ATOM 5169 N N . LEU B 1 172 ? -33.094 35.312 7.035 1 36.22 172 LEU B N 1
ATOM 5170 C CA . LEU B 1 172 ? -32.156 34.188 6.859 1 36.22 172 LEU B CA 1
ATOM 5171 C C . LEU B 1 172 ? -32.594 33 7.672 1 36.22 172 LEU B C 1
ATOM 5173 O O . LEU B 1 172 ? -32.625 33.031 8.906 1 36.22 172 LEU B O 1
ATOM 5177 N N . GLU B 1 173 ? -33.562 32.188 7.285 1 35 173 GLU B N 1
ATOM 5178 C CA . GLU B 1 173 ? -34.125 30.922 7.785 1 35 173 GLU B CA 1
ATOM 5179 C C . GLU B 1 173 ? -33 30 8.289 1 35 173 GLU B C 1
ATOM 5181 O O . GLU B 1 173 ? -33.281 29.016 8.969 1 35 173 GLU B O 1
ATOM 5186 N N . TYR B 1 174 ? -31.828 29.984 7.688 1 33.16 174 TYR B N 1
ATOM 5187 C CA . TYR B 1 174 ? -31.094 28.734 7.824 1 33.16 174 TYR B CA 1
ATOM 5188 C C . TYR B 1 174 ? -30.297 28.703 9.117 1 33.16 174 TYR B C 1
ATOM 5190 O O . TYR B 1 174 ? -29.516 27.781 9.367 1 33.16 174 TYR B O 1
ATOM 5198 N N . SER B 1 175 ? -30.047 29.859 9.781 1 35.72 175 SER B N 1
ATOM 5199 C CA . SER B 1 175 ? -29.016 29.672 10.781 1 35.72 175 SER B CA 1
ATOM 5200 C C . SER B 1 175 ? -29.578 29 12.031 1 35.72 175 SER B C 1
ATOM 5202 O O . SER B 1 175 ? -30.484 29.516 12.664 1 35.72 175 SER B O 1
ATOM 5204 N N . THR B 1 176 ? -29.672 27.797 12.039 1 37.53 176 THR B N 1
ATOM 5205 C CA . THR B 1 176 ? -30.016 27.016 13.219 1 37.53 176 THR B CA 1
ATOM 5206 C C . THR B 1 176 ? -29.172 27.438 14.414 1 37.53 176 THR B C 1
ATOM 5208 O O . THR B 1 176 ? -29.297 26.859 15.5 1 37.53 176 THR B O 1
ATOM 5211 N N . ILE B 1 177 ? -28.047 28.094 14.188 1 40.16 177 ILE B N 1
ATOM 5212 C CA . ILE B 1 177 ? -27.297 28.344 15.414 1 40.16 177 ILE B CA 1
ATOM 5213 C C . ILE B 1 177 ? -27.938 29.5 16.188 1 40.16 177 ILE B C 1
ATOM 5215 O O . ILE B 1 177 ? -28.016 30.625 15.688 1 40.16 177 ILE B O 1
ATOM 5219 N N . ASP B 1 178 ? -28.859 29.328 17.094 1 41.44 178 ASP B N 1
ATOM 5220 C CA . ASP B 1 178 ? -29.438 30.281 18.047 1 41.44 178 ASP B CA 1
ATOM 5221 C C . ASP B 1 178 ? -28.344 31.016 18.828 1 41.44 178 ASP B C 1
ATOM 5223 O O . ASP B 1 178 ? -27.781 30.469 19.766 1 41.44 178 ASP B O 1
ATOM 5227 N N . ALA B 1 179 ? -27.547 31.859 18.219 1 42.97 179 ALA B N 1
ATOM 5228 C CA . ALA B 1 179 ? -26.703 32.656 19.094 1 42.97 179 ALA B CA 1
ATOM 5229 C C . ALA B 1 179 ? -27.547 33.562 20 1 42.97 179 ALA B C 1
ATOM 5231 O O . ALA B 1 179 ? -28.5 34.188 19.547 1 42.97 179 ALA B O 1
ATOM 5232 N N . PRO B 1 180 ? -27.375 33.375 21.203 1 47.66 180 PRO B N 1
ATOM 5233 C CA . PRO B 1 180 ? -28.062 34.375 22.047 1 47.66 180 PRO B CA 1
ATOM 5234 C C . PRO B 1 180 ? -27.797 35.812 21.594 1 47.66 180 PRO B C 1
ATOM 5236 O O . PRO B 1 180 ? -26.734 36.094 21.031 1 47.66 180 PRO B O 1
ATOM 5239 N N . PRO B 1 181 ? -28.734 36.719 21.516 1 49.88 181 PRO B N 1
ATOM 5240 C CA . PRO B 1 181 ? -28.641 38.125 21.094 1 49.88 181 PRO B CA 1
ATOM 5241 C C . PRO B 1 181 ? -27.391 38.812 21.625 1 49.88 181 PRO B C 1
ATOM 5243 O O . PRO B 1 181 ? -26.859 39.719 20.984 1 49.88 181 PRO B O 1
ATOM 5246 N N . ASN B 1 182 ? -26.719 38.375 22.828 1 54.19 182 ASN B N 1
ATOM 5247 C CA . ASN B 1 182 ? -25.641 39.125 23.453 1 54.19 182 ASN B CA 1
ATOM 5248 C C . ASN B 1 182 ? -24.297 38.438 23.297 1 54.19 182 ASN B C 1
ATOM 5250 O O . ASN B 1 182 ? -23.344 38.719 24.031 1 54.19 182 ASN B O 1
ATOM 5254 N N . GLU B 1 183 ? -24.109 37.531 22.453 1 63.97 183 GLU B N 1
ATOM 5255 C CA . GLU B 1 183 ? -22.812 36.875 22.359 1 63.97 183 GLU B CA 1
ATOM 5256 C C . GLU B 1 183 ? -21.875 37.594 21.422 1 63.97 183 GLU B C 1
ATOM 5258 O O . GLU B 1 183 ? -22.281 38 20.328 1 63.97 183 GLU B O 1
ATOM 5263 N N . PRO B 1 184 ? -20.656 37.844 21.953 1 70.94 184 PRO B N 1
ATOM 5264 C CA . PRO B 1 184 ? -19.672 38.469 21.062 1 70.94 184 PRO B CA 1
ATOM 5265 C C . PRO B 1 184 ? -19.438 37.688 19.781 1 70.94 184 PRO B C 1
ATOM 5267 O O . PRO B 1 184 ? -19.516 36.469 19.781 1 70.94 184 PRO B O 1
ATOM 5270 N N . LEU B 1 185 ? -19.359 38.438 18.766 1 78.31 185 LEU B N 1
ATOM 5271 C CA . LEU B 1 185 ? -19.172 37.875 17.438 1 78.31 185 LEU B CA 1
ATOM 5272 C C . LEU B 1 185 ? -18.047 36.844 17.422 1 78.31 185 LEU B C 1
ATOM 5274 O O . LEU B 1 185 ? -18.172 35.781 16.797 1 78.31 185 LEU B O 1
ATOM 5278 N N . THR B 1 186 ? -17 37.062 18.203 1 80.44 186 THR B N 1
ATOM 5279 C CA . THR B 1 186 ? -15.836 36.188 18.234 1 80.44 186 THR B CA 1
ATOM 5280 C C . THR B 1 186 ? -16.219 34.812 18.766 1 80.44 186 THR B C 1
ATOM 5282 O O . THR B 1 186 ? -15.781 33.781 18.219 1 80.44 186 THR B O 1
ATOM 5285 N N . ASN B 1 187 ? -16.984 34.781 19.766 1 86.44 187 ASN B N 1
ATOM 5286 C CA . ASN B 1 187 ? -17.422 33.531 20.344 1 86.44 187 ASN B CA 1
ATOM 5287 C C . ASN B 1 187 ? -18.344 32.781 19.391 1 86.44 187 ASN B C 1
ATOM 5289 O O . ASN B 1 187 ? -18.266 31.547 19.297 1 86.44 187 ASN B O 1
ATOM 5293 N N . ALA B 1 188 ? -19.172 33.531 18.75 1 86.94 188 ALA B N 1
ATOM 5294 C CA . ALA B 1 188 ? -20.078 32.906 17.781 1 86.94 188 ALA B CA 1
ATOM 5295 C C . ALA B 1 188 ? -19.312 32.281 16.609 1 86.94 188 ALA B C 1
ATOM 5297 O O . ALA B 1 188 ? -19.688 31.234 16.109 1 86.94 188 ALA B O 1
ATOM 5298 N N . LEU B 1 189 ? -18.328 32.969 16.234 1 87.88 189 LEU B N 1
ATOM 5299 C CA . LEU B 1 189 ? -17.5 32.469 15.141 1 87.88 189 LEU B CA 1
ATOM 5300 C C . LEU B 1 189 ? -16.766 31.188 15.547 1 87.88 189 LEU B C 1
ATOM 5302 O O . LEU B 1 189 ? -16.656 30.25 14.758 1 87.88 189 LEU B O 1
ATOM 5306 N N . ASP B 1 190 ? -16.281 31.125 16.766 1 91.94 190 ASP B N 1
ATOM 5307 C CA . ASP B 1 190 ? -15.609 29.938 17.266 1 91.94 190 ASP B CA 1
ATOM 5308 C C . ASP B 1 190 ? -16.547 28.75 17.312 1 91.94 190 ASP B C 1
ATOM 5310 O O . ASP B 1 190 ? -16.188 27.641 16.922 1 91.94 190 ASP B O 1
ATOM 5314 N N . LYS B 1 191 ? -17.703 29 17.828 1 93.06 191 LYS B N 1
ATOM 5315 C CA . LYS B 1 191 ? -18.688 27.922 17.906 1 93.06 191 LYS B CA 1
ATOM 5316 C C . LYS B 1 191 ? -19.031 27.406 16.516 1 93.06 191 LYS B C 1
ATOM 5318 O O . LYS B 1 191 ? -19.188 26.188 16.312 1 93.06 191 LYS B O 1
ATOM 5323 N N . SER B 1 192 ? -19.188 28.344 15.641 1 92.62 192 SER B N 1
ATOM 5324 C CA . SER B 1 192 ? -19.484 27.969 14.258 1 92.62 192 SER B CA 1
ATOM 5325 C C . SER B 1 192 ? -18.359 27.172 13.641 1 92.62 192 SER B C 1
ATOM 5327 O O . SER B 1 192 ? -18.594 26.234 12.883 1 92.62 192 SER B O 1
ATOM 5329 N N . PHE B 1 193 ? -17.172 27.625 13.945 1 93.94 193 PHE B N 1
ATOM 5330 C CA . PHE B 1 193 ? -15.969 26.922 13.5 1 93.94 193 PHE B CA 1
ATOM 5331 C C . PHE B 1 193 ? -15.945 25.484 14 1 93.94 193 PHE B C 1
ATOM 5333 O O . PHE B 1 193 ? -15.734 24.562 13.227 1 93.94 193 PHE B O 1
ATOM 5340 N N . ILE B 1 194 ? -16.266 25.234 15.188 1 97.19 194 ILE B N 1
ATOM 5341 C CA . ILE B 1 194 ? -16.297 23.922 15.828 1 97.19 194 ILE B CA 1
ATOM 5342 C C . ILE B 1 194 ? -17.438 23.078 15.242 1 97.19 194 ILE B C 1
ATOM 5344 O O . ILE B 1 194 ? -17.25 21.922 14.898 1 97.19 194 ILE B O 1
ATOM 5348 N N . GLU B 1 195 ? -18.531 23.703 15.055 1 96.31 195 GLU B N 1
ATOM 5349 C CA . GLU B 1 195 ? -19.703 23 14.555 1 96.31 195 GLU B CA 1
ATOM 5350 C C . GLU B 1 195 ? -19.484 22.516 13.133 1 96.31 195 GLU B C 1
ATOM 5352 O O . GLU B 1 195 ? -19.984 21.453 12.75 1 96.31 195 GLU B O 1
ATOM 5357 N N . ALA B 1 196 ? -18.781 23.281 12.391 1 96.62 196 ALA B N 1
ATOM 5358 C CA . ALA B 1 196 ? -18.484 22.875 11.023 1 96.62 196 ALA B CA 1
ATOM 5359 C C . ALA B 1 196 ? -17.688 21.578 11 1 96.62 196 ALA B C 1
ATOM 5361 O O . ALA B 1 196 ? -17.938 20.688 10.188 1 96.62 196 ALA B O 1
ATOM 5362 N N . PHE B 1 197 ? -16.672 21.422 11.93 1 98.44 197 PHE B N 1
ATOM 5363 C CA . PHE B 1 197 ? -15.914 20.188 12.062 1 98.44 197 PHE B CA 1
ATOM 5364 C C . PHE B 1 197 ? -16.828 19.016 12.383 1 98.44 197 PHE B C 1
ATOM 5366 O O . PHE B 1 197 ? -16.75 17.969 11.734 1 98.44 197 PHE B O 1
ATOM 5373 N N . LEU B 1 198 ? -17.688 19.266 13.32 1 98.06 198 LEU B N 1
ATOM 5374 C CA . LEU B 1 198 ? -18.547 18.203 13.812 1 98.06 198 LEU B CA 1
ATOM 5375 C C . LEU B 1 198 ? -19.562 17.781 12.75 1 98.06 198 LEU B C 1
ATOM 5377 O O . LEU B 1 198 ? -19.859 16.594 12.602 1 98.06 198 LEU B O 1
ATOM 5381 N N . GLU B 1 199 ? -20.031 18.75 12.023 1 96.44 199 GLU B N 1
ATOM 5382 C CA . GLU B 1 199 ? -21 18.469 10.969 1 96.44 199 GLU B CA 1
ATOM 5383 C C . GLU B 1 199 ? -20.375 17.609 9.875 1 96.44 199 GLU B C 1
ATOM 5385 O O . GLU B 1 199 ? -20.984 16.625 9.43 1 96.44 199 GLU B O 1
ATOM 5390 N N . VAL B 1 200 ? -19.234 17.953 9.484 1 96.69 200 VAL B N 1
ATOM 5391 C CA . VAL B 1 200 ? -18.562 17.219 8.43 1 96.69 200 VAL B CA 1
ATOM 5392 C C . VAL B 1 200 ? -18.281 15.789 8.898 1 96.69 200 VAL B C 1
ATOM 5394 O O . VAL B 1 200 ? -18.484 14.828 8.148 1 96.69 200 VAL B O 1
ATOM 5397 N N . ASP B 1 201 ? -17.812 15.586 10.117 1 98 201 ASP B N 1
ATOM 5398 C CA . ASP B 1 201 ? -17.531 14.25 10.641 1 98 201 ASP B CA 1
ATOM 5399 C C . ASP B 1 201 ? -18.812 13.43 10.766 1 98 201 ASP B C 1
ATOM 5401 O O . ASP B 1 201 ? -18.797 12.219 10.5 1 98 201 ASP B O 1
ATOM 5405 N N . ARG B 1 202 ? -19.844 14.109 11.188 1 95.88 202 ARG B N 1
ATOM 5406 C CA . ARG B 1 202 ? -21.125 13.414 11.289 1 95.88 202 ARG B CA 1
ATOM 5407 C C . ARG B 1 202 ? -21.547 12.852 9.938 1 95.88 202 ARG B C 1
ATOM 5409 O O . ARG B 1 202 ? -22.016 11.719 9.852 1 95.88 202 ARG B O 1
ATOM 5416 N N . ASN B 1 203 ? -21.375 13.617 8.961 1 92.75 203 ASN B N 1
ATOM 5417 C CA . ASN B 1 203 ? -21.703 13.156 7.617 1 92.75 203 ASN B CA 1
ATOM 5418 C C . ASN B 1 203 ? -20.875 11.938 7.219 1 92.75 203 ASN B C 1
ATOM 5420 O O . ASN B 1 203 ? -21.391 11.008 6.586 1 92.75 203 ASN B O 1
ATOM 5424 N N . VAL B 1 204 ? -19.672 11.914 7.57 1 92.81 204 VAL B N 1
ATOM 5425 C CA . VAL B 1 204 ? -18.75 10.828 7.242 1 92.81 204 VAL B CA 1
ATOM 5426 C C . VAL B 1 204 ? -19.141 9.57 8.016 1 92.81 204 VAL B C 1
ATOM 5428 O O . VAL B 1 204 ? -19.266 8.484 7.43 1 92.81 204 VAL B O 1
ATOM 5431 N N . VAL B 1 205 ? -19.406 9.695 9.258 1 94.56 205 VAL B N 1
ATOM 5432 C CA . VAL B 1 205 ? -19.547 8.57 10.18 1 94.56 205 VAL B CA 1
ATOM 5433 C C . VAL B 1 205 ? -20.969 8.016 10.094 1 94.56 205 VAL B C 1
ATOM 5435 O O . VAL B 1 205 ? -21.172 6.805 10.211 1 94.56 205 VAL B O 1
ATOM 5438 N N . GLU B 1 206 ? -21.938 8.875 9.875 1 91.81 206 GLU B N 1
ATOM 5439 C CA . GLU B 1 206 ? -23.328 8.453 9.938 1 91.81 206 GLU B CA 1
ATOM 5440 C C . GLU B 1 206 ? -23.812 7.965 8.578 1 91.81 206 GLU B C 1
ATOM 5442 O O . GLU B 1 206 ? -24.844 7.281 8.484 1 91.81 206 GLU B O 1
ATOM 5447 N N . SER B 1 207 ? -23.141 8.281 7.539 1 85.5 207 SER B N 1
ATOM 5448 C CA . SER B 1 207 ? -23.594 7.953 6.195 1 85.5 207 SER B CA 1
ATOM 5449 C C . SER B 1 207 ? -23.875 6.461 6.051 1 85.5 207 SER B C 1
ATOM 5451 O O . SER B 1 207 ? -24.953 6.059 5.609 1 85.5 207 SER B O 1
ATOM 5453 N N . PRO B 1 208 ? -22.938 5.555 6.43 1 83.62 208 PRO B N 1
ATOM 5454 C CA . PRO B 1 208 ? -23.234 4.125 6.316 1 83.62 208 PRO B CA 1
ATOM 5455 C C . PRO B 1 208 ? -24.406 3.691 7.199 1 83.62 208 PRO B C 1
ATOM 5457 O O . PRO B 1 208 ? -25.188 2.82 6.809 1 83.62 208 PRO B O 1
ATOM 5460 N N . VAL B 1 209 ? -24.531 4.289 8.312 1 87.38 209 VAL B N 1
ATOM 5461 C CA . VAL B 1 209 ? -25.562 3.939 9.281 1 87.38 209 VAL B CA 1
ATOM 5462 C C . VAL B 1 209 ? -26.938 4.336 8.734 1 87.38 209 VAL B C 1
ATOM 5464 O O . VAL B 1 209 ? -27.891 3.564 8.82 1 87.38 209 VAL B O 1
ATOM 5467 N N . GLU B 1 210 ? -26.953 5.465 8.188 1 87.25 210 GLU B N 1
ATOM 5468 C CA . GLU B 1 210 ? -28.203 5.992 7.66 1 87.25 210 GLU B CA 1
ATOM 5469 C C . GLU B 1 210 ? -28.672 5.195 6.449 1 87.25 210 GLU B C 1
ATOM 5471 O O . GLU B 1 210 ? -29.859 5.172 6.137 1 87.25 210 GLU B O 1
ATOM 5476 N N . ALA B 1 211 ? -27.75 4.57 5.809 1 84.81 211 ALA B N 1
ATOM 5477 C CA . ALA B 1 211 ? -28.078 3.805 4.609 1 84.81 211 ALA B CA 1
ATOM 5478 C C . ALA B 1 211 ? -28.594 2.416 4.973 1 84.81 211 ALA B C 1
ATOM 5480 O O . ALA B 1 211 ? -29.234 1.754 4.152 1 84.81 211 ALA B O 1
ATOM 5481 N N . LEU B 1 212 ? -28.359 1.9 6.152 1 83.88 212 LEU B N 1
ATOM 5482 C CA . LEU B 1 212 ? -28.609 0.521 6.559 1 83.88 212 LEU B CA 1
ATOM 5483 C C . LEU B 1 212 ? -30.078 0.161 6.406 1 83.88 212 LEU B C 1
ATOM 5485 O O . LEU B 1 212 ? -30.422 -0.904 5.883 1 83.88 212 LEU B O 1
ATOM 5489 N N . PRO B 1 213 ? -31.016 1.128 6.812 1 81.94 213 PRO B N 1
ATOM 5490 C CA . PRO B 1 213 ? -32.438 0.775 6.715 1 81.94 213 PRO B CA 1
ATOM 5491 C C . PRO B 1 213 ? -32.875 0.498 5.281 1 81.94 213 PRO B C 1
ATOM 5493 O O . PRO B 1 213 ? -33.844 -0.241 5.062 1 81.94 213 PRO B O 1
ATOM 5496 N N . SER B 1 214 ? -32.156 1.022 4.336 1 85.06 214 SER B N 1
ATOM 5497 C CA . SER B 1 214 ? -32.531 0.84 2.936 1 85.06 214 SER B CA 1
ATOM 5498 C C . SER B 1 214 ? -31.906 -0.431 2.363 1 85.06 214 SER B C 1
ATOM 5500 O O . SER B 1 214 ? -32.062 -0.725 1.176 1 85.06 214 SER B O 1
ATOM 5502 N N . ASN B 1 215 ? -31.266 -1.173 3.174 1 83.81 215 ASN B N 1
ATOM 5503 C CA . ASN B 1 215 ? -30.594 -2.398 2.758 1 83.81 215 ASN B CA 1
ATOM 5504 C C . ASN B 1 215 ? -29.812 -2.195 1.465 1 83.81 215 ASN B C 1
ATOM 5506 O O . ASN B 1 215 ? -30.094 -2.852 0.458 1 83.81 215 ASN B O 1
ATOM 5510 N N . PRO B 1 216 ? -28.875 -1.354 1.538 1 85.25 216 PRO B N 1
ATOM 5511 C CA . PRO B 1 216 ? -28.094 -1.075 0.336 1 85.25 216 PRO B CA 1
ATOM 5512 C C . PRO B 1 216 ? -27.375 -2.312 -0.202 1 85.25 216 PRO B C 1
ATOM 5514 O O . PRO B 1 216 ? -27.234 -3.309 0.513 1 85.25 216 PRO B O 1
ATOM 5517 N N . SER B 1 217 ? -27.031 -2.197 -1.475 1 88.5 217 SER B N 1
ATOM 5518 C CA . SER B 1 217 ? -26.172 -3.244 -2.021 1 88.5 217 SER B CA 1
ATOM 5519 C C . SER B 1 217 ? -24.844 -3.316 -1.276 1 88.5 217 SER B C 1
ATOM 5521 O O . SER B 1 217 ? -24.422 -2.34 -0.65 1 88.5 217 SER B O 1
ATOM 5523 N N . ARG B 1 218 ? -24.172 -4.41 -1.222 1 88.31 218 ARG B N 1
ATOM 5524 C CA . ARG B 1 218 ? -22.875 -4.566 -0.574 1 88.31 218 ARG B CA 1
ATOM 5525 C C . ARG B 1 218 ? -21.844 -3.627 -1.188 1 88.31 218 ARG B C 1
ATOM 5527 O O . ARG B 1 218 ? -21 -3.064 -0.476 1 88.31 218 ARG B O 1
ATOM 5534 N N . SER B 1 219 ? -21.922 -3.496 -2.484 1 85.06 219 SER B N 1
ATOM 5535 C CA . SER B 1 219 ? -21 -2.609 -3.172 1 85.06 219 SER B CA 1
ATOM 5536 C C . SER B 1 219 ? -21.141 -1.169 -2.695 1 85.06 219 SER B C 1
ATOM 5538 O O . SER B 1 219 ? -20.156 -0.479 -2.459 1 85.06 219 SER B O 1
ATOM 5540 N N . HIS B 1 220 ? -22.328 -0.768 -2.518 1 85.06 220 HIS B N 1
ATOM 5541 C CA . HIS B 1 220 ? -22.594 0.586 -2.041 1 85.06 220 HIS B CA 1
ATOM 5542 C C . HIS B 1 220 ? -22.188 0.741 -0.577 1 85.06 220 HIS B C 1
ATOM 5544 O O . HIS B 1 220 ? -21.578 1.746 -0.197 1 85.06 220 HIS B O 1
ATOM 5550 N N . ALA B 1 221 ? -22.5 -0.263 0.178 1 85.56 221 ALA B N 1
ATOM 5551 C CA . ALA B 1 221 ? -22.172 -0.231 1.604 1 85.56 221 ALA B CA 1
ATOM 5552 C C . ALA B 1 221 ? -20.672 -0.167 1.829 1 85.56 221 ALA B C 1
ATOM 5554 O O . ALA B 1 221 ? -20.203 0.586 2.684 1 85.56 221 ALA B O 1
ATOM 5555 N N . VAL B 1 222 ? -19.984 -0.887 1.079 1 85.69 222 VAL B N 1
ATOM 5556 C CA . VAL B 1 222 ? -18.531 -0.949 1.227 1 85.69 222 VAL B CA 1
ATOM 5557 C C . VAL B 1 222 ? -17.922 0.409 0.891 1 85.69 222 VAL B C 1
ATOM 5559 O O . VAL B 1 222 ? -16.969 0.843 1.538 1 85.69 222 VAL B O 1
ATOM 5562 N N . SER B 1 223 ? -18.438 1.083 -0.029 1 82.38 223 SER B N 1
ATOM 5563 C CA . SER B 1 223 ? -17.938 2.4 -0.405 1 82.38 223 SER B CA 1
ATOM 5564 C C . SER B 1 223 ? -18.125 3.406 0.725 1 82.38 223 SER B C 1
ATOM 5566 O O . SER B 1 223 ? -17.25 4.246 0.968 1 82.38 223 SER B O 1
ATOM 5568 N N . MET B 1 224 ? -19.203 3.307 1.361 1 84.25 224 MET B N 1
ATOM 5569 C CA . MET B 1 224 ? -19.469 4.199 2.486 1 84.25 224 MET B CA 1
ATOM 5570 C C . MET B 1 224 ? -18.594 3.832 3.686 1 84.25 224 MET B C 1
ATOM 5572 O O . MET B 1 224 ? -18.125 4.711 4.41 1 84.25 224 MET B O 1
ATOM 5576 N N . LEU B 1 225 ? -18.375 2.557 3.803 1 87.31 225 LEU B N 1
ATOM 5577 C CA . LEU B 1 225 ? -17.578 2.066 4.922 1 87.31 225 LEU B CA 1
ATOM 5578 C C . LEU B 1 225 ? -16.125 2.494 4.785 1 87.31 225 LEU B C 1
ATOM 5580 O O . LEU B 1 225 ? -15.461 2.789 5.781 1 87.31 225 LEU B O 1
ATOM 5584 N N . GLU B 1 226 ? -15.656 2.594 3.58 1 87.56 226 GLU B N 1
ATOM 5585 C CA . GLU B 1 226 ? -14.266 2.982 3.346 1 87.56 226 GLU B CA 1
ATOM 5586 C C . GLU B 1 226 ? -13.992 4.395 3.861 1 87.56 226 GLU B C 1
ATOM 5588 O O . GLU B 1 226 ? -12.961 4.641 4.488 1 87.56 226 GLU B O 1
ATOM 5593 N N . VAL B 1 227 ? -14.867 5.305 3.65 1 88.19 227 VAL B N 1
ATOM 5594 C CA . VAL B 1 227 ? -14.695 6.688 4.082 1 88.19 227 VAL B CA 1
ATOM 5595 C C . VAL B 1 227 ? -14.805 6.773 5.602 1 88.19 227 VAL B C 1
ATOM 5597 O O . VAL B 1 227 ? -13.984 7.422 6.254 1 88.19 227 VAL B O 1
ATOM 5600 N N . ALA B 1 228 ? -15.758 5.996 6.094 1 91.12 228 ALA B N 1
ATOM 5601 C CA . ALA B 1 228 ? -16.047 6.082 7.523 1 91.12 228 ALA B CA 1
ATOM 5602 C C . ALA B 1 228 ? -14.945 5.41 8.344 1 91.12 228 ALA B C 1
ATOM 5604 O O . ALA B 1 228 ? -14.656 5.832 9.461 1 91.12 228 ALA B O 1
ATOM 5605 N N . GLN B 1 229 ? -14.344 4.449 7.742 1 89.44 229 GLN B N 1
ATOM 5606 C CA . GLN B 1 229 ? -13.375 3.67 8.5 1 89.44 229 GLN B CA 1
ATOM 5607 C C . GLN B 1 229 ? -11.969 4.254 8.359 1 89.44 229 GLN B C 1
ATOM 5609 O O . GLN B 1 229 ? -11.102 4.004 9.203 1 89.44 229 GLN B O 1
ATOM 5614 N N . SER B 1 230 ? -11.727 5.035 7.27 1 92.44 230 SER B N 1
ATOM 5615 C CA . SER B 1 230 ? -10.477 5.789 7.195 1 92.44 230 SER B CA 1
ATOM 5616 C C . SER B 1 230 ? -10.445 6.902 8.234 1 92.44 230 SER B C 1
ATOM 5618 O O . SER B 1 230 ? -11.477 7.254 8.812 1 92.44 230 SER B O 1
ATOM 5620 N N . THR B 1 231 ? -9.273 7.348 8.523 1 95.38 231 THR B N 1
ATOM 5621 C CA . THR B 1 231 ? -9.148 8.391 9.531 1 95.38 231 THR B CA 1
ATOM 5622 C C . THR B 1 231 ? -8.289 9.547 9.008 1 95.38 231 THR B C 1
ATOM 5624 O O . THR B 1 231 ? -7.508 9.367 8.078 1 95.38 231 THR B O 1
ATOM 5627 N N . SER B 1 232 ? -8.5 10.734 9.625 1 97.88 232 SER B N 1
ATOM 5628 C CA . SER B 1 232 ? -7.668 11.883 9.273 1 97.88 232 SER B CA 1
ATOM 5629 C C . SER B 1 232 ? -7.633 12.898 10.414 1 97.88 232 SER B C 1
ATOM 5631 O O . SER B 1 232 ? -8.656 13.164 11.047 1 97.88 232 SER B O 1
ATOM 5633 N N . SER B 1 233 ? -6.43 13.352 10.703 1 98.25 233 SER B N 1
ATOM 5634 C CA . SER B 1 233 ? -6.336 14.602 11.453 1 98.25 233 SER B CA 1
ATOM 5635 C C . SER B 1 233 ? -6.699 15.797 10.578 1 98.25 233 SER B C 1
ATOM 5637 O O . SER B 1 233 ? -6.727 15.688 9.344 1 98.25 233 SER B O 1
ATOM 5639 N N . ALA B 1 234 ? -7.09 16.844 11.219 1 98.81 234 ALA B N 1
ATOM 5640 C CA . ALA B 1 234 ? -7.355 18.094 10.5 1 98.81 234 ALA B CA 1
ATOM 5641 C C . ALA B 1 234 ? -6.773 19.297 11.25 1 98.81 234 ALA B C 1
ATOM 5643 O O . ALA B 1 234 ? -7.109 19.531 12.414 1 98.81 234 ALA B O 1
ATOM 5644 N N . LEU B 1 235 ? -5.867 19.922 10.641 1 98.88 235 LEU B N 1
ATOM 5645 C CA . LEU B 1 235 ? -5.328 21.203 11.086 1 98.88 235 LEU B CA 1
ATOM 5646 C C . LEU B 1 235 ? -5.746 22.328 10.141 1 98.88 235 LEU B C 1
ATOM 5648 O O . LEU B 1 235 ? -5.363 22.328 8.969 1 98.88 235 LEU B O 1
ATOM 5652 N N . VAL B 1 236 ? -6.598 23.25 10.68 1 98.75 236 VAL B N 1
ATOM 5653 C CA . VAL B 1 236 ? -7.137 24.297 9.828 1 98.75 236 VAL B CA 1
ATOM 5654 C C . VAL B 1 236 ? -6.797 25.672 10.422 1 98.75 236 VAL B C 1
ATOM 5656 O O . VAL B 1 236 ? -6.941 25.875 11.625 1 98.75 236 VAL B O 1
ATOM 5659 N N . MET B 1 237 ? -6.301 26.547 9.625 1 98.25 237 MET B N 1
ATOM 5660 C CA . MET B 1 237 ? -6.105 27.938 10.055 1 98.25 237 MET B CA 1
ATOM 5661 C C . MET B 1 237 ? -7.016 28.875 9.281 1 98.25 237 MET B C 1
ATOM 5663 O O . MET B 1 237 ? -7.293 28.656 8.102 1 98.25 237 MET B O 1
ATOM 5667 N N . LEU B 1 238 ? -7.543 29.844 9.906 1 96.94 238 LEU B N 1
ATOM 5668 C CA . LEU B 1 238 ? -8.305 30.953 9.344 1 96.94 238 LEU B CA 1
ATOM 5669 C C . LEU B 1 238 ? -7.652 32.281 9.688 1 96.94 238 LEU B C 1
ATOM 5671 O O . LEU B 1 238 ? -7.449 32.594 10.859 1 96.94 238 LEU B O 1
ATOM 5675 N N . TYR B 1 239 ? -7.305 33 8.641 1 96.94 239 TYR B N 1
ATOM 5676 C CA . TYR B 1 239 ? -6.684 34.312 8.82 1 96.94 239 TYR B CA 1
ATOM 5677 C C . TYR B 1 239 ? -7.609 35.438 8.344 1 96.94 239 TYR B C 1
ATOM 5679 O O . TYR B 1 239 ? -8.117 35.375 7.223 1 96.94 239 TYR B O 1
ATOM 5687 N N . ASP B 1 240 ? -7.809 36.312 9.234 1 93.38 240 ASP B N 1
ATOM 5688 C CA . ASP B 1 240 ? -8.57 37.5 8.914 1 93.38 240 ASP B CA 1
ATOM 5689 C C . ASP B 1 240 ? -7.637 38.688 8.602 1 93.38 240 ASP B C 1
ATOM 5691 O O . ASP B 1 240 ? -6.934 39.188 9.484 1 93.38 240 ASP B O 1
ATOM 5695 N N . SER B 1 241 ? -7.738 39.25 7.398 1 93.69 241 SER B N 1
ATOM 5696 C CA . SER B 1 241 ? -6.777 40.219 6.938 1 93.69 241 SER B CA 1
ATOM 5697 C C . SER B 1 241 ? -7.012 41.594 7.609 1 93.69 241 SER B C 1
ATOM 5699 O O . SER B 1 241 ? -6.133 42.438 7.605 1 93.69 241 SER B O 1
ATOM 5701 N N . ASP B 1 242 ? -8.164 41.812 8.156 1 90.38 242 ASP B N 1
ATOM 5702 C CA . ASP B 1 242 ? -8.477 43.062 8.805 1 90.38 242 ASP B CA 1
ATOM 5703 C C . ASP B 1 242 ? -7.977 43.094 10.242 1 90.38 242 ASP B C 1
ATOM 5705 O O . ASP B 1 242 ? -7.191 43.969 10.625 1 90.38 242 ASP B O 1
ATOM 5709 N N . THR B 1 243 ? -8.414 42.125 10.953 1 89.94 243 THR B N 1
ATOM 5710 C CA . THR B 1 243 ? -8.07 42.094 12.367 1 89.94 243 THR B CA 1
ATOM 5711 C C . THR B 1 243 ? -6.684 41.5 12.57 1 89.94 243 THR B C 1
ATOM 5713 O O . THR B 1 243 ? -6.105 41.594 13.656 1 89.94 243 THR B O 1
ATOM 5716 N N . ARG B 1 244 ? -6.145 40.781 11.625 1 95.06 244 ARG B N 1
ATOM 5717 C CA . ARG B 1 244 ? -4.879 40.031 11.656 1 95.06 244 ARG B CA 1
ATOM 5718 C C . ARG B 1 244 ? -4.922 38.938 12.695 1 95.06 244 ARG B C 1
ATOM 5720 O O . ARG B 1 244 ? -3.889 38.531 13.242 1 95.06 244 ARG B O 1
ATOM 5727 N N . LEU B 1 245 ? -6.113 38.562 12.953 1 94.75 245 LEU B N 1
ATOM 5728 C CA . LEU B 1 245 ? -6.285 37.406 13.859 1 94.75 245 LEU B CA 1
ATOM 5729 C C . LEU B 1 245 ? -6.195 36.094 13.094 1 94.75 245 LEU B C 1
ATOM 5731 O O . LEU B 1 245 ? -6.707 36 11.977 1 94.75 245 LEU B O 1
ATOM 5735 N N . LEU B 1 246 ? -5.438 35.188 13.711 1 96.94 246 LEU B N 1
ATOM 5736 C CA . LEU B 1 246 ? -5.27 33.844 13.211 1 96.94 246 LEU B CA 1
ATOM 5737 C C . LEU B 1 246 ? -5.969 32.844 14.125 1 96.94 246 LEU B C 1
ATOM 5739 O O . LEU B 1 246 ? -5.617 32.688 15.297 1 96.94 246 LEU B O 1
ATOM 5743 N N . LYS B 1 247 ? -7.016 32.25 13.602 1 96.56 247 LYS B N 1
ATOM 5744 C CA . LYS B 1 247 ? -7.672 31.141 14.305 1 96.56 247 LYS B CA 1
ATOM 5745 C C . LYS B 1 247 ? -7.16 29.797 13.812 1 96.56 247 LYS B C 1
ATOM 5747 O O . LYS B 1 247 ? -7.086 29.547 12.609 1 96.56 247 LYS B O 1
ATOM 5752 N N . VAL B 1 248 ? -6.785 28.922 14.75 1 98.38 248 VAL B N 1
ATOM 5753 C CA . VAL B 1 248 ? -6.273 27.609 14.398 1 98.38 248 VAL B CA 1
ATOM 5754 C C . VAL B 1 248 ? -7.094 26.531 15.102 1 98.38 248 VAL B C 1
ATOM 5756 O O . VAL B 1 248 ? -7.25 26.547 16.328 1 98.38 248 VAL B O 1
ATOM 5759 N N . GLY B 1 249 ? -7.727 25.656 14.273 1 98.56 249 GLY B N 1
ATOM 5760 C CA . GLY B 1 249 ? -8.438 24.516 14.805 1 98.56 249 GLY B CA 1
ATOM 5761 C C . GLY B 1 249 ? -7.723 23.203 14.547 1 98.56 249 GLY B C 1
ATOM 5762 O O . GLY B 1 249 ? -7.305 22.922 13.422 1 98.56 249 GLY B O 1
ATOM 5763 N N . LEU B 1 250 ? -7.562 22.391 15.656 1 98.75 250 LEU B N 1
ATOM 5764 C CA . LEU B 1 250 ? -6.883 21.109 15.523 1 98.75 250 LEU B CA 1
ATOM 5765 C C . LEU B 1 250 ? -7.777 19.969 15.977 1 98.75 250 LEU B C 1
ATOM 5767 O O . LEU B 1 250 ? -8.391 20.031 17.047 1 98.75 250 LEU B O 1
ATOM 5771 N N . THR B 1 251 ? -7.906 19 15.156 1 98.75 251 THR B N 1
ATOM 5772 C CA . THR B 1 251 ? -8.359 17.641 15.477 1 98.75 251 THR B CA 1
ATOM 5773 C C . THR B 1 251 ? -7.289 16.609 15.102 1 98.75 251 THR B C 1
ATOM 5775 O O . THR B 1 251 ? -7.031 16.391 13.922 1 98.75 251 THR B O 1
ATOM 5778 N N . GLY B 1 252 ? -6.633 16.062 16.125 1 98.38 252 GLY B N 1
ATOM 5779 C CA . GLY B 1 252 ? -5.645 15.039 15.812 1 98.38 252 GLY B CA 1
ATOM 5780 C C . GLY B 1 252 ? -4.254 15.383 16.312 1 98.38 252 GLY B C 1
ATOM 5781 O O . GLY B 1 252 ? -4.094 15.922 17.406 1 98.38 252 GLY B O 1
ATOM 5782 N N . ASP B 1 253 ? -3.277 14.984 15.484 1 97.69 253 ASP B N 1
ATOM 5783 C CA . ASP B 1 253 ? -1.924 15.039 16.031 1 97.69 253 ASP B CA 1
ATOM 5784 C C . ASP B 1 253 ? -1.006 15.867 15.133 1 97.69 253 ASP B C 1
ATOM 5786 O O . ASP B 1 253 ? 0.214 15.688 15.148 1 97.69 253 ASP B O 1
ATOM 5790 N N . SER B 1 254 ? -1.557 16.719 14.242 1 98.38 254 SER B N 1
ATOM 5791 C CA . SER B 1 254 ? -0.759 17.719 13.539 1 98.38 254 SER B CA 1
ATOM 5792 C C . SER B 1 254 ? -0.46 18.922 14.438 1 98.38 254 SER B C 1
ATOM 5794 O O . SER B 1 254 ? -0.996 19.016 15.547 1 98.38 254 SER B O 1
ATOM 5796 N N . ARG B 1 255 ? 0.481 19.828 13.922 1 98.62 255 ARG B N 1
ATOM 5797 C CA . ARG B 1 255 ? 0.886 20.922 14.789 1 98.62 255 ARG B CA 1
ATOM 5798 C C . ARG B 1 255 ? 1.109 22.203 13.984 1 98.62 255 ARG B C 1
ATOM 5800 O O . ARG B 1 255 ? 1.631 22.156 12.875 1 98.62 255 ARG B O 1
ATOM 5807 N N . ALA B 1 256 ? 0.669 23.297 14.562 1 98.88 256 ALA B N 1
ATOM 5808 C CA . ALA B 1 256 ? 0.935 24.625 14.016 1 98.88 256 ALA B CA 1
ATOM 5809 C C . ALA B 1 256 ? 1.883 25.406 14.914 1 98.88 256 ALA B C 1
ATOM 5811 O O . ALA B 1 256 ? 1.685 25.469 16.141 1 98.88 256 ALA B O 1
ATOM 5812 N N . VAL B 1 257 ? 2.912 25.953 14.32 1 98.81 257 VAL B N 1
ATOM 5813 C CA . VAL B 1 257 ? 3.92 26.734 15.023 1 98.81 257 VAL B CA 1
ATOM 5814 C C . VAL B 1 257 ? 4.16 28.047 14.281 1 98.81 257 VAL B C 1
ATOM 5816 O O . VAL B 1 257 ? 4.34 28.062 13.062 1 98.81 257 VAL B O 1
ATOM 5819 N N . LEU B 1 258 ? 4.129 29.156 15.039 1 98.81 258 LEU B N 1
ATOM 5820 C CA . LEU B 1 258 ? 4.363 30.469 14.438 1 98.81 258 LEU B CA 1
ATOM 5821 C C . LEU B 1 258 ? 5.738 31 14.812 1 98.81 258 LEU B C 1
ATOM 5823 O O . LEU B 1 258 ? 6.156 30.906 15.969 1 98.81 258 LEU B O 1
ATOM 5827 N N . GLY B 1 259 ? 6.496 31.5 13.82 1 98.69 259 GLY B N 1
ATOM 5828 C CA . GLY B 1 259 ? 7.754 32.188 14.039 1 98.69 259 GLY B CA 1
ATOM 5829 C C . GLY B 1 259 ? 7.629 33.719 13.945 1 98.69 259 GLY B C 1
ATOM 5830 O O . GLY B 1 259 ? 6.965 34.219 13.047 1 98.69 259 GLY B O 1
ATOM 5831 N N . ARG B 1 260 ? 8.242 34.406 14.922 1 98 260 ARG B N 1
ATOM 5832 C CA . ARG B 1 260 ? 8.242 35.844 14.945 1 98 260 ARG B CA 1
ATOM 5833 C C . ARG B 1 260 ? 9.656 36.406 15.078 1 98 260 ARG B C 1
ATOM 5835 O O . ARG B 1 260 ? 10.398 36 15.984 1 98 260 ARG B O 1
ATOM 5842 N N . ASN B 1 261 ? 9.961 37.219 14.109 1 95.88 261 ASN B N 1
ATOM 5843 C CA . ASN B 1 261 ? 11.234 37.906 14.203 1 95.88 261 ASN B CA 1
ATOM 5844 C C . ASN B 1 261 ? 11.266 38.875 15.391 1 95.88 261 ASN B C 1
ATOM 5846 O O . ASN B 1 261 ? 10.43 39.75 15.492 1 95.88 261 ASN B O 1
ATOM 5850 N N . ILE B 1 262 ? 12.234 38.75 16.281 1 94.62 262 ILE B N 1
ATOM 5851 C CA . ILE B 1 262 ? 12.242 39.562 17.5 1 94.62 262 ILE B CA 1
ATOM 5852 C C . ILE B 1 262 ? 13.422 40.531 17.453 1 94.62 262 ILE B C 1
ATOM 5854 O O . ILE B 1 262 ? 13.789 41.125 18.469 1 94.62 262 ILE B O 1
ATOM 5858 N N . GLY B 1 263 ? 13.961 40.625 16.359 1 91.19 263 GLY B N 1
ATOM 5859 C CA . GLY B 1 263 ? 15.07 41.562 16.203 1 91.19 263 GLY B CA 1
ATOM 5860 C C . GLY B 1 263 ? 16.297 40.938 15.586 1 91.19 263 GLY B C 1
ATOM 5861 O O . GLY B 1 263 ? 16.188 39.938 14.852 1 91.19 263 GLY B O 1
ATOM 5862 N N . ARG B 1 264 ? 17.359 41.656 15.688 1 88.81 264 ARG B N 1
ATOM 5863 C CA . ARG B 1 264 ? 18.625 41.188 15.117 1 88.81 264 ARG B CA 1
ATOM 5864 C C . ARG B 1 264 ? 19.672 41.031 16.203 1 88.81 264 ARG B C 1
ATOM 5866 O O . ARG B 1 264 ? 19.703 41.781 17.172 1 88.81 264 ARG B O 1
ATOM 5873 N N . HIS B 1 265 ? 20.312 39.969 16.219 1 84.44 265 HIS B N 1
ATOM 5874 C CA . HIS B 1 265 ? 21.484 39.719 17.047 1 84.44 265 HIS B CA 1
ATOM 5875 C C . HIS B 1 265 ? 22.719 39.469 16.188 1 84.44 265 HIS B C 1
ATOM 5877 O O . HIS B 1 265 ? 22.719 38.531 15.367 1 84.44 265 HIS B O 1
ATOM 5883 N N . SER B 1 266 ? 23.797 40.281 16.344 1 83.62 266 SER B N 1
ATOM 5884 C CA . SER B 1 266 ? 25.031 40.156 15.57 1 83.62 266 SER B CA 1
ATOM 5885 C C . SER B 1 266 ? 24.75 40.188 14.07 1 83.62 266 SER B C 1
ATOM 5887 O O . SER B 1 266 ? 25.25 39.375 13.32 1 83.62 266 SER B O 1
ATOM 5889 N N . GLY B 1 267 ? 23.781 40.969 13.57 1 82.62 267 GLY B N 1
ATOM 5890 C CA . GLY B 1 267 ? 23.484 41.219 12.172 1 82.62 267 GLY B CA 1
ATOM 5891 C C . GLY B 1 267 ? 22.516 40.219 11.586 1 82.62 267 GLY B C 1
ATOM 5892 O O . GLY B 1 267 ? 22.141 40.312 10.414 1 82.62 267 GLY B O 1
ATOM 5893 N N . ARG B 1 268 ? 22.141 39.25 12.438 1 86 268 ARG B N 1
ATOM 5894 C CA . ARG B 1 268 ? 21.234 38.219 11.93 1 86 268 ARG B CA 1
ATOM 5895 C C . ARG B 1 268 ? 19.891 38.25 12.641 1 86 268 ARG B C 1
ATOM 5897 O O . ARG B 1 268 ? 19.828 38.562 13.828 1 86 268 ARG B O 1
ATOM 5904 N N . ALA B 1 269 ? 18.875 37.969 11.945 1 91.62 269 ALA B N 1
ATOM 5905 C CA . ALA B 1 269 ? 17.531 37.906 12.531 1 91.62 269 ALA B CA 1
ATOM 5906 C C . ALA B 1 269 ? 17.438 36.781 13.57 1 91.62 269 ALA B C 1
ATOM 5908 O O . ALA B 1 269 ? 18.094 35.75 13.43 1 91.62 269 ALA B O 1
ATOM 5909 N N . VAL B 1 270 ? 16.672 37.094 14.641 1 94.88 270 VAL B N 1
ATOM 5910 C CA . VAL B 1 270 ? 16.406 36.094 15.672 1 94.88 270 VAL B CA 1
ATOM 5911 C C . VAL B 1 270 ? 14.898 35.906 15.805 1 94.88 270 VAL B C 1
ATOM 5913 O O . VAL B 1 270 ? 14.125 36.844 15.734 1 94.88 270 VAL B O 1
ATOM 5916 N N . TYR B 1 271 ? 14.547 34.625 16.016 1 97.38 271 TYR B N 1
ATOM 5917 C CA . TYR B 1 271 ? 13.117 34.312 16 1 97.38 271 TYR B CA 1
ATOM 5918 C C . TYR B 1 271 ? 12.672 33.719 17.328 1 97.38 271 TYR B C 1
ATOM 5920 O O . TYR B 1 271 ? 13.469 33.125 18.047 1 97.38 271 TYR B O 1
ATOM 5928 N N . ASN B 1 272 ? 11.477 34 17.672 1 97.44 272 ASN B N 1
ATOM 5929 C CA . ASN B 1 272 ? 10.781 33.312 18.75 1 97.44 272 ASN B CA 1
ATOM 5930 C C . ASN B 1 272 ? 9.727 32.344 18.234 1 97.44 272 ASN B C 1
ATOM 5932 O O . ASN B 1 272 ? 9.18 32.531 17.141 1 97.44 272 ASN B O 1
ATOM 5936 N N . VAL B 1 273 ? 9.461 31.297 19.078 1 98 273 VAL B N 1
ATOM 5937 C CA . VAL B 1 273 ? 8.516 30.25 18.719 1 98 273 VAL B CA 1
ATOM 5938 C C . VAL B 1 273 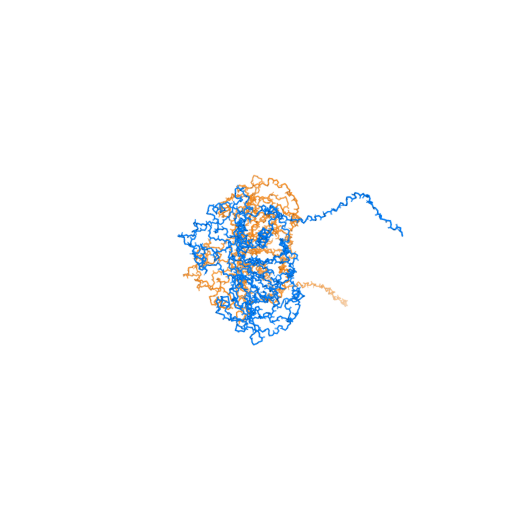? 7.199 30.469 19.469 1 98 273 VAL B C 1
ATOM 5940 O O . VAL B 1 273 ? 7.195 30.688 20.688 1 98 273 VAL B O 1
ATOM 5943 N N . HIS B 1 274 ? 6.086 30.453 18.766 1 98.5 274 HIS B N 1
ATOM 5944 C CA . HIS B 1 274 ? 4.754 30.375 19.344 1 98.5 274 HIS B CA 1
ATOM 5945 C C . HIS B 1 274 ? 4.027 29.109 18.922 1 98.5 274 HIS B C 1
ATOM 5947 O O . HIS B 1 274 ? 3.594 29 17.766 1 98.5 274 HIS B O 1
ATOM 5953 N N . VAL B 1 275 ? 3.902 28.156 19.844 1 98.31 275 VAL B N 1
ATOM 5954 C CA . VAL B 1 275 ? 3.182 26.922 19.547 1 98.31 275 VAL B CA 1
ATOM 5955 C C . VAL B 1 275 ? 1.679 27.156 19.672 1 98.31 275 VAL B C 1
ATOM 5957 O O . VAL B 1 275 ? 1.192 27.547 20.734 1 98.31 275 VAL B O 1
ATOM 5960 N N . LEU B 1 276 ? 0.926 26.859 18.609 1 98.56 276 LEU B N 1
ATOM 5961 C CA . LEU B 1 276 ? -0.466 27.297 18.562 1 98.56 276 LEU B CA 1
ATOM 5962 C C . LEU B 1 276 ? -1.408 26.125 18.844 1 98.56 276 LEU B C 1
ATOM 5964 O O . LEU B 1 276 ? -2.59 26.328 19.125 1 98.56 276 LEU B O 1
ATOM 5968 N N . THR B 1 277 ? -0.904 24.891 18.703 1 98.38 277 THR B N 1
ATOM 5969 C CA . THR B 1 277 ? -1.758 23.734 18.922 1 98.38 277 THR B CA 1
ATOM 5970 C C . THR B 1 277 ? -1.037 22.688 19.766 1 98.38 277 THR B C 1
ATOM 5972 O O . THR B 1 277 ? 0.192 22.688 19.859 1 98.38 277 THR B O 1
ATOM 5975 N N . THR B 1 278 ? -1.823 21.859 20.391 1 97.19 278 THR B N 1
ATOM 5976 C CA . THR B 1 278 ? -1.308 20.734 21.141 1 97.19 278 THR B CA 1
ATOM 5977 C C . THR B 1 278 ? -1.877 19.422 20.609 1 97.19 278 THR B C 1
ATOM 5979 O O . THR B 1 278 ? -3.096 19.266 20.484 1 97.19 278 THR B O 1
ATOM 5982 N N . GLU B 1 279 ? -0.979 18.469 20.328 1 97.12 279 GLU B N 1
ATOM 5983 C CA . GLU B 1 279 ? -1.39 17.203 19.75 1 97.12 279 GLU B CA 1
ATOM 5984 C C . GLU B 1 279 ? -2.324 16.438 20.703 1 97.12 279 GLU B C 1
ATOM 5986 O O . GLU B 1 279 ? -2.133 16.453 21.922 1 97.12 279 GLU B O 1
ATOM 5991 N N . GLN B 1 280 ? -3.26 15.805 20.125 1 98.06 280 GLN B N 1
ATOM 5992 C CA . GLN B 1 280 ? -4.281 15.086 20.875 1 98.06 280 GLN B CA 1
ATOM 5993 C C . GLN B 1 280 ? -4.074 13.578 20.781 1 98.06 280 GLN B C 1
ATOM 5995 O O . GLN B 1 280 ? -4.902 12.867 20.203 1 98.06 280 GLN B O 1
ATOM 6000 N N . ASP B 1 281 ? -2.994 13.117 21.344 1 95.94 281 ASP B N 1
ATOM 6001 C CA . ASP B 1 281 ? -2.631 11.703 21.312 1 95.94 281 ASP B CA 1
ATOM 6002 C C . ASP B 1 281 ? -2.525 11.133 22.719 1 95.94 281 ASP B C 1
ATOM 6004 O O . ASP B 1 281 ? -2.973 11.758 23.688 1 95.94 281 ASP B O 1
ATOM 6008 N N . THR B 1 282 ? -2.037 9.953 22.859 1 95.31 282 THR B N 1
ATOM 6009 C CA . THR B 1 282 ? -2.057 9.219 24.125 1 95.31 282 THR B CA 1
ATOM 6010 C C . THR B 1 282 ? -1.038 9.789 25.094 1 95.31 282 THR B C 1
ATOM 6012 O O . THR B 1 282 ? -1.029 9.43 26.281 1 95.31 282 THR B O 1
ATOM 6015 N N . ASN B 1 283 ? -0.211 10.797 24.641 1 93.38 283 ASN B N 1
ATOM 6016 C CA . ASN B 1 283 ? 0.71 11.477 25.547 1 93.38 283 ASN B CA 1
ATOM 6017 C C . ASN B 1 283 ? 0.085 12.727 26.141 1 93.38 283 ASN B C 1
ATOM 6019 O O . ASN B 1 283 ? 0.661 13.344 27.031 1 93.38 283 ASN B O 1
ATOM 6023 N N . ASN B 1 284 ? -1.045 13.133 25.688 1 96.38 284 ASN B N 1
ATOM 6024 C CA . ASN B 1 284 ? -1.755 14.32 26.156 1 96.38 284 ASN B CA 1
ATOM 6025 C C . ASN B 1 284 ? -2.594 14.008 27.391 1 96.38 284 ASN B C 1
ATOM 6027 O O . ASN B 1 284 ? -3.699 13.477 27.281 1 96.38 284 ASN B O 1
ATOM 6031 N N . GLN B 1 285 ? -2.189 14.453 28.531 1 95.94 285 GLN B N 1
ATOM 6032 C CA . GLN B 1 285 ? -2.822 14.125 29.797 1 95.94 285 GLN B CA 1
ATOM 6033 C C . GLN B 1 285 ? -4.234 14.695 29.875 1 95.94 285 GLN B C 1
ATOM 6035 O O . GLN B 1 285 ? -5.125 14.086 30.469 1 95.94 285 GLN B O 1
ATOM 6040 N N . ALA B 1 286 ? -4.434 15.812 29.328 1 96.56 286 ALA B N 1
ATOM 6041 C CA . ALA B 1 286 ? -5.762 16.422 29.328 1 96.56 286 ALA B CA 1
ATOM 6042 C C . ALA B 1 286 ? -6.754 15.57 28.531 1 96.56 286 ALA B C 1
ATOM 6044 O O . ALA B 1 286 ? -7.906 15.398 28.953 1 96.56 286 ALA B O 1
ATOM 6045 N N . GLU B 1 287 ? -6.297 15.031 27.391 1 96.62 287 GLU B N 1
ATOM 6046 C CA . GLU B 1 287 ? -7.137 14.172 26.578 1 96.62 287 GLU B CA 1
ATOM 6047 C C . GLU B 1 287 ? -7.453 12.859 27.297 1 96.62 287 GLU B C 1
ATOM 6049 O O . GLU B 1 287 ? -8.578 12.352 27.203 1 96.62 287 GLU B O 1
ATOM 6054 N N . LEU B 1 288 ? -6.461 12.32 27.953 1 95.81 288 LEU B N 1
ATOM 6055 C CA . LEU B 1 288 ? -6.664 11.086 28.703 1 95.81 288 LEU B CA 1
ATOM 6056 C C . LEU B 1 288 ? -7.668 11.289 29.828 1 95.81 288 LEU B C 1
ATOM 6058 O O . LEU B 1 288 ? -8.531 10.438 30.062 1 95.81 288 LEU B O 1
ATOM 6062 N N . SER B 1 289 ? -7.527 12.406 30.5 1 96.25 289 SER B N 1
ATOM 6063 C CA . SER B 1 289 ? -8.461 12.727 31.562 1 96.25 289 SER B CA 1
ATOM 6064 C C . SER B 1 289 ? -9.883 12.891 31.031 1 96.25 289 SER B C 1
ATOM 6066 O O . SER B 1 289 ? -10.844 12.422 31.656 1 96.25 289 SER B O 1
ATOM 6068 N N . ARG B 1 290 ? -9.977 13.547 29.906 1 95.75 290 ARG B N 1
ATOM 6069 C CA . ARG B 1 290 ? -11.273 13.711 29.266 1 95.75 290 ARG B CA 1
ATOM 6070 C C . ARG B 1 290 ? -11.914 12.367 28.969 1 95.75 290 ARG B C 1
ATOM 6072 O O . ARG B 1 290 ? -13.094 12.148 29.281 1 95.75 290 ARG B O 1
ATOM 6079 N N . LEU B 1 291 ? -11.164 11.43 28.438 1 95.94 291 LEU B N 1
ATOM 6080 C CA . LEU B 1 291 ? -11.664 10.109 28.047 1 95.94 291 LEU B CA 1
ATOM 6081 C C . LEU B 1 291 ? -12.07 9.312 29.281 1 95.94 291 LEU B C 1
ATOM 6083 O O . LEU B 1 291 ? -13.102 8.641 29.281 1 95.94 291 LEU B O 1
ATOM 6087 N N . ARG B 1 292 ? -11.289 9.391 30.312 1 95.25 292 ARG B N 1
ATOM 6088 C CA . ARG B 1 292 ? -11.586 8.672 31.547 1 95.25 292 ARG B CA 1
ATOM 6089 C C . ARG B 1 292 ? -12.867 9.195 32.188 1 95.25 292 ARG B C 1
ATOM 6091 O O . ARG B 1 292 ? -13.617 8.422 32.781 1 95.25 292 ARG B O 1
ATOM 6098 N N . GLY B 1 293 ? -13.031 10.445 32.031 1 96.5 293 GLY B N 1
ATOM 6099 C CA . GLY B 1 293 ? -14.258 11.031 32.531 1 96.5 293 GLY B CA 1
ATOM 6100 C C . GLY B 1 293 ? -15.5 10.586 31.797 1 96.5 293 GLY B C 1
ATOM 6101 O O . GLY B 1 293 ? -16.547 10.375 32.406 1 96.5 293 GLY B O 1
ATOM 6102 N N . LEU B 1 294 ? -15.391 10.383 30.547 1 95.88 294 LEU B N 1
ATOM 6103 C CA . LEU B 1 294 ? -16.531 10.023 29.703 1 95.88 294 LEU B CA 1
ATOM 6104 C C . LEU B 1 294 ? -16.812 8.531 29.781 1 95.88 294 LEU B C 1
ATOM 6106 O O . LEU B 1 294 ? -17.938 8.094 29.531 1 95.88 294 LEU B O 1
ATOM 6110 N N . HIS B 1 295 ? -15.781 7.777 30.031 1 95.81 295 HIS B N 1
ATOM 6111 C CA . HIS B 1 295 ? -15.898 6.324 30.062 1 95.81 295 HIS B CA 1
ATOM 6112 C C . HIS B 1 295 ? -15.352 5.75 31.359 1 95.81 295 HIS B C 1
ATOM 6114 O O . HIS B 1 295 ? -14.383 4.98 31.344 1 95.81 295 HIS B O 1
ATOM 6120 N N . PRO B 1 296 ? -16.172 5.988 32.312 1 91.56 296 PRO B N 1
ATOM 6121 C CA . PRO B 1 296 ? -15.68 5.535 33.625 1 91.56 296 PRO B CA 1
ATOM 6122 C C . PRO B 1 296 ? -15.688 4.012 33.75 1 91.56 296 PRO B C 1
ATOM 6124 O O . PRO B 1 296 ? -16.562 3.344 33.219 1 91.56 296 PRO B O 1
ATOM 6127 N N . ASN B 1 297 ? -14.656 3.328 34.25 1 89.31 297 ASN B N 1
ATOM 6128 C CA . ASN B 1 297 ? -14.578 1.911 34.594 1 89.31 297 ASN B CA 1
ATOM 6129 C C . ASN B 1 297 ? -14.172 1.068 33.375 1 89.31 297 ASN B C 1
ATOM 6131 O O . ASN B 1 297 ? -14.531 -0.106 33.281 1 89.31 297 ASN B O 1
ATOM 6135 N N . GLU B 1 298 ? -13.727 1.697 32.375 1 93.31 298 GLU B N 1
ATOM 6136 C CA . GLU B 1 298 ? -13.227 0.954 31.234 1 93.31 298 GLU B CA 1
ATOM 6137 C C . GLU B 1 298 ? -11.703 1.027 31.156 1 93.31 298 GLU B C 1
ATOM 6139 O O . GLU B 1 298 ? -11.102 2.041 31.516 1 93.31 298 GLU B O 1
ATOM 6144 N N . ASN B 1 299 ? -11.141 -0.078 30.797 1 92.56 299 ASN B N 1
ATOM 6145 C CA . ASN B 1 299 ? -9.719 -0.069 30.453 1 92.56 299 ASN B CA 1
ATOM 6146 C C . ASN B 1 299 ? -9.477 0.442 29.047 1 92.56 299 ASN B C 1
ATOM 6148 O O . ASN B 1 299 ? -9.43 -0.344 28.094 1 92.56 299 ASN B O 1
ATOM 6152 N N . LEU B 1 300 ? -9.172 1.661 28.969 1 94.19 300 LEU B N 1
ATOM 6153 C CA . LEU B 1 300 ? -9.188 2.344 27.672 1 94.19 300 LEU B CA 1
ATOM 6154 C C . LEU B 1 300 ? -7.859 2.156 26.953 1 94.19 300 LEU B C 1
ATOM 6156 O O . LEU B 1 300 ? -7.812 2.176 25.719 1 94.19 300 LEU B O 1
ATOM 6160 N N . MET B 1 301 ? -6.781 2.039 27.703 1 93 301 MET B N 1
ATOM 6161 C CA . MET B 1 301 ? -5.461 2.02 27.078 1 93 301 MET B CA 1
ATOM 6162 C C . MET B 1 301 ? -4.883 0.608 27.062 1 93 301 MET B C 1
ATOM 6164 O O . MET B 1 301 ? -4.793 -0.033 28.109 1 93 301 MET B O 1
ATOM 6168 N N . VAL B 1 302 ? -4.668 0.087 25.859 1 91.62 302 VAL B N 1
ATOM 6169 C CA . VAL B 1 302 ? -3.977 -1.183 25.656 1 91.62 302 VAL B CA 1
ATOM 6170 C C . VAL B 1 302 ? -2.703 -0.957 24.844 1 91.62 302 VAL B C 1
ATOM 6172 O O . VAL B 1 302 ? -2.764 -0.538 23.688 1 91.62 302 VAL B O 1
ATOM 6175 N N . ASP B 1 303 ? -1.508 -1.137 25.359 1 90.94 303 ASP B N 1
ATOM 6176 C CA . ASP B 1 303 ? -0.222 -0.906 24.719 1 90.94 303 ASP B CA 1
ATOM 6177 C C . ASP B 1 303 ? -0.123 0.522 24.188 1 90.94 303 ASP B C 1
ATOM 6179 O O . ASP B 1 303 ? 0.194 0.735 23.016 1 90.94 303 ASP B O 1
ATOM 6183 N N . ASN B 1 304 ? -0.551 1.456 25 1 91.31 304 ASN B N 1
ATOM 6184 C CA . ASN B 1 304 ? -0.476 2.891 24.734 1 91.31 304 ASN B CA 1
ATOM 6185 C C . ASN B 1 304 ? -1.337 3.289 23.547 1 91.31 304 ASN B C 1
ATOM 6187 O O . ASN B 1 304 ? -1.025 4.254 22.844 1 91.31 304 ASN B O 1
ATOM 6191 N N . ARG B 1 305 ? -2.354 2.443 23.359 1 95 305 ARG B N 1
ATOM 6192 C CA . ARG B 1 305 ? -3.33 2.734 22.312 1 95 305 ARG B CA 1
ATOM 6193 C C . ARG B 1 305 ? -4.754 2.668 22.859 1 95 305 ARG B C 1
ATOM 6195 O O . ARG B 1 305 ? -5.062 1.817 23.688 1 95 305 ARG B O 1
ATOM 6202 N N . LEU B 1 306 ? -5.57 3.598 22.375 1 96 306 LEU B N 1
ATOM 6203 C CA . LEU B 1 306 ? -6.98 3.568 22.75 1 96 306 LEU B CA 1
ATOM 6204 C C . LEU B 1 306 ? -7.641 2.277 22.266 1 96 306 LEU B C 1
ATOM 6206 O O . LEU B 1 306 ? -7.742 2.033 21.062 1 96 306 LEU B O 1
ATOM 6210 N N . LEU B 1 307 ? -8 1.382 23.25 1 94.38 307 LEU B N 1
ATOM 6211 C CA . LEU B 1 307 ? -8.617 0.084 23 1 94.38 307 LEU B CA 1
ATOM 6212 C C . LEU B 1 307 ? -7.746 -0.772 22.094 1 94.38 307 LEU B C 1
ATOM 6214 O O . LEU B 1 307 ? -8.258 -1.58 21.312 1 94.38 307 LEU B O 1
ATOM 6218 N N . GLY B 1 308 ? -6.469 -0.427 22.078 1 91.62 308 GLY B N 1
ATOM 6219 C CA . GLY B 1 308 ? -5.504 -1.182 21.297 1 91.62 308 GLY B CA 1
ATOM 6220 C C . GLY B 1 308 ? -5.484 -0.788 19.828 1 91.62 308 GLY B C 1
ATOM 6221 O O . GLY B 1 308 ? -4.828 -1.439 19.016 1 91.62 308 GLY B O 1
ATOM 6222 N N . ARG B 1 309 ? -6.152 0.271 19.5 1 90.5 309 ARG B N 1
ATOM 6223 C CA . ARG B 1 309 ? -6.324 0.6 18.078 1 90.5 309 ARG B CA 1
ATOM 6224 C C . ARG B 1 309 ? -5.695 1.95 17.75 1 90.5 309 ARG B C 1
ATOM 6226 O O . ARG B 1 309 ? -4.852 2.047 16.859 1 90.5 309 ARG B O 1
ATOM 6233 N N . ALA B 1 310 ? -5.996 2.934 18.5 1 93.38 310 ALA B N 1
ATOM 6234 C CA . ALA B 1 310 ? -5.699 4.289 18.047 1 93.38 310 ALA B CA 1
ATOM 6235 C C . ALA B 1 310 ? -4.68 4.965 18.969 1 93.38 310 ALA B C 1
ATOM 6237 O O . ALA B 1 310 ? -4.711 4.777 20.188 1 93.38 310 ALA B O 1
ATOM 6238 N N . THR B 1 311 ? -3.834 5.77 18.344 1 94.31 311 THR B N 1
ATOM 6239 C CA . THR B 1 311 ? -2.885 6.582 19.094 1 94.31 311 THR B CA 1
ATOM 6240 C C . THR B 1 311 ? -3.369 8.023 19.203 1 94.31 311 THR B C 1
ATOM 6242 O O . THR B 1 311 ? -2.879 8.789 20.031 1 94.31 311 THR B O 1
ATOM 6245 N N . THR B 1 312 ? -4.285 8.422 18.344 1 96.69 312 THR B N 1
ATOM 6246 C CA . THR B 1 312 ? -4.891 9.75 18.375 1 96.69 312 THR B CA 1
ATOM 6247 C C . THR B 1 312 ? -6.258 9.703 19.047 1 96.69 312 THR B C 1
ATOM 6249 O O . THR B 1 312 ? -7.039 8.773 18.828 1 96.69 312 THR B O 1
ATOM 6252 N N . LEU B 1 313 ? -6.562 10.688 19.844 1 97.81 313 LEU B N 1
ATOM 6253 C CA . LEU B 1 313 ? -7.758 10.641 20.688 1 97.81 313 LEU B CA 1
ATOM 6254 C C . LEU B 1 313 ? -8.844 11.555 20.125 1 97.81 313 LEU B C 1
ATOM 6256 O O . LEU B 1 313 ? -9.953 11.609 20.656 1 97.81 313 LEU B O 1
ATOM 6260 N N . ARG B 1 314 ? -8.547 12.25 19.078 1 98.06 314 ARG B N 1
ATOM 6261 C CA . ARG B 1 314 ? -9.5 12.945 18.219 1 98.06 314 ARG B CA 1
ATOM 6262 C C . ARG B 1 314 ? -9.188 12.711 16.75 1 98.06 314 ARG B C 1
ATOM 6264 O O . ARG B 1 314 ? -8.016 12.648 16.359 1 98.06 314 ARG B O 1
ATOM 6271 N N . SER B 1 315 ? -10.227 12.484 16.016 1 97.88 315 SER B N 1
ATOM 6272 C CA . SER B 1 315 ? -9.992 12.242 14.586 1 97.88 315 SER B CA 1
ATOM 6273 C C . SER B 1 315 ? -11.297 12.336 13.797 1 97.88 315 SER B C 1
ATOM 6275 O O . SER B 1 315 ? -12.383 12.164 14.352 1 97.88 315 SER B O 1
ATOM 6277 N N . PHE B 1 316 ? -11.172 12.734 12.531 1 98.06 316 PHE B N 1
ATOM 6278 C CA . PHE B 1 316 ? -12.258 12.508 11.578 1 98.06 316 PHE B CA 1
ATOM 6279 C C . PHE B 1 316 ? -12.328 11.039 11.18 1 98.06 316 PHE B C 1
ATOM 6281 O O . PHE B 1 316 ? -11.305 10.352 11.141 1 98.06 316 PHE B O 1
ATOM 6288 N N . GLY B 1 317 ? -13.531 10.617 10.883 1 96.5 317 GLY B N 1
ATOM 6289 C CA . GLY B 1 317 ? -13.672 9.219 10.523 1 96.5 317 GLY B CA 1
ATOM 6290 C C . GLY B 1 317 ? -13.477 8.273 11.695 1 96.5 317 GLY B C 1
ATOM 6291 O O . GLY B 1 317 ? -14.078 8.453 12.75 1 96.5 317 GLY B O 1
ATOM 6292 N N . ASP B 1 318 ? -12.672 7.203 11.484 1 95.25 318 ASP B N 1
ATOM 6293 C CA . ASP B 1 318 ? -12.453 6.191 12.516 1 95.25 318 ASP B CA 1
ATOM 6294 C C . ASP B 1 318 ? -13.766 5.773 13.164 1 95.25 318 ASP B C 1
ATOM 6296 O O . ASP B 1 318 ? -13.891 5.777 14.391 1 95.25 318 ASP B O 1
ATOM 6300 N N . ALA B 1 319 ? -14.695 5.43 12.367 1 94.44 319 ALA B N 1
ATOM 6301 C CA . ALA B 1 319 ? -16.078 5.219 12.797 1 94.44 319 ALA B CA 1
ATOM 6302 C C . ALA B 1 319 ? -16.188 4.016 13.727 1 94.44 319 ALA B C 1
ATOM 6304 O O . ALA B 1 319 ? -17.109 3.924 14.531 1 94.44 319 ALA B O 1
ATOM 6305 N N . ALA B 1 320 ? -15.242 3.15 13.695 1 92.06 320 ALA B N 1
ATOM 6306 C CA . ALA B 1 320 ? -15.219 1.979 14.57 1 92.06 320 ALA B CA 1
ATOM 6307 C C . ALA B 1 320 ? -15.125 2.389 16.031 1 92.06 320 ALA B C 1
ATOM 6309 O O . ALA B 1 320 ? -15.523 1.636 16.922 1 92.06 320 ALA B O 1
ATOM 6310 N N . LEU B 1 321 ? -14.664 3.557 16.297 1 95.44 321 LEU B N 1
ATOM 6311 C CA . LEU B 1 321 ? -14.547 4.047 17.672 1 95.44 321 LEU B CA 1
ATOM 6312 C C . LEU B 1 321 ? -15.719 4.965 18.016 1 95.44 321 LEU B C 1
ATOM 6314 O O . LEU B 1 321 ? -15.805 5.469 19.141 1 95.44 321 LEU B O 1
ATOM 6318 N N . LYS B 1 322 ? -16.609 5.137 17.062 1 96.12 322 LYS B N 1
ATOM 6319 C CA . LYS B 1 322 ? -17.703 6.082 17.25 1 96.12 322 LYS B CA 1
ATOM 6320 C C . LYS B 1 322 ? -19.062 5.383 17.188 1 96.12 322 LYS B C 1
ATOM 6322 O O . LYS B 1 322 ? -19.984 5.762 17.906 1 96.12 322 LYS B O 1
ATOM 6327 N N . TRP B 1 323 ? -19.156 4.332 16.406 1 95.62 323 TRP B N 1
ATOM 6328 C CA . TRP B 1 323 ? -20.422 3.619 16.219 1 95.62 323 TRP B CA 1
ATOM 6329 C C . TRP B 1 323 ? -20.781 2.809 17.453 1 95.62 323 TRP B C 1
ATOM 6331 O O . TRP B 1 323 ? -19.891 2.318 18.156 1 95.62 323 TRP B O 1
ATOM 6341 N N . SER B 1 324 ? -22.094 2.695 17.641 1 94.44 324 SER B N 1
ATOM 6342 C CA . SER B 1 324 ? -22.562 1.78 18.688 1 94.44 324 SER B CA 1
ATOM 6343 C C . SER B 1 324 ? -22.203 0.335 18.344 1 94.44 324 SER B C 1
ATOM 6345 O O . SER B 1 324 ? -21.969 0.007 17.172 1 94.44 324 SER B O 1
ATOM 6347 N N . ASN B 1 325 ? -22.172 -0.493 19.359 1 93.94 325 ASN B N 1
ATOM 6348 C CA . ASN B 1 325 ? -21.844 -1.9 19.156 1 93.94 325 ASN B CA 1
ATOM 6349 C C . ASN B 1 325 ? -22.875 -2.584 18.266 1 93.94 325 ASN B C 1
ATOM 6351 O O . ASN B 1 325 ? -22.531 -3.449 17.453 1 93.94 325 ASN B O 1
ATOM 6355 N N . ASP B 1 326 ? -24.125 -2.191 18.406 1 92.5 326 ASP B N 1
ATOM 6356 C CA . ASP B 1 326 ? -25.188 -2.773 17.594 1 92.5 326 ASP B CA 1
ATOM 6357 C C . ASP B 1 326 ? -24.969 -2.467 16.109 1 92.5 326 ASP B C 1
ATOM 6359 O O . ASP B 1 326 ? -25.125 -3.35 15.266 1 92.5 326 ASP B O 1
ATOM 6363 N N . VAL B 1 327 ? -24.625 -1.238 15.883 1 92.44 327 VAL B N 1
ATOM 6364 C CA . VAL B 1 327 ? -24.375 -0.816 14.508 1 92.44 327 VAL B CA 1
ATOM 6365 C C . VAL B 1 327 ? -23.172 -1.566 13.938 1 92.44 327 VAL B C 1
ATOM 6367 O O . VAL B 1 327 ? -23.203 -2.061 12.812 1 92.44 327 VAL B O 1
ATOM 6370 N N . GLN B 1 328 ? -22.141 -1.705 14.695 1 92.56 328 GLN B N 1
ATOM 6371 C CA . GLN B 1 328 ? -20.922 -2.383 14.25 1 92.56 328 GLN B CA 1
ATOM 6372 C C . GLN B 1 328 ? -21.188 -3.857 13.969 1 92.56 328 GLN B C 1
ATOM 6374 O O . GLN B 1 328 ? -20.672 -4.414 13 1 92.56 328 GLN B O 1
ATOM 6379 N N . GLN B 1 329 ? -21.984 -4.438 14.781 1 91.75 329 GLN B N 1
ATOM 6380 C CA . GLN B 1 329 ? -22.328 -5.84 14.586 1 91.75 329 GLN B CA 1
ATOM 6381 C C . GLN B 1 329 ? -23.078 -6.043 13.281 1 91.75 329 GLN B C 1
ATOM 6383 O O . GLN B 1 329 ? -22.797 -6.984 12.531 1 91.75 329 GLN B O 1
ATOM 6388 N N . ARG B 1 330 ? -24 -5.23 13.055 1 89.75 330 ARG B N 1
ATOM 6389 C CA . ARG B 1 330 ? -24.797 -5.32 11.828 1 89.75 330 ARG B CA 1
ATOM 6390 C C . ARG B 1 330 ? -23.906 -5.121 10.594 1 89.75 330 ARG B C 1
ATOM 6392 O O . ARG B 1 330 ? -24.047 -5.848 9.609 1 89.75 330 ARG B O 1
ATOM 6399 N N . LEU B 1 331 ? -23.078 -4.105 10.695 1 89.62 331 LEU B N 1
ATOM 6400 C CA . LEU B 1 331 ? -22.172 -3.818 9.578 1 89.62 331 LEU B CA 1
ATOM 6401 C C . LEU B 1 331 ? -21.219 -4.977 9.336 1 89.62 331 LEU B C 1
ATOM 6403 O O . LEU B 1 331 ? -20.891 -5.293 8.188 1 89.62 331 LEU B O 1
ATOM 6407 N N . HIS B 1 332 ? -20.703 -5.574 10.375 1 88.88 332 HIS B N 1
ATOM 6408 C CA . HIS B 1 332 ? -19.797 -6.711 10.281 1 88.88 332 HIS B CA 1
ATOM 6409 C C . HIS B 1 332 ? -20.484 -7.91 9.633 1 88.88 332 HIS B C 1
ATOM 6411 O O . HIS B 1 332 ? -19.891 -8.562 8.766 1 88.88 332 HIS B O 1
ATOM 6417 N N . GLU B 1 333 ? -21.672 -8.164 9.984 1 87.44 333 GLU B N 1
ATOM 6418 C CA . GLU B 1 333 ? -22.375 -9.359 9.539 1 87.44 333 GLU B CA 1
ATOM 6419 C C . GLU B 1 333 ? -22.859 -9.203 8.094 1 87.44 333 GLU B C 1
ATOM 6421 O O . GLU B 1 333 ? -22.797 -10.148 7.312 1 87.44 333 GLU B O 1
ATOM 6426 N N . ASP B 1 334 ? -23.219 -7.965 7.758 1 86.44 334 ASP B N 1
ATOM 6427 C CA . ASP B 1 334 ? -23.938 -7.832 6.496 1 86.44 334 ASP B CA 1
ATOM 6428 C C . ASP B 1 334 ? -23.078 -7.156 5.438 1 86.44 334 ASP B C 1
ATOM 6430 O O . ASP B 1 334 ? -23.328 -7.289 4.238 1 86.44 334 ASP B O 1
ATOM 6434 N N . TYR B 1 335 ? -22.094 -6.395 5.871 1 87.88 335 TYR B N 1
ATOM 6435 C CA . TYR B 1 335 ? -21.469 -5.523 4.887 1 87.88 335 TYR B CA 1
ATOM 6436 C C . TYR B 1 335 ? -19.953 -5.496 5.066 1 87.88 335 TYR B C 1
ATOM 6438 O O . TYR B 1 335 ? -19.297 -4.488 4.777 1 87.88 335 TYR B O 1
ATOM 6446 N N . PHE B 1 336 ? -19.328 -6.445 5.629 1 85.44 336 PHE B N 1
ATOM 6447 C CA . PHE B 1 336 ? -17.891 -6.648 5.711 1 85.44 336 PHE B CA 1
ATOM 6448 C C . PHE B 1 336 ? -17.25 -5.645 6.664 1 85.44 336 PHE B C 1
ATOM 6450 O O . PHE B 1 336 ? -16.078 -5.293 6.512 1 85.44 336 PHE B O 1
ATOM 6457 N N . GLY B 1 337 ? -18.016 -5.086 7.504 1 85.38 337 GLY B N 1
ATOM 6458 C CA . GLY B 1 337 ? -17.453 -4.227 8.523 1 85.38 337 GLY B CA 1
ATOM 6459 C C . GLY B 1 337 ? -16.531 -4.969 9.477 1 85.38 337 GLY B C 1
ATOM 6460 O O . GLY B 1 337 ? -16.531 -6.199 9.523 1 85.38 337 GLY B O 1
ATOM 6461 N N . ASP B 1 338 ? -15.727 -4.18 10.156 1 84.62 338 ASP B N 1
ATOM 6462 C CA . ASP B 1 338 ? -14.852 -4.773 11.164 1 84.62 338 ASP B CA 1
ATOM 6463 C C . ASP B 1 338 ? -15.656 -5.32 12.344 1 84.62 338 ASP B C 1
ATOM 6465 O O . ASP B 1 338 ? -16.766 -4.855 12.609 1 84.62 338 ASP B O 1
ATOM 6469 N N . ARG B 1 339 ? -15.094 -6.316 13 1 85.06 339 ARG B N 1
ATOM 6470 C CA . ARG B 1 339 ? -15.688 -6.781 14.25 1 85.06 339 ARG B CA 1
ATOM 6471 C C . ARG B 1 339 ? -15.617 -5.699 15.32 1 85.06 339 ARG B C 1
ATOM 6473 O O . ARG B 1 339 ? -14.617 -4.977 15.414 1 85.06 339 ARG B O 1
ATOM 6480 N N . PRO B 1 340 ? -16.656 -5.695 16.078 1 88.44 340 PRO B N 1
ATOM 6481 C CA . PRO B 1 340 ? -16.578 -4.742 17.188 1 88.44 340 PRO B CA 1
ATOM 6482 C C . PRO B 1 340 ? -15.336 -4.945 18.047 1 88.44 340 PRO B C 1
ATOM 6484 O O . PRO B 1 340 ? -14.922 -6.082 18.281 1 88.44 340 PRO B O 1
ATOM 6487 N N . LEU B 1 341 ? -14.672 -3.801 18.453 1 87.88 341 LEU B N 1
ATOM 6488 C CA . LEU B 1 341 ? -13.453 -3.848 19.25 1 87.88 341 LEU B CA 1
ATOM 6489 C C . LEU B 1 341 ? -13.711 -4.488 20.609 1 87.88 341 LEU B C 1
ATOM 6491 O O . LEU B 1 341 ? -14.711 -4.18 21.266 1 87.88 341 LEU B O 1
ATOM 6495 N N . PRO B 1 342 ? -12.75 -5.328 20.891 1 85.75 342 PRO B N 1
ATOM 6496 C CA . PRO B 1 342 ? -12.898 -5.895 22.234 1 85.75 342 PRO B CA 1
ATOM 6497 C C . PRO B 1 342 ? -12.773 -4.844 23.344 1 85.75 342 PRO B C 1
ATOM 6499 O O . PRO B 1 342 ? -11.93 -3.947 23.25 1 85.75 342 PRO B O 1
ATOM 6502 N N . GLY B 1 343 ? -13.617 -4.758 24.266 1 86.06 343 GLY B N 1
ATOM 6503 C CA . GLY B 1 343 ? -13.523 -3.844 25.391 1 86.06 343 GLY B CA 1
ATOM 6504 C C . GLY B 1 343 ? -14.359 -2.586 25.219 1 86.06 343 GLY B C 1
ATOM 6505 O O . GLY B 1 343 ? -14.523 -1.803 26.156 1 86.06 343 GLY B O 1
ATOM 6506 N N . ALA B 1 344 ? -14.703 -2.432 23.922 1 90.69 344 ALA B N 1
ATOM 6507 C CA . ALA B 1 344 ? -15.531 -1.251 23.688 1 90.69 344 ALA B CA 1
ATOM 6508 C C . ALA B 1 344 ? -16.922 -1.425 24.281 1 90.69 344 ALA B C 1
ATOM 6510 O O . ALA B 1 344 ? -17.75 -2.156 23.734 1 90.69 344 ALA B O 1
ATOM 6511 N N . LYS B 1 345 ? -17.219 -0.661 25.344 1 93.62 345 LYS B N 1
ATOM 6512 C CA . LYS B 1 345 ? -18.516 -0.823 26.016 1 93.62 345 LYS B CA 1
ATOM 6513 C C . LYS B 1 345 ? -19.406 0.387 25.781 1 93.62 345 LYS B C 1
ATOM 6515 O O . LYS B 1 345 ? -20.641 0.249 25.672 1 93.62 345 LYS B O 1
ATOM 6520 N N . THR B 1 346 ? -18.734 1.553 25.672 1 94.88 346 THR B N 1
ATOM 6521 C CA . THR B 1 346 ? -19.578 2.752 25.672 1 94.88 346 THR B CA 1
ATOM 6522 C C . THR B 1 346 ? -19.156 3.689 24.531 1 94.88 346 THR B C 1
ATOM 6524 O O . THR B 1 346 ? -18.891 4.871 24.766 1 94.88 346 THR B O 1
ATOM 6527 N N . PRO B 1 347 ? -19.125 3.25 23.312 1 94.81 347 PRO B N 1
ATOM 6528 C CA . PRO B 1 347 ? -18.859 4.227 22.25 1 94.81 347 PRO B CA 1
ATOM 6529 C C . PRO B 1 347 ? -19.891 5.355 22.234 1 94.81 347 PRO B C 1
ATOM 6531 O O . PRO B 1 347 ? -21 5.191 22.719 1 94.81 347 PRO B O 1
ATOM 6534 N N . PRO B 1 348 ? -19.516 6.457 21.688 1 95.94 348 PRO B N 1
ATOM 6535 C CA . PRO B 1 348 ? -18.312 6.828 20.953 1 95.94 348 PRO B CA 1
ATOM 6536 C C . PRO B 1 348 ? -17.141 7.16 21.875 1 95.94 348 PRO B C 1
ATOM 6538 O O . PRO B 1 348 ? -17.328 7.805 22.906 1 95.94 348 PRO B O 1
ATOM 6541 N N . TYR B 1 349 ? -15.922 6.879 21.453 1 96.69 349 TYR B N 1
ATOM 6542 C CA . TYR B 1 349 ? -14.727 7.086 22.266 1 96.69 349 TYR B CA 1
ATOM 6543 C C . TYR B 1 349 ? -13.961 8.32 21.812 1 96.69 349 TYR B C 1
ATOM 6545 O O . TYR B 1 349 ? -13.227 8.93 22.594 1 96.69 349 TYR B O 1
ATOM 6553 N N . ILE B 1 350 ? -14.039 8.602 20.516 1 96.94 350 ILE B N 1
ATOM 6554 C CA . ILE B 1 350 ? -13.281 9.734 20 1 96.94 350 ILE B CA 1
ATOM 6555 C C . ILE B 1 350 ? -14.234 10.719 19.328 1 96.94 350 ILE B C 1
ATOM 6557 O O . ILE B 1 350 ? -15.398 10.398 19.078 1 96.94 350 ILE B O 1
ATOM 6561 N N . THR B 1 351 ? -13.758 11.945 19.094 1 97.38 351 THR B N 1
ATOM 6562 C CA . THR B 1 351 ? -14.531 13.031 18.516 1 97.38 351 THR B CA 1
ATOM 6563 C C . THR B 1 351 ? -13.703 13.781 17.469 1 97.38 351 THR B C 1
ATOM 6565 O O . THR B 1 351 ? -12.477 13.664 17.438 1 97.38 351 THR B O 1
ATOM 6568 N N . ALA B 1 352 ? -14.383 14.406 16.562 1 98.31 352 ALA B N 1
ATOM 6569 C CA . ALA B 1 352 ? -13.703 15.273 15.602 1 98.31 352 ALA B CA 1
ATOM 6570 C C . ALA B 1 352 ? -13.703 16.719 16.078 1 98.31 352 ALA B C 1
ATOM 6572 O O . ALA B 1 352 ? -13.289 17.625 15.352 1 98.31 352 ALA B O 1
ATOM 6573 N N . GLU B 1 353 ? -14.188 16.953 17.281 1 98.31 353 GLU B N 1
ATOM 6574 C CA . GLU B 1 353 ? -14.227 18.312 17.828 1 98.31 353 GLU B CA 1
ATOM 6575 C C . GLU B 1 353 ? -12.828 18.922 17.891 1 98.31 353 GLU B C 1
ATOM 6577 O O . GLU B 1 353 ? -11.938 18.359 18.547 1 98.31 353 GLU B O 1
ATOM 6582 N N . PRO B 1 354 ? -12.641 20.078 17.266 1 98.44 354 PRO B N 1
ATOM 6583 C CA . PRO B 1 354 ? -11.32 20.703 17.312 1 98.44 354 PRO B CA 1
ATOM 6584 C C . PRO B 1 354 ? -11.102 21.516 18.594 1 98.44 354 PRO B C 1
ATOM 6586 O O . PRO B 1 354 ? -12.07 21.953 19.219 1 98.44 354 PRO B O 1
ATOM 6589 N N . GLU B 1 355 ? -9.906 21.594 19 1 97.62 355 GLU B N 1
ATOM 6590 C CA . GLU B 1 355 ? -9.5 22.672 19.891 1 97.62 355 GLU B CA 1
ATOM 6591 C C . GLU B 1 355 ? -9.086 23.906 19.109 1 97.62 355 GLU B C 1
ATOM 6593 O O . GLU B 1 355 ? -8.312 23.812 18.141 1 97.62 355 GLU B O 1
ATOM 6598 N N . VAL B 1 356 ? -9.664 25.047 19.5 1 97 356 VAL B N 1
ATOM 6599 C CA . VAL B 1 356 ? -9.461 26.266 18.719 1 97 356 VAL B CA 1
ATOM 6600 C C . VAL B 1 356 ? -8.633 27.266 19.531 1 97 356 VAL B C 1
ATOM 6602 O O . VAL B 1 356 ? -8.883 27.469 20.719 1 97 356 VAL B O 1
ATOM 6605 N N . THR B 1 357 ? -7.637 27.812 18.891 1 96.69 357 THR B N 1
ATOM 6606 C CA . THR B 1 357 ? -6.844 28.906 19.453 1 96.69 357 THR B CA 1
ATOM 6607 C C . THR B 1 357 ? -6.863 30.125 18.547 1 96.69 357 THR B C 1
ATOM 6609 O O . THR B 1 357 ? -7.117 30 17.344 1 96.69 357 THR B O 1
ATOM 6612 N N . THR B 1 358 ? -6.746 31.25 19.156 1 95.69 358 THR B N 1
ATOM 6613 C CA . THR B 1 358 ? -6.652 32.5 18.422 1 95.69 358 THR B CA 1
ATOM 6614 C C . THR B 1 358 ? -5.355 33.219 18.75 1 95.69 358 THR B C 1
ATOM 6616 O O . THR B 1 358 ? -4.934 33.281 19.906 1 95.69 358 THR B O 1
ATOM 6619 N N . PHE B 1 359 ? -4.73 33.75 17.703 1 96.94 359 PHE B N 1
ATOM 6620 C CA . PHE B 1 359 ? -3.443 34.438 17.844 1 96.94 359 PHE B CA 1
ATOM 6621 C C . PHE B 1 359 ? -3.379 35.656 16.953 1 96.94 359 PHE B C 1
ATOM 6623 O O . PHE B 1 359 ? -3.873 35.656 15.828 1 96.94 359 PHE B O 1
ATOM 6630 N N . GLU B 1 360 ? -2.777 36.75 17.484 1 97.06 360 GLU B N 1
ATOM 6631 C CA . GLU B 1 360 ? -2.6 37.938 16.672 1 97.06 360 GLU B CA 1
ATOM 6632 C C . GLU B 1 360 ? -1.305 37.875 15.867 1 97.06 360 GLU B C 1
ATOM 6634 O O . GLU B 1 360 ? -0.214 37.812 16.438 1 97.06 360 GLU B O 1
ATOM 6639 N N . VAL B 1 361 ? -1.438 37.969 14.578 1 97.81 361 VAL B N 1
ATOM 6640 C CA . VAL B 1 361 ? -0.294 37.906 13.68 1 97.81 361 VAL B CA 1
ATOM 6641 C C . VAL B 1 361 ? 0.323 39.312 13.547 1 97.81 361 VAL B C 1
ATOM 6643 O O . VAL B 1 361 ? -0.395 40.312 13.461 1 97.81 361 VAL B O 1
ATOM 6646 N N . GLN B 1 362 ? 1.614 39.375 13.586 1 96.75 362 GLN B N 1
ATOM 6647 C CA . GLN B 1 362 ? 2.352 40.594 13.344 1 96.75 362 GLN B CA 1
ATOM 6648 C C . GLN B 1 362 ? 3.02 40.594 11.969 1 96.75 362 GLN B C 1
ATOM 6650 O O . GLN B 1 362 ? 3.244 39.531 11.398 1 96.75 362 GLN B O 1
ATOM 6655 N N . PRO B 1 363 ? 3.27 41.844 11.406 1 93.19 363 PRO B N 1
ATOM 6656 C CA . PRO B 1 363 ? 3.977 41.875 10.125 1 93.19 363 PRO B CA 1
ATOM 6657 C C . PRO B 1 363 ? 5.289 41.094 10.156 1 93.19 363 PRO B C 1
ATOM 6659 O O . PRO B 1 363 ? 6.074 41.219 11.094 1 93.19 363 PRO B O 1
ATOM 6662 N N . GLY B 1 364 ? 5.469 40.219 9.219 1 92.69 364 GLY B N 1
ATOM 6663 C CA . GLY B 1 364 ? 6.715 39.469 9.109 1 92.69 364 GLY B CA 1
ATOM 6664 C C . GLY B 1 364 ? 6.645 38.094 9.734 1 92.69 364 GLY B C 1
ATOM 6665 O O . GLY B 1 364 ? 7.543 37.281 9.547 1 92.69 364 GLY B O 1
ATOM 6666 N N . ASP B 1 365 ? 5.57 37.812 10.461 1 97.88 365 ASP B N 1
ATOM 6667 C CA . ASP B 1 365 ? 5.379 36.5 11.039 1 97.88 365 ASP B CA 1
ATOM 6668 C C . ASP B 1 365 ? 5.262 35.438 9.945 1 97.88 365 ASP B C 1
ATOM 6670 O O . ASP B 1 365 ? 4.934 35.75 8.797 1 97.88 365 ASP B O 1
ATOM 6674 N N . PHE B 1 366 ? 5.617 34.25 10.203 1 98.44 366 PHE B N 1
ATOM 6675 C CA . PHE B 1 366 ? 5.289 33.125 9.352 1 98.44 366 PHE B CA 1
ATOM 6676 C C . PHE B 1 366 ? 4.723 31.969 10.18 1 98.44 366 PHE B C 1
ATOM 6678 O O . PHE B 1 366 ? 5 31.859 11.375 1 98.44 366 PHE B O 1
ATOM 6685 N N . LEU B 1 367 ? 3.867 31.156 9.547 1 98.88 367 LEU B N 1
ATOM 6686 C CA . LEU B 1 367 ? 3.209 30.016 10.172 1 98.88 367 LEU B CA 1
ATOM 6687 C C . LEU B 1 367 ? 3.668 28.703 9.539 1 98.88 367 LEU B C 1
ATOM 6689 O O . LEU B 1 367 ? 3.744 28.594 8.312 1 98.88 367 LEU B O 1
ATOM 6693 N N . ILE B 1 368 ? 4.027 27.734 10.406 1 98.94 368 ILE B N 1
ATOM 6694 C CA . ILE B 1 368 ? 4.348 26.391 9.961 1 98.94 368 ILE B CA 1
ATOM 6695 C C . ILE B 1 368 ? 3.234 25.422 10.383 1 98.94 368 ILE B C 1
ATOM 6697 O O . ILE B 1 368 ? 2.975 25.266 11.578 1 98.94 368 ILE B O 1
ATOM 6701 N N . MET B 1 369 ? 2.566 24.875 9.43 1 98.88 369 MET B N 1
ATOM 6702 C CA . MET B 1 369 ? 1.646 23.766 9.664 1 98.88 369 MET B CA 1
ATOM 6703 C C . MET B 1 369 ? 2.277 22.438 9.25 1 98.88 369 MET B C 1
ATOM 6705 O O . MET B 1 369 ? 2.689 22.266 8.102 1 98.88 369 MET B O 1
ATOM 6709 N N . GLY B 1 370 ? 2.355 21.516 10.195 1 98.81 370 GLY B N 1
ATOM 6710 C CA . GLY B 1 370 ? 3.023 20.25 9.883 1 98.81 370 GLY B CA 1
ATOM 6711 C C . GLY B 1 370 ? 2.279 19.047 10.398 1 98.81 370 GLY B C 1
ATOM 6712 O O . GLY B 1 370 ? 1.692 19.078 11.484 1 98.81 370 GLY B O 1
ATOM 6713 N N . SER B 1 371 ? 2.338 17.984 9.602 1 98.31 371 SER B N 1
ATOM 6714 C CA . SER B 1 371 ? 1.848 16.688 10.07 1 98.31 371 SER B CA 1
ATOM 6715 C C . SER B 1 371 ? 2.771 16.109 11.133 1 98.31 371 SER B C 1
ATOM 6717 O O . SER B 1 371 ? 3.852 16.641 11.391 1 98.31 371 SER B O 1
ATOM 6719 N N . SER B 1 372 ? 2.334 15.047 11.758 1 96.88 372 SER B N 1
ATOM 6720 C CA . SER B 1 372 ? 3.094 14.445 12.852 1 96.88 372 SER B CA 1
ATOM 6721 C C . SER B 1 372 ? 4.484 14.016 12.383 1 96.88 372 SER B C 1
ATOM 6723 O O . SER B 1 372 ? 5.441 14.062 13.156 1 96.88 372 SER B O 1
ATOM 6725 N N . GLY B 1 373 ? 4.574 13.648 11.117 1 97 373 GLY B N 1
ATOM 6726 C CA . GLY B 1 373 ? 5.852 13.18 10.602 1 97 373 GLY B CA 1
ATOM 6727 C C . GLY B 1 373 ? 6.941 14.234 10.664 1 97 373 GLY B C 1
ATOM 6728 O O . GLY B 1 373 ? 8.109 13.906 10.891 1 97 373 GLY B O 1
ATOM 6729 N N . LEU B 1 374 ? 6.598 15.477 10.43 1 98.5 374 LEU B N 1
ATOM 6730 C CA . LEU B 1 374 ? 7.566 16.562 10.508 1 98.5 374 LEU B CA 1
ATOM 6731 C C . LEU B 1 374 ? 8.141 16.688 11.914 1 98.5 374 LEU B C 1
ATOM 6733 O O . LEU B 1 374 ? 9.352 16.812 12.086 1 98.5 374 LEU B O 1
ATOM 6737 N N . TRP B 1 375 ? 7.332 16.516 12.82 1 98.19 375 TRP B N 1
ATOM 6738 C CA . TRP B 1 375 ? 7.672 16.828 14.203 1 98.19 375 TRP B CA 1
ATOM 6739 C C . TRP B 1 375 ? 8.359 15.648 14.883 1 98.19 375 TRP B C 1
ATOM 6741 O O . TRP B 1 375 ? 8.914 15.789 15.977 1 98.19 375 TRP B O 1
ATOM 6751 N N . LYS B 1 376 ? 8.344 14.516 14.273 1 97.19 376 LYS B N 1
ATOM 6752 C CA . LYS B 1 376 ? 9.148 13.398 14.75 1 97.19 376 LYS B CA 1
ATOM 6753 C C . LYS B 1 376 ? 10.633 13.633 14.484 1 97.19 376 LYS B C 1
ATOM 6755 O O . LYS B 1 376 ? 11.492 13.008 15.109 1 97.19 376 LYS B O 1
ATOM 6760 N N . SER B 1 377 ? 10.891 14.594 13.602 1 98 377 SER B N 1
ATOM 6761 C CA . SER B 1 377 ? 12.266 14.82 13.188 1 98 377 SER B CA 1
ATOM 6762 C C . SER B 1 377 ? 12.766 16.188 13.641 1 98 377 SER B C 1
ATOM 6764 O O . SER B 1 377 ? 13.961 16.375 13.867 1 98 377 SER B O 1
ATOM 6766 N N . LEU B 1 378 ? 11.906 17.172 13.68 1 98.56 378 LEU B N 1
ATOM 6767 C CA . LEU B 1 378 ? 12.312 18.531 14 1 98.56 378 LEU B CA 1
ATOM 6768 C C . LEU B 1 378 ? 11.578 19.047 15.227 1 98.56 378 LEU B C 1
ATOM 6770 O O . LEU B 1 378 ? 10.367 18.859 15.359 1 98.56 378 LEU B O 1
ATOM 6774 N N . THR B 1 379 ? 12.336 19.703 16.094 1 98.12 379 THR B N 1
ATOM 6775 C CA . THR B 1 379 ? 11.688 20.438 17.188 1 98.12 379 THR B CA 1
ATOM 6776 C C . THR B 1 379 ? 11.047 21.719 16.656 1 98.12 379 THR B C 1
ATOM 6778 O O . THR B 1 379 ? 11.32 22.156 15.539 1 98.12 379 THR B O 1
ATOM 6781 N N . ASN B 1 380 ? 10.234 22.312 17.547 1 98.38 380 ASN B N 1
ATOM 6782 C CA . ASN B 1 380 ? 9.648 23.594 17.188 1 98.38 380 ASN B CA 1
ATOM 6783 C C . ASN B 1 380 ? 10.719 24.625 16.844 1 98.38 380 ASN B C 1
ATOM 6785 O O . ASN B 1 380 ? 10.609 25.328 15.844 1 98.38 380 ASN B O 1
ATOM 6789 N N . GLU B 1 381 ? 11.703 24.656 17.688 1 98.06 381 GLU B N 1
ATOM 6790 C CA . GLU B 1 381 ? 12.781 25.641 17.547 1 98.06 381 GLU B CA 1
ATOM 6791 C C . GLU B 1 381 ? 13.57 25.391 16.266 1 98.06 381 GLU B C 1
ATOM 6793 O O . GLU B 1 381 ? 13.906 26.344 15.539 1 98.06 381 GLU B O 1
ATOM 6798 N N . GLU B 1 382 ? 13.812 24.156 16.031 1 98.44 382 GLU B N 1
ATOM 6799 C CA . GLU B 1 382 ? 14.555 23.844 14.812 1 98.44 382 GLU B CA 1
ATOM 6800 C C . GLU B 1 382 ? 13.773 24.25 13.57 1 98.44 382 GLU B C 1
ATOM 6802 O O . GLU B 1 382 ? 14.344 24.797 12.625 1 98.44 382 GLU B O 1
ATOM 6807 N N . ALA B 1 383 ? 12.523 23.922 13.508 1 98.81 383 ALA B N 1
ATOM 6808 C CA . ALA B 1 383 ? 11.695 24.25 12.352 1 98.81 383 ALA B CA 1
ATOM 6809 C C . ALA B 1 383 ? 11.664 25.766 12.109 1 98.81 383 ALA B C 1
ATOM 6811 O O . ALA B 1 383 ? 11.875 26.219 10.984 1 98.81 383 ALA B O 1
ATOM 6812 N N . 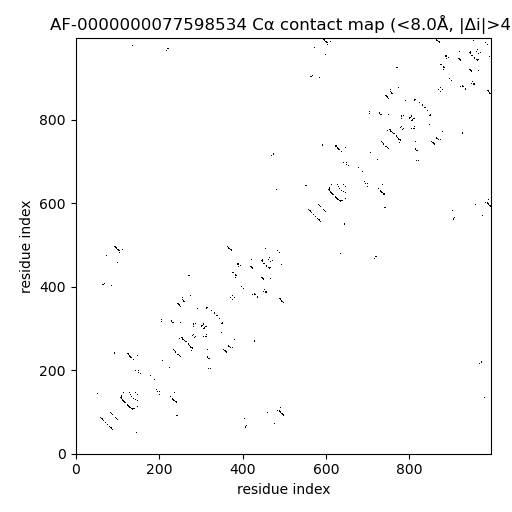VAL B 1 384 ? 11.43 26.547 13.125 1 98.69 384 VAL B N 1
ATOM 6813 C CA . VAL B 1 384 ? 11.383 28 13.016 1 98.69 384 VAL B CA 1
ATOM 6814 C C . VAL B 1 384 ? 12.758 28.531 12.625 1 98.69 384 VAL B C 1
ATOM 6816 O O . VAL B 1 384 ? 12.867 29.391 11.75 1 98.69 384 VAL B O 1
ATOM 6819 N N . GLY B 1 385 ? 13.773 28.062 13.297 1 98.06 385 GLY B N 1
ATOM 6820 C CA . GLY B 1 385 ? 15.125 28.453 12.945 1 98.06 385 GLY B CA 1
ATOM 6821 C C . GLY B 1 385 ? 15.469 28.188 11.492 1 98.06 385 GLY B C 1
ATOM 6822 O O . GLY B 1 385 ? 16.109 29 10.836 1 98.06 385 GLY B O 1
ATOM 6823 N N . LEU B 1 386 ? 15.062 27.031 11.07 1 98.31 386 LEU B N 1
ATOM 6824 C CA . LEU B 1 386 ? 15.336 26.641 9.688 1 98.31 386 LEU B CA 1
ATOM 6825 C C . LEU B 1 386 ? 14.625 27.578 8.711 1 98.31 386 LEU B C 1
ATOM 6827 O O . LEU B 1 386 ? 15.18 27.938 7.668 1 98.31 386 LEU B O 1
ATOM 6831 N N . VAL B 1 387 ? 13.383 27.906 8.969 1 98.38 387 VAL B N 1
ATOM 6832 C CA . VAL B 1 387 ? 12.711 28.875 8.109 1 98.38 387 VAL B CA 1
ATOM 6833 C C . VAL B 1 387 ? 13.461 30.219 8.148 1 98.38 387 VAL B C 1
ATOM 6835 O O . VAL B 1 387 ? 13.578 30.891 7.125 1 98.38 387 VAL B O 1
ATOM 6838 N N . GLY B 1 388 ? 13.945 30.625 9.328 1 96.62 388 GLY B N 1
ATOM 6839 C CA . GLY B 1 388 ? 14.789 31.797 9.422 1 96.62 388 GLY B CA 1
ATOM 6840 C C . GLY B 1 388 ? 16 31.75 8.508 1 96.62 388 GLY B C 1
ATOM 6841 O O . GLY B 1 388 ? 16.297 32.719 7.797 1 96.62 388 GLY B O 1
ATOM 6842 N N . VAL B 1 389 ? 16.672 30.625 8.562 1 95.19 389 VAL B N 1
ATOM 6843 C CA . VAL B 1 389 ? 17.828 30.406 7.699 1 95.19 389 VAL B CA 1
ATOM 6844 C C . VAL B 1 389 ? 17.391 30.484 6.238 1 95.19 389 VAL B C 1
ATOM 6846 O O . VAL B 1 389 ? 18.109 31.047 5.406 1 95.19 389 VAL B O 1
ATOM 6849 N N . TRP B 1 390 ? 16.312 29.906 5.922 1 95.75 390 TRP B N 1
ATOM 6850 C CA . TRP B 1 390 ? 15.789 29.938 4.559 1 95.75 390 TRP B CA 1
ATOM 6851 C C . TRP B 1 390 ? 15.562 31.375 4.102 1 95.75 390 TRP B C 1
ATOM 6853 O O . TRP B 1 390 ? 15.953 31.75 2.99 1 95.75 390 TRP B O 1
ATOM 6863 N N . LEU B 1 391 ? 14.977 32.188 4.895 1 94.62 391 LEU B N 1
ATOM 6864 C CA . LEU B 1 391 ? 14.703 33.594 4.586 1 94.62 391 LEU B CA 1
ATOM 6865 C C . LEU B 1 391 ? 16 34.375 4.336 1 94.62 391 LEU B C 1
ATOM 6867 O O . LEU B 1 391 ? 16.062 35.219 3.457 1 94.62 391 LEU B O 1
ATOM 6871 N N . GLU B 1 392 ? 16.984 34.031 5.078 1 90 392 GLU B N 1
ATOM 6872 C CA . GLU B 1 392 ? 18.281 34.688 4.918 1 90 392 GLU B CA 1
ATOM 6873 C C . GLU B 1 392 ? 18.938 34.281 3.592 1 90 392 GLU B C 1
ATOM 6875 O O . GLU B 1 392 ? 19.672 35.094 3.006 1 90 392 GLU B O 1
ATOM 6880 N N . SER B 1 393 ? 18.641 33.125 3.244 1 87.31 393 SER B N 1
ATOM 6881 C CA . SER B 1 393 ? 19.312 32.562 2.07 1 87.31 393 SER B CA 1
ATOM 6882 C C . SER B 1 393 ? 18.641 33.031 0.782 1 87.31 393 SER B C 1
ATOM 6884 O O . SER B 1 393 ? 19.25 32.969 -0.293 1 87.31 393 SER B O 1
ATOM 6886 N N . GLN B 1 394 ? 17.453 33.531 0.946 1 84.19 394 GLN B N 1
ATOM 6887 C CA . GLN B 1 394 ? 16.703 33.906 -0.242 1 84.19 394 GLN B CA 1
ATOM 6888 C C . GLN B 1 394 ? 16.938 35.375 -0.591 1 84.19 394 GLN B C 1
ATOM 6890 O O . GLN B 1 394 ? 17.016 36.219 0.298 1 84.19 394 GLN B O 1
ATOM 6895 N N . SER B 1 395 ? 17.25 35.719 -1.795 1 71.94 395 SER B N 1
ATOM 6896 C CA . SER B 1 395 ? 17.469 37.125 -2.205 1 71.94 395 SER B CA 1
ATOM 6897 C C . SER B 1 395 ? 16.156 37.906 -2.24 1 71.94 395 SER B C 1
ATOM 6899 O O . SER B 1 395 ? 16.062 38.969 -1.673 1 71.94 395 SER B O 1
ATOM 6901 N N . ASN B 1 396 ? 15.102 37.406 -2.893 1 77.5 396 ASN B N 1
ATOM 6902 C CA . ASN B 1 396 ? 13.789 38 -3.018 1 77.5 396 ASN B CA 1
ATOM 6903 C C . ASN B 1 396 ? 12.672 36.969 -2.893 1 77.5 396 ASN B C 1
ATOM 6905 O O . ASN B 1 396 ? 11.938 36.75 -3.854 1 77.5 396 ASN B O 1
ATOM 6909 N N . PRO B 1 397 ? 12.516 36.594 -1.672 1 79.44 397 PRO B N 1
ATOM 6910 C CA . PRO B 1 397 ? 11.586 35.469 -1.522 1 79.44 397 PRO B CA 1
ATOM 6911 C C . PRO B 1 397 ? 10.133 35.875 -1.729 1 79.44 397 PRO B C 1
ATOM 6913 O O . PRO B 1 397 ? 9.266 35 -1.904 1 79.44 397 PRO B O 1
ATOM 6916 N N . PHE B 1 398 ? 9.844 37.156 -1.827 1 80.19 398 PHE B N 1
ATOM 6917 C CA . PHE B 1 398 ? 8.453 37.594 -1.879 1 80.19 398 PHE B CA 1
ATOM 6918 C C . PHE B 1 398 ? 8.133 38.25 -3.223 1 80.19 398 PHE B C 1
ATOM 6920 O O . PHE B 1 398 ? 7.059 38.812 -3.404 1 80.19 398 PHE B O 1
ATOM 6927 N N . ASP B 1 399 ? 9.062 38.125 -4.105 1 79.75 399 ASP B N 1
ATOM 6928 C CA . ASP B 1 399 ? 8.82 38.531 -5.48 1 79.75 399 ASP B CA 1
ATOM 6929 C C . ASP B 1 399 ? 7.957 37.5 -6.219 1 79.75 399 ASP B C 1
ATOM 6931 O O . ASP B 1 399 ? 8.328 36.344 -6.336 1 79.75 399 ASP B O 1
ATOM 6935 N N . GLU B 1 400 ? 6.871 38.062 -6.742 1 74.69 400 GLU B N 1
ATOM 6936 C CA . GLU B 1 400 ? 5.879 37.188 -7.352 1 74.69 400 GLU B CA 1
ATOM 6937 C C . GLU B 1 400 ? 6.477 36.375 -8.516 1 74.69 400 GLU B C 1
ATOM 6939 O O . GLU B 1 400 ? 6.16 35.219 -8.703 1 74.69 400 GLU B O 1
ATOM 6944 N N . ASP B 1 401 ? 7.289 37 -9.297 1 70.06 401 ASP B N 1
ATOM 6945 C CA . ASP B 1 401 ? 7.906 36.344 -10.438 1 70.06 401 ASP B CA 1
ATOM 6946 C C . ASP B 1 401 ? 8.805 35.188 -9.984 1 70.06 401 ASP B C 1
ATOM 6948 O O . ASP B 1 401 ? 8.883 34.156 -10.656 1 70.06 401 ASP B O 1
ATOM 6952 N N . ASN B 1 402 ? 9.414 35.438 -8.852 1 70 402 ASN B N 1
ATOM 6953 C CA . ASN B 1 402 ? 10.297 34.406 -8.312 1 70 402 ASN B CA 1
ATOM 6954 C C . ASN B 1 402 ? 9.516 33.25 -7.691 1 70 402 ASN B C 1
ATOM 6956 O O . ASN B 1 402 ? 9.938 32.094 -7.766 1 70 402 ASN B O 1
ATOM 6960 N N . ILE B 1 403 ? 8.422 33.594 -7.133 1 69.19 403 ILE B N 1
ATOM 6961 C CA . ILE B 1 403 ? 7.594 32.625 -6.449 1 69.19 403 ILE B CA 1
ATOM 6962 C C . ILE B 1 403 ? 6.977 31.656 -7.469 1 69.19 403 ILE B C 1
ATOM 6964 O O . ILE B 1 403 ? 6.891 30.453 -7.223 1 69.19 403 ILE B O 1
ATOM 6968 N N . LEU B 1 404 ? 6.566 32.25 -8.586 1 65.62 404 LEU B N 1
ATOM 6969 C CA . LEU B 1 404 ? 5.785 31.516 -9.562 1 65.62 404 LEU B CA 1
ATOM 6970 C C . LEU B 1 404 ? 6.688 30.906 -10.641 1 65.62 404 LEU B C 1
ATOM 6972 O O . LEU B 1 404 ? 6.207 30.234 -11.547 1 65.62 404 LEU B O 1
ATOM 6976 N N . ARG B 1 405 ? 7.945 31.391 -10.5 1 57.91 405 ARG B N 1
ATOM 6977 C CA . ARG B 1 405 ? 8.883 30.844 -11.477 1 57.91 405 ARG B CA 1
ATOM 6978 C C . ARG B 1 405 ? 9.102 29.344 -11.25 1 57.91 405 ARG B C 1
ATOM 6980 O O . ARG B 1 405 ? 9.242 28.906 -10.109 1 57.91 405 ARG B O 1
ATOM 6987 N N . PRO B 1 406 ? 8.812 28.641 -12.352 1 53.62 406 PRO B N 1
ATOM 6988 C CA . PRO B 1 406 ? 9.219 27.25 -12.164 1 53.62 406 PRO B CA 1
ATOM 6989 C C . PRO B 1 406 ? 10.648 27.109 -11.672 1 53.62 406 PRO B C 1
ATOM 6991 O O . PRO B 1 406 ? 11.492 27.969 -11.953 1 53.62 406 PRO B O 1
ATOM 6994 N N . PRO B 1 407 ? 10.766 26.5 -10.641 1 48.03 407 PRO B N 1
ATOM 6995 C CA . PRO B 1 407 ? 12.156 26.375 -10.188 1 48.03 407 PRO B CA 1
ATOM 6996 C C . PRO B 1 407 ? 13.141 26.25 -11.344 1 48.03 407 PRO B C 1
ATOM 6998 O O . PRO B 1 407 ? 12.922 25.469 -12.273 1 48.03 407 PRO B O 1
ATOM 7001 N N . GLY B 1 408 ? 13.383 27.406 -11.961 1 38.5 408 GLY B N 1
ATOM 7002 C CA . GLY B 1 408 ? 14.383 27.375 -13.008 1 38.5 408 GLY B CA 1
ATOM 7003 C C . GLY B 1 408 ? 15.633 26.609 -12.625 1 38.5 408 GLY B C 1
ATOM 7004 O O . GLY B 1 408 ? 15.773 26.172 -11.484 1 38.5 408 GLY B O 1
ATOM 7005 N N . ASP B 1 409 ? 16.359 26.312 -13.812 1 35.88 409 ASP B N 1
ATOM 7006 C CA . ASP B 1 409 ? 17.75 25.859 -13.719 1 35.88 409 ASP B CA 1
ATOM 7007 C C . ASP B 1 409 ? 18.547 26.688 -12.711 1 35.88 409 ASP B C 1
ATOM 7009 O O . ASP B 1 409 ? 19.766 26.797 -12.812 1 35.88 409 ASP B O 1
ATOM 7013 N N . GLY B 1 410 ? 17.922 27.656 -12.281 1 34.5 410 GLY B N 1
ATOM 7014 C CA . GLY B 1 410 ? 19.016 28.312 -11.57 1 34.5 410 GLY B CA 1
ATOM 7015 C C . GLY B 1 410 ? 19.922 27.344 -10.836 1 34.5 410 GLY B C 1
ATOM 7016 O O . GLY B 1 410 ? 19.453 26.438 -10.156 1 34.5 410 GLY B O 1
ATOM 7017 N N . GLN B 1 411 ? 20.844 26.953 -11.727 1 34.03 411 GLN B N 1
ATOM 7018 C CA . GLN B 1 411 ? 22.109 26.328 -11.344 1 34.03 411 GLN B CA 1
ATOM 7019 C C . GLN B 1 411 ? 22.484 26.688 -9.906 1 34.03 411 GLN B C 1
ATOM 7021 O O . GLN B 1 411 ? 23 27.766 -9.641 1 34.03 411 GLN B O 1
ATOM 7026 N N . ASN B 1 412 ? 21.594 26.75 -9.047 1 36.47 412 ASN B N 1
ATOM 7027 C CA . ASN B 1 412 ? 22.609 26.719 -8 1 36.47 412 ASN B CA 1
ATOM 7028 C C . ASN B 1 412 ? 23.688 25.688 -8.297 1 36.47 412 ASN B C 1
ATOM 7030 O O . ASN B 1 412 ? 23.516 24.5 -8 1 36.47 412 ASN B O 1
ATOM 7034 N N . ASP B 1 413 ? 24.062 25.578 -9.609 1 38.16 413 ASP B N 1
ATOM 7035 C CA . ASP B 1 413 ? 25.219 24.891 -10.164 1 38.16 413 ASP B CA 1
ATOM 7036 C C . ASP B 1 413 ? 26.234 24.547 -9.062 1 38.16 413 ASP B C 1
ATOM 7038 O O . ASP B 1 413 ? 27.109 23.719 -9.266 1 38.16 413 ASP B O 1
ATOM 7042 N N . ASP B 1 414 ? 26.703 25.625 -8.406 1 35.81 414 ASP B N 1
ATOM 7043 C CA . ASP B 1 414 ? 27.812 25.234 -7.551 1 35.81 414 ASP B CA 1
ATOM 7044 C C . ASP B 1 414 ? 27.375 24.219 -6.5 1 35.81 414 ASP B C 1
ATOM 7046 O O . ASP B 1 414 ? 26.922 24.594 -5.414 1 35.81 414 ASP B O 1
ATOM 7050 N N . GLU B 1 415 ? 26.625 23.25 -6.844 1 42.69 415 GLU B N 1
ATOM 7051 C CA . GLU B 1 415 ? 26.719 22.078 -5.977 1 42.69 415 GLU B CA 1
ATOM 7052 C C . GLU B 1 415 ? 27.891 22.188 -5.008 1 42.69 415 GLU B C 1
ATOM 7054 O O . GLU B 1 415 ? 28.25 21.219 -4.34 1 42.69 415 GLU B O 1
ATOM 7059 N N . GLY B 1 416 ? 28.734 23.078 -5.379 1 42.84 416 GLY B N 1
ATOM 7060 C CA . GLY B 1 416 ? 29.75 23.359 -4.379 1 42.84 416 GLY B CA 1
ATOM 7061 C C . GLY B 1 416 ? 29.234 23.203 -2.955 1 42.84 416 GLY B C 1
ATOM 7062 O O . GLY B 1 416 ? 28.078 22.859 -2.738 1 42.84 416 GLY B O 1
ATOM 7063 N N . GLN B 1 417 ? 29.969 23.719 -1.854 1 54.97 417 GLN B N 1
ATOM 7064 C CA . GLN B 1 417 ? 29.969 23.453 -0.42 1 54.97 417 GLN B CA 1
ATOM 7065 C C . GLN B 1 417 ? 28.719 24 0.246 1 54.97 417 GLN B C 1
ATOM 7067 O O . GLN B 1 417 ? 28.703 25.125 0.742 1 54.97 417 GLN B O 1
ATOM 7072 N N . ALA B 1 418 ? 27.359 23.5 -0.174 1 72 418 ALA B N 1
ATOM 7073 C CA . ALA B 1 418 ? 26.234 23.922 0.667 1 72 418 ALA B CA 1
ATOM 7074 C C . ALA B 1 418 ? 26.656 23.969 2.137 1 72 418 ALA B C 1
ATOM 7076 O O . ALA B 1 418 ? 27.359 23.094 2.621 1 72 418 ALA B O 1
ATOM 7077 N N . ARG B 1 419 ? 26.391 25.094 2.543 1 81.19 419 ARG B N 1
ATOM 7078 C CA . ARG B 1 419 ? 26.766 25.328 3.932 1 81.19 419 ARG B CA 1
ATOM 7079 C C . ARG B 1 419 ? 25.984 24.422 4.875 1 81.19 419 ARG B C 1
ATOM 7081 O O . ARG B 1 419 ? 24.75 24.359 4.801 1 81.19 419 ARG B O 1
ATOM 7088 N N . ILE B 1 420 ? 26.688 23.625 5.559 1 92.75 420 ILE B N 1
ATOM 7089 C CA . ILE B 1 420 ? 26.141 22.797 6.629 1 92.75 420 ILE B CA 1
ATOM 7090 C C . ILE B 1 420 ? 25.797 23.688 7.832 1 92.75 420 ILE B C 1
ATOM 7092 O O . ILE B 1 420 ? 26.594 24.531 8.227 1 92.75 420 ILE B O 1
ATOM 7096 N N . ILE B 1 421 ? 24.594 23.531 8.266 1 95.56 421 ILE B N 1
ATOM 7097 C CA . ILE B 1 421 ? 24.125 24.312 9.406 1 95.56 421 ILE B CA 1
ATOM 7098 C C . ILE B 1 421 ? 24 23.406 10.625 1 95.56 421 ILE B C 1
ATOM 7100 O O . ILE B 1 421 ? 23.25 22.422 10.609 1 95.56 421 ILE B O 1
ATOM 7104 N N . ARG B 1 422 ? 24.75 23.766 11.648 1 94.94 422 ARG B N 1
ATOM 7105 C CA . ARG B 1 422 ? 24.609 23.031 12.906 1 94.94 422 ARG B CA 1
ATOM 7106 C C . ARG B 1 422 ? 23.438 23.562 13.727 1 94.94 422 ARG B C 1
ATOM 7108 O O . ARG B 1 422 ? 22.984 24.688 13.516 1 94.94 422 ARG B O 1
ATOM 7115 N N . ARG B 1 423 ? 22.984 22.766 14.609 1 94.44 423 ARG B N 1
ATOM 7116 C CA . ARG B 1 423 ? 21.812 23.094 15.422 1 94.44 423 ARG B CA 1
ATOM 7117 C C . ARG B 1 423 ? 22.031 24.391 16.172 1 94.44 423 ARG B C 1
ATOM 7119 O O . ARG B 1 423 ? 21.125 25.219 16.266 1 94.44 423 ARG B O 1
ATOM 7126 N N . ASP B 1 424 ? 23.219 24.625 16.656 1 92.44 424 ASP B N 1
ATOM 7127 C CA . ASP B 1 424 ? 23.516 25.797 17.484 1 92.44 424 ASP B CA 1
ATOM 7128 C C . ASP B 1 424 ? 23.672 27.047 16.641 1 92.44 424 ASP B C 1
ATOM 7130 O O . ASP B 1 424 ? 23.734 28.156 17.172 1 92.44 424 ASP B O 1
ATOM 7134 N N . GLN B 1 425 ? 23.672 26.906 15.328 1 93.19 425 GLN B N 1
ATOM 7135 C CA . GLN B 1 425 ? 23.828 28.047 14.414 1 93.19 425 GLN B CA 1
ATOM 7136 C C . GLN B 1 425 ? 22.469 28.562 13.961 1 93.19 425 GLN B C 1
ATOM 7138 O O . GLN B 1 425 ? 22.375 29.562 13.25 1 93.19 425 GLN B O 1
ATOM 7143 N N . LEU B 1 426 ? 21.422 27.969 14.367 1 95.31 426 LEU B N 1
ATOM 7144 C CA . LEU B 1 426 ? 20.094 28.422 14 1 95.31 426 LEU B CA 1
ATOM 7145 C C . LEU B 1 426 ? 19.75 29.734 14.711 1 95.31 426 LEU B C 1
ATOM 7147 O O . LEU B 1 426 ? 20.141 29.938 15.867 1 95.31 426 LEU B O 1
ATOM 7151 N N . PRO B 1 427 ? 19.062 30.641 14.031 1 95.31 427 PRO B N 1
ATOM 7152 C CA . PRO B 1 427 ? 18.734 31.938 14.609 1 95.31 427 PRO B CA 1
ATOM 7153 C C . PRO B 1 427 ? 17.578 31.875 15.594 1 95.31 427 PRO B C 1
ATOM 7155 O O . PRO B 1 427 ? 16.609 32.625 15.469 1 95.31 427 PRO B O 1
ATOM 7158 N N . ILE B 1 428 ? 17.688 31.047 16.609 1 95.25 428 ILE B N 1
ATOM 7159 C CA . ILE B 1 428 ? 16.641 30.797 17.594 1 95.25 428 ILE B CA 1
ATOM 7160 C C . ILE B 1 428 ? 17.266 30.266 18.875 1 95.25 428 ILE B C 1
ATOM 7162 O O . ILE B 1 428 ? 18.359 29.688 18.859 1 95.25 428 ILE B O 1
ATOM 7166 N N . ARG B 1 429 ? 16.578 30.531 20 1 92.75 429 ARG B N 1
ATOM 7167 C CA . ARG B 1 429 ? 17 29.891 21.25 1 92.75 429 ARG B CA 1
ATOM 7168 C C . ARG B 1 429 ? 16.547 28.438 21.281 1 92.75 429 ARG B C 1
ATOM 7170 O O . ARG B 1 429 ? 15.344 28.156 21.266 1 92.75 429 ARG B O 1
ATOM 7177 N N . LEU B 1 430 ? 17.5 27.609 21.406 1 92.88 430 LEU B N 1
ATOM 7178 C CA . LEU B 1 430 ? 17.219 26.188 21.297 1 92.88 430 LEU B CA 1
ATOM 7179 C C . LEU B 1 430 ? 16.812 25.609 22.656 1 92.88 430 LEU B C 1
ATOM 7181 O O . LEU B 1 430 ? 17.219 26.125 23.703 1 92.88 430 LEU B O 1
ATOM 7185 N N . ARG B 1 431 ? 16 24.578 22.547 1 91.88 431 ARG B N 1
ATOM 7186 C CA . ARG B 1 431 ? 15.68 23.703 23.688 1 91.88 431 ARG B CA 1
ATOM 7187 C C . ARG B 1 431 ? 16.172 22.281 23.438 1 91.88 431 ARG B C 1
ATOM 7189 O O . ARG B 1 431 ? 16.859 22.016 22.453 1 91.88 431 ARG B O 1
ATOM 7196 N N . GLU B 1 432 ? 15.852 21.406 24.391 1 92.12 432 GLU B N 1
ATOM 7197 C CA . GLU B 1 432 ? 16.25 20.016 24.266 1 92.12 432 GLU B CA 1
ATOM 7198 C C . GLU B 1 432 ? 15.594 19.359 23.047 1 92.12 432 GLU B C 1
ATOM 7200 O O . GLU B 1 432 ? 14.445 19.672 22.719 1 92.12 432 GLU B O 1
ATOM 7205 N N . ASP B 1 433 ? 16.359 18.562 22.422 1 93.19 433 ASP B N 1
ATOM 7206 C CA . ASP B 1 433 ? 15.859 17.812 21.266 1 93.19 433 ASP B CA 1
ATOM 7207 C C . ASP B 1 433 ? 15.203 16.5 21.703 1 93.19 433 ASP B C 1
ATOM 7209 O O . ASP B 1 433 ? 15.891 15.523 21.984 1 93.19 433 ASP B O 1
ATOM 7213 N N . ASP B 1 434 ? 13.945 16.422 21.641 1 91.75 434 ASP B N 1
ATOM 7214 C CA . ASP B 1 434 ? 13.219 15.234 22.062 1 91.75 434 ASP B CA 1
ATOM 7215 C C . ASP B 1 434 ? 12.68 14.477 20.844 1 91.75 434 ASP B C 1
ATOM 7217 O O . ASP B 1 434 ? 11.789 13.633 21 1 91.75 434 ASP B O 1
ATOM 7221 N N . THR B 1 435 ? 13.195 14.758 19.656 1 95.5 435 THR B N 1
ATOM 7222 C CA . THR B 1 435 ? 12.742 14.07 18.453 1 95.5 435 THR B CA 1
ATOM 7223 C C . THR B 1 435 ? 13.445 12.719 18.312 1 95.5 435 THR B C 1
ATOM 7225 O O . THR B 1 435 ? 14.508 12.5 18.891 1 95.5 435 THR B O 1
ATOM 7228 N N . SER B 1 436 ? 12.852 11.789 17.547 1 94.62 436 SER B N 1
ATOM 7229 C CA . SER B 1 436 ? 13.32 10.414 17.625 1 94.62 436 SER B CA 1
ATOM 7230 C C . SER B 1 436 ? 13.93 9.961 16.297 1 94.62 436 SER B C 1
ATOM 7232 O O . SER B 1 436 ? 14.734 9.031 16.266 1 94.62 436 SER B O 1
ATOM 7234 N N . MET B 1 437 ? 13.68 10.602 15.188 1 95.94 437 MET B N 1
ATOM 7235 C CA . MET B 1 437 ? 13.977 10.008 13.883 1 95.94 437 MET B CA 1
ATOM 7236 C C . MET B 1 437 ? 15.477 10.008 13.609 1 95.94 437 MET B C 1
ATOM 7238 O O . MET B 1 437 ? 16.031 9 13.172 1 95.94 437 MET B O 1
ATOM 7242 N N . TYR B 1 438 ? 16.188 11.117 13.852 1 96.06 438 TYR B N 1
ATOM 7243 C CA . TYR B 1 438 ? 17.609 11.188 13.594 1 96.06 438 TYR B CA 1
ATOM 7244 C C . TYR B 1 438 ? 18.375 10.172 14.438 1 96.06 438 TYR B C 1
ATOM 7246 O O . TYR B 1 438 ? 19.359 9.586 13.977 1 96.06 438 TYR B O 1
ATOM 7254 N N . SER B 1 439 ? 17.875 10.016 15.672 1 93.81 439 SER B N 1
ATOM 7255 C CA . SER B 1 439 ? 18.469 8.992 16.531 1 93.81 439 SER B CA 1
ATOM 7256 C C . SER B 1 439 ? 18.219 7.594 15.953 1 93.81 439 SER B C 1
ATOM 7258 O O . SER B 1 439 ? 19.125 6.746 15.984 1 93.81 439 SER B O 1
ATOM 7260 N N . ARG B 1 440 ? 17.062 7.418 15.438 1 91.5 440 ARG B N 1
ATOM 7261 C CA . ARG B 1 440 ? 16.719 6.133 14.836 1 91.5 440 ARG B CA 1
ATOM 7262 C C . ARG B 1 440 ? 17.609 5.84 13.625 1 91.5 440 ARG B C 1
ATOM 7264 O O . ARG B 1 440 ? 18 4.695 13.398 1 91.5 440 ARG B O 1
ATOM 7271 N N . TRP B 1 441 ? 17.922 6.867 12.875 1 92.75 441 TRP B N 1
ATOM 7272 C CA . TRP B 1 441 ? 18.75 6.707 11.688 1 92.75 441 TRP B CA 1
ATOM 7273 C C . TRP B 1 441 ? 20.234 6.727 12.055 1 92.75 441 TRP B C 1
ATOM 7275 O O . TRP B 1 441 ? 21.094 6.625 11.18 1 92.75 441 TRP B O 1
ATOM 7285 N N . ARG B 1 442 ? 20.594 6.941 13.289 1 90 442 ARG B N 1
ATOM 7286 C CA . ARG B 1 442 ? 21.953 6.98 13.812 1 90 442 ARG B CA 1
ATOM 7287 C C . ARG B 1 442 ? 22.797 8.016 13.062 1 90 442 ARG B C 1
ATOM 7289 O O . ARG B 1 442 ? 23.891 7.703 12.586 1 90 442 ARG B O 1
ATOM 7296 N N . THR B 1 443 ? 22.219 9.133 12.898 1 92.75 443 THR B N 1
ATOM 7297 C CA . THR B 1 443 ? 22.891 10.242 12.234 1 92.75 443 THR B CA 1
ATOM 7298 C C . THR B 1 443 ? 22.797 11.516 13.078 1 92.75 443 THR B C 1
ATOM 7300 O O . THR B 1 443 ? 21.797 11.727 13.773 1 92.75 443 THR B O 1
ATOM 7303 N N . GLU B 1 444 ? 23.891 12.297 13.031 1 93.19 444 GLU B N 1
ATOM 7304 C CA . GLU B 1 444 ? 23.875 13.586 13.719 1 93.19 444 GLU B CA 1
ATOM 7305 C C . GLU B 1 444 ? 22.969 14.586 13 1 93.19 444 GLU B C 1
ATOM 7307 O O . GLU B 1 444 ? 22.969 14.648 11.766 1 93.19 444 GLU B O 1
ATOM 7312 N N . LYS B 1 445 ? 22.281 15.336 13.797 1 94.56 445 LYS B N 1
ATOM 7313 C CA . LYS B 1 445 ? 21.375 16.328 13.234 1 94.56 445 LYS B CA 1
ATOM 7314 C C . LYS B 1 445 ? 22.125 17.531 12.703 1 94.56 445 LYS B C 1
ATOM 7316 O O . LYS B 1 445 ? 22.547 18.406 13.469 1 94.56 445 LYS B O 1
ATOM 7321 N N . LYS B 1 446 ? 22.328 17.562 11.422 1 97 446 LYS B N 1
ATOM 7322 C CA . LYS B 1 446 ? 22.875 18.703 10.672 1 97 446 LYS B CA 1
ATOM 7323 C C . LYS B 1 446 ? 21.953 19.078 9.516 1 97 446 LYS B C 1
ATOM 7325 O O . LYS B 1 446 ? 21.312 18.219 8.906 1 97 446 LYS B O 1
ATOM 7330 N N . PHE B 1 447 ? 21.922 20.359 9.25 1 97.62 447 PHE B N 1
ATOM 7331 C CA . PHE B 1 447 ? 20.922 20.859 8.305 1 97.62 447 PHE B CA 1
ATOM 7332 C C . PHE B 1 447 ? 21.594 21.469 7.078 1 97.62 447 PHE B C 1
ATOM 7334 O O . PHE B 1 447 ? 22.812 21.672 7.062 1 97.62 447 PHE B O 1
ATOM 7341 N N . ILE B 1 448 ? 20.797 21.672 6.043 1 95.69 448 ILE B N 1
ATOM 7342 C CA . ILE B 1 448 ? 21.281 22.266 4.797 1 95.69 448 ILE B CA 1
ATOM 7343 C C . ILE B 1 448 ? 20.203 23.172 4.223 1 95.69 448 ILE B C 1
ATOM 7345 O O . ILE B 1 448 ? 19.016 23 4.504 1 95.69 448 ILE B O 1
ATOM 7349 N N . ALA B 1 449 ? 20.609 24.219 3.523 1 93.75 449 ALA B N 1
ATOM 7350 C CA . ALA B 1 449 ? 19.688 25.141 2.865 1 93.75 449 ALA B CA 1
ATOM 7351 C C . ALA B 1 449 ? 19.938 25.188 1.361 1 93.75 449 ALA B C 1
ATOM 7353 O O . ALA B 1 449 ? 20.844 25.891 0.903 1 93.75 449 ALA B O 1
ATOM 7354 N N . VAL B 1 450 ? 19.078 24.469 0.597 1 90.81 450 VAL B N 1
ATOM 7355 C CA . VAL B 1 450 ? 19.328 24.406 -0.838 1 90.81 450 VAL B CA 1
ATOM 7356 C C . VAL B 1 450 ? 18.016 24.562 -1.601 1 90.81 450 VAL B C 1
ATOM 7358 O O . VAL B 1 450 ? 18.016 24.641 -2.832 1 90.81 450 VAL B O 1
ATOM 7361 N N . ASP B 1 451 ? 16.922 24.672 -0.878 1 91.75 451 ASP B N 1
ATOM 7362 C CA . ASP B 1 451 ? 15.617 24.641 -1.522 1 91.75 451 ASP B CA 1
ATOM 7363 C C . ASP B 1 451 ? 15.031 26.047 -1.656 1 91.75 451 ASP B C 1
ATOM 7365 O O . ASP B 1 451 ? 15.172 26.875 -0.752 1 91.75 451 ASP B O 1
ATOM 7369 N N . ASP B 1 452 ? 14.289 26.234 -2.729 1 89.62 452 ASP B N 1
ATOM 7370 C CA . ASP B 1 452 ? 13.586 27.5 -2.926 1 89.62 452 ASP B CA 1
ATOM 7371 C C . ASP B 1 452 ? 12.25 27.5 -2.189 1 89.62 452 ASP B C 1
ATOM 7373 O O . ASP B 1 452 ? 11.703 28.562 -1.885 1 89.62 452 ASP B O 1
ATOM 7377 N N . ASN B 1 453 ? 11.734 26.359 -2.031 1 93.5 453 ASN B N 1
ATOM 7378 C CA . ASN B 1 453 ? 10.484 26.141 -1.31 1 93.5 453 ASN B CA 1
ATOM 7379 C C . ASN B 1 453 ? 10.727 25.906 0.177 1 93.5 453 ASN B C 1
ATOM 7381 O O . ASN B 1 453 ? 11.391 24.938 0.552 1 93.5 453 ASN B O 1
ATOM 7385 N N . ALA B 1 454 ? 10.164 26.797 0.995 1 97.19 454 ALA B N 1
ATOM 7386 C CA . ALA B 1 454 ? 10.43 26.734 2.43 1 97.19 454 ALA B CA 1
ATOM 7387 C C . ALA B 1 454 ? 9.93 25.422 3.025 1 97.19 454 ALA B C 1
ATOM 7389 O O . ALA B 1 454 ? 10.531 24.891 3.955 1 97.19 454 ALA B O 1
ATOM 7390 N N . ALA B 1 455 ? 8.734 24.953 2.576 1 98.25 455 ALA B N 1
ATOM 7391 C CA . ALA B 1 455 ? 8.211 23.688 3.061 1 98.25 455 ALA B CA 1
ATOM 7392 C C . ALA B 1 455 ? 9.117 22.531 2.662 1 98.25 455 ALA B C 1
ATOM 7394 O O . ALA B 1 455 ? 9.359 21.609 3.455 1 98.25 455 ALA B O 1
ATOM 7395 N N . THR B 1 456 ? 9.609 22.578 1.422 1 96.69 456 THR B N 1
ATOM 7396 C CA . THR B 1 456 ? 10.562 21.578 0.959 1 96.69 456 THR B CA 1
ATOM 7397 C C . THR B 1 456 ? 11.844 21.625 1.783 1 96.69 456 THR B C 1
ATOM 7399 O O . THR B 1 456 ? 12.422 20.594 2.111 1 96.69 456 THR B O 1
ATOM 7402 N N . HIS B 1 457 ? 12.258 22.844 2.074 1 97.06 457 HIS B N 1
ATOM 7403 C CA . HIS B 1 457 ? 13.414 23.047 2.938 1 97.06 457 HIS B CA 1
ATOM 7404 C C . HIS B 1 457 ? 13.234 22.359 4.281 1 97.06 457 HIS B C 1
ATOM 7406 O O . HIS B 1 457 ? 14.148 21.672 4.758 1 97.06 457 HIS B O 1
ATOM 7412 N N . LEU B 1 458 ? 12.102 22.453 4.859 1 98.69 458 LEU B N 1
ATOM 7413 C CA . LEU B 1 458 ? 11.812 21.797 6.133 1 98.69 458 LEU B CA 1
ATOM 7414 C C . LEU B 1 458 ? 11.766 20.281 5.973 1 98.69 458 LEU B C 1
ATOM 7416 O O . LEU B 1 458 ? 12.344 19.547 6.777 1 98.69 458 LEU B O 1
ATOM 7420 N N . ALA B 1 459 ? 11.109 19.797 4.941 1 98.38 459 ALA B N 1
ATOM 7421 C CA . ALA B 1 459 ? 10.977 18.359 4.715 1 98.38 459 ALA B CA 1
ATOM 7422 C C . ALA B 1 459 ? 12.336 17.703 4.496 1 98.38 459 ALA B C 1
ATOM 7424 O O . ALA B 1 459 ? 12.625 16.641 5.051 1 98.38 459 ALA B O 1
ATOM 7425 N N . ARG B 1 460 ? 13.133 18.375 3.645 1 97.5 460 ARG B N 1
ATOM 7426 C CA . ARG B 1 460 ? 14.477 17.844 3.387 1 97.5 460 ARG B CA 1
ATOM 7427 C C . ARG B 1 460 ? 15.266 17.703 4.684 1 97.5 460 ARG B C 1
ATOM 7429 O O . ARG B 1 460 ? 15.898 16.672 4.91 1 97.5 460 ARG B O 1
ATOM 7436 N N . ASN B 1 461 ? 15.203 18.703 5.52 1 98.38 461 ASN B N 1
ATOM 7437 C CA . ASN B 1 461 ? 15.977 18.688 6.758 1 98.38 461 ASN B CA 1
ATOM 7438 C C . ASN B 1 461 ? 15.352 17.75 7.793 1 98.38 461 ASN B C 1
ATOM 7440 O O . ASN B 1 461 ? 16.031 17.297 8.711 1 98.38 461 ASN B O 1
ATOM 7444 N N . ALA B 1 462 ? 14.102 17.5 7.656 1 98.62 462 ALA B N 1
ATOM 7445 C CA . ALA B 1 462 ? 13.469 16.484 8.492 1 98.62 462 ALA B CA 1
ATOM 7446 C C . ALA B 1 462 ? 13.875 15.078 8.062 1 98.62 462 ALA B C 1
ATOM 7448 O O . ALA B 1 462 ? 13.758 14.125 8.836 1 98.62 462 ALA B O 1
ATOM 7449 N N . LEU B 1 463 ? 14.297 14.969 6.828 1 97.5 463 LEU B N 1
ATOM 7450 C CA . LEU B 1 463 ? 14.625 13.656 6.266 1 97.5 463 LEU B CA 1
ATOM 7451 C C . LEU B 1 463 ? 16.125 13.539 5.992 1 97.5 463 LEU B C 1
ATOM 7453 O O . LEU B 1 463 ? 16.531 13.148 4.895 1 97.5 463 LEU B O 1
ATOM 7457 N N . GLY B 1 464 ? 16.906 13.953 6.926 1 96.19 464 GLY B N 1
ATOM 7458 C CA . GLY B 1 464 ? 18.328 13.68 6.863 1 96.19 464 GLY B CA 1
ATOM 7459 C C . GLY B 1 464 ? 19.172 14.938 6.695 1 96.19 464 GLY B C 1
ATOM 7460 O O . GLY B 1 464 ? 20.359 14.945 7.016 1 96.19 464 GLY B O 1
ATOM 7461 N N . GLY B 1 465 ? 18.625 16 6.09 1 96.31 465 GLY B N 1
ATOM 7462 C CA . GLY B 1 465 ? 19.281 17.312 6.012 1 96.31 465 GLY B CA 1
ATOM 7463 C C . GLY B 1 465 ? 20.609 17.266 5.285 1 96.31 465 GLY B C 1
ATOM 7464 O O . GLY B 1 465 ? 20.672 16.859 4.121 1 96.31 465 GLY B O 1
ATOM 7465 N N . ALA B 1 466 ? 21.688 17.531 6.031 1 95.88 466 ALA B N 1
ATOM 7466 C CA . ALA B 1 466 ? 23.031 17.625 5.445 1 95.88 466 ALA B CA 1
ATOM 7467 C C . ALA B 1 466 ? 23.578 16.25 5.086 1 95.88 466 ALA B C 1
ATOM 7469 O O . ALA B 1 466 ? 24.516 16.141 4.301 1 95.88 466 ALA B O 1
ATOM 7470 N N . ASP B 1 467 ? 23.062 15.25 5.746 1 94.5 467 ASP B N 1
ATOM 7471 C CA . ASP B 1 467 ? 23.422 13.891 5.355 1 94.5 467 ASP B CA 1
ATOM 7472 C C . ASP B 1 467 ? 22.703 13.484 4.066 1 94.5 467 ASP B C 1
ATOM 7474 O O . ASP B 1 467 ? 21.719 12.758 4.105 1 94.5 467 ASP B O 1
ATOM 7478 N N . ARG B 1 468 ? 23.328 13.844 3.006 1 92.5 468 ARG B N 1
ATOM 7479 C CA . ARG B 1 468 ? 22.688 13.695 1.699 1 92.5 468 ARG B CA 1
ATOM 7480 C C . ARG B 1 468 ? 22.5 12.227 1.344 1 92.5 468 ARG B C 1
ATOM 7482 O O . ARG B 1 468 ? 21.531 11.859 0.68 1 92.5 468 ARG B O 1
ATOM 7489 N N . ASP B 1 469 ? 23.406 11.406 1.752 1 92.56 469 ASP B N 1
ATOM 7490 C CA . ASP B 1 469 ? 23.281 9.969 1.513 1 92.56 469 ASP B CA 1
ATOM 7491 C C . ASP B 1 469 ? 22.047 9.406 2.207 1 92.56 469 ASP B C 1
ATOM 7493 O O . ASP B 1 469 ? 21.297 8.617 1.62 1 92.56 469 ASP B O 1
ATOM 7497 N N . LEU B 1 470 ? 21.844 9.859 3.412 1 93.62 470 LEU B N 1
ATOM 7498 C CA . LEU B 1 470 ? 20.672 9.43 4.152 1 93.62 470 LEU B CA 1
ATOM 7499 C C . LEU B 1 470 ? 19.391 9.938 3.49 1 93.62 470 LEU B C 1
ATOM 7501 O O . LEU B 1 470 ? 18.438 9.18 3.326 1 93.62 470 LEU B O 1
ATOM 7505 N N . THR B 1 471 ? 19.406 11.172 3.127 1 95.19 471 THR B N 1
ATOM 7506 C CA . THR B 1 471 ? 18.234 11.758 2.482 1 95.19 471 THR B CA 1
ATOM 7507 C C . THR B 1 471 ? 17.891 11 1.204 1 95.19 471 THR B C 1
ATOM 7509 O O . THR B 1 471 ? 16.719 10.688 0.962 1 95.19 471 THR B O 1
ATOM 7512 N N . ASP B 1 472 ? 18.891 10.688 0.463 1 92.5 472 ASP B N 1
ATOM 7513 C CA . ASP B 1 472 ? 18.688 9.93 -0.768 1 92.5 472 ASP B CA 1
ATOM 7514 C C . ASP B 1 472 ? 18.125 8.539 -0.471 1 92.5 472 ASP B C 1
ATOM 7516 O O . ASP B 1 472 ? 17.234 8.062 -1.165 1 92.5 472 ASP B O 1
ATOM 7520 N N . ALA B 1 473 ? 18.641 7.945 0.503 1 91.69 473 ALA B N 1
ATOM 7521 C CA . ALA B 1 473 ? 18.203 6.609 0.881 1 91.69 473 ALA B CA 1
ATOM 7522 C C . ALA B 1 473 ? 16.734 6.621 1.306 1 91.69 473 ALA B C 1
ATOM 7524 O O . ALA B 1 473 ? 15.945 5.793 0.85 1 91.69 473 ALA B O 1
ATOM 7525 N N . LEU B 1 474 ? 16.391 7.574 2.125 1 94 474 LEU B N 1
ATOM 7526 C CA . LEU B 1 474 ? 15.047 7.656 2.676 1 94 474 LEU B CA 1
ATOM 7527 C C . LEU B 1 474 ? 14.031 7.934 1.576 1 94 474 LEU B C 1
ATOM 7529 O O . LEU B 1 474 ? 12.891 7.461 1.645 1 94 474 LEU B O 1
ATOM 7533 N N . LEU B 1 475 ? 14.461 8.633 0.587 1 92.5 475 LEU B N 1
ATOM 7534 C CA . LEU B 1 475 ? 13.5 9.07 -0.423 1 92.5 475 LEU B CA 1
ATOM 7535 C C . LEU B 1 475 ? 13.547 8.172 -1.649 1 92.5 475 LEU B C 1
ATOM 7537 O O . LEU B 1 475 ? 12.695 8.273 -2.535 1 92.5 475 LEU B O 1
ATOM 7541 N N . SER B 1 476 ? 14.453 7.234 -1.674 1 83.75 476 SER B N 1
ATOM 7542 C CA . SER B 1 476 ? 14.57 6.328 -2.812 1 83.75 476 SER B CA 1
ATOM 7543 C C . SER B 1 476 ? 13.844 5.016 -2.545 1 83.75 476 SER B C 1
ATOM 7545 O O . SER B 1 476 ? 13.57 4.246 -3.473 1 83.75 476 SER B O 1
ATOM 7547 N N . VAL B 1 477 ? 13.523 4.812 -1.341 1 83 477 VAL B N 1
ATOM 7548 C CA . VAL B 1 477 ? 12.906 3.543 -0.956 1 83 477 VAL B CA 1
ATOM 7549 C C . VAL B 1 477 ? 11.438 3.541 -1.349 1 83 477 VAL B C 1
ATOM 7551 O O . VAL B 1 477 ? 10.742 4.555 -1.204 1 83 477 VAL B O 1
ATOM 7554 N N . PHE B 1 478 ? 11.023 2.332 -1.854 1 77.94 478 PHE B N 1
ATOM 7555 C CA . PHE B 1 478 ? 9.641 2.162 -2.293 1 77.94 478 PHE B CA 1
ATOM 7556 C C . PHE B 1 478 ? 8.789 1.562 -1.181 1 77.94 478 PHE B C 1
ATOM 7558 O O . PHE B 1 478 ? 9.297 0.817 -0.338 1 77.94 478 PHE B O 1
ATOM 7565 N N . PRO B 1 479 ? 7.52 2.004 -1.224 1 80.31 479 PRO B N 1
ATOM 7566 C CA . PRO B 1 479 ? 6.613 1.287 -0.323 1 80.31 479 PRO B CA 1
ATOM 7567 C C . PRO B 1 479 ? 6.551 -0.21 -0.617 1 80.31 479 PRO B C 1
ATOM 7569 O O . PRO B 1 479 ? 6.691 -0.623 -1.771 1 80.31 479 PRO B O 1
ATOM 7572 N N . PRO B 1 480 ? 6.445 -0.983 0.436 1 80.69 480 PRO B N 1
ATOM 7573 C CA . PRO B 1 480 ? 6.098 -0.667 1.824 1 80.69 480 PRO B CA 1
ATOM 7574 C C . PRO B 1 480 ? 7.328 -0.408 2.693 1 80.69 480 PRO B C 1
ATOM 7576 O O . PRO B 1 480 ? 7.195 -0.025 3.857 1 80.69 480 PRO B O 1
ATOM 7579 N N . PHE B 1 481 ? 8.438 -0.436 2.119 1 84.94 481 PHE B N 1
ATOM 7580 C CA . PHE B 1 481 ? 9.656 -0.3 2.906 1 84.94 481 PHE B CA 1
ATOM 7581 C C . PHE B 1 481 ? 9.844 1.139 3.373 1 84.94 481 PHE B C 1
ATOM 7583 O O . PHE B 1 481 ? 10.391 1.382 4.453 1 84.94 481 PHE B O 1
ATOM 7590 N N . ALA B 1 482 ? 9.352 1.99 2.609 1 89 482 ALA B N 1
ATOM 7591 C CA . ALA B 1 482 ? 9.492 3.406 2.939 1 89 482 ALA B CA 1
ATOM 7592 C C . ALA B 1 482 ? 8.836 3.721 4.281 1 89 482 ALA B C 1
ATOM 7594 O O . ALA B 1 482 ? 9.391 4.457 5.094 1 89 482 ALA B O 1
ATOM 7595 N N . ALA B 1 483 ? 7.711 3.098 4.488 1 89.38 483 ALA B N 1
ATOM 7596 C CA . ALA B 1 483 ? 6.938 3.385 5.691 1 89.38 483 ALA B CA 1
ATOM 7597 C C . ALA B 1 483 ? 7.66 2.887 6.941 1 89.38 483 ALA B C 1
ATOM 7599 O O . ALA B 1 483 ? 7.418 3.381 8.047 1 89.38 483 ALA B O 1
ATOM 7600 N N . ARG B 1 484 ? 8.531 2.041 6.758 1 87.19 484 ARG B N 1
ATOM 7601 C CA . ARG B 1 484 ? 9.297 1.521 7.887 1 87.19 484 ARG B CA 1
ATOM 7602 C C . ARG B 1 484 ? 10.461 2.443 8.234 1 87.19 484 ARG B C 1
ATOM 7604 O O . ARG B 1 484 ? 10.922 2.467 9.375 1 87.19 484 ARG B O 1
ATOM 7611 N N . LEU B 1 485 ? 10.883 3.199 7.273 1 90.5 485 LEU B N 1
ATOM 7612 C CA . LEU B 1 485 ? 12.109 3.965 7.445 1 90.5 485 LEU B CA 1
ATOM 7613 C C . LEU B 1 485 ? 11.797 5.41 7.816 1 90.5 485 LEU B C 1
ATOM 7615 O O . LEU B 1 485 ? 12.609 6.082 8.461 1 90.5 485 LEU B O 1
ATOM 7619 N N . ARG B 1 486 ? 10.719 5.805 7.336 1 94.19 486 ARG B N 1
ATOM 7620 C CA . ARG B 1 486 ? 10.414 7.219 7.52 1 94.19 486 ARG B CA 1
ATOM 7621 C C . ARG B 1 486 ? 8.906 7.453 7.594 1 94.19 486 ARG B C 1
ATOM 7623 O O . ARG B 1 486 ? 8.125 6.672 7.047 1 94.19 486 ARG B O 1
ATOM 7630 N N . PRO B 1 487 ? 8.555 8.5 8.219 1 94.31 487 PRO B N 1
ATOM 7631 C CA . PRO B 1 487 ? 7.148 8.898 8.172 1 94.31 487 PRO B CA 1
ATOM 7632 C C . PRO B 1 487 ? 6.805 9.711 6.926 1 94.31 487 PRO B C 1
ATOM 7634 O O . PRO B 1 487 ? 7.707 10.164 6.215 1 94.31 487 PRO B O 1
ATOM 7637 N N . ASP B 1 488 ? 5.496 9.773 6.586 1 95.31 488 ASP B N 1
ATOM 7638 C CA . ASP B 1 488 ? 5.086 10.773 5.605 1 95.31 488 ASP B CA 1
ATOM 7639 C C . ASP B 1 488 ? 5.168 12.18 6.191 1 95.31 488 ASP B C 1
ATOM 7641 O O . ASP B 1 488 ? 5.047 12.359 7.406 1 95.31 488 ASP B O 1
ATOM 7645 N N . ILE B 1 489 ? 5.418 13.133 5.375 1 97.81 489 ILE B N 1
ATOM 7646 C CA . ILE B 1 489 ? 5.57 14.508 5.84 1 97.81 489 ILE B CA 1
ATOM 7647 C C . ILE B 1 489 ? 4.727 15.445 4.969 1 97.81 489 ILE B C 1
ATOM 7649 O O . ILE B 1 489 ? 4.902 15.492 3.75 1 97.81 489 ILE B O 1
ATOM 7653 N N . SER B 1 490 ? 3.824 16.109 5.574 1 98 490 SER B N 1
ATOM 7654 C CA . SER B 1 490 ? 3.059 17.188 4.957 1 98 490 SER B CA 1
ATOM 7655 C C . SER B 1 490 ? 3.227 18.5 5.727 1 98 490 SER B C 1
ATOM 7657 O O . SER B 1 490 ? 3.105 18.531 6.953 1 98 490 SER B O 1
ATOM 7659 N N . THR B 1 491 ? 3.566 19.531 4.957 1 98.56 491 THR B N 1
ATOM 7660 C CA . THR B 1 491 ? 3.863 20.797 5.605 1 98.56 491 THR B CA 1
ATOM 7661 C C . THR B 1 491 ? 3.41 21.969 4.734 1 98.56 491 THR B C 1
ATOM 7663 O O . THR B 1 491 ? 3.531 21.922 3.508 1 98.56 491 THR B O 1
ATOM 7666 N N . ILE B 1 492 ? 2.848 23 5.363 1 98.62 492 ILE B N 1
ATOM 7667 C CA . ILE B 1 492 ? 2.553 24.281 4.746 1 98.62 492 ILE B CA 1
ATOM 7668 C C . ILE B 1 492 ? 3.254 25.391 5.52 1 98.62 492 ILE B C 1
ATOM 7670 O O . ILE B 1 492 ? 3.174 25.453 6.75 1 98.62 492 ILE B O 1
ATOM 7674 N N . VAL B 1 493 ? 3.959 26.219 4.824 1 98.75 493 VAL B N 1
ATOM 7675 C CA . VAL B 1 493 ? 4.527 27.422 5.406 1 98.75 493 VAL B CA 1
ATOM 7676 C C . VAL B 1 493 ? 3.852 28.656 4.809 1 98.75 493 VAL B C 1
ATOM 7678 O O . VAL B 1 493 ? 3.85 28.844 3.588 1 98.75 493 VAL B O 1
ATOM 7681 N N . VAL B 1 494 ? 3.303 29.438 5.656 1 98.25 494 VAL B N 1
ATOM 7682 C CA . VAL B 1 494 ? 2.604 30.656 5.23 1 98.25 494 VAL B CA 1
ATOM 7683 C C . VAL B 1 494 ? 3.365 31.875 5.715 1 98.25 494 VAL B C 1
ATOM 7685 O O . VAL B 1 494 ? 3.654 32 6.91 1 98.25 494 VAL B O 1
ATOM 7688 N N . PHE B 1 495 ? 3.688 32.781 4.812 1 97.62 495 PHE B N 1
ATOM 7689 C CA . PHE B 1 495 ? 4.352 34.031 5.156 1 97.62 495 PHE B CA 1
ATOM 7690 C C . PHE B 1 495 ? 3.365 35.219 5.105 1 97.62 495 PHE B C 1
ATOM 7692 O O . PHE B 1 495 ? 2.727 35.438 4.078 1 97.62 495 PHE B O 1
ATOM 7699 N N . PHE B 1 496 ? 3.285 35.906 6.176 1 97.12 496 PHE B N 1
ATOM 7700 C CA . PHE B 1 496 ? 2.352 37.031 6.258 1 97.12 496 PHE B CA 1
ATOM 7701 C C . PHE B 1 496 ? 3.025 38.344 5.836 1 97.12 496 PHE B C 1
ATOM 7703 O O . PHE B 1 496 ? 4.219 38.531 6.082 1 97.12 496 PHE B O 1
ATOM 7710 N N . LYS B 1 497 ? 2.244 39.188 5.203 1 91.19 497 LYS B N 1
ATOM 7711 C CA . LYS B 1 497 ? 2.76 40.438 4.684 1 91.19 497 LYS B CA 1
ATOM 7712 C C . LYS B 1 497 ? 3.156 41.375 5.816 1 91.19 497 LYS B C 1
ATOM 7714 O O . LYS B 1 497 ? 2.643 41.281 6.93 1 91.19 497 LYS B O 1
ATOM 7719 N N . ASP B 1 498 ? 4.059 42.344 5.477 1 77.81 498 ASP B N 1
ATOM 7720 C CA . ASP B 1 498 ? 4.527 43.406 6.383 1 77.81 498 ASP B CA 1
ATOM 7721 C C . ASP B 1 498 ? 3.459 44.469 6.59 1 77.81 498 ASP B C 1
ATOM 7723 O O . ASP B 1 498 ? 2.66 44.75 5.691 1 77.81 498 ASP B O 1
#

Foldseek 3Di:
DDDDPPDDDDDDDPPPCPPPPPPPPPPPPVPPPPPPPPPPPPPPVPPPPPPPPAVPPVFWPFQLQPAPDDAPALLRVQFSNFKTKTDGDALALFLIKIWGWHALAPDGQKDKHKDKDADPVRWMKIKIKIKAKDPDNQQNSLCNPPLVVLLVVLLVLLVCVVVVDVPPPPPPVPNPPPDPPPDPSVVSSVVSNQVSLQVSLCCLQCVLVVCVVVVDDLVVSVVSLSNQQMWIKMWMWIAISVQQKIKIWTFAAWWKKKWDFPDDDPNATAIDIDTFDHHAFLVDPVLVVVLCVVDPPFDQDDPSAGLPPHGGQGIRRNSLLADDQVSQVVCVVRRVHDHRRPRDDDDNRHYNRIDMGMDRDDAFMKMKIKDPQLCLQDPRFRLNLLLSVQVVVDPCLSDNCLRSNSPYCPCCVCCPPFDKADPVNGSYDDDDDPHCQCVVVVHHQIAGHDDSRSNSRSVQSSQQHPNVVSSSVLSVDHPPVNVVNGHIMIMMMITGHD/DPDDPPPDDDDDDDPPCPPPPPPPPPPPPVPPPPPPPPPPCVPPVPPPPPPCPPVPPVFWPFQLQPAPDDAPALLRNQFSNFKTKTDGDALALFLIKIWGWHALAPDGQKDKHKDKDADPVRWMKIKIKIKAKDPDNQQNSLCNPPLVVLLVVLLVVLVCVVVPDVPPPPPPVPNVPPDPPPDDSVVSSVVSNQVSLQVSLCCLQCVLVVCVVVVDDLVVSVVSLSNQQMKIKMWMWIAISVQQKIKIWTFAAWWKKKWDFPDDDPRATAIDIDTFDHHQFLVDPVLVVVLCVVDPPFDQADPCAGLPPHGGQGIRRNSLLADDQVSQVVCVVRRVHDHRRPRPDDDNRHYNRIDMGMDRDDAFMKMKIKDPQLCLQDPRQRLNLLLSVQVVVDPCLSDNCLRSDSPYCPCCPCCPPFDKADPVNGSYDDDDDPHCQCVVVVHHQIAGHDDSRSNSRSVQSSQQHPNVVSSSVLSVDHPPVNVVNGHIMIMMMITGHD

InterPro domains:
  IPR001932 PPM-type phosphatase-like domain [PF00481] (120-395)
  IPR001932 PPM-type phosphatase-like domain [PS51746] (108-496)
  IPR001932 PPM-type phosphatase-like domain [SM00332] (92-494)
  IPR001932 PPM-type phosphatase-like domain [cd00143] (122-395)
  IPR015655 Protein phosphatase 2C [PTHR13832] (106-460)
  IPR036457 PPM-type phosphatase-like domain superfamily [G3DSA:3.60.40.10] (71-498)
  IPR036457 PPM-type phosphatase-like domain superfamily [SSF81606] (121-497)

Solvent-accessible surface area (backbone atoms only — not comparable to full-atom values): 54622 Å² total; per-residue (Å²): 141,73,92,69,81,77,68,85,82,83,88,88,77,85,77,78,77,78,80,76,78,73,75,77,74,76,71,75,72,74,64,82,68,70,85,64,82,70,69,75,73,65,71,52,95,54,62,70,62,65,74,64,62,57,70,39,51,91,46,48,56,68,46,68,40,72,46,85,51,78,56,92,38,70,36,50,42,53,52,50,72,34,34,36,34,32,46,53,70,73,76,46,53,48,50,34,34,19,28,25,52,45,62,24,48,83,61,64,21,60,30,72,34,57,48,73,48,77,43,93,86,66,35,20,43,38,34,42,37,43,18,51,25,41,79,30,35,46,26,8,51,50,41,50,70,41,49,66,58,45,30,50,53,42,38,49,54,53,49,48,63,71,66,49,55,87,80,67,77,68,79,72,77,74,68,75,72,80,66,61,95,83,60,56,66,70,60,52,43,50,50,30,48,37,47,32,42,40,50,55,32,47,53,42,44,41,47,47,62,70,41,50,85,68,61,59,54,43,36,58,43,41,59,36,42,49,32,11,55,2,19,15,24,40,37,36,38,39,37,32,40,72,81,31,37,35,38,38,35,40,16,15,51,41,41,38,37,33,32,35,73,76,46,68,60,96,90,35,66,28,41,44,82,44,76,62,54,74,48,30,29,78,84,27,65,69,57,50,52,52,47,46,68,76,42,70,95,56,83,49,67,36,93,74,10,51,60,58,71,35,53,54,56,21,32,32,34,39,24,81,44,39,46,45,67,69,56,29,45,51,36,27,75,70,42,77,38,62,73,66,58,74,83,70,80,68,56,52,69,50,42,35,61,44,54,74,38,78,45,79,61,54,67,58,23,33,40,40,39,30,30,52,40,39,50,38,41,34,50,72,47,53,50,46,13,49,52,52,52,48,59,70,70,40,91,58,78,73,38,64,69,60,48,67,38,41,60,59,66,70,59,71,62,68,71,53,86,69,61,72,39,50,71,87,69,34,37,40,77,76,72,86,80,83,47,52,47,44,66,70,68,71,46,80,80,34,27,47,78,85,58,91,41,63,21,47,33,51,52,46,40,42,46,40,25,52,43,52,52,52,22,30,25,64,57,65,45,54,50,64,58,16,50,75,76,37,69,40,35,38,30,38,31,39,33,36,38,112,127,98,74,78,89,71,85,79,86,87,83,88,82,87,82,78,79,79,80,77,79,73,73,76,73,75,69,74,71,74,64,82,66,70,85,62,83,71,69,74,73,66,71,52,95,53,62,69,62,65,74,65,63,58,68,42,50,92,44,50,56,68,43,66,40,73,45,83,50,78,56,92,40,68,36,50,42,52,53,50,72,35,35,37,33,33,46,53,68,72,75,46,51,47,51,35,36,18,28,25,52,46,60,24,48,82,62,64,21,60,29,72,35,59,49,72,47,78,44,94,87,66,35,19,44,38,34,44,38,44,18,50,25,40,79,30,34,45,27,7,52,50,40,52,69,41,46,67,59,45,31,50,54,40,38,48,55,54,48,49,61,68,64,50,56,88,81,66,78,68,80,71,78,75,67,76,71,80,66,62,94,82,60,54,67,69,60,53,43,50,52,30,47,38,47,34,42,41,50,54,31,46,53,42,45,42,47,47,62,69,40,50,86,70,62,58,54,43,35,58,41,39,57,36,43,48,32,11,53,2,20,16,23,40,38,36,38,39,36,33,40,73,80,31,37,34,36,37,34,40,15,16,49,42,42,38,37,33,31,36,74,77,48,66,58,96,89,35,65,30,41,45,83,44,78,62,53,75,51,30,28,76,84,26,64,69,56,52,51,50,46,48,67,75,42,70,95,55,82,50,68,37,94,74,11,51,59,57,72,35,51,53,56,22,31,31,33,40,24,82,42,39,45,46,67,68,57,30,46,51,35,28,76,70,44,75,38,64,74,66,60,74,83,69,82,69,56,52,69,51,42,33,61,44,54,75,39,77,44,78,63,52,66,58,23,33,39,38,39,30,30,50,40,40,49,38,40,33,49,72,46,53,51,44,13,49,51,51,52,48,59,70,70,40,91,56,78,71,38,66,69,63,48,66,38,41,58,59,64,72,58,71,61,68,72,52,86,69,59,72,39,49,73,88,70,35,39,40,77,77,73,86,79,84,47,51,46,45,64,72,68,72,46,80,79,35,27,48,80,87,57,89,41,62,21,47,34,50,51,44,42,43,44,41,24,51,42,52,52,52,22,31,25,63,56,65,46,54,50,63,57,16,49,76,74,40,70,40,34,38,31,37,31,39,34,35,38,113

Secondary structure (DSSP, 8-state):
------------------------------------TTS-----SS----S------TTB--B-----SPPSSHHHHHHHHTEEEE-BSSS-SEEEEEEEEE-SSSS--EEEEEEEEE-TTS-EEEEEEEEEEESSSHHHHHHHHHHHHHHHHHHHHHHHHHHS-TT-------------TT--HHHHHHHHHHHHHHHHHHHHHHHHHHHGGG---HHHHHHHHHHHHSEE-EEEEEEETTT-EEEEEEESS-EEEEEEEEEEETTEEEEEEEE-----BTT-HHHHHHHHHHSTT---EETTEETTTBSBSB-EE-GGGTS-HHHHHHHHHHH-PPPPPTT--S----B-PPEEEEEE--TT-EEEEE-HHHHTT--HHHHHHHHHHHHHH-S-TT-HHHHHS----------S---EEEGGGSSB--------HHHHTT---EEE---SSHHHHHHHHHTTTT-HHHHHHHHHPPTTHHHHH---EEEEEEEE--/------------------------------------TTS-----SS----S------TTB--B----SSPPSSHHHHHHHHTEEEE-BSSS-SEEEEEEEEE-SSSS--EEEEEEEEE-TTS-EEEEEEEEEEESSSHHHHHHHHHHHHHHHHHHHHHHHHHHS-TT-------------TT--HHHHHHHHHHHHHHHHHHHHHHHHHHHGGG---HHHHHHHHHHHHSEE-EEEEEEETTT-EEEEEEESS-EEEEEEEEEEETTEEEEEEEE-----BTT-HHHHHHHHHHSTT---EETTEETTTBSBSB-EE-GGGTS-HHHHHHHHHHH-PPPPPTT--S----B-PPEEEEEE--TT-EEEEE-HHHHTT--HHHHHHHHHHHHHH-SSTT-HHHHSS----------S---EEEGGGSSB--------HHHHTT---EEE---SSHHHHHHHHHTTTT-HHHHHHHHHPPTTHHHHH---EEEEEEEE--

Radius of gyration: 35.34 Å; Cα contacts (8 Å, |Δi|>4): 1850; chains: 2; bounding box: 105×143×126 Å

pLDDT: mean 79.23, std 25.97, range [15.3, 98.94]

Organism: Pleurotus ostreatus (NCBI:txid5322)